Protein AF-A0AAI8VHV4-F1 (afdb_monomer_lite)

InterPro domains:
  IPR008928 Six-hairpin glycosidase superfamily [SSF48208] (290-788)
  IPR010383 Glycosyl hydrolase 94, supersandwich domain [PF06165] (80-299)
  IPR011013 Galactose mutarotase-like domain superfamily [SSF74650] (11-285)
  IPR012341 Six-hairpin glycosidase-like superfamily [G3DSA:1.50.10.10] (328-714)
  IPR033432 Glycosyl hydrolase 94, catalytic domain [PF17167] (322-719)
  IPR037018 Glycoside hydrolase family 65, N-terminal domain [G3DSA:2.70.98.40] (16-317)
  IPR037814 Cellobionic acid phosphorylase, N-terminal [cd11748] (13-306)
  IPR052047 Glycosyl Hydrolase 94 Enzymes [PTHR37469] (14-788)

Radius of gyration: 39.59 Å; chains: 1; bounding box: 92×121×134 Å

Secondary structure (DSSP, 8-state):
----------SEEE-TTSSEEEE--TTTSTT-EEEEE-SSEEEEEETTSBEEEEEESSSEE-SS--SS---S-S--TT----TTSSB-EEEEEETTT--EEEESSTTT----SEEEEEEESS-EEEEEEETTEEEEEEEE--SSSS-EEEEEEEEE-SSS-EEEEEEEEEE-----SSEEEEEEETTTTEEEEEEE----SHHHHHHHTTS--EEEEEESSPPSEEEEEHHHHHGGGTTTS-HHHHSSS-----EESS-EEEEEEEEEEE-TT-EEEEEEEEEEESSHHHHHHHHHHHSSHHHHHHHHHHHHHHHHHT--SEEEE-S-HHHHHIIIIIHHHHHHHHHHHGGG-SS-BHHHHHHHHHHHTTT-HHHHHHHHHHHHTT--TTSPPPSB---STT----GGGGS--S-GGGHHHHHHHHHHHHH--GGGGG-EEE-TTS-EEEHHHHHHHHHHHHHHSB-TTSPBB-TT-SSSTT-TTSSTTS--EEHHHHHHHHHHHHHHHHHHHHTT-HHHHHHHHHHHHHHHHHHHHHHB-SSSB-SEE-TT--EESSTT-SSS-EEHHHHHHHHHTT-S-HHHHHHHHHHHHHHTEETTEE-SEESPP-S--TTT-GGGGSPTTSTTTTSEEHHHHHHHHHHHHTTT-HHHHHHHHHTTS--SSHHHHHHH-S-TTS--SEE---TTT-TTTTT-B------THHHHHHHIIIIIIS-EEEETTEEEE-----TT-SEEEEEEEETTEEEEEEEEEE--SS-EEEETTEEPSSSEE----TT-EEEEEEEEE----HHHHHHHHHHTT-HHHHHHHHHHTT-TTSTHHHHHHHHHHHHHHHHHHH------S---THHHHHHHHHHHHHHHHHHTTSS------PPPS-----THHHHHHHHHHHHHHHHHHHS--TT-TTTHHHHHHHHHHHHHHTT-PPSTTHHHHHHHHHHHHHHHHHHHHHHHHHHH--STHHHHHHHHHHHHHHHHHHTS-TTSHHHHTSS-------------------------------------------------------------------------------------------------------------------------------------------

Foldseek 3Di:
DDDDPPPPPPQKDADPVLQKIKGWDCPLLVAAWDKDAAQFKIKIATLQFAIFMWGPPPAIDDQADALDDDDPDGAFFVGDDDQRHFGKKKKKAFPVPRDIAMPPQPDQNPDFPTWMWMDGLFKTWIWTHDPQKIWIWIWGDFRDDFKIKIKIKIWHRPQFKTKMKMKTKGFSHDLDQVFKKWAQDPVLQWIKIAGQHDDDDPVVCVVRLQPLRMKIKHWLDRFPAWEFAQCQQAPPNHRNNGPLSSDPHHPRDIGGSGGTITIGMHIDIAGHRGMDMIMIMIGTGSDPVVSNVCCVQASDPVNPVVRSVNSVVVLVLLQFFKAWFFPDPLVNSLLRNFLSSLLCVCQVNVVSRQWRFLLSNLLSLLLCLRRPLVSNLVSLLQQLQAADPQLAGQRTGGNDPPDDQDDLSVADFGQNLLSNLVSVLSNCFFAVPLVQQQDWHQHPVRDIDGSLVSNLSSLVSLQPCADPLSFHATQQHYPLSFQGQQQVVPAKGFLLSLLSSLLSLQSSLVSCVVVVNPVSSVVSNVSSVSSLVSQCVQADQPQFGFGIAGPVGRTHLDPPDPFQVHFLRSRLSCLSSVSDDPVSVVRNVVVQCVAFQDLLAGWRGPDFAPDDDNNRGDLNVPHTQPQSRGFPQLQSLLSNLVSCLVVLVLQSSVSRLCSQFADDDSVLCSLQSYHRNARARTFGGNCVNCVSNGSHGSPHSDHSSSSSSSCCVCCRQQNFIGHNQATAGDHSHHLPTQWMWMWGQGNQEIETETEGEDADPDKWKDWPNDTDPHSGDRPDDHPYYTYMYIYDHNPPPVVVVQVVCVVVVPPVVNVVVVVVVVPVPDCVVVLVVVVVVVPPVVVVVPPPDDDPDDDDPVVVVVVVVVVVVVVVVVVVPPDDDDDDDDDDPPDDDDPVVVLVVVVVSVVVVVVSLVPDDDPPPPPSVVVVVVVVVVVVVVVNDDPDDVPVVVVVVVVVVVVVVVVVVLVVVCVPDPDPVSVVVVVVVVVVVVVVPVVDDDDDPVPPPPDDDDDDDDDDDDDDDDDDDDDDDDDDDDDDDDDDDDYDDDDDDDDDDDDDDDDDDDDDDDDDDDDDDDDDDDDDDDDDDDDDDDDDDDDDDDDDDDDDDDDDDDDDDDDDDDDDDDDDDDDDDDDDDDDDDDDDDDDDDD

Sequence (1146 aa):
MAKTENTNTTLLRPAADGARYELTSPTALPKAGGFLWNQQMMIQVTCRGYATAQHMQPEPAKYAHAPNLEARTFMQPEQNYYAHHPGRFVYVKDEETNELFSAPYEPVRAAPDRFVFSVGQSDIKWTVERLGIRVEMTLGVPTHDVVELWSVRVTNLSGRPRRISVYPYFPFGYMSWMNLSAEWRPDLGAVVASSITPYQKAEDYFKNNLFKDKSYFLCETPPTSWEAMQQTFEDEGGLHAPSAVLEPELKGGDARYETPAAAVQYRVKLEADEKQEYRFLFGPALDDAEIKDMRARYLSKEGFARCAEDYSAYILKGRGCLQIETPDKDLDNFVNNWLPRQCYYHGDVNRLTTDPQTRNYLQDNMGMTYIKPEVARKAFLIAAGQQEENGAMPDGILLAEGAELKYINQVPHTDHCVWLPVTLEAYLAETADYALLDEVVKGMHGDTYTVFERFSRAMDWLLSARDERGLSYIAQGDWCDPMNMVGYKGKGVSGWLTLATAYAVNIWANVCEQQGKTELATRYRAGAREVNDAANAHLWDGDWFARGITDDNVIFGVKKDAEGRIWLNPQTWSILGGGASAGQIARMLPAVDEQLSTPYGVVMFAPAYSAMREDVGRVTQKFPGSAENGSVYNHAAVFYVHSLYSVGERDRAYKALRQMIPGPTEEDYVQRGQLPVYIPNYYRGAWHEYPRTAGRSSQLFNTGTVSWAYRCFIEGLCGLRGDPDGLVIQPQLPSDWDGIKVTRLFRGATFIVDVRKVDVDKVVVKYEGQELPEARFRKIEPGKTYELTHFNILVRNHEAALAKLIIDGRRSHLVATLAELDFSGLDILAAVNRFSEAFFPTMESDMKLDVSESGRASDRAAAMEGLRQFGVWYMGQQERHGDLWPATETDRRPISHYRTFAQEVAEELLSIMHDVPVSGHKYVRACSWDVACILRMWGVSWPDGGVTALVERAIQSKLDRDLNTAEDVLETEGGDSGKAALWVGLEYWCDRWQEAECGALEQLFGAVDVPMVEGSLRVSEDLQSGTEMAQAAEDASASSTSKDSCTVHELEDVLPDLPLLPSHGMLHYVLPFGSQHLVSLGRLLRGESTSALERALVFRSARVGLRSGRTENQGWLHQVVRRPAKISKHALADEVFLSRLLGSAM

Structure (mmCIF, N/CA/C/O backbone):
data_AF-A0AAI8VHV4-F1
#
_entry.id   AF-A0AAI8VHV4-F1
#
loop_
_atom_site.group_PDB
_atom_site.id
_atom_site.type_symbol
_atom_site.label_atom_id
_atom_site.label_alt_id
_atom_site.label_comp_id
_atom_site.label_asym_id
_atom_site.label_entity_id
_atom_site.label_seq_id
_atom_site.pdbx_PDB_ins_code
_atom_site.Cartn_x
_atom_site.Cartn_y
_atom_site.Cartn_z
_atom_site.occupancy
_atom_site.B_iso_or_equiv
_atom_site.auth_seq_id
_atom_site.auth_comp_id
_atom_site.auth_asym_id
_atom_site.auth_atom_id
_atom_site.pdbx_PDB_model_num
ATOM 1 N N . MET A 1 1 ? 26.553 -41.166 -17.083 1.00 31.95 1 MET A N 1
ATOM 2 C CA . MET A 1 1 ? 25.258 -41.703 -16.606 1.00 31.95 1 MET A CA 1
ATOM 3 C C . MET A 1 1 ? 24.639 -40.656 -15.706 1.00 31.95 1 MET A C 1
ATOM 5 O O . MET A 1 1 ? 25.312 -40.250 -14.770 1.00 31.95 1 MET A O 1
ATOM 9 N N . ALA A 1 2 ? 23.420 -40.201 -15.988 1.00 35.47 2 ALA A N 1
ATOM 10 C CA . ALA A 1 2 ? 22.712 -39.284 -15.101 1.00 35.47 2 ALA A CA 1
ATOM 11 C C . ALA A 1 2 ? 21.766 -40.075 -14.190 1.00 35.47 2 ALA A C 1
ATOM 13 O O . ALA A 1 2 ? 20.921 -40.823 -14.678 1.00 35.47 2 ALA A O 1
ATOM 14 N N . LYS A 1 3 ? 21.890 -39.879 -12.877 1.00 32.03 3 LYS A N 1
ATOM 15 C CA . LYS A 1 3 ? 20.725 -39.861 -11.994 1.00 32.03 3 LYS A CA 1
ATOM 16 C C . LYS A 1 3 ? 20.468 -38.392 -11.698 1.00 32.03 3 LYS A C 1
ATOM 18 O O . LYS A 1 3 ? 21.152 -37.814 -10.863 1.00 32.03 3 LYS A O 1
ATOM 23 N N . THR A 1 4 ? 19.547 -37.784 -12.435 1.00 36.12 4 THR A N 1
ATOM 24 C CA . THR A 1 4 ? 18.946 -36.521 -12.010 1.00 36.12 4 THR A CA 1
ATOM 25 C C . THR A 1 4 ? 18.191 -36.801 -10.721 1.00 36.12 4 THR A C 1
ATOM 27 O O . THR A 1 4 ? 17.200 -37.531 -10.732 1.00 36.12 4 THR A O 1
ATOM 30 N N . GLU A 1 5 ? 18.680 -36.265 -9.605 1.00 33.75 5 GLU A N 1
ATOM 31 C CA . GLU A 1 5 ? 17.850 -36.148 -8.413 1.00 33.75 5 GLU A CA 1
ATOM 32 C C . GLU A 1 5 ? 16.655 -35.277 -8.785 1.00 33.75 5 GLU A C 1
ATOM 34 O O . GLU A 1 5 ? 16.816 -34.173 -9.307 1.00 33.75 5 GLU A O 1
ATOM 39 N N . ASN A 1 6 ? 15.454 -35.815 -8.592 1.00 34.00 6 ASN A N 1
ATOM 40 C CA . ASN A 1 6 ? 14.224 -35.127 -8.941 1.00 34.00 6 ASN A CA 1
ATOM 41 C C . ASN A 1 6 ? 13.924 -34.121 -7.824 1.00 34.00 6 ASN A C 1
ATOM 43 O O . ASN A 1 6 ? 13.130 -34.391 -6.923 1.00 34.00 6 ASN A O 1
ATOM 47 N N . THR A 1 7 ? 14.650 -33.003 -7.825 1.00 37.44 7 THR A N 1
ATOM 48 C CA . THR A 1 7 ? 14.437 -31.910 -6.882 1.00 37.44 7 THR A CA 1
ATOM 49 C C . THR A 1 7 ? 13.039 -31.354 -7.105 1.00 37.44 7 THR A C 1
ATOM 51 O O . THR A 1 7 ? 12.780 -30.706 -8.114 1.00 37.44 7 THR A O 1
ATOM 54 N N . ASN A 1 8 ? 12.130 -31.616 -6.160 1.00 40.81 8 ASN A N 1
ATOM 55 C CA . ASN A 1 8 ? 10.828 -30.956 -6.105 1.00 40.81 8 ASN A CA 1
ATOM 56 C C . ASN A 1 8 ? 11.068 -29.443 -6.020 1.00 40.81 8 ASN A C 1
ATOM 58 O O . ASN A 1 8 ? 11.355 -28.902 -4.952 1.00 40.81 8 ASN A O 1
ATOM 62 N N . THR A 1 9 ? 11.011 -28.772 -7.164 1.00 61.00 9 THR A N 1
ATOM 63 C CA . THR A 1 9 ? 11.214 -27.334 -7.293 1.00 61.00 9 THR A CA 1
ATOM 64 C C . THR A 1 9 ? 9.937 -26.638 -6.864 1.00 61.00 9 THR A C 1
ATOM 66 O O . THR A 1 9 ? 9.053 -26.389 -7.680 1.00 61.00 9 THR A O 1
ATOM 69 N N . THR A 1 10 ? 9.833 -26.352 -5.564 1.00 84.69 10 THR A N 1
ATOM 70 C CA . THR A 1 10 ? 8.689 -25.642 -4.988 1.00 84.69 10 THR A CA 1
ATOM 71 C C . THR A 1 10 ? 8.397 -24.381 -5.799 1.00 84.69 10 THR A C 1
ATOM 73 O O . THR A 1 10 ? 9.308 -23.608 -6.117 1.00 84.69 10 THR A O 1
ATOM 76 N N . LEU A 1 11 ? 7.125 -24.187 -6.154 1.00 92.56 11 LEU A N 1
ATOM 77 C CA . LEU A 1 11 ? 6.680 -23.059 -6.972 1.00 92.56 11 LEU A CA 1
ATOM 78 C C . LEU A 1 11 ? 7.058 -21.710 -6.340 1.00 92.56 11 LEU A C 1
ATOM 80 O O . LEU A 1 11 ? 7.449 -20.769 -7.033 1.00 92.56 11 LEU A O 1
ATOM 84 N N . LEU A 1 12 ? 6.962 -21.658 -5.013 1.00 93.31 12 LEU A N 1
ATOM 85 C CA . LEU A 1 12 ? 7.252 -20.519 -4.161 1.00 93.31 12 LEU A CA 1
ATOM 86 C C . LEU A 1 12 ? 8.093 -20.953 -2.957 1.00 93.31 12 LEU A C 1
ATOM 88 O O . LEU A 1 12 ? 7.906 -22.056 -2.444 1.00 93.31 12 LEU A O 1
ATOM 92 N N . ARG A 1 13 ? 9.012 -20.093 -2.507 1.00 91.62 13 ARG A N 1
ATOM 93 C CA . ARG A 1 13 ? 9.769 -20.276 -1.256 1.00 91.62 13 ARG A CA 1
ATOM 94 C C . ARG A 1 13 ? 10.398 -18.966 -0.764 1.00 91.62 13 ARG A C 1
ATOM 96 O O . ARG A 1 13 ? 10.781 -18.148 -1.602 1.00 91.62 13 ARG A O 1
ATOM 103 N N . PRO A 1 14 ? 10.620 -18.782 0.547 1.00 92.06 14 PRO A N 1
ATOM 104 C CA . PRO A 1 14 ? 11.608 -17.819 1.020 1.00 92.06 14 PRO A CA 1
ATOM 105 C C . PRO A 1 14 ? 13.030 -18.263 0.628 1.00 92.06 14 PRO A C 1
ATOM 107 O O . PRO A 1 14 ? 13.299 -19.450 0.413 1.00 92.06 14 PRO A O 1
ATOM 110 N N . ALA A 1 15 ? 13.961 -17.313 0.559 1.00 86.94 15 ALA A N 1
ATOM 111 C CA . ALA A 1 15 ? 15.390 -17.613 0.593 1.00 86.94 15 ALA A CA 1
ATOM 112 C C . ALA A 1 15 ? 15.803 -18.117 1.991 1.00 86.94 15 ALA A C 1
ATOM 114 O O . ALA A 1 15 ? 15.059 -17.977 2.960 1.00 86.94 15 ALA A O 1
ATOM 115 N N . ALA A 1 16 ? 17.000 -18.701 2.109 1.00 80.31 16 ALA A N 1
ATOM 116 C CA . ALA A 1 16 ? 17.467 -19.334 3.351 1.00 80.31 16 ALA A CA 1
ATOM 117 C C . ALA A 1 16 ? 17.630 -18.365 4.545 1.00 80.31 16 ALA A C 1
ATOM 119 O O . ALA A 1 16 ? 17.749 -18.814 5.680 1.00 80.31 16 ALA A O 1
ATOM 120 N N . ASP A 1 17 ? 17.636 -17.057 4.282 1.00 80.38 17 ASP A N 1
ATOM 121 C CA . ASP A 1 17 ? 17.697 -15.957 5.248 1.00 80.38 17 ASP A CA 1
ATOM 122 C C . ASP A 1 17 ? 16.336 -15.259 5.474 1.00 80.38 17 ASP A C 1
ATOM 124 O O . ASP A 1 17 ? 16.244 -14.353 6.297 1.00 80.38 17 ASP A O 1
ATOM 128 N N . GLY A 1 18 ? 15.284 -15.629 4.732 1.00 86.00 18 GLY A N 1
ATOM 129 C CA . GLY A 1 18 ? 13.975 -14.957 4.729 1.00 86.00 18 GLY A CA 1
ATOM 130 C C . GLY A 1 18 ? 13.949 -13.554 4.093 1.00 86.00 18 GLY A C 1
ATOM 131 O O . GLY A 1 18 ? 12.874 -13.038 3.787 1.00 86.00 18 GLY A O 1
ATOM 132 N N . ALA A 1 19 ? 15.107 -12.948 3.810 1.00 88.56 19 ALA A N 1
ATOM 133 C CA . ALA A 1 19 ? 15.230 -11.582 3.286 1.00 88.56 19 ALA A CA 1
ATOM 134 C C . ALA A 1 19 ? 14.795 -11.442 1.812 1.00 88.56 19 ALA A C 1
ATOM 136 O O . ALA A 1 19 ? 14.738 -10.333 1.261 1.00 88.56 19 ALA A O 1
ATOM 137 N N . ARG A 1 20 ? 14.496 -12.573 1.157 1.00 96.50 20 ARG A N 1
ATOM 138 C CA . ARG A 1 20 ? 13.953 -12.660 -0.202 1.00 96.50 20 ARG A CA 1
ATOM 139 C C . ARG A 1 20 ? 12.867 -13.723 -0.306 1.00 96.50 20 ARG A C 1
ATOM 141 O O . ARG A 1 20 ? 12.872 -14.693 0.448 1.00 96.50 20 ARG A O 1
ATOM 148 N N . TYR A 1 21 ? 12.003 -13.586 -1.306 1.00 97.50 21 TYR A N 1
ATOM 149 C CA . TYR A 1 21 ? 11.020 -14.597 -1.688 1.00 97.50 21 TYR A CA 1
ATOM 150 C C . TYR A 1 21 ? 11.114 -14.893 -3.190 1.00 97.50 21 TYR A C 1
ATOM 152 O O . TYR A 1 21 ? 11.193 -13.977 -4.015 1.00 97.50 21 TYR A O 1
ATOM 160 N N . GLU A 1 22 ? 11.144 -16.177 -3.542 1.00 97.19 22 GLU A N 1
ATOM 161 C CA . GLU A 1 22 ? 11.421 -16.685 -4.884 1.00 97.19 22 GLU A CA 1
ATOM 162 C C . GLU A 1 22 ? 10.198 -17.359 -5.515 1.00 97.19 22 GLU A C 1
ATOM 164 O O . GLU A 1 22 ? 9.525 -18.165 -4.877 1.00 97.19 22 GLU A O 1
ATOM 169 N N . LEU A 1 23 ? 9.970 -17.072 -6.798 1.00 97.94 23 LEU A N 1
ATOM 170 C CA . LEU A 1 23 ? 9.011 -17.723 -7.690 1.00 97.94 23 LEU A CA 1
ATOM 171 C C . LEU A 1 23 ? 9.766 -18.402 -8.836 1.00 97.94 23 LEU A C 1
ATOM 173 O O . LEU A 1 23 ? 10.488 -17.744 -9.589 1.00 97.94 23 LEU A O 1
ATOM 177 N N . THR A 1 24 ? 9.576 -19.710 -8.995 1.00 97.62 24 THR A N 1
ATOM 178 C CA . THR A 1 24 ? 10.316 -20.548 -9.958 1.00 97.62 24 THR A CA 1
ATOM 179 C C . THR A 1 24 ? 9.628 -20.696 -11.325 1.00 97.62 24 THR A C 1
ATOM 181 O O . THR A 1 24 ? 10.172 -21.335 -12.223 1.00 97.62 24 THR A O 1
ATOM 184 N N . SER A 1 25 ? 8.460 -20.068 -11.534 1.00 97.69 25 SER A N 1
ATOM 185 C CA . SER A 1 25 ? 7.690 -20.142 -12.789 1.00 97.69 25 SER A CA 1
ATOM 186 C C . SER A 1 25 ? 7.189 -18.771 -13.283 1.00 97.69 25 SER A C 1
ATOM 188 O O . SER A 1 25 ? 6.515 -18.070 -12.528 1.00 97.69 25 SER A O 1
ATOM 190 N N . PRO A 1 26 ? 7.400 -18.403 -14.568 1.00 98.00 26 PRO A N 1
ATOM 191 C CA . PRO A 1 26 ? 6.856 -17.175 -15.168 1.00 98.00 26 PRO A CA 1
ATOM 192 C C . PRO A 1 26 ? 5.395 -17.318 -15.650 1.00 98.00 26 PRO A C 1
ATOM 194 O O . PRO A 1 26 ? 4.815 -16.384 -16.221 1.00 98.00 26 PRO A O 1
ATOM 197 N N . THR A 1 27 ? 4.800 -18.507 -15.491 1.00 98.12 27 THR A N 1
ATOM 198 C CA . THR A 1 27 ? 3.489 -18.864 -16.065 1.00 98.12 27 THR A CA 1
ATOM 199 C C . THR A 1 27 ? 2.443 -19.282 -15.038 1.00 98.12 27 THR A C 1
ATOM 201 O O . THR A 1 27 ? 1.267 -19.045 -15.295 1.00 98.12 27 THR A O 1
ATOM 204 N N . ALA A 1 28 ? 2.836 -19.840 -13.888 1.00 97.56 28 ALA A N 1
ATOM 205 C CA . ALA A 1 28 ? 1.894 -20.293 -12.858 1.00 97.56 28 ALA A CA 1
ATOM 206 C C . ALA A 1 28 ? 1.254 -19.128 -12.078 1.00 97.56 28 ALA A C 1
ATOM 208 O O . ALA A 1 28 ? 0.042 -19.112 -11.887 1.00 97.56 28 ALA A O 1
ATOM 209 N N . LEU A 1 29 ? 2.042 -18.113 -11.699 1.00 97.62 29 LEU A N 1
ATOM 210 C CA . LEU A 1 29 ? 1.547 -16.859 -11.114 1.00 97.62 29 LEU A CA 1
ATOM 211 C C . LEU A 1 29 ? 1.897 -15.673 -12.041 1.00 97.62 29 LEU A C 1
ATOM 213 O O . LEU A 1 29 ? 2.751 -14.852 -11.711 1.00 97.62 29 LEU A O 1
ATOM 217 N N . PRO A 1 30 ? 1.259 -15.536 -13.220 1.00 97.12 30 PRO A N 1
ATOM 218 C CA . PRO A 1 30 ? 1.706 -14.615 -14.271 1.00 97.12 30 PRO A CA 1
ATOM 219 C C . PRO A 1 30 ? 1.469 -13.127 -13.953 1.00 97.12 30 PRO A C 1
ATOM 221 O O . PRO A 1 30 ? 1.918 -12.271 -14.713 1.00 97.12 30 PRO A O 1
ATOM 224 N N . LYS A 1 31 ? 0.762 -12.814 -12.856 1.00 96.81 31 LYS A N 1
ATOM 225 C CA . LYS A 1 31 ? 0.592 -11.454 -12.313 1.00 96.81 31 LYS A CA 1
ATOM 226 C C . LYS A 1 31 ? 1.395 -11.193 -11.033 1.00 96.81 31 LYS A C 1
ATOM 228 O O . LYS A 1 31 ? 1.394 -10.057 -10.571 1.00 96.81 31 LYS A O 1
ATOM 233 N N . ALA A 1 32 ? 2.079 -12.195 -10.472 1.00 97.25 32 ALA A N 1
ATOM 234 C CA . ALA A 1 32 ? 2.873 -11.998 -9.265 1.00 97.25 32 ALA A CA 1
ATOM 235 C C . ALA A 1 32 ? 3.981 -10.967 -9.506 1.00 97.25 32 ALA A C 1
ATOM 237 O O . ALA A 1 32 ? 4.616 -10.946 -10.566 1.00 97.25 32 ALA A O 1
ATOM 238 N N . GLY A 1 33 ? 4.217 -10.128 -8.503 1.00 97.25 33 GLY A N 1
ATOM 239 C CA . GLY A 1 33 ? 5.160 -9.023 -8.565 1.00 97.25 33 GLY A CA 1
ATOM 240 C C . GLY A 1 33 ? 5.646 -8.591 -7.186 1.00 97.25 33 GLY A C 1
ATOM 241 O O . GLY A 1 33 ? 5.143 -9.057 -6.163 1.00 97.25 33 GLY A O 1
ATOM 242 N N . GLY A 1 34 ? 6.621 -7.690 -7.187 1.00 98.00 34 GLY A N 1
ATOM 243 C CA . GLY A 1 34 ? 7.129 -6.991 -6.008 1.00 98.00 34 GLY A CA 1
ATOM 244 C C . GLY A 1 34 ? 7.149 -5.483 -6.251 1.00 98.00 34 GLY A C 1
ATOM 245 O O . GLY A 1 34 ? 6.989 -5.034 -7.388 1.00 98.00 34 GLY A O 1
ATOM 246 N N . PHE A 1 35 ? 7.353 -4.703 -5.190 1.00 98.81 35 PHE A N 1
ATOM 247 C CA . PHE A 1 35 ? 7.433 -3.245 -5.271 1.00 98.81 35 PHE A CA 1
ATOM 248 C C . PHE A 1 35 ? 8.666 -2.703 -4.541 1.00 98.81 35 PHE A C 1
ATOM 250 O O . PHE A 1 35 ? 9.035 -3.201 -3.471 1.00 98.81 35 PHE A O 1
ATOM 257 N N . LEU A 1 36 ? 9.269 -1.660 -5.108 1.00 98.88 36 LEU A N 1
ATOM 258 C CA . LEU A 1 36 ? 10.258 -0.796 -4.460 1.00 98.88 36 LEU A CA 1
ATOM 259 C C . LEU A 1 36 ? 9.696 0.630 -4.389 1.00 98.88 36 LEU A C 1
ATOM 261 O O . LEU A 1 36 ? 8.870 1.023 -5.216 1.00 98.88 36 LEU A O 1
ATOM 265 N N . TRP A 1 37 ? 10.160 1.409 -3.418 1.00 98.81 37 TRP A N 1
ATOM 266 C CA . TRP A 1 37 ? 9.846 2.833 -3.298 1.00 98.81 37 TRP A CA 1
ATOM 267 C C . TRP A 1 37 ? 11.031 3.596 -2.713 1.00 98.81 37 TRP A C 1
ATOM 269 O O . TRP A 1 37 ? 11.881 3.006 -2.051 1.00 98.81 37 TRP A O 1
ATOM 279 N N . ASN A 1 38 ? 11.054 4.908 -2.882 1.00 98.38 38 ASN A N 1
ATOM 280 C CA . ASN A 1 38 ? 11.928 5.802 -2.138 1.00 98.38 38 ASN A CA 1
ATOM 281 C C . ASN A 1 38 ? 11.175 7.097 -1.787 1.00 98.38 38 ASN A C 1
ATOM 283 O O . ASN A 1 38 ? 9.954 7.147 -1.931 1.00 98.38 38 ASN A O 1
ATOM 287 N N . GLN A 1 39 ? 11.873 8.137 -1.322 1.00 97.75 39 GLN A N 1
ATOM 288 C CA . GLN A 1 39 ? 11.242 9.399 -0.905 1.00 97.75 39 GLN A CA 1
ATOM 289 C C . GLN A 1 39 ? 10.470 10.142 -2.020 1.00 97.75 39 GLN A C 1
ATOM 291 O O . GLN A 1 39 ? 9.691 11.036 -1.704 1.00 97.75 39 GLN A O 1
ATOM 296 N N . GLN A 1 40 ? 10.679 9.814 -3.302 1.00 97.69 40 GLN A N 1
ATOM 297 C CA . GLN A 1 40 ? 10.086 10.529 -4.443 1.00 97.69 40 GLN A CA 1
ATOM 298 C C . GLN A 1 40 ? 9.436 9.631 -5.508 1.00 97.69 40 GLN A C 1
ATOM 300 O O . GLN A 1 40 ? 8.722 10.150 -6.366 1.00 97.69 40 GLN A O 1
ATOM 305 N N . MET A 1 41 ? 9.642 8.309 -5.491 1.00 98.62 41 MET A N 1
ATOM 306 C CA . MET A 1 41 ? 9.066 7.390 -6.481 1.00 98.62 41 MET A CA 1
ATOM 307 C C . MET A 1 41 ? 8.669 6.024 -5.919 1.00 98.62 41 MET A C 1
ATOM 309 O O . MET A 1 41 ? 9.193 5.564 -4.906 1.00 98.62 41 MET A O 1
ATOM 313 N N . MET A 1 42 ? 7.775 5.337 -6.629 1.00 98.69 42 MET A N 1
ATOM 314 C CA . MET A 1 42 ? 7.475 3.917 -6.437 1.00 98.69 42 MET A CA 1
ATOM 315 C C . MET A 1 42 ? 7.428 3.185 -7.774 1.00 98.69 42 MET A C 1
ATOM 317 O O . MET A 1 42 ? 7.030 3.749 -8.794 1.00 98.69 42 MET A O 1
ATOM 321 N N . ILE A 1 43 ? 7.803 1.909 -7.754 1.00 98.81 43 ILE A N 1
ATOM 322 C CA . ILE A 1 43 ? 7.746 1.018 -8.909 1.00 98.81 43 ILE A CA 1
ATOM 323 C C . ILE A 1 43 ? 7.266 -0.371 -8.488 1.00 98.81 43 ILE A C 1
ATOM 325 O O . ILE A 1 43 ? 7.838 -0.999 -7.597 1.00 98.81 43 ILE A O 1
ATOM 329 N N . GLN A 1 44 ? 6.227 -0.869 -9.158 1.00 98.50 44 GLN A N 1
ATOM 330 C CA . GLN A 1 44 ? 5.770 -2.253 -9.056 1.00 98.50 44 GLN A CA 1
ATOM 331 C C . GLN A 1 44 ? 6.177 -3.013 -10.319 1.00 98.50 44 GLN A C 1
ATOM 333 O O . GLN A 1 44 ? 5.872 -2.587 -11.433 1.00 98.50 44 GLN A O 1
ATOM 338 N N . VAL A 1 45 ? 6.860 -4.145 -10.150 1.00 98.56 45 VAL A N 1
ATOM 339 C CA . VAL A 1 45 ? 7.350 -4.994 -11.247 1.00 98.56 45 VAL A CA 1
ATOM 340 C C . VAL A 1 45 ? 6.802 -6.409 -11.132 1.00 98.56 45 VAL A C 1
ATOM 342 O O . VAL A 1 45 ? 6.756 -6.998 -10.052 1.00 98.56 45 VAL A O 1
ATOM 345 N N . THR A 1 46 ? 6.394 -6.969 -12.264 1.00 98.62 46 THR A N 1
ATOM 346 C CA . THR A 1 46 ? 5.930 -8.356 -12.378 1.00 98.62 46 THR A CA 1
ATOM 347 C C . THR A 1 46 ? 7.097 -9.320 -12.574 1.00 98.62 46 THR A C 1
ATOM 349 O O . THR A 1 46 ? 8.127 -8.967 -13.150 1.00 98.62 46 THR A O 1
ATOM 352 N N . CYS A 1 47 ? 6.891 -10.586 -12.214 1.00 98.56 47 CYS A N 1
ATOM 353 C CA . CYS A 1 47 ? 7.804 -11.687 -12.527 1.00 98.56 47 CYS A CA 1
ATOM 354 C C . CYS A 1 47 ? 8.185 -11.755 -14.019 1.00 98.56 47 CYS A C 1
ATOM 356 O O . CYS A 1 47 ? 9.297 -12.150 -14.356 1.00 98.56 47 CYS A O 1
ATOM 358 N N . ARG A 1 48 ? 7.289 -11.318 -14.908 1.00 98.75 48 ARG A N 1
ATOM 359 C CA . ARG A 1 48 ? 7.422 -11.380 -16.369 1.00 98.75 48 ARG A CA 1
ATOM 360 C C . ARG A 1 48 ? 8.170 -10.201 -17.006 1.00 98.75 48 ARG A C 1
ATOM 362 O O . ARG A 1 48 ? 8.554 -10.323 -18.166 1.00 98.75 48 ARG A O 1
ATOM 369 N N . GLY A 1 49 ? 8.392 -9.106 -16.273 1.00 98.38 49 GLY A N 1
ATOM 370 C CA . GLY A 1 49 ? 9.129 -7.918 -16.736 1.00 98.38 49 GLY A CA 1
ATOM 371 C C . GLY A 1 49 ? 8.287 -6.674 -17.033 1.00 98.38 49 GLY A C 1
ATOM 372 O O . GLY A 1 49 ? 8.854 -5.611 -17.272 1.00 98.38 49 GLY A O 1
ATOM 373 N N . TYR A 1 50 ? 6.953 -6.753 -16.971 1.00 98.81 50 TYR A N 1
ATOM 374 C CA . TYR A 1 50 ? 6.109 -5.550 -16.969 1.00 98.81 50 TYR A CA 1
ATOM 375 C C . TYR A 1 50 ? 6.313 -4.756 -15.679 1.00 98.81 50 TYR A C 1
ATOM 377 O O . TYR A 1 50 ? 6.407 -5.353 -14.602 1.00 98.81 50 TYR A O 1
ATOM 385 N N . ALA A 1 51 ? 6.335 -3.432 -15.795 1.00 98.38 51 ALA A N 1
ATOM 386 C CA . ALA A 1 51 ? 6.606 -2.490 -14.720 1.00 98.38 51 ALA A CA 1
ATOM 387 C C . ALA A 1 51 ? 5.613 -1.322 -14.758 1.00 98.38 51 ALA A C 1
ATOM 389 O O . ALA A 1 51 ? 5.252 -0.846 -15.833 1.00 98.38 51 ALA A O 1
ATOM 390 N N . THR A 1 52 ? 5.223 -0.818 -13.591 1.00 97.94 52 THR A N 1
ATOM 391 C CA . THR A 1 52 ? 4.477 0.436 -13.458 1.00 97.94 52 THR A CA 1
ATOM 392 C C . THR A 1 52 ? 5.182 1.308 -12.431 1.00 97.94 52 THR A C 1
ATOM 394 O O . THR A 1 52 ? 5.329 0.902 -11.279 1.00 97.94 52 THR A O 1
ATOM 397 N N . ALA A 1 53 ? 5.635 2.487 -12.854 1.00 98.00 53 ALA A N 1
ATOM 398 C CA . ALA A 1 53 ? 6.358 3.441 -12.021 1.00 98.00 53 ALA A CA 1
ATOM 399 C C . ALA A 1 53 ? 5.615 4.781 -11.944 1.00 98.00 53 ALA A C 1
ATOM 401 O O . ALA A 1 53 ? 4.933 5.169 -12.895 1.00 98.00 53 ALA A O 1
ATOM 402 N N . GLN A 1 54 ? 5.763 5.473 -10.817 1.00 98.06 54 GLN A N 1
ATOM 403 C CA . GLN A 1 54 ? 5.292 6.838 -10.583 1.00 98.06 54 GLN A CA 1
ATOM 404 C C . GLN A 1 54 ? 6.349 7.596 -9.783 1.00 98.06 54 GLN A C 1
ATOM 406 O O . GLN A 1 54 ? 6.930 7.033 -8.853 1.00 98.06 54 GLN A O 1
ATOM 411 N N . HIS A 1 55 ? 6.533 8.879 -10.091 1.00 98.12 55 HIS A N 1
ATOM 412 C CA . HIS A 1 55 ? 7.338 9.803 -9.293 1.00 98.12 55 HIS A CA 1
ATOM 413 C C . HIS A 1 55 ? 6.589 11.095 -8.955 1.00 98.12 55 HIS A C 1
ATOM 415 O O . HIS A 1 55 ? 5.534 11.373 -9.524 1.00 98.12 55 HIS A O 1
ATOM 421 N N . MET A 1 56 ? 7.136 11.863 -8.015 1.00 97.19 56 MET A N 1
ATOM 422 C CA . MET A 1 56 ? 6.579 13.114 -7.493 1.00 97.19 56 MET A CA 1
ATOM 423 C C . MET A 1 56 ? 7.422 14.305 -7.962 1.00 97.19 56 MET A C 1
ATOM 425 O O . MET A 1 56 ? 8.645 14.274 -7.819 1.00 97.19 56 MET A O 1
ATOM 429 N N . GLN A 1 57 ? 6.800 15.351 -8.521 1.00 92.06 57 GLN A N 1
ATOM 430 C CA . GLN A 1 57 ? 7.529 16.526 -9.037 1.00 92.06 57 GLN A CA 1
ATOM 431 C C . GLN A 1 57 ? 6.827 17.914 -8.949 1.00 92.06 57 GLN A C 1
ATOM 433 O O . GLN A 1 57 ? 6.943 18.688 -9.898 1.00 92.06 57 GLN A O 1
ATOM 438 N N . PRO A 1 58 ? 6.108 18.301 -7.870 1.00 83.25 58 PRO A N 1
ATOM 439 C CA . PRO A 1 58 ? 5.814 17.561 -6.637 1.00 83.25 58 PRO A CA 1
ATOM 440 C C . PRO A 1 58 ? 4.564 16.675 -6.762 1.00 83.25 58 PRO A C 1
ATOM 442 O O . PRO A 1 58 ? 4.344 15.797 -5.940 1.00 83.25 58 PRO A O 1
ATOM 445 N N . GLU A 1 59 ? 3.753 16.877 -7.799 1.00 92.38 59 GLU A N 1
ATOM 446 C CA . GLU A 1 59 ? 2.582 16.057 -8.119 1.00 92.38 59 GLU A CA 1
ATOM 447 C C . GLU A 1 59 ? 2.974 14.741 -8.838 1.00 92.38 59 GLU A C 1
ATOM 449 O O . GLU A 1 59 ? 4.029 14.693 -9.479 1.00 92.38 59 GLU A O 1
ATOM 454 N N . PRO A 1 60 ? 2.124 13.691 -8.792 1.00 95.62 60 PRO A N 1
ATOM 455 C CA . PRO A 1 60 ? 2.331 12.428 -9.509 1.00 95.62 60 PRO A CA 1
ATOM 456 C C . PRO A 1 60 ? 2.515 12.549 -11.032 1.00 95.62 60 PRO A C 1
ATOM 458 O O . PRO A 1 60 ? 1.633 13.088 -11.716 1.00 95.62 60 PRO A O 1
ATOM 461 N N . ALA A 1 61 ? 3.598 11.950 -11.546 1.00 96.44 61 ALA A N 1
ATOM 462 C CA . ALA A 1 61 ? 3.983 11.846 -12.960 1.00 96.44 61 ALA A CA 1
ATOM 463 C C . ALA A 1 61 ? 4.609 10.466 -13.312 1.00 96.44 61 ALA A C 1
ATOM 465 O O . ALA A 1 61 ? 4.782 9.608 -12.442 1.00 96.44 61 ALA A O 1
ATOM 466 N N . LYS A 1 62 ? 4.916 10.238 -14.602 1.00 97.06 62 LYS A N 1
ATOM 467 C CA . LYS A 1 62 ? 5.555 9.021 -15.154 1.00 97.06 62 LYS A CA 1
ATOM 468 C C . LYS A 1 62 ? 6.649 9.387 -16.170 1.00 97.06 62 LYS A C 1
ATOM 470 O O . LYS A 1 62 ? 6.623 10.481 -16.718 1.00 97.06 62 LYS A O 1
ATOM 475 N N . TYR A 1 63 ? 7.548 8.437 -16.441 1.00 97.62 63 TYR A N 1
ATOM 476 C CA . TYR A 1 63 ? 8.634 8.502 -17.444 1.00 97.62 63 TYR A CA 1
ATOM 477 C C . TYR A 1 63 ? 8.706 7.250 -18.347 1.00 97.62 63 TYR A C 1
ATOM 479 O O . TYR A 1 63 ? 9.640 7.052 -19.124 1.00 97.62 63 TYR A O 1
ATOM 487 N N . ALA A 1 64 ? 7.715 6.365 -18.220 1.00 97.75 64 ALA A N 1
ATOM 488 C CA . ALA A 1 64 ? 7.448 5.259 -19.128 1.00 97.75 64 ALA A CA 1
ATOM 489 C C . ALA A 1 64 ? 5.926 5.134 -19.257 1.00 97.75 64 ALA A C 1
ATOM 491 O O . ALA A 1 64 ? 5.219 4.987 -18.256 1.00 97.75 64 ALA A O 1
ATOM 492 N N . HIS A 1 65 ? 5.435 5.245 -20.483 1.00 97.88 65 HIS A N 1
ATOM 493 C CA . HIS A 1 65 ? 4.043 5.509 -20.821 1.00 97.88 65 HIS A CA 1
ATOM 494 C C . HIS A 1 65 ? 3.454 4.333 -21.601 1.00 97.88 65 HIS A C 1
ATOM 496 O O . HIS A 1 65 ? 4.171 3.571 -22.251 1.00 97.88 65 HIS A O 1
ATOM 502 N N . ALA A 1 66 ? 2.131 4.191 -21.569 1.00 97.75 66 ALA A N 1
ATOM 503 C CA . ALA A 1 66 ? 1.426 3.290 -22.475 1.00 97.75 66 ALA A CA 1
ATOM 504 C C . ALA A 1 66 ? 1.741 3.628 -23.958 1.00 97.75 66 ALA A C 1
ATOM 506 O O . ALA A 1 66 ? 2.135 4.754 -24.264 1.00 97.75 66 ALA A O 1
ATOM 507 N N . PRO A 1 67 ? 1.534 2.710 -24.922 1.00 96.62 67 PRO A N 1
ATOM 508 C CA . PRO A 1 67 ? 1.689 2.991 -26.359 1.00 96.62 67 PRO A CA 1
ATOM 509 C C . PRO A 1 67 ? 0.559 3.882 -26.922 1.00 96.62 67 PRO A C 1
ATOM 511 O O . PRO A 1 67 ? 0.406 4.021 -28.132 1.00 96.62 67 PRO A O 1
ATOM 514 N N . ASN A 1 68 ? -0.279 4.442 -26.051 1.00 96.88 68 ASN A N 1
ATOM 515 C CA . ASN A 1 68 ? -1.389 5.333 -26.345 1.00 96.88 68 ASN A CA 1
ATOM 516 C C . ASN A 1 68 ? -1.513 6.390 -25.232 1.00 96.88 68 ASN A C 1
ATOM 518 O O . ASN A 1 68 ? -0.821 6.327 -24.216 1.00 96.88 68 ASN A O 1
ATOM 522 N N . LEU A 1 69 ? -2.412 7.359 -25.413 1.00 96.00 69 LEU A N 1
ATOM 523 C CA . LEU A 1 69 ? -2.678 8.385 -24.406 1.00 96.00 69 LEU A CA 1
ATOM 524 C C . LEU A 1 69 ? -3.408 7.780 -23.190 1.00 96.00 69 LEU A C 1
ATOM 526 O O . LEU A 1 69 ? -4.628 7.612 -23.199 1.00 96.00 69 LEU A O 1
ATOM 530 N N . GLU A 1 70 ? -2.645 7.427 -22.156 1.00 93.44 70 GLU A N 1
ATOM 531 C CA . GLU A 1 70 ? -3.157 6.911 -20.882 1.00 93.44 70 GLU A CA 1
ATOM 532 C C . GLU A 1 70 ? -3.894 8.006 -20.084 1.00 93.44 70 GLU A C 1
ATOM 534 O O . GLU A 1 70 ? -3.553 9.188 -20.148 1.00 93.44 70 GLU A O 1
ATOM 539 N N . ALA A 1 71 ? -4.888 7.619 -19.281 1.00 93.38 71 ALA A N 1
ATOM 540 C CA . ALA A 1 71 ? -5.467 8.508 -18.274 1.00 93.38 71 ALA A CA 1
ATOM 541 C C . ALA A 1 71 ? -4.491 8.725 -17.098 1.00 93.38 71 ALA A C 1
ATOM 543 O O . ALA A 1 71 ? -3.642 7.875 -16.826 1.00 93.38 71 ALA A O 1
ATOM 544 N N . ARG A 1 72 ? -4.642 9.823 -16.339 1.00 89.88 72 ARG A N 1
ATOM 545 C CA . ARG A 1 72 ? -3.837 10.086 -15.129 1.00 89.88 72 ARG A CA 1
ATOM 546 C C . ARG A 1 72 ? -4.162 9.056 -14.035 1.00 89.88 72 ARG A C 1
ATOM 548 O O . ARG A 1 72 ? -5.096 9.231 -13.258 1.00 89.88 72 ARG A O 1
ATOM 555 N N . THR A 1 73 ? -3.410 7.958 -13.994 1.00 91.38 73 THR A N 1
ATOM 556 C CA . THR A 1 73 ? -3.582 6.855 -13.037 1.00 91.38 73 THR A CA 1
ATOM 557 C C . THR A 1 73 ? -2.253 6.148 -12.763 1.00 91.38 73 THR A C 1
ATOM 559 O O . THR A 1 73 ? -1.393 6.093 -13.642 1.00 91.38 73 THR A O 1
ATOM 562 N N . PHE A 1 74 ? -2.081 5.587 -11.561 1.00 91.31 74 PHE A N 1
ATOM 563 C CA . PHE A 1 74 ? -0.947 4.710 -11.253 1.00 91.31 74 PHE A CA 1
ATOM 564 C C . PHE A 1 74 ? -1.218 3.290 -11.760 1.00 91.31 74 PHE A C 1
ATOM 566 O O . PHE A 1 74 ? -0.706 2.893 -12.803 1.00 91.31 74 PHE A O 1
ATOM 573 N N . MET A 1 75 ? -2.062 2.547 -11.039 1.00 93.94 75 MET A N 1
ATOM 574 C CA . MET A 1 75 ? -2.452 1.169 -11.330 1.00 93.94 75 MET A CA 1
ATOM 575 C C . MET A 1 75 ? -3.933 0.960 -11.026 1.00 93.94 75 MET A C 1
ATOM 577 O O . MET A 1 75 ? -4.480 1.564 -10.104 1.00 93.94 75 MET A O 1
ATOM 581 N N . GLN A 1 76 ? -4.567 0.057 -11.772 1.00 96.56 76 GLN A N 1
ATOM 582 C CA . GLN A 1 76 ? -5.907 -0.434 -11.468 1.00 96.56 76 GLN A CA 1
ATOM 583 C C . GLN A 1 76 ? -5.826 -1.694 -10.589 1.00 96.56 76 GLN A C 1
ATOM 585 O O . GLN A 1 76 ? -4.866 -2.463 -10.707 1.00 96.56 76 GLN A O 1
ATOM 590 N N . PRO A 1 77 ? -6.824 -1.957 -9.725 1.00 96.69 77 PRO A N 1
ATOM 591 C CA . PRO A 1 77 ? -6.895 -3.225 -9.013 1.00 96.69 77 PRO A CA 1
ATOM 592 C C . PRO A 1 77 ? -7.020 -4.390 -10.003 1.00 96.69 77 PRO A C 1
ATOM 594 O O . PRO A 1 77 ? -7.732 -4.302 -11.002 1.00 96.69 77 PRO A O 1
ATOM 597 N N . GLU A 1 78 ? -6.316 -5.485 -9.722 1.00 97.62 78 GLU A N 1
ATOM 598 C CA . GLU A 1 78 ? -6.129 -6.624 -10.629 1.00 97.62 78 GLU A CA 1
ATOM 599 C C . GLU A 1 78 ? -5.527 -6.232 -11.994 1.00 97.62 78 GLU A C 1
ATOM 601 O O . GLU A 1 78 ? -5.861 -6.864 -13.000 1.00 97.62 78 GLU A O 1
ATOM 606 N N . GLN A 1 79 ? -4.636 -5.226 -12.034 1.00 97.00 79 GLN A N 1
ATOM 607 C CA . GLN A 1 79 ? -3.977 -4.672 -13.233 1.00 97.00 79 GLN A CA 1
ATOM 608 C C . GLN A 1 79 ? -3.791 -5.697 -14.365 1.00 97.00 79 GLN A C 1
ATOM 610 O O . GLN A 1 79 ? -3.252 -6.795 -14.175 1.00 97.00 79 GLN A O 1
ATOM 615 N N . ASN A 1 80 ? -4.261 -5.349 -15.563 1.00 93.75 80 ASN A N 1
ATOM 616 C CA . ASN A 1 80 ? -4.119 -6.183 -16.753 1.00 93.75 80 ASN A CA 1
ATOM 617 C C . ASN A 1 80 ? -2.919 -5.721 -17.580 1.00 93.75 80 ASN A C 1
ATOM 619 O O . ASN A 1 80 ? -2.858 -4.576 -18.020 1.00 93.75 80 ASN A O 1
ATOM 623 N N . TYR A 1 81 ? -1.994 -6.647 -17.815 1.00 96.69 81 TYR A N 1
ATOM 624 C CA . TYR A 1 81 ? -0.829 -6.437 -18.664 1.00 96.69 81 TYR A CA 1
ATOM 625 C C . TYR A 1 81 ? -1.129 -6.903 -20.094 1.00 96.69 81 TYR A C 1
ATOM 627 O O . TYR A 1 81 ? -1.851 -7.878 -20.309 1.00 96.69 81 TYR A O 1
ATOM 635 N N . TYR A 1 82 ? -0.571 -6.191 -21.065 1.00 97.88 82 TYR A N 1
ATOM 636 C CA . TYR A 1 82 ? -0.699 -6.422 -22.505 1.00 97.88 82 TYR A CA 1
ATOM 637 C C . TYR A 1 82 ? 0.697 -6.339 -23.141 1.00 97.88 82 TYR A C 1
ATOM 639 O O . TYR A 1 82 ? 1.631 -5.893 -22.482 1.00 97.88 82 TYR A O 1
ATOM 647 N N . ALA A 1 83 ? 0.866 -6.789 -24.392 1.00 97.31 83 ALA A N 1
ATOM 648 C CA . ALA A 1 83 ? 2.191 -6.963 -25.009 1.00 97.31 83 ALA A CA 1
ATOM 649 C C . ALA A 1 83 ? 3.093 -5.719 -24.875 1.00 97.31 83 ALA A C 1
ATOM 651 O O . ALA A 1 83 ? 4.198 -5.824 -24.354 1.00 97.31 83 ALA A O 1
ATOM 652 N N . HIS A 1 84 ? 2.560 -4.553 -25.245 1.00 98.12 84 HIS A N 1
ATOM 653 C CA . HIS A 1 84 ? 3.215 -3.243 -25.181 1.00 98.12 84 HIS A CA 1
ATOM 654 C C . HIS A 1 84 ? 3.022 -2.485 -23.855 1.00 98.12 84 HIS A C 1
ATOM 656 O O . HIS A 1 84 ? 3.211 -1.273 -23.816 1.00 98.12 84 HIS A O 1
ATOM 662 N N . HIS A 1 85 ? 2.609 -3.145 -22.768 1.00 98.38 85 HIS A N 1
ATOM 663 C CA . HIS A 1 85 ? 2.574 -2.493 -21.455 1.00 98.38 85 HIS A CA 1
ATOM 664 C C . HIS A 1 85 ? 4.011 -2.118 -21.047 1.00 98.38 85 HIS A C 1
ATOM 666 O O . HIS A 1 85 ? 4.912 -2.938 -21.256 1.00 98.38 85 HIS A O 1
ATOM 672 N N . PRO A 1 86 ? 4.246 -0.942 -20.426 1.00 98.31 86 PRO A N 1
ATOM 673 C CA . PRO A 1 86 ? 5.552 -0.561 -19.896 1.00 98.31 86 PRO A CA 1
ATOM 674 C C . PRO A 1 86 ? 6.249 -1.695 -19.140 1.00 98.31 86 PRO A C 1
ATOM 676 O O . PRO A 1 86 ? 5.621 -2.458 -18.396 1.00 98.31 86 PRO A O 1
ATOM 679 N N . GLY A 1 87 ? 7.553 -1.828 -19.365 1.00 98.19 87 GLY A N 1
ATOM 680 C CA . GLY A 1 87 ? 8.331 -2.965 -18.896 1.00 98.19 87 GLY A CA 1
ATOM 681 C C . GLY A 1 87 ? 9.828 -2.794 -19.111 1.00 98.19 87 GLY A C 1
ATOM 682 O O . GLY A 1 87 ? 10.303 -1.719 -19.486 1.00 98.19 87 GLY A O 1
ATOM 683 N N . ARG A 1 88 ? 10.570 -3.838 -18.755 1.00 98.56 88 ARG A N 1
ATOM 684 C CA . ARG A 1 88 ? 12.022 -3.827 -18.564 1.00 98.56 88 ARG A CA 1
ATOM 685 C C . ARG A 1 88 ? 12.563 -5.136 -19.123 1.00 98.56 88 ARG A C 1
ATOM 687 O O . ARG A 1 88 ? 12.446 -6.175 -18.475 1.00 98.56 88 ARG A O 1
ATOM 694 N N . PHE A 1 89 ? 13.068 -5.099 -20.352 1.00 98.81 89 PHE A N 1
ATOM 695 C CA . PHE A 1 89 ? 13.332 -6.304 -21.135 1.00 98.81 89 PHE A CA 1
ATOM 696 C C . PHE A 1 89 ? 14.783 -6.354 -21.616 1.00 98.81 89 PHE A C 1
ATOM 698 O O . PHE A 1 89 ? 15.403 -5.324 -21.877 1.00 98.81 89 PHE A O 1
ATOM 705 N N . VAL A 1 90 ? 15.320 -7.564 -21.758 1.00 98.88 90 VAL A N 1
ATOM 706 C CA . VAL A 1 90 ? 16.627 -7.824 -22.372 1.00 98.88 90 VAL A CA 1
ATOM 707 C C . VAL A 1 90 ? 16.471 -8.989 -23.338 1.00 98.88 90 VAL A C 1
ATOM 709 O O . VAL A 1 90 ? 16.261 -10.120 -22.904 1.00 98.88 90 VAL A O 1
ATOM 712 N N . TYR A 1 91 ? 16.577 -8.735 -24.639 1.00 98.88 91 TYR A N 1
ATOM 713 C CA . TYR A 1 91 ? 16.671 -9.797 -25.639 1.00 98.88 91 TYR A CA 1
ATOM 714 C C . TYR A 1 91 ? 18.105 -10.339 -25.697 1.00 98.88 91 TYR A C 1
ATOM 716 O O . TYR A 1 91 ? 19.069 -9.586 -25.543 1.00 98.88 91 TYR A O 1
ATOM 724 N N . VAL A 1 92 ? 18.257 -11.634 -25.964 1.00 98.69 92 VAL A N 1
ATOM 725 C CA . VAL A 1 92 ? 19.549 -12.282 -26.218 1.00 98.69 92 VAL A CA 1
ATOM 726 C C . VAL A 1 92 ? 19.434 -13.135 -27.477 1.00 98.69 92 VAL A C 1
ATOM 728 O O . VAL A 1 92 ? 18.600 -14.040 -27.549 1.00 98.69 92 VAL A O 1
ATOM 731 N N . LYS A 1 93 ? 20.288 -12.829 -28.454 1.00 98.56 93 LYS A N 1
ATOM 732 C CA . LYS A 1 93 ? 20.417 -13.512 -29.745 1.00 98.56 93 LYS A CA 1
ATOM 733 C C . LYS A 1 93 ? 21.732 -14.278 -29.786 1.00 98.56 93 LYS A C 1
ATOM 735 O O . LYS A 1 93 ? 22.778 -13.697 -29.497 1.00 98.56 93 LYS A O 1
ATOM 740 N N . ASP A 1 94 ? 21.698 -15.540 -30.194 1.00 97.75 94 ASP A N 1
ATOM 741 C CA . ASP A 1 94 ? 22.907 -16.264 -30.598 1.00 97.75 94 ASP A CA 1
ATOM 742 C C . ASP A 1 94 ? 23.283 -15.864 -32.037 1.00 97.75 94 ASP A C 1
ATOM 744 O O . ASP A 1 94 ? 22.472 -16.003 -32.951 1.00 97.75 94 ASP A O 1
ATOM 748 N N . GLU A 1 95 ? 24.491 -15.338 -32.262 1.00 97.69 95 GLU A N 1
ATOM 749 C CA . GLU A 1 95 ? 24.917 -14.888 -33.601 1.00 97.69 95 GLU A CA 1
ATOM 750 C C . GLU A 1 95 ? 25.300 -16.048 -34.543 1.00 97.69 95 GLU A C 1
ATOM 752 O O . GLU A 1 95 ? 25.501 -15.830 -35.738 1.00 97.69 95 GLU A O 1
ATOM 757 N N . GLU A 1 96 ? 25.417 -17.275 -34.031 1.00 96.00 96 GLU A N 1
ATOM 758 C CA . GLU A 1 96 ? 25.735 -18.482 -34.801 1.00 96.00 96 GLU A CA 1
ATOM 759 C C . GLU A 1 96 ? 24.465 -19.217 -35.260 1.00 96.00 96 GLU A C 1
ATOM 761 O O . GLU A 1 96 ? 24.463 -19.790 -36.351 1.00 96.00 96 GLU A O 1
ATOM 766 N N . THR A 1 97 ? 23.382 -19.193 -34.467 1.00 96.00 97 THR A N 1
ATOM 767 C CA . THR A 1 97 ? 22.103 -19.862 -34.805 1.00 96.00 97 THR A CA 1
ATOM 768 C C . THR A 1 97 ? 20.955 -18.910 -35.155 1.00 96.00 97 THR A C 1
ATOM 770 O O . THR A 1 97 ? 19.982 -19.344 -35.770 1.00 96.00 97 THR A O 1
ATOM 773 N N . ASN A 1 98 ? 21.063 -17.618 -34.819 1.00 94.94 98 ASN A N 1
ATOM 774 C CA . ASN A 1 98 ? 19.977 -16.623 -34.826 1.00 94.94 98 ASN A CA 1
ATOM 775 C C . ASN A 1 98 ? 18.779 -16.971 -33.920 1.00 94.94 98 ASN A C 1
ATOM 777 O O . ASN A 1 98 ? 17.719 -16.356 -34.036 1.00 94.94 98 ASN A O 1
ATOM 781 N N . GLU A 1 99 ? 18.930 -17.919 -32.990 1.00 97.19 99 GLU A N 1
ATOM 782 C CA . GLU A 1 99 ? 17.915 -18.169 -31.968 1.00 97.19 99 GLU A CA 1
ATOM 783 C C . GLU A 1 99 ? 17.834 -17.002 -30.975 1.00 97.19 99 GLU A C 1
ATOM 785 O O . GLU A 1 99 ? 18.848 -16.419 -30.580 1.00 97.19 99 GLU A O 1
ATOM 790 N N . LEU A 1 100 ? 16.606 -16.692 -30.558 1.00 97.56 100 LEU A N 1
ATOM 791 C CA . LEU A 1 100 ? 16.255 -15.528 -29.752 1.00 97.56 100 LEU A CA 1
ATOM 792 C C . LEU A 1 100 ? 15.505 -15.953 -28.485 1.00 97.56 100 LEU A C 1
ATOM 794 O O . LEU A 1 100 ? 14.586 -16.774 -28.534 1.00 97.56 100 LEU A O 1
ATOM 798 N N . PHE A 1 101 ? 15.845 -15.345 -27.353 1.00 98.62 101 PHE A N 1
ATOM 799 C CA . PHE A 1 101 ? 15.003 -15.332 -26.156 1.00 98.62 101 PHE A CA 1
ATOM 800 C C . PHE A 1 101 ? 15.033 -13.951 -25.494 1.00 98.62 101 PHE A C 1
ATOM 802 O O . PHE A 1 101 ? 15.814 -13.086 -25.889 1.00 98.62 101 PHE A O 1
ATOM 809 N N . SER A 1 102 ? 14.190 -13.731 -24.484 1.00 98.75 102 SER A N 1
ATOM 810 C CA . SER A 1 102 ? 14.250 -12.525 -23.658 1.00 98.75 102 SER A CA 1
ATOM 811 C C . SER A 1 102 ? 14.150 -12.839 -22.170 1.00 98.75 102 SER A C 1
ATOM 813 O O . SER A 1 102 ? 13.496 -13.796 -21.753 1.00 98.75 102 SER A O 1
ATOM 815 N N . ALA A 1 103 ? 14.803 -12.002 -21.371 1.00 98.75 103 ALA A N 1
ATOM 816 C CA . ALA A 1 103 ? 14.623 -11.911 -19.933 1.00 98.75 103 ALA A CA 1
ATOM 817 C C . ALA A 1 103 ? 13.796 -10.649 -19.598 1.00 98.75 103 ALA A C 1
ATOM 819 O O . ALA A 1 103 ? 13.958 -9.629 -20.275 1.00 98.75 103 ALA A O 1
ATOM 820 N N . PRO A 1 104 ? 12.929 -10.680 -18.566 1.00 98.31 104 PRO A N 1
ATOM 821 C CA . PRO A 1 104 ? 12.664 -11.819 -17.679 1.00 98.31 104 PRO A CA 1
ATOM 822 C C . PRO A 1 104 ? 11.920 -13.012 -18.294 1.00 98.31 104 PRO A C 1
ATOM 824 O O . PRO A 1 104 ? 12.175 -14.145 -17.900 1.00 98.31 104 PRO A O 1
ATOM 827 N N . TYR A 1 105 ? 11.000 -12.772 -19.230 1.00 98.75 105 TYR A N 1
ATOM 828 C CA . TYR A 1 105 ? 10.275 -13.820 -19.970 1.00 98.75 105 TYR A CA 1
ATOM 829 C C . TYR A 1 105 ? 9.491 -13.217 -21.139 1.00 98.75 105 TYR A C 1
ATOM 831 O O . TYR A 1 105 ? 9.495 -13.733 -22.256 1.00 98.75 105 TYR A O 1
ATOM 839 N N . GLU A 1 106 ? 8.821 -12.094 -20.882 1.00 98.75 106 GLU A N 1
ATOM 840 C CA . GLU A 1 106 ? 8.279 -11.245 -21.938 1.00 98.75 106 GLU A CA 1
ATOM 841 C C . GLU A 1 106 ? 9.430 -10.526 -22.666 1.00 98.75 106 GLU A C 1
ATOM 843 O O . GLU A 1 106 ? 10.528 -10.396 -22.109 1.00 98.75 106 GLU A O 1
ATOM 848 N N . PRO A 1 107 ? 9.214 -10.050 -23.900 1.00 98.25 107 PRO A N 1
ATOM 849 C CA . PRO A 1 107 ? 8.047 -10.312 -24.747 1.00 98.25 107 PRO A CA 1
ATOM 850 C C . PRO A 1 107 ? 8.160 -11.574 -25.626 1.00 98.25 107 PRO A C 1
ATOM 852 O O . PRO A 1 107 ? 7.151 -12.022 -26.172 1.00 98.25 107 PRO A O 1
ATOM 855 N N . VAL A 1 108 ? 9.345 -12.192 -25.748 1.00 98.50 108 VAL A N 1
ATOM 856 C CA . VAL A 1 108 ? 9.564 -13.342 -26.652 1.00 98.50 108 VAL A CA 1
ATOM 857 C C . VAL A 1 108 ? 8.826 -14.599 -26.174 1.00 98.50 108 VAL A C 1
ATOM 859 O O . VAL A 1 108 ? 8.340 -15.372 -26.999 1.00 98.50 108 VAL A O 1
ATOM 862 N N . ARG A 1 109 ? 8.706 -14.806 -24.852 1.00 98.38 109 ARG A N 1
ATOM 863 C CA . ARG A 1 109 ? 8.056 -15.973 -24.211 1.00 98.38 109 ARG A CA 1
ATOM 864 C C . ARG A 1 109 ? 8.681 -17.331 -24.552 1.00 98.38 109 ARG A C 1
ATOM 866 O O . ARG A 1 109 ? 8.038 -18.367 -24.385 1.00 98.38 109 ARG A O 1
ATOM 873 N N . ALA A 1 110 ? 9.934 -17.343 -25.008 1.00 97.94 110 ALA A N 1
ATOM 874 C CA . ALA A 1 110 ? 10.695 -18.573 -25.187 1.00 97.94 110 ALA A CA 1
ATOM 875 C C . ALA A 1 110 ? 10.736 -19.356 -23.863 1.00 97.94 110 ALA A C 1
ATOM 877 O O . ALA A 1 110 ? 11.037 -18.785 -22.815 1.00 97.94 110 ALA A O 1
ATOM 878 N N . ALA A 1 111 ? 10.424 -20.654 -23.902 1.00 97.12 111 ALA A N 1
ATOM 879 C CA . ALA A 1 111 ? 10.391 -21.490 -22.705 1.00 97.12 111 ALA A CA 1
ATOM 880 C C . ALA A 1 111 ? 11.797 -21.563 -22.073 1.00 97.12 111 ALA A C 1
ATOM 882 O O . ALA A 1 111 ? 12.704 -22.088 -22.727 1.00 97.12 111 ALA A O 1
ATOM 883 N N . PRO A 1 112 ? 12.011 -21.039 -20.851 1.00 97.50 112 PRO A N 1
ATOM 884 C CA . PRO A 1 112 ? 13.330 -21.011 -20.236 1.00 97.50 112 PRO A CA 1
ATOM 885 C C . PRO A 1 112 ? 13.731 -22.404 -19.740 1.00 97.50 112 PRO A C 1
ATOM 887 O O . PRO A 1 112 ? 12.888 -23.187 -19.305 1.00 97.50 112 PRO A O 1
ATOM 890 N N . ASP A 1 113 ? 15.031 -22.683 -19.761 1.00 97.94 113 ASP A N 1
ATOM 891 C CA . ASP A 1 113 ? 15.620 -23.906 -19.208 1.00 97.94 113 ASP A CA 1
ATOM 892 C C . ASP A 1 113 ? 15.667 -23.817 -17.661 1.00 97.94 113 ASP A C 1
ATOM 894 O O . ASP A 1 113 ? 15.569 -24.825 -16.963 1.00 97.94 113 ASP A O 1
ATOM 898 N N . ARG A 1 114 ? 15.739 -22.588 -17.120 1.00 98.12 114 ARG A N 1
ATOM 899 C CA . ARG A 1 114 ? 15.500 -22.238 -15.707 1.00 98.12 114 ARG A CA 1
ATOM 900 C C . ARG A 1 114 ? 14.951 -20.813 -15.595 1.00 98.12 114 ARG A C 1
ATOM 902 O O . ARG A 1 114 ? 15.425 -19.920 -16.294 1.00 98.12 114 ARG A O 1
ATOM 909 N N . PHE A 1 115 ? 14.025 -20.581 -14.668 1.00 98.44 115 PHE A N 1
ATOM 910 C CA . PHE A 1 115 ? 13.545 -19.248 -14.294 1.00 98.44 115 PHE A CA 1
ATOM 911 C C . PHE A 1 115 ? 13.523 -19.085 -12.768 1.00 98.44 115 PHE A C 1
ATOM 913 O O . PHE A 1 115 ? 13.135 -20.004 -12.049 1.00 98.44 115 PHE A O 1
ATOM 920 N N . VAL A 1 116 ? 13.917 -17.909 -12.279 1.00 98.31 116 VAL A N 1
ATOM 921 C CA . VAL A 1 116 ? 13.694 -17.453 -10.901 1.00 98.31 116 VAL A CA 1
ATOM 922 C C . VAL A 1 116 ? 13.355 -15.964 -10.929 1.00 98.31 116 VAL A C 1
ATOM 924 O O . VAL A 1 116 ? 14.128 -15.169 -11.461 1.00 98.31 116 VAL A O 1
ATOM 927 N N . PHE A 1 117 ? 12.242 -15.577 -10.313 1.00 98.75 117 PHE A N 1
ATOM 928 C CA . PHE A 1 117 ? 11.952 -14.203 -9.900 1.00 98.75 117 PHE A CA 1
ATOM 929 C C . PHE A 1 117 ? 12.134 -14.114 -8.386 1.00 98.75 117 PHE A C 1
ATOM 931 O O . PHE A 1 117 ? 11.504 -14.872 -7.658 1.00 98.75 117 PHE A O 1
ATOM 938 N N . SER A 1 118 ? 13.007 -13.230 -7.912 1.00 98.31 118 SER A N 1
ATOM 939 C CA . SER A 1 118 ? 13.427 -13.149 -6.511 1.00 98.31 118 SER A CA 1
ATOM 940 C C . SER A 1 118 ? 13.249 -11.721 -6.002 1.00 98.31 118 SER A C 1
ATOM 942 O O . SER A 1 118 ? 14.075 -10.843 -6.274 1.00 98.31 118 SER A O 1
ATOM 944 N N . VAL A 1 119 ? 12.164 -11.474 -5.269 1.00 98.69 119 VAL A N 1
ATOM 945 C CA . VAL A 1 119 ? 11.880 -10.180 -4.628 1.00 98.69 119 VAL A CA 1
ATOM 946 C C . VAL A 1 119 ? 12.619 -10.133 -3.295 1.00 98.69 119 VAL A C 1
ATOM 948 O O . VAL A 1 119 ? 12.440 -11.026 -2.475 1.00 98.69 119 VAL A O 1
ATOM 951 N N . GLY A 1 120 ? 13.456 -9.120 -3.080 1.00 98.06 120 GLY A N 1
ATOM 952 C CA . GLY A 1 120 ? 14.087 -8.824 -1.794 1.00 98.06 120 GLY A CA 1
ATOM 953 C C . GLY A 1 120 ? 13.463 -7.598 -1.125 1.00 98.06 120 GLY A C 1
ATOM 954 O O . GLY A 1 120 ? 12.653 -6.889 -1.722 1.00 98.06 120 GLY A O 1
ATOM 955 N N . GLN A 1 121 ? 13.874 -7.315 0.111 1.00 97.00 121 GLN A N 1
ATOM 956 C CA . GLN A 1 121 ? 13.471 -6.084 0.801 1.00 97.00 121 GLN A CA 1
ATOM 957 C C . GLN A 1 121 ? 14.011 -4.817 0.101 1.00 97.00 121 GLN A C 1
ATOM 959 O O . GLN A 1 121 ? 13.263 -3.852 -0.070 1.00 97.00 121 GLN A O 1
ATOM 964 N N . SER A 1 122 ? 15.280 -4.843 -0.330 1.00 97.94 122 SER A N 1
ATOM 965 C CA . SER A 1 122 ? 16.006 -3.691 -0.901 1.00 97.94 122 SER A CA 1
ATOM 966 C C . SER A 1 122 ? 16.169 -3.709 -2.429 1.00 97.94 122 SER A C 1
ATOM 968 O O . SER A 1 122 ? 16.562 -2.707 -3.015 1.00 97.94 122 SER A O 1
ATOM 970 N N . ASP A 1 123 ? 15.932 -4.841 -3.095 1.00 98.56 123 ASP A N 1
ATOM 971 C CA . ASP A 1 123 ? 16.134 -4.987 -4.543 1.00 98.56 123 ASP A CA 1
ATOM 972 C C . ASP A 1 123 ? 15.225 -6.077 -5.127 1.00 98.56 123 ASP A C 1
ATOM 974 O O . ASP A 1 123 ? 14.681 -6.910 -4.395 1.00 98.56 123 ASP A O 1
ATOM 978 N N . ILE A 1 124 ? 15.072 -6.103 -6.452 1.00 98.88 124 ILE A N 1
ATOM 979 C CA . ILE A 1 124 ? 14.314 -7.146 -7.157 1.00 98.88 124 ILE A CA 1
ATOM 980 C C . ILE A 1 124 ? 15.190 -7.762 -8.248 1.00 98.88 124 ILE A C 1
ATOM 982 O O . ILE A 1 124 ? 15.875 -7.051 -8.984 1.00 98.88 124 ILE A O 1
ATOM 986 N N . LYS A 1 125 ? 15.198 -9.098 -8.329 1.00 98.69 125 LYS A N 1
ATOM 987 C CA . LYS A 1 125 ? 16.112 -9.861 -9.187 1.00 98.69 125 LYS A CA 1
ATOM 988 C C . LYS A 1 125 ? 15.402 -10.904 -10.034 1.00 98.69 125 LYS A C 1
ATOM 990 O O . LYS A 1 125 ? 14.391 -11.476 -9.627 1.00 98.69 125 LYS A O 1
ATOM 995 N N . TRP A 1 126 ? 16.005 -11.204 -11.177 1.00 98.81 126 TRP A N 1
ATOM 996 C CA . TRP A 1 126 ? 15.622 -12.307 -12.048 1.00 98.81 126 TRP A CA 1
ATOM 997 C C . TRP A 1 126 ? 16.845 -13.130 -12.447 1.00 98.81 126 TRP A C 1
ATOM 999 O O . TRP A 1 126 ? 17.933 -12.588 -12.651 1.00 98.81 126 TRP A O 1
ATOM 1009 N N . THR A 1 127 ? 16.649 -14.433 -12.614 1.00 98.75 127 THR A N 1
ATOM 1010 C CA . THR A 1 127 ? 17.613 -15.343 -13.240 1.00 98.75 127 THR A CA 1
ATOM 1011 C C . THR A 1 127 ? 16.893 -16.148 -14.307 1.00 98.75 127 THR A C 1
ATOM 1013 O O . THR A 1 127 ? 15.927 -16.850 -14.009 1.00 98.75 127 THR A O 1
ATOM 1016 N N . VAL A 1 128 ? 17.366 -16.055 -15.546 1.00 98.81 128 VAL A N 1
ATOM 1017 C CA . VAL A 1 128 ? 16.817 -16.769 -16.703 1.00 98.81 128 VAL A CA 1
ATOM 1018 C C . VAL A 1 128 ? 17.952 -17.543 -17.352 1.00 98.81 128 VAL A C 1
ATOM 1020 O O . VAL A 1 128 ? 18.984 -16.959 -17.670 1.00 98.81 128 VAL A O 1
ATOM 1023 N N . GLU A 1 129 ? 17.790 -18.845 -17.552 1.00 98.69 129 GLU A N 1
ATOM 1024 C CA . GLU A 1 129 ? 18.757 -19.667 -18.286 1.00 98.69 129 GLU A CA 1
ATOM 1025 C C . GLU A 1 129 ? 18.084 -20.186 -19.551 1.00 98.69 129 GLU A C 1
ATOM 1027 O O . GLU A 1 129 ? 17.004 -20.776 -19.472 1.00 98.69 129 GLU A O 1
ATOM 1032 N N . ARG A 1 130 ? 18.682 -19.927 -20.718 1.00 98.44 130 ARG A N 1
ATOM 1033 C CA . ARG A 1 130 ? 18.188 -20.418 -22.009 1.00 98.44 130 ARG A CA 1
ATOM 1034 C C . ARG A 1 130 ? 19.321 -20.515 -23.036 1.00 98.44 130 ARG A C 1
ATOM 1036 O O . ARG A 1 130 ? 20.231 -19.691 -23.031 1.00 98.44 130 ARG A O 1
ATOM 1043 N N . LEU A 1 131 ? 19.297 -21.534 -23.902 1.00 97.56 131 LEU A N 1
ATOM 1044 C CA . LEU A 1 131 ? 20.351 -21.811 -24.903 1.00 97.56 131 LEU A CA 1
ATOM 1045 C C . LEU A 1 131 ? 21.754 -21.968 -24.279 1.00 97.56 131 LEU A C 1
ATOM 1047 O O . LEU A 1 131 ? 22.763 -21.647 -24.910 1.00 97.56 131 LEU A O 1
ATOM 1051 N N . GLY A 1 132 ? 21.848 -22.401 -23.018 1.00 98.06 132 GLY A N 1
ATOM 1052 C CA . GLY A 1 132 ? 23.117 -22.436 -22.280 1.00 98.06 132 GLY A CA 1
ATOM 1053 C C . GLY A 1 132 ? 23.729 -21.055 -21.992 1.00 98.06 132 GLY A C 1
ATOM 1054 O O . GLY A 1 132 ? 24.936 -20.966 -21.781 1.00 98.06 132 GLY A O 1
ATOM 1055 N N . ILE A 1 133 ? 22.930 -19.985 -21.996 1.00 98.75 133 ILE A N 1
ATOM 1056 C CA . ILE A 1 133 ? 23.290 -18.648 -21.506 1.00 98.75 133 ILE A CA 1
ATOM 1057 C C . ILE A 1 133 ? 22.436 -18.348 -20.267 1.00 98.75 133 ILE A C 1
ATOM 1059 O O . ILE A 1 133 ? 21.222 -18.551 -20.291 1.00 98.75 133 ILE A O 1
ATOM 1063 N N . ARG A 1 134 ? 23.048 -17.842 -19.191 1.00 98.88 134 ARG A N 1
ATOM 1064 C CA . ARG A 1 134 ? 22.333 -17.258 -18.043 1.00 98.88 134 ARG A CA 1
ATOM 1065 C C . ARG A 1 134 ? 22.277 -15.745 -18.191 1.00 98.88 134 ARG A C 1
ATOM 1067 O O . ARG A 1 134 ? 23.313 -15.123 -18.411 1.00 98.88 134 ARG A O 1
ATOM 1074 N N . VAL A 1 135 ? 21.094 -15.173 -18.004 1.00 98.88 135 VAL A N 1
ATOM 1075 C CA . VAL A 1 135 ? 20.863 -13.740 -17.809 1.00 98.88 135 VAL A CA 1
ATOM 1076 C C . VAL A 1 135 ? 20.458 -13.516 -16.355 1.00 98.88 135 VAL A C 1
ATOM 1078 O O . VAL A 1 135 ? 19.499 -14.116 -15.869 1.00 98.88 135 VAL A O 1
ATOM 1081 N N . GLU A 1 136 ? 21.187 -12.654 -15.657 1.00 98.88 136 GLU A N 1
ATOM 1082 C CA . GLU A 1 136 ? 20.852 -12.167 -14.320 1.00 98.88 136 GLU A CA 1
ATOM 1083 C C . GLU A 1 136 ? 20.484 -10.685 -14.433 1.00 98.88 136 GLU A C 1
ATOM 1085 O O . GLU A 1 136 ? 21.263 -9.896 -14.966 1.00 98.88 136 GLU A O 1
ATOM 1090 N N . MET A 1 137 ? 19.306 -10.298 -13.944 1.00 98.81 137 MET A N 1
ATOM 1091 C CA . MET A 1 137 ? 18.855 -8.900 -13.911 1.00 98.81 137 MET A CA 1
ATOM 1092 C C . MET A 1 137 ? 18.658 -8.471 -12.460 1.00 98.81 137 MET A C 1
ATOM 1094 O O . MET A 1 137 ? 18.088 -9.226 -11.673 1.00 98.81 137 MET A O 1
ATOM 1098 N N . THR A 1 138 ? 19.103 -7.267 -12.103 1.00 98.81 138 THR A N 1
ATOM 1099 C CA . THR A 1 138 ? 18.861 -6.642 -10.791 1.00 98.81 138 THR A CA 1
ATOM 1100 C C . THR A 1 138 ? 18.338 -5.223 -10.978 1.00 98.81 138 THR A C 1
ATOM 1102 O O . THR A 1 138 ? 18.979 -4.436 -11.671 1.00 98.81 138 THR A O 1
ATOM 1105 N N . LEU A 1 139 ? 17.221 -4.913 -10.317 1.00 98.88 139 LEU A N 1
ATOM 1106 C CA . LEU A 1 139 ? 16.662 -3.574 -10.129 1.00 98.88 139 LEU A CA 1
ATOM 1107 C C . LEU A 1 139 ? 16.914 -3.108 -8.690 1.00 98.88 139 LEU A C 1
ATOM 1109 O O . LEU A 1 139 ? 16.517 -3.794 -7.744 1.00 98.88 139 LEU A O 1
ATOM 1113 N N . GLY A 1 140 ? 17.492 -1.918 -8.541 1.00 98.69 140 GLY A N 1
ATOM 1114 C CA . GLY A 1 140 ? 17.510 -1.139 -7.301 1.00 98.69 140 GLY A CA 1
ATOM 1115 C C . GLY A 1 140 ? 17.046 0.305 -7.528 1.00 98.69 140 GLY A C 1
ATOM 1116 O O . GLY A 1 140 ? 16.899 0.749 -8.667 1.00 98.69 140 GLY A O 1
ATOM 1117 N N . VAL A 1 141 ? 16.834 1.042 -6.439 1.00 98.75 141 VAL A N 1
ATOM 1118 C CA . VAL A 1 141 ? 16.537 2.487 -6.423 1.00 98.75 141 VAL A CA 1
ATOM 1119 C C . VAL A 1 141 ? 17.372 3.157 -5.320 1.00 98.75 141 VAL A C 1
ATOM 1121 O O . VAL A 1 141 ? 17.710 2.482 -4.344 1.00 98.75 141 VAL A O 1
ATOM 1124 N N . PRO A 1 142 ? 17.731 4.449 -5.430 1.00 98.31 142 PRO A N 1
ATOM 1125 C CA . PRO A 1 142 ? 18.389 5.178 -4.349 1.00 98.31 142 PRO A CA 1
ATOM 1126 C C . PRO A 1 142 ? 17.363 5.645 -3.315 1.00 98.31 142 PRO A C 1
ATOM 1128 O O . PRO A 1 142 ? 16.159 5.562 -3.537 1.00 98.31 142 PRO A O 1
ATOM 1131 N N . THR A 1 143 ? 17.820 6.195 -2.192 1.00 98.06 143 THR A N 1
ATOM 1132 C CA . THR A 1 143 ? 16.928 6.663 -1.116 1.00 98.06 143 THR A CA 1
ATOM 1133 C C . THR A 1 143 ? 16.155 7.946 -1.459 1.00 98.06 143 THR A C 1
ATOM 1135 O O . THR A 1 143 ? 15.047 8.125 -0.957 1.00 98.06 143 THR A O 1
ATOM 1138 N N . HIS A 1 144 ? 16.694 8.831 -2.307 1.00 97.12 144 HIS A N 1
ATOM 1139 C CA . HIS A 1 144 ? 16.148 10.185 -2.501 1.00 97.12 144 HIS A CA 1
ATOM 1140 C C . HIS A 1 144 ? 15.772 10.532 -3.948 1.00 97.12 144 HIS A C 1
ATOM 1142 O O . HIS A 1 144 ? 14.699 11.087 -4.161 1.00 97.12 144 HIS A O 1
ATOM 1148 N N . ASP A 1 145 ? 16.621 10.211 -4.923 1.00 98.19 145 ASP A N 1
ATOM 1149 C CA . ASP A 1 145 ? 16.440 10.621 -6.321 1.00 98.19 145 ASP A CA 1
ATOM 1150 C C . ASP A 1 145 ? 15.521 9.691 -7.131 1.00 98.19 145 ASP A C 1
ATOM 1152 O O . ASP A 1 145 ? 15.382 8.502 -6.841 1.00 98.19 145 ASP A O 1
ATOM 1156 N N . VAL A 1 146 ? 14.920 10.216 -8.199 1.00 98.50 146 VAL A N 1
ATOM 1157 C CA . VAL A 1 146 ? 14.043 9.445 -9.092 1.00 98.50 146 VAL A CA 1
ATOM 1158 C C . VAL A 1 146 ? 14.867 8.754 -10.181 1.00 98.50 146 VAL A C 1
ATOM 1160 O O . VAL A 1 146 ? 15.049 9.290 -11.270 1.00 98.50 146 VAL A O 1
ATOM 1163 N N . VAL A 1 147 ? 15.381 7.556 -9.898 1.00 98.75 147 VAL A N 1
ATOM 1164 C CA . VAL A 1 147 ? 16.123 6.755 -10.885 1.00 98.75 147 VAL A CA 1
ATOM 1165 C C . VAL A 1 147 ? 16.086 5.258 -10.571 1.00 98.75 147 VAL A C 1
ATOM 1167 O O . VAL A 1 147 ? 16.271 4.832 -9.432 1.00 98.75 147 VAL A O 1
ATOM 1170 N N . GLU A 1 148 ? 15.893 4.441 -11.605 1.00 98.88 148 GLU A N 1
ATOM 1171 C CA . GLU A 1 148 ? 16.065 2.990 -11.547 1.00 98.88 148 GLU A CA 1
ATOM 1172 C C . GLU A 1 148 ? 17.510 2.608 -11.888 1.00 98.88 148 GLU A C 1
ATOM 1174 O O . GLU A 1 148 ? 18.014 2.952 -12.961 1.00 98.88 148 GLU A O 1
ATOM 1179 N N . LEU A 1 149 ? 18.159 1.849 -11.003 1.00 98.88 149 LEU A N 1
ATOM 1180 C CA . LEU A 1 149 ? 19.490 1.284 -11.213 1.00 98.88 149 LEU A CA 1
ATOM 1181 C C . LEU A 1 149 ? 19.354 -0.159 -11.710 1.00 98.88 149 LEU A C 1
ATOM 1183 O O . LEU A 1 149 ? 18.912 -1.036 -10.963 1.00 98.88 149 LEU A O 1
ATOM 1187 N N . TRP A 1 150 ? 19.772 -0.414 -12.950 1.00 98.94 150 TRP A N 1
ATOM 1188 C CA . TRP A 1 150 ? 19.709 -1.735 -13.578 1.00 98.94 150 TRP A CA 1
ATOM 1189 C C . TRP A 1 150 ? 21.098 -2.325 -13.807 1.00 98.94 150 TRP A C 1
ATOM 1191 O O . TRP A 1 150 ? 21.920 -1.728 -14.500 1.00 98.94 150 TRP A O 1
ATOM 1201 N N . S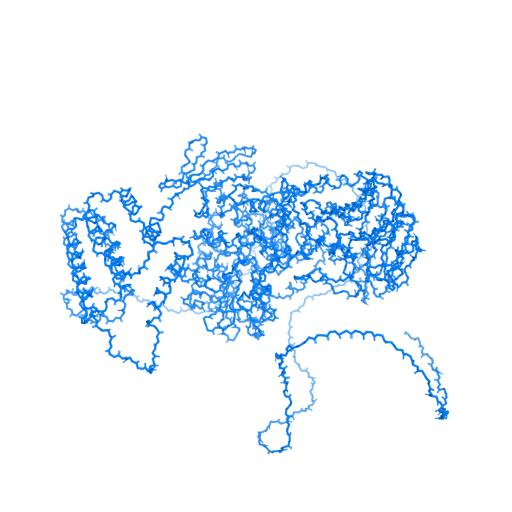ER A 1 151 ? 21.349 -3.520 -13.268 1.00 98.75 151 SER A N 1
ATOM 1202 C CA . SER A 1 151 ? 22.488 -4.365 -13.660 1.00 98.75 151 SER A CA 1
ATOM 1203 C C . SER A 1 151 ? 21.975 -5.577 -14.434 1.00 98.75 151 SER A C 1
ATOM 1205 O O . SER A 1 151 ? 21.025 -6.241 -14.007 1.00 98.75 151 SER A O 1
ATOM 1207 N N . VAL A 1 152 ? 22.601 -5.849 -15.578 1.00 98.81 152 VAL A N 1
ATOM 1208 C CA . VAL A 1 152 ? 22.328 -7.000 -16.444 1.00 98.81 152 VAL A CA 1
ATOM 1209 C C . VAL A 1 152 ? 23.633 -7.758 -16.642 1.00 98.81 152 VAL A C 1
ATOM 1211 O O . VAL A 1 152 ? 24.581 -7.225 -17.220 1.00 98.81 152 VAL A O 1
ATOM 1214 N N . ARG A 1 153 ? 23.687 -9.013 -16.193 1.00 98.81 153 ARG A N 1
ATOM 1215 C CA . ARG A 1 153 ? 24.838 -9.900 -16.393 1.00 98.81 153 ARG A CA 1
ATOM 1216 C C . ARG A 1 153 ? 24.467 -11.062 -17.301 1.00 98.81 153 ARG A C 1
ATOM 1218 O O . ARG A 1 153 ? 23.488 -11.756 -17.048 1.00 98.81 153 ARG A O 1
ATOM 1225 N N . VAL A 1 154 ? 25.283 -11.306 -18.320 1.00 98.69 154 VAL A N 1
ATOM 1226 C CA . VAL A 1 154 ? 25.212 -12.497 -19.174 1.00 98.69 154 VAL A CA 1
ATOM 1227 C C . VAL A 1 154 ? 26.378 -13.427 -18.853 1.00 98.69 154 VAL A C 1
ATOM 1229 O O . VAL A 1 154 ? 27.494 -12.960 -18.646 1.00 98.69 154 VAL A O 1
ATOM 1232 N N . THR A 1 155 ? 26.130 -14.734 -18.761 1.00 98.81 155 THR A N 1
ATOM 1233 C CA . THR A 1 155 ? 27.147 -15.762 -18.461 1.00 98.81 155 THR A CA 1
ATOM 1234 C C . THR A 1 155 ? 26.987 -16.958 -19.393 1.00 98.81 155 THR A C 1
ATOM 1236 O O . THR A 1 155 ? 25.873 -17.449 -19.584 1.00 98.81 155 THR A O 1
ATOM 1239 N N . ASN A 1 156 ? 28.089 -17.448 -19.957 1.00 98.69 156 ASN A N 1
ATOM 1240 C CA . ASN A 1 156 ? 28.095 -18.583 -20.876 1.00 98.69 156 ASN A CA 1
ATOM 1241 C C . ASN A 1 156 ? 28.246 -19.923 -20.134 1.00 98.69 156 ASN A C 1
ATOM 1243 O O . ASN A 1 156 ? 29.339 -20.284 -19.711 1.00 98.69 156 ASN A O 1
ATOM 1247 N N . LEU A 1 157 ? 27.160 -20.691 -20.042 1.00 98.44 157 LEU A N 1
ATOM 1248 C CA . LEU A 1 157 ? 27.116 -22.011 -19.397 1.00 98.44 157 LEU A CA 1
ATOM 1249 C C . LEU A 1 157 ? 27.297 -23.179 -20.385 1.00 98.44 157 LEU A C 1
ATOM 1251 O O . LEU A 1 157 ? 27.159 -24.340 -20.008 1.00 98.44 157 LEU A O 1
ATOM 1255 N N . SER A 1 158 ? 27.546 -22.904 -21.669 1.00 97.12 158 SER A N 1
ATOM 1256 C CA . SER A 1 158 ? 27.461 -23.924 -22.728 1.00 97.12 158 SER A CA 1
ATOM 1257 C C . SER A 1 158 ? 28.721 -24.775 -22.932 1.00 97.12 158 SER A C 1
ATOM 1259 O O . SER A 1 158 ? 28.758 -25.597 -23.846 1.00 97.12 158 SER A O 1
ATOM 1261 N N . GLY A 1 159 ? 29.766 -24.583 -22.116 1.00 96.81 159 GLY A N 1
ATOM 1262 C CA . GLY A 1 159 ? 31.025 -25.344 -22.190 1.00 96.81 159 GLY A CA 1
ATOM 1263 C C . GLY A 1 159 ? 31.854 -25.122 -23.466 1.00 96.81 159 GLY A C 1
ATOM 1264 O O . GLY A 1 159 ? 32.885 -25.764 -23.653 1.00 96.81 159 GLY A O 1
ATOM 1265 N N . ARG A 1 160 ? 31.420 -24.212 -24.347 1.00 97.12 160 ARG A N 1
ATOM 1266 C CA . ARG A 1 160 ? 32.086 -23.812 -25.593 1.00 97.12 160 ARG A CA 1
ATOM 1267 C C . ARG A 1 160 ? 32.074 -22.286 -25.727 1.00 97.12 160 ARG A C 1
ATOM 1269 O O . ARG A 1 160 ? 31.191 -21.661 -25.141 1.00 97.12 160 ARG A O 1
ATOM 1276 N N . PRO A 1 161 ? 32.959 -21.673 -26.530 1.00 98.06 161 PRO A N 1
ATOM 1277 C CA . PRO A 1 161 ? 32.851 -20.254 -26.854 1.00 98.06 161 PRO A CA 1
ATOM 1278 C C . PRO A 1 161 ? 31.534 -19.947 -27.581 1.00 98.06 161 PRO A C 1
ATOM 1280 O O . PRO A 1 161 ? 31.030 -20.788 -28.335 1.00 98.06 161 PRO A O 1
ATOM 1283 N N . ARG A 1 162 ? 30.990 -18.748 -27.364 1.00 98.19 162 ARG A N 1
ATOM 1284 C CA . ARG A 1 162 ? 29.736 -18.254 -27.956 1.00 98.19 162 ARG A CA 1
ATOM 1285 C C . ARG A 1 162 ? 29.891 -16.825 -28.455 1.00 98.19 162 ARG A C 1
ATOM 1287 O O . ARG A 1 162 ? 30.634 -16.041 -27.868 1.00 98.19 162 ARG A O 1
ATOM 1294 N N . ARG A 1 163 ? 29.146 -16.475 -29.502 1.00 98.31 163 ARG A N 1
ATOM 1295 C CA . ARG A 1 163 ? 28.924 -15.093 -29.948 1.00 98.31 163 ARG A CA 1
ATOM 1296 C C . ARG A 1 163 ? 27.464 -14.754 -29.699 1.00 98.31 163 ARG A C 1
ATOM 1298 O O . ARG A 1 163 ? 26.592 -15.446 -30.220 1.00 98.31 163 ARG A O 1
ATOM 1305 N N . ILE A 1 164 ? 27.201 -13.725 -28.904 1.00 98.44 164 ILE A N 1
ATOM 1306 C CA . ILE A 1 164 ? 25.838 -13.278 -28.618 1.00 98.44 164 ILE A CA 1
ATOM 1307 C C . ILE A 1 164 ? 25.709 -11.771 -28.817 1.00 98.44 164 ILE A C 1
ATOM 1309 O O . ILE A 1 164 ? 26.636 -11.009 -28.532 1.00 98.44 164 ILE A O 1
ATOM 1313 N N . SER A 1 165 ? 24.529 -11.354 -29.262 1.00 98.75 165 SER A N 1
ATOM 1314 C CA . SER A 1 165 ? 24.087 -9.967 -29.176 1.00 98.75 165 SER A CA 1
ATOM 1315 C C . SER A 1 165 ? 23.066 -9.834 -28.048 1.00 98.75 165 SER A C 1
ATOM 1317 O O . SER A 1 165 ? 22.111 -10.610 -27.963 1.00 98.75 165 SER A O 1
ATOM 1319 N N . VAL A 1 166 ? 23.282 -8.859 -27.167 1.00 98.81 166 VAL A N 1
ATOM 1320 C CA . VAL A 1 166 ? 22.436 -8.560 -26.004 1.00 98.81 166 VAL A CA 1
ATOM 1321 C C . VAL A 1 166 ? 21.765 -7.212 -26.230 1.00 98.81 166 VAL A C 1
ATOM 1323 O O . VAL A 1 166 ? 22.462 -6.222 -26.458 1.00 98.81 166 VAL A O 1
ATOM 1326 N N . TYR A 1 167 ? 20.434 -7.169 -26.148 1.00 98.88 167 TYR A N 1
ATOM 1327 C CA . TYR A 1 167 ? 19.646 -5.968 -26.423 1.00 98.88 167 TYR A CA 1
ATOM 1328 C C . TYR A 1 167 ? 18.731 -5.604 -25.243 1.00 98.88 167 TYR A C 1
ATOM 1330 O O . TYR A 1 167 ? 17.604 -6.105 -25.158 1.00 98.88 167 TYR A O 1
ATOM 1338 N N . PRO A 1 168 ? 19.175 -4.739 -24.314 1.00 98.75 168 PRO A N 1
ATOM 1339 C CA . PRO A 1 168 ? 18.271 -4.026 -23.419 1.00 98.75 168 PRO A CA 1
ATOM 1340 C C . PRO A 1 168 ? 17.238 -3.233 -24.232 1.00 98.75 168 PRO A C 1
ATOM 1342 O O . PRO A 1 168 ? 17.602 -2.470 -25.129 1.00 98.75 168 PRO A O 1
ATOM 1345 N N . TYR A 1 169 ? 15.959 -3.424 -23.913 1.00 98.81 169 TYR A N 1
ATOM 1346 C CA . TYR A 1 169 ? 14.822 -2.761 -24.546 1.00 98.81 169 TYR A CA 1
ATOM 1347 C C . TYR A 1 169 ? 13.877 -2.208 -23.474 1.00 98.81 169 TYR A C 1
ATOM 1349 O O . TYR A 1 169 ? 13.222 -2.948 -22.733 1.00 98.81 169 TYR A O 1
ATOM 1357 N N . PHE A 1 170 ? 13.861 -0.883 -23.370 1.00 98.69 170 PHE A N 1
ATOM 1358 C CA . PHE A 1 170 ? 13.137 -0.105 -22.372 1.00 98.69 170 PHE A CA 1
ATOM 1359 C C . PHE A 1 170 ? 12.229 0.886 -23.127 1.00 98.69 170 PHE A C 1
ATOM 1361 O O . PHE A 1 170 ? 12.698 1.944 -23.552 1.00 98.69 170 PHE A O 1
ATOM 1368 N N . PRO A 1 171 ? 10.947 0.558 -23.376 1.00 98.12 171 PRO A N 1
ATOM 1369 C CA . PRO A 1 171 ? 10.045 1.460 -24.087 1.00 98.12 171 PRO A CA 1
ATOM 1370 C C . PRO A 1 171 ? 9.712 2.696 -23.239 1.00 98.12 171 PRO A C 1
ATOM 1372 O O . PRO A 1 171 ? 9.277 2.567 -22.092 1.00 98.12 171 PRO A O 1
ATOM 1375 N N . PHE A 1 172 ? 9.870 3.889 -23.823 1.00 98.56 172 PHE A N 1
ATOM 1376 C CA . PHE A 1 172 ? 9.348 5.136 -23.252 1.00 98.56 172 PHE A CA 1
ATOM 1377 C C . PHE A 1 172 ? 7.845 5.267 -23.532 1.00 98.56 172 PHE A C 1
ATOM 1379 O O . PHE A 1 172 ? 7.110 5.740 -22.669 1.00 98.56 172 PHE A O 1
ATOM 1386 N N . GLY A 1 173 ? 7.376 4.796 -24.693 1.00 98.12 173 GLY A N 1
ATOM 1387 C CA . GLY A 1 173 ? 5.959 4.791 -25.061 1.00 98.12 173 GLY A CA 1
ATOM 1388 C C . GLY A 1 173 ? 5.445 6.161 -25.509 1.00 98.12 173 GLY A C 1
ATOM 1389 O O . GLY A 1 173 ? 6.216 7.068 -25.819 1.00 98.12 173 GLY A O 1
ATOM 1390 N N . TYR A 1 174 ? 4.124 6.318 -25.588 1.00 98.44 174 TYR A N 1
ATOM 1391 C CA . TYR A 1 174 ? 3.492 7.511 -26.151 1.00 98.44 174 TYR A CA 1
ATOM 1392 C C . TYR A 1 174 ? 3.446 8.656 -25.127 1.00 98.44 174 TYR A C 1
ATOM 1394 O O . TYR A 1 174 ? 2.466 8.841 -24.408 1.00 98.44 174 TYR A O 1
ATOM 1402 N N . MET A 1 175 ? 4.541 9.418 -25.049 1.00 98.19 175 MET A N 1
ATOM 1403 C CA . MET A 1 175 ? 4.740 10.458 -24.028 1.00 98.19 175 MET A CA 1
ATOM 1404 C C . MET A 1 175 ? 3.739 11.623 -24.130 1.00 98.19 175 MET A C 1
ATOM 1406 O O . MET A 1 175 ? 3.248 12.111 -23.116 1.00 98.19 175 MET A O 1
ATOM 1410 N N . SER A 1 176 ? 3.445 12.097 -25.346 1.00 98.12 176 SER A N 1
ATOM 1411 C CA . SER A 1 176 ? 2.626 13.294 -25.583 1.00 98.12 176 SER A CA 1
ATOM 1412 C C . SER A 1 176 ? 2.110 13.350 -27.021 1.00 98.12 176 SER A C 1
ATOM 1414 O O . SER A 1 176 ? 2.769 12.869 -27.937 1.00 98.12 176 SER A O 1
ATOM 1416 N N . TRP A 1 177 ? 0.955 13.993 -27.229 1.00 97.69 177 TRP A N 1
ATOM 1417 C CA . TRP A 1 177 ? 0.448 14.340 -28.563 1.00 97.69 177 TRP A CA 1
ATOM 1418 C C . TRP A 1 177 ? 0.895 15.732 -29.042 1.00 97.69 177 TRP A C 1
ATOM 1420 O O . TRP A 1 177 ? 0.787 16.023 -30.232 1.00 97.69 177 TRP A O 1
ATOM 1430 N N . MET A 1 178 ? 1.393 16.601 -28.153 1.00 97.62 178 MET A N 1
ATOM 1431 C CA . MET A 1 178 ? 1.861 17.945 -28.526 1.00 97.62 178 MET A CA 1
ATOM 1432 C C . MET A 1 178 ? 3.270 17.911 -29.116 1.00 97.62 178 MET A C 1
ATOM 1434 O O . MET A 1 178 ? 3.516 18.517 -30.155 1.00 97.62 178 MET A O 1
ATOM 1438 N N . ASN A 1 179 ? 4.192 17.208 -28.457 1.00 98.19 179 ASN A N 1
ATOM 1439 C CA . ASN A 1 179 ? 5.568 17.036 -28.913 1.00 98.19 179 ASN A CA 1
ATOM 1440 C C . ASN A 1 179 ? 6.187 15.807 -28.234 1.00 98.19 179 ASN A C 1
ATOM 1442 O O . ASN A 1 179 ? 6.108 15.685 -27.012 1.00 98.19 179 ASN A O 1
ATOM 1446 N N . LEU A 1 180 ? 6.813 14.926 -29.015 1.00 98.19 180 LEU A N 1
ATOM 1447 C CA . LEU A 1 180 ? 7.592 13.782 -28.545 1.00 98.19 180 LEU A CA 1
ATOM 1448 C C . LEU A 1 180 ? 8.737 13.485 -29.526 1.00 98.19 180 LEU A C 1
ATOM 1450 O O . LEU A 1 180 ? 8.586 13.627 -30.740 1.00 98.19 180 LEU A O 1
ATOM 1454 N N . SER A 1 181 ? 9.892 13.089 -29.004 1.00 98.69 181 SER A N 1
ATOM 1455 C CA . SER A 1 181 ? 11.075 12.726 -29.792 1.00 98.69 181 SER A CA 1
ATOM 1456 C C . SER A 1 181 ? 12.050 11.893 -28.963 1.00 98.69 181 SER A C 1
ATOM 1458 O O . SER A 1 181 ? 11.973 11.919 -27.734 1.00 98.69 181 SER A O 1
ATOM 1460 N N . ALA A 1 182 ? 12.979 11.191 -29.610 1.00 98.75 182 ALA A N 1
ATOM 1461 C CA . ALA A 1 182 ? 14.140 10.596 -28.948 1.00 98.75 182 ALA A CA 1
ATOM 1462 C C . ALA A 1 182 ? 15.344 10.466 -29.883 1.00 98.75 182 ALA A C 1
ATOM 1464 O O . ALA A 1 182 ? 15.189 10.297 -31.090 1.00 98.75 182 ALA A O 1
ATOM 1465 N N . GLU A 1 183 ? 16.548 10.510 -29.319 1.00 98.62 183 GLU A N 1
ATOM 1466 C CA . GLU A 1 183 ? 17.802 10.319 -30.053 1.00 98.62 183 GLU A CA 1
ATOM 1467 C C . GLU A 1 183 ? 18.898 9.732 -29.149 1.00 98.62 183 GLU A C 1
ATOM 1469 O O . GLU A 1 183 ? 18.839 9.834 -27.919 1.00 98.62 183 GLU A O 1
ATOM 1474 N N . TRP A 1 184 ? 19.926 9.131 -29.750 1.00 98.56 184 TRP A N 1
ATOM 1475 C CA . TRP A 1 184 ? 21.159 8.802 -29.034 1.00 98.56 184 TRP A CA 1
ATOM 1476 C C . TRP A 1 184 ? 22.028 10.049 -28.860 1.00 98.56 184 TRP A C 1
ATOM 1478 O O . TRP A 1 184 ? 22.275 10.801 -29.804 1.00 98.56 184 TRP A O 1
ATOM 1488 N N . ARG A 1 185 ? 22.530 10.243 -27.641 1.00 98.31 185 ARG A N 1
ATOM 1489 C CA . ARG A 1 185 ? 23.340 11.388 -27.221 1.00 98.31 185 ARG A CA 1
ATOM 1490 C C . ARG A 1 185 ? 24.718 10.915 -26.757 1.00 98.31 185 ARG A C 1
ATOM 1492 O O . ARG A 1 185 ? 24.872 10.559 -25.585 1.00 98.31 185 ARG A O 1
ATOM 1499 N N . PRO A 1 186 ? 25.743 10.915 -27.634 1.00 97.12 186 PRO A N 1
ATOM 1500 C CA . PRO A 1 186 ? 27.097 10.477 -27.284 1.00 97.12 186 PRO A CA 1
ATOM 1501 C C . PRO A 1 186 ? 27.733 11.275 -26.136 1.00 97.12 186 PRO A C 1
ATOM 1503 O O . PRO A 1 186 ? 28.524 10.723 -25.379 1.00 97.12 186 PRO A O 1
ATOM 1506 N N . ASP A 1 187 ? 27.368 12.551 -25.980 1.00 97.62 187 ASP A N 1
ATOM 1507 C CA . ASP A 1 187 ? 27.843 13.442 -24.912 1.00 97.62 187 ASP A CA 1
ATOM 1508 C C . ASP A 1 187 ? 27.222 13.147 -23.532 1.00 97.62 187 ASP A C 1
ATOM 1510 O O . ASP A 1 187 ? 27.738 13.595 -22.508 1.00 97.62 187 ASP A O 1
ATOM 1514 N N . LEU A 1 188 ? 26.129 12.378 -23.509 1.00 97.94 188 LEU A N 1
ATOM 1515 C CA . LEU A 1 188 ? 25.473 11.852 -22.309 1.00 97.94 188 LEU A CA 1
ATOM 1516 C C . LEU A 1 188 ? 25.748 10.349 -22.123 1.00 97.94 188 LEU A C 1
ATOM 1518 O O . LEU A 1 188 ? 25.674 9.834 -21.007 1.00 97.94 188 LEU A O 1
ATOM 1522 N N . GLY A 1 189 ? 26.058 9.631 -23.207 1.00 98.31 189 GLY A N 1
ATOM 1523 C CA . GLY A 1 189 ? 26.093 8.170 -23.250 1.00 98.31 189 GLY A CA 1
ATOM 1524 C C . GLY A 1 189 ? 24.717 7.562 -22.964 1.00 98.31 189 GLY A C 1
ATOM 1525 O O . GLY A 1 189 ? 24.618 6.647 -22.144 1.00 98.31 189 GLY A O 1
ATOM 1526 N N . ALA A 1 190 ? 23.666 8.122 -23.572 1.00 98.56 190 ALA A N 1
ATOM 1527 C CA . ALA A 1 190 ? 22.270 7.755 -23.344 1.00 98.56 190 ALA A CA 1
ATOM 1528 C C . ALA A 1 190 ? 21.436 7.779 -24.629 1.00 98.56 190 ALA A C 1
ATOM 1530 O O . ALA A 1 190 ? 21.696 8.593 -25.515 1.00 98.56 190 ALA A O 1
ATOM 1531 N N . VAL A 1 191 ? 20.363 6.985 -24.673 1.00 98.88 191 VAL A N 1
ATOM 1532 C CA . VAL A 1 191 ? 19.174 7.369 -25.453 1.00 98.88 191 VAL A CA 1
ATOM 1533 C C . VAL A 1 191 ? 18.386 8.357 -24.595 1.00 98.88 191 VAL A C 1
ATOM 1535 O O . VAL A 1 191 ? 18.120 8.072 -23.425 1.00 98.88 191 VAL A O 1
ATOM 1538 N N . VAL A 1 192 ? 18.034 9.515 -25.147 1.00 98.88 192 VAL A N 1
ATOM 1539 C CA . VAL A 1 192 ? 17.238 10.537 -24.455 1.00 98.88 192 VAL A CA 1
ATOM 1540 C C . VAL A 1 192 ? 15.974 10.798 -25.251 1.00 98.88 192 VAL A C 1
ATOM 1542 O O . VAL A 1 192 ? 16.040 11.255 -26.390 1.00 98.88 192 VAL A O 1
ATOM 1545 N N . ALA A 1 193 ? 14.833 10.524 -24.629 1.00 98.81 193 ALA A N 1
ATOM 1546 C CA . ALA A 1 193 ? 13.532 10.971 -25.086 1.00 98.81 193 ALA A CA 1
ATOM 1547 C C . ALA A 1 193 ? 13.198 12.342 -24.481 1.00 98.81 193 ALA A C 1
ATOM 1549 O O . ALA A 1 193 ? 13.588 12.653 -23.354 1.00 98.81 193 ALA A O 1
ATOM 1550 N N . SER A 1 194 ? 12.473 13.167 -25.230 1.00 98.56 194 SER A N 1
ATOM 1551 C CA . SER A 1 194 ? 12.026 14.496 -24.816 1.00 98.56 194 SER A CA 1
ATOM 1552 C C . SER A 1 194 ? 10.611 14.733 -25.318 1.00 98.56 194 SER A C 1
ATOM 1554 O O . SER A 1 194 ? 10.313 14.492 -26.491 1.00 98.56 194 SER A O 1
ATOM 1556 N N . SER A 1 195 ? 9.754 15.241 -24.440 1.00 98.19 195 SER A N 1
ATOM 1557 C CA . SER A 1 195 ? 8.358 15.553 -24.742 1.00 98.19 195 SER A CA 1
ATOM 1558 C C . SER A 1 195 ? 7.975 16.966 -24.292 1.00 98.19 195 SER A C 1
ATOM 1560 O O . SER A 1 195 ? 8.823 17.720 -23.815 1.00 98.19 195 SER A O 1
ATOM 1562 N N . ILE A 1 196 ? 6.708 17.334 -24.487 1.00 97.50 196 ILE A N 1
ATOM 1563 C CA . ILE A 1 196 ? 6.044 18.424 -23.759 1.00 97.50 196 ILE A CA 1
ATOM 1564 C C . ILE A 1 196 ? 4.730 17.856 -23.220 1.00 97.50 196 ILE A C 1
ATOM 1566 O O . ILE A 1 196 ? 3.873 17.460 -24.018 1.00 97.50 196 ILE A O 1
ATOM 1570 N N . THR A 1 197 ? 4.557 17.807 -21.901 1.00 97.12 197 THR A N 1
ATOM 1571 C CA . THR A 1 197 ? 3.329 17.353 -21.232 1.00 97.12 197 THR A CA 1
ATOM 1572 C C . THR A 1 197 ? 2.128 18.163 -21.747 1.00 97.12 197 THR A C 1
ATOM 1574 O O . THR A 1 197 ? 2.166 19.393 -21.679 1.00 97.12 197 THR A O 1
ATOM 1577 N N . PRO A 1 198 ? 1.056 17.532 -22.274 1.00 96.94 198 PRO A N 1
ATOM 1578 C CA . PRO A 1 198 ? -0.022 18.276 -22.920 1.00 96.94 198 PRO A CA 1
ATOM 1579 C C . PRO A 1 198 ? -0.792 19.241 -22.012 1.00 96.94 198 PRO A C 1
ATOM 1581 O O . PRO A 1 198 ? -1.261 18.862 -20.939 1.00 96.94 198 PRO A O 1
ATOM 1584 N N . TYR A 1 199 ? -1.023 20.462 -22.499 1.00 96.31 199 TYR A N 1
ATOM 1585 C CA . TYR A 1 199 ? -1.883 21.467 -21.869 1.00 96.31 199 TYR A CA 1
ATOM 1586 C C . TYR A 1 199 ? -2.593 22.339 -22.922 1.00 96.31 199 TYR A C 1
ATOM 1588 O O . TYR A 1 199 ? -2.305 22.268 -24.115 1.00 96.31 199 TYR A O 1
ATOM 1596 N N . GLN A 1 200 ? -3.554 23.156 -22.480 1.00 96.62 200 GLN A N 1
ATOM 1597 C CA . GLN A 1 200 ? -4.263 24.135 -23.329 1.00 96.62 200 GLN A CA 1
ATOM 1598 C C . GLN A 1 200 ? -4.404 25.518 -22.676 1.00 96.62 200 GLN A C 1
ATOM 1600 O O . GLN A 1 200 ? -4.496 26.523 -23.375 1.00 96.62 200 GLN A O 1
ATOM 1605 N N . LYS A 1 201 ? -4.426 25.574 -21.341 1.00 96.69 201 LYS A N 1
ATOM 1606 C CA . LYS A 1 201 ? -4.503 26.805 -20.551 1.00 96.69 201 LYS A CA 1
ATOM 1607 C C . LYS A 1 201 ? -3.124 27.452 -20.422 1.00 96.69 201 LYS A C 1
ATOM 1609 O O . LYS A 1 201 ? -2.141 26.748 -20.199 1.00 96.69 201 LYS A O 1
ATOM 1614 N N . ALA A 1 202 ? -3.045 28.778 -20.512 1.00 94.62 202 ALA A N 1
ATOM 1615 C CA . ALA A 1 202 ? -1.776 29.499 -20.376 1.00 94.62 202 ALA A CA 1
ATOM 1616 C C . ALA A 1 202 ? -1.206 29.399 -18.949 1.00 94.62 202 ALA A C 1
ATOM 1618 O O . ALA A 1 202 ? 0.005 29.419 -18.753 1.00 94.62 202 ALA A O 1
ATOM 1619 N N . GLU A 1 203 ? -2.078 29.231 -17.959 1.00 93.44 203 GLU A N 1
ATOM 1620 C CA . GLU A 1 203 ? -1.747 29.083 -16.543 1.00 93.44 203 GLU A CA 1
ATOM 1621 C C . GLU A 1 203 ? -1.011 27.764 -16.265 1.00 93.44 203 GLU A C 1
ATOM 1623 O O . GLU A 1 203 ? -0.138 27.711 -15.403 1.00 93.44 203 GLU A O 1
ATOM 1628 N N . ASP A 1 204 ? -1.326 26.702 -17.015 1.00 93.75 204 ASP A N 1
ATOM 1629 C CA . ASP A 1 204 ? -0.723 25.381 -16.819 1.00 93.75 204 ASP A CA 1
ATOM 1630 C C . ASP A 1 204 ? 0.710 25.310 -17.388 1.00 93.75 204 ASP A C 1
ATOM 1632 O O . ASP A 1 204 ? 1.522 24.542 -16.880 1.00 93.75 204 ASP A O 1
ATOM 1636 N N . TYR A 1 205 ? 1.090 26.179 -18.337 1.00 94.19 205 TYR A N 1
ATOM 1637 C CA . TYR A 1 205 ? 2.497 26.336 -18.749 1.00 94.19 205 TYR A CA 1
ATOM 1638 C C . TYR A 1 205 ? 3.399 26.712 -17.562 1.00 94.19 205 TYR A C 1
ATOM 1640 O O . TYR A 1 205 ? 4.464 26.126 -17.386 1.00 94.19 205 TYR A O 1
ATOM 1648 N N . PHE A 1 206 ? 2.961 27.645 -16.712 1.00 92.06 206 PHE A N 1
ATOM 1649 C CA . PHE A 1 206 ? 3.738 28.101 -15.552 1.00 92.06 206 PHE A CA 1
ATOM 1650 C C . PHE A 1 206 ? 3.779 27.089 -14.396 1.00 92.06 206 PHE A C 1
ATOM 1652 O O . PHE A 1 206 ? 4.599 27.243 -13.496 1.00 92.06 206 PHE A O 1
ATOM 1659 N N . LYS A 1 207 ? 2.920 26.061 -14.420 1.00 87.50 207 LYS A N 1
ATOM 1660 C CA . LYS A 1 207 ? 2.975 24.910 -13.502 1.00 87.50 207 LYS A CA 1
ATOM 1661 C C . LYS A 1 207 ? 3.878 23.800 -14.043 1.00 87.50 207 LYS A C 1
ATOM 1663 O O . LYS A 1 207 ? 4.583 23.148 -13.281 1.00 87.50 207 LYS A O 1
ATOM 1668 N N . ASN A 1 208 ? 3.837 23.588 -15.360 1.00 92.25 208 ASN A N 1
ATOM 1669 C CA . ASN A 1 208 ? 4.458 22.445 -16.024 1.00 92.25 208 ASN A CA 1
ATOM 1670 C C . ASN A 1 208 ? 5.891 22.728 -16.517 1.00 92.25 208 ASN A C 1
ATOM 1672 O O . ASN A 1 208 ? 6.611 21.796 -16.852 1.00 92.25 208 ASN A O 1
ATOM 1676 N N . ASN A 1 209 ? 6.343 23.986 -16.561 1.00 89.12 209 ASN A N 1
ATOM 1677 C CA . ASN A 1 209 ? 7.680 24.362 -17.052 1.00 89.12 209 ASN A CA 1
ATOM 1678 C C . ASN A 1 209 ? 8.866 23.813 -16.225 1.00 89.12 209 ASN A C 1
ATOM 1680 O O . ASN A 1 209 ? 10.002 23.886 -16.691 1.00 89.12 209 ASN A O 1
ATOM 1684 N N . LEU A 1 210 ? 8.615 23.272 -15.028 1.00 91.94 210 LEU A N 1
ATOM 1685 C CA . LEU A 1 210 ? 9.594 22.565 -14.189 1.00 91.94 210 LEU A CA 1
ATOM 1686 C C . LEU A 1 210 ? 9.401 21.035 -14.192 1.00 91.94 210 LEU A C 1
ATOM 1688 O O . LEU A 1 210 ? 10.044 20.331 -13.411 1.00 91.94 210 LEU A O 1
ATOM 1692 N N . PHE A 1 211 ? 8.525 20.497 -15.047 1.00 96.62 211 PHE A N 1
ATOM 1693 C CA . PHE A 1 211 ? 8.336 19.053 -15.173 1.00 96.62 211 PHE A CA 1
ATOM 1694 C C . PHE A 1 211 ? 9.536 18.385 -15.839 1.00 96.62 211 PHE A C 1
ATOM 1696 O O . PHE A 1 211 ? 10.137 18.898 -16.784 1.00 96.62 211 PHE A O 1
ATOM 1703 N N . LYS A 1 212 ? 9.841 17.173 -15.376 1.00 98.06 212 LYS A N 1
ATOM 1704 C CA . LYS A 1 212 ? 10.884 16.317 -15.934 1.00 98.06 212 LYS A CA 1
ATOM 1705 C C . LYS A 1 212 ? 10.383 15.592 -17.192 1.00 98.06 212 LYS A C 1
ATOM 1707 O O . LYS A 1 212 ? 10.288 14.369 -17.219 1.00 98.06 212 LYS A O 1
ATOM 1712 N N . ASP A 1 213 ? 10.027 16.371 -18.215 1.00 97.69 213 ASP A N 1
ATOM 1713 C CA . ASP A 1 213 ? 9.439 15.915 -19.488 1.00 97.69 213 ASP A CA 1
ATOM 1714 C C . ASP A 1 213 ? 10.450 15.216 -20.428 1.00 97.69 213 ASP A C 1
ATOM 1716 O O . ASP A 1 213 ? 10.077 14.756 -21.520 1.00 97.69 213 ASP A O 1
ATOM 1720 N N . LYS A 1 214 ? 11.725 15.107 -20.021 1.00 98.62 214 LYS A N 1
ATOM 1721 C CA . LYS A 1 214 ? 12.701 14.193 -20.629 1.00 98.62 214 LYS A CA 1
ATOM 1722 C C . LYS A 1 214 ? 12.722 12.860 -19.901 1.00 98.62 214 LYS A C 1
ATOM 1724 O O . LYS A 1 214 ? 12.501 12.776 -18.696 1.00 98.62 214 LYS A O 1
ATOM 1729 N N . SER A 1 215 ? 13.073 11.804 -20.617 1.00 98.62 215 SER A N 1
ATOM 1730 C CA . SER A 1 215 ? 13.317 10.485 -20.033 1.00 98.62 215 SER A CA 1
ATOM 1731 C C . SER A 1 215 ? 14.570 9.886 -20.657 1.00 98.62 215 SER A C 1
ATOM 1733 O O . SER A 1 215 ? 14.764 9.969 -21.868 1.00 98.62 215 SER A O 1
ATOM 1735 N N . TYR A 1 216 ? 15.453 9.317 -19.841 1.00 98.81 216 TYR A N 1
ATOM 1736 C CA . TYR A 1 216 ? 16.760 8.835 -20.288 1.00 98.81 216 TYR A CA 1
ATOM 1737 C C . TYR A 1 216 ? 16.927 7.332 -20.069 1.00 98.81 216 TYR A C 1
ATOM 1739 O O . TYR A 1 216 ? 16.425 6.763 -19.102 1.00 98.81 216 TYR A O 1
ATOM 1747 N N . PHE A 1 217 ? 17.714 6.711 -20.944 1.00 98.94 217 PHE A N 1
ATOM 1748 C CA . PHE A 1 217 ? 18.315 5.396 -20.747 1.00 98.94 217 PHE A CA 1
ATOM 1749 C C . PHE A 1 217 ? 19.834 5.540 -20.901 1.00 98.94 217 PHE A C 1
ATOM 1751 O O . PHE A 1 217 ? 20.373 5.556 -22.011 1.00 98.94 217 PHE A O 1
ATOM 1758 N N . LEU A 1 218 ? 20.519 5.728 -19.774 1.00 98.88 218 LEU A N 1
ATOM 1759 C CA . LEU A 1 218 ? 21.967 5.925 -19.692 1.00 98.88 218 LEU A CA 1
ATOM 1760 C C . LEU A 1 218 ? 22.695 4.579 -19.686 1.00 98.88 218 LEU A C 1
ATOM 1762 O O . LEU A 1 218 ? 22.311 3.679 -18.945 1.00 98.88 218 LEU A O 1
ATOM 1766 N N . CYS A 1 219 ? 23.794 4.473 -20.432 1.00 98.81 219 CYS A N 1
ATOM 1767 C CA . CYS A 1 219 ? 24.633 3.273 -20.517 1.00 98.81 219 CYS A CA 1
ATOM 1768 C C . CYS A 1 219 ? 26.009 3.504 -19.866 1.00 98.81 219 CYS A C 1
ATOM 1770 O O . CYS A 1 219 ? 26.686 4.482 -20.203 1.00 98.81 219 CYS A O 1
ATOM 1772 N N . GLU A 1 220 ? 26.453 2.621 -18.960 1.00 98.69 220 GLU A N 1
ATOM 1773 C CA . GLU A 1 220 ? 27.805 2.670 -18.363 1.00 98.69 220 GLU A CA 1
ATOM 1774 C C . GLU A 1 220 ? 28.866 2.421 -19.444 1.00 98.69 220 GLU A C 1
ATOM 1776 O O . GLU A 1 220 ? 29.712 3.274 -19.713 1.00 98.69 220 GLU A O 1
ATOM 1781 N N . THR A 1 221 ? 28.761 1.274 -20.118 1.00 98.31 221 THR A N 1
ATOM 1782 C CA . THR A 1 221 ? 29.538 0.923 -21.312 1.00 98.31 221 THR A CA 1
ATOM 1783 C C . THR A 1 221 ? 28.816 1.433 -22.564 1.00 98.31 221 THR A C 1
ATOM 1785 O O . THR A 1 221 ? 27.634 1.118 -22.723 1.00 98.31 221 THR A O 1
ATOM 1788 N N . PRO A 1 222 ? 29.473 2.167 -23.482 1.00 97.81 222 PRO A N 1
ATOM 1789 C CA . PRO A 1 222 ? 28.875 2.534 -24.765 1.00 97.81 222 PRO A CA 1
ATOM 1790 C C . PRO A 1 222 ? 28.429 1.290 -25.562 1.00 97.81 222 PRO A C 1
ATOM 1792 O O . PRO A 1 222 ? 29.189 0.320 -25.620 1.00 97.81 222 PRO A O 1
ATOM 1795 N N . PRO A 1 223 ? 27.222 1.283 -26.153 1.00 98.44 223 PRO A N 1
ATOM 1796 C CA . PRO A 1 223 ? 26.742 0.164 -26.957 1.00 98.44 223 PRO A CA 1
ATOM 1797 C C . PRO A 1 223 ? 27.421 0.108 -28.332 1.00 98.44 223 PRO A C 1
ATOM 1799 O O . PRO A 1 223 ? 28.015 1.082 -28.792 1.00 98.44 223 PRO A O 1
ATOM 1802 N N . THR A 1 224 ? 27.306 -1.040 -29.002 1.00 98.31 224 THR A N 1
ATOM 1803 C CA . THR A 1 224 ? 27.730 -1.224 -30.399 1.00 98.31 224 THR A CA 1
ATOM 1804 C C . THR A 1 224 ? 26.865 -0.391 -31.348 1.00 98.31 224 THR A C 1
ATOM 1806 O O . THR A 1 224 ? 27.390 0.259 -32.247 1.00 98.31 224 THR A O 1
ATOM 1809 N N . SER A 1 225 ? 25.550 -0.379 -31.120 1.00 98.62 225 SER A N 1
ATOM 1810 C CA . SER A 1 225 ? 24.569 0.438 -31.842 1.00 98.62 225 SER A CA 1
ATOM 1811 C C . SER A 1 225 ? 23.285 0.601 -31.014 1.00 98.62 225 SER A C 1
ATOM 1813 O O . SER A 1 225 ? 23.165 0.051 -29.914 1.00 98.62 225 SER A O 1
ATOM 1815 N N . TRP A 1 226 ? 22.335 1.396 -31.506 1.00 98.81 226 TRP A N 1
ATOM 1816 C CA . TRP A 1 226 ? 21.087 1.744 -30.820 1.00 98.81 226 TRP A CA 1
ATOM 1817 C C . TRP A 1 226 ? 19.913 1.827 -31.800 1.00 98.81 226 TRP A C 1
ATOM 1819 O O . TRP A 1 226 ? 20.104 1.849 -33.015 1.00 98.81 226 TRP A O 1
ATOM 1829 N N . GLU A 1 227 ? 18.701 1.906 -31.264 1.00 98.75 227 GLU A N 1
ATOM 1830 C CA . GLU A 1 227 ? 17.500 2.317 -31.985 1.00 98.75 227 GLU A CA 1
ATOM 1831 C C . GLU A 1 227 ? 16.584 3.081 -31.017 1.00 98.75 227 GLU A C 1
ATOM 1833 O O . GLU A 1 227 ? 16.310 2.598 -29.912 1.00 98.75 227 GLU A O 1
ATOM 1838 N N . ALA A 1 228 ? 16.153 4.285 -31.399 1.00 98.69 228 ALA A N 1
ATOM 1839 C CA . ALA A 1 228 ? 15.312 5.145 -30.563 1.00 98.69 228 ALA A CA 1
ATOM 1840 C C . ALA A 1 228 ? 13.843 5.195 -31.023 1.00 98.69 228 ALA A C 1
ATOM 1842 O O . ALA A 1 228 ? 12.975 5.625 -30.258 1.00 98.69 228 ALA A O 1
ATOM 1843 N N . MET A 1 229 ? 13.534 4.732 -32.239 1.00 98.31 229 MET A N 1
ATOM 1844 C CA . MET A 1 229 ? 12.175 4.698 -32.781 1.00 98.31 229 MET A CA 1
ATOM 1845 C C . MET A 1 229 ? 11.540 3.317 -32.581 1.00 98.31 229 MET A C 1
ATOM 1847 O O . MET A 1 229 ? 11.990 2.319 -33.150 1.00 98.31 229 MET A O 1
ATOM 1851 N N . GLN A 1 230 ? 10.455 3.244 -31.800 1.00 98.38 230 GLN A N 1
ATOM 1852 C CA . GLN A 1 230 ? 9.824 1.966 -31.440 1.00 98.38 230 GLN A CA 1
ATOM 1853 C C . GLN A 1 230 ? 9.396 1.155 -32.677 1.00 98.38 230 GLN A C 1
ATOM 1855 O O . GLN A 1 230 ? 9.605 -0.056 -32.722 1.00 98.38 230 GLN A O 1
ATOM 1860 N N . GLN A 1 231 ? 8.846 1.820 -33.699 1.00 97.94 231 GLN A N 1
ATOM 1861 C CA . GLN A 1 231 ? 8.386 1.151 -34.918 1.00 97.94 231 GLN A CA 1
ATOM 1862 C C . GLN A 1 231 ? 9.542 0.580 -35.757 1.00 97.94 231 GLN A C 1
ATOM 1864 O O . GLN A 1 231 ? 9.375 -0.495 -36.320 1.00 97.94 231 GLN A O 1
ATOM 1869 N N . THR A 1 232 ? 10.709 1.235 -35.817 1.00 97.81 232 THR A N 1
ATOM 1870 C CA . THR A 1 232 ? 11.884 0.702 -36.540 1.00 97.81 232 THR A CA 1
ATOM 1871 C C . THR A 1 232 ? 12.542 -0.457 -35.791 1.00 97.81 232 THR A C 1
ATOM 1873 O O . THR A 1 232 ? 13.105 -1.347 -36.431 1.00 97.81 232 THR A O 1
ATOM 1876 N N . PHE A 1 233 ? 12.446 -0.483 -34.457 1.00 98.50 233 PHE A N 1
ATOM 1877 C CA . PHE A 1 233 ? 12.877 -1.629 -33.656 1.00 98.50 233 PHE A CA 1
ATOM 1878 C C . PHE A 1 233 ? 11.993 -2.864 -33.902 1.00 98.50 233 PHE A C 1
ATOM 1880 O O . PHE A 1 233 ? 12.511 -3.935 -34.223 1.00 98.50 233 PHE A O 1
ATOM 1887 N N . GLU A 1 234 ? 10.672 -2.702 -33.760 1.00 98.31 234 GLU A N 1
ATOM 1888 C CA . GLU A 1 234 ? 9.678 -3.777 -33.885 1.00 98.31 234 GLU A CA 1
ATOM 1889 C C . GLU A 1 234 ? 9.442 -4.228 -35.332 1.00 98.31 234 GLU A C 1
ATOM 1891 O O . GLU A 1 234 ? 9.713 -5.387 -35.660 1.00 98.31 234 GLU A O 1
ATOM 1896 N N . ASP A 1 235 ? 8.940 -3.312 -36.172 1.00 97.56 235 ASP A N 1
ATOM 1897 C CA . ASP A 1 235 ? 8.503 -3.552 -37.554 1.00 97.56 235 ASP A CA 1
ATOM 1898 C C . ASP A 1 235 ? 7.560 -4.787 -37.665 1.00 97.56 235 ASP A C 1
ATOM 1900 O O . ASP A 1 235 ? 6.906 -5.156 -36.684 1.00 97.56 235 ASP A O 1
ATOM 1904 N N . GLU A 1 236 ? 7.428 -5.429 -38.831 1.00 97.75 236 GLU A N 1
ATOM 1905 C CA . GLU A 1 236 ? 6.592 -6.633 -39.041 1.00 97.75 236 GLU A CA 1
ATOM 1906 C C . GLU A 1 236 ? 6.911 -7.810 -38.081 1.00 97.75 236 GLU A C 1
ATOM 1908 O O . GLU A 1 236 ? 6.084 -8.705 -37.899 1.00 97.75 236 GLU A O 1
ATOM 1913 N N . GLY A 1 237 ? 8.089 -7.826 -37.442 1.00 97.19 237 GLY A N 1
ATOM 1914 C CA . GLY A 1 237 ? 8.460 -8.815 -36.421 1.00 97.19 237 GLY A CA 1
ATOM 1915 C C . GLY A 1 237 ? 7.811 -8.596 -35.043 1.00 97.19 237 GLY A C 1
ATOM 1916 O O . GLY A 1 237 ? 7.681 -9.544 -34.253 1.00 97.19 237 GLY A O 1
ATOM 1917 N N . GLY A 1 238 ? 7.379 -7.363 -34.752 1.00 98.00 238 GLY A N 1
ATOM 1918 C CA . GLY A 1 238 ? 6.790 -6.959 -33.473 1.00 98.00 238 GLY A CA 1
ATOM 1919 C C . GLY A 1 238 ? 7.696 -7.228 -32.264 1.00 98.00 238 GLY A C 1
ATOM 1920 O O . GLY A 1 238 ? 8.863 -7.590 -32.387 1.00 98.00 238 GLY A O 1
ATOM 1921 N N . LEU A 1 239 ? 7.141 -7.151 -31.052 1.00 97.88 239 LEU A N 1
ATOM 1922 C CA . LEU A 1 239 ? 7.866 -7.538 -29.831 1.00 97.88 239 LEU A CA 1
ATOM 1923 C C . LEU A 1 239 ? 8.225 -9.041 -29.733 1.00 97.88 239 LEU A C 1
ATOM 1925 O O . LEU A 1 239 ? 8.973 -9.424 -28.837 1.00 97.88 239 LEU A O 1
ATOM 1929 N N . HIS A 1 240 ? 7.697 -9.923 -30.590 1.00 97.75 240 HIS A N 1
ATOM 1930 C CA . HIS A 1 240 ? 8.005 -11.358 -30.498 1.00 97.75 240 HIS A CA 1
ATOM 1931 C C . HIS A 1 240 ? 9.360 -11.706 -31.130 1.00 97.75 240 HIS A C 1
ATOM 1933 O O . HIS A 1 240 ? 10.120 -12.484 -30.553 1.00 97.75 240 HIS A O 1
ATOM 1939 N N . ALA A 1 241 ? 9.669 -11.116 -32.287 1.00 97.06 241 ALA A N 1
ATOM 1940 C CA . ALA A 1 241 ? 10.950 -11.262 -32.973 1.00 97.06 241 ALA A CA 1
ATOM 1941 C C . ALA A 1 241 ? 11.283 -9.962 -33.740 1.00 97.06 241 ALA A C 1
ATOM 1943 O O . ALA A 1 241 ? 11.167 -9.949 -34.965 1.00 97.06 241 ALA A O 1
ATOM 1944 N N . PRO A 1 242 ? 11.660 -8.871 -33.038 1.00 98.31 242 PRO A N 1
ATOM 1945 C CA . PRO A 1 242 ? 11.775 -7.532 -33.627 1.00 98.31 242 PRO A CA 1
ATOM 1946 C C . PRO A 1 242 ? 12.704 -7.507 -34.844 1.00 98.31 242 PRO A C 1
ATOM 1948 O O . PRO A 1 242 ? 13.829 -8.011 -34.753 1.00 98.31 242 PRO A O 1
ATOM 1951 N N . SER A 1 243 ? 12.288 -6.911 -35.970 1.00 98.00 243 SER A N 1
ATOM 1952 C CA . SER A 1 243 ? 13.079 -6.966 -37.215 1.00 98.00 243 SER A CA 1
ATOM 1953 C C . SER A 1 243 ? 14.495 -6.409 -37.028 1.00 98.00 243 SER A C 1
ATOM 1955 O O . SER A 1 243 ? 15.453 -6.969 -37.561 1.00 98.00 243 SER A O 1
ATOM 1957 N N . ALA A 1 244 ? 14.666 -5.354 -36.221 1.00 97.81 244 ALA A N 1
ATOM 1958 C CA . ALA A 1 244 ? 15.986 -4.780 -35.943 1.00 97.81 244 ALA A CA 1
ATOM 1959 C C . ALA A 1 244 ? 16.912 -5.720 -35.144 1.00 97.81 244 ALA A C 1
ATOM 1961 O O . ALA A 1 244 ? 18.131 -5.606 -35.239 1.00 97.81 244 ALA A O 1
ATOM 1962 N N . VAL A 1 245 ? 16.354 -6.673 -34.388 1.00 96.94 245 VAL A N 1
ATOM 1963 C CA . VAL A 1 245 ? 17.115 -7.721 -33.685 1.00 96.94 245 VAL A CA 1
ATOM 1964 C C . VAL A 1 245 ? 17.494 -8.863 -34.635 1.00 96.94 245 VAL A C 1
ATOM 1966 O O . VAL A 1 245 ? 18.492 -9.542 -34.403 1.00 96.94 245 VAL A O 1
ATOM 1969 N N . LEU A 1 246 ? 16.757 -9.085 -35.728 1.00 90.81 246 LEU A N 1
ATOM 1970 C CA . LEU A 1 246 ? 17.099 -10.106 -36.730 1.00 90.81 246 LEU A CA 1
ATOM 1971 C C . LEU A 1 246 ? 18.306 -9.701 -37.593 1.00 90.81 246 LEU A C 1
ATOM 1973 O O . LEU A 1 246 ? 19.115 -10.564 -37.943 1.00 90.81 246 LEU A O 1
ATOM 1977 N N . GLU A 1 247 ? 18.493 -8.405 -37.836 1.00 94.75 247 GLU A N 1
ATOM 1978 C CA . GLU A 1 247 ? 19.678 -7.842 -38.500 1.00 94.75 247 GLU A CA 1
ATOM 1979 C C . GLU A 1 247 ? 20.987 -8.040 -37.693 1.00 94.75 247 GLU A C 1
ATOM 1981 O O . GLU A 1 247 ? 20.952 -8.379 -36.502 1.00 94.75 247 GLU A O 1
ATOM 1986 N N . PRO A 1 248 ? 22.177 -7.857 -38.304 1.00 94.94 248 PRO A N 1
ATOM 1987 C CA . PRO A 1 248 ? 23.448 -7.929 -37.582 1.00 94.94 248 PRO A CA 1
ATOM 1988 C C . PRO A 1 248 ? 23.605 -6.828 -36.527 1.00 94.94 248 PRO A C 1
ATOM 1990 O O . PRO A 1 248 ? 24.085 -7.106 -35.428 1.00 94.94 248 PRO A O 1
ATOM 1993 N N . GLU A 1 249 ? 23.212 -5.593 -36.857 1.00 97.69 249 GLU A N 1
ATOM 1994 C CA . GLU A 1 249 ? 23.370 -4.403 -36.013 1.00 97.69 249 GLU A CA 1
ATOM 1995 C C . GLU A 1 249 ? 22.139 -3.481 -36.103 1.00 97.69 249 GLU A C 1
ATOM 1997 O O . GLU A 1 249 ? 21.588 -3.292 -37.190 1.00 97.69 249 GLU A O 1
ATOM 2002 N N . LEU A 1 250 ? 21.714 -2.894 -34.972 1.00 98.56 250 LEU A N 1
ATOM 2003 C CA . LEU A 1 250 ? 20.665 -1.860 -34.943 1.00 98.56 250 LEU A CA 1
ATOM 2004 C C . LEU A 1 250 ? 21.050 -0.651 -35.819 1.00 98.56 250 LEU A C 1
ATOM 2006 O O . LEU A 1 250 ? 22.224 -0.289 -35.913 1.00 98.56 250 LEU A O 1
ATOM 2010 N N . LYS A 1 251 ? 20.050 -0.006 -36.433 1.00 97.00 251 LYS A N 1
ATOM 2011 C CA . LYS A 1 251 ? 20.231 0.993 -37.506 1.00 97.00 251 LYS A CA 1
ATOM 2012 C C . LYS A 1 251 ? 20.697 2.374 -37.031 1.00 97.00 251 LYS A C 1
ATOM 2014 O O . LYS A 1 251 ? 21.105 3.179 -37.865 1.00 97.00 251 LYS A O 1
ATOM 2019 N N . GLY A 1 252 ? 20.649 2.655 -35.730 1.00 97.19 252 GLY A N 1
ATOM 2020 C CA . GLY A 1 252 ? 21.024 3.949 -35.162 1.00 97.19 252 GLY A CA 1
ATOM 2021 C C . GLY A 1 252 ? 19.934 5.024 -35.247 1.00 97.19 252 GLY A C 1
ATOM 2022 O O . GLY A 1 252 ? 20.270 6.205 -35.137 1.00 97.19 252 GLY A O 1
ATOM 2023 N N . GLY A 1 253 ? 18.668 4.648 -35.463 1.00 97.50 253 GLY A N 1
ATOM 2024 C CA . GLY A 1 253 ? 17.574 5.586 -35.715 1.00 97.50 253 GLY A CA 1
ATOM 2025 C C . GLY A 1 253 ? 17.237 6.519 -34.548 1.00 97.50 253 GLY A C 1
ATOM 2026 O O . GLY A 1 253 ? 17.464 6.211 -33.372 1.00 97.50 253 GLY A O 1
ATOM 2027 N N . ASP A 1 254 ? 16.693 7.679 -34.909 1.00 98.50 254 ASP A N 1
ATOM 2028 C CA . ASP A 1 254 ? 16.047 8.666 -34.049 1.00 98.50 254 ASP A CA 1
ATOM 2029 C C . ASP A 1 254 ? 14.518 8.657 -34.252 1.00 98.50 254 ASP A C 1
ATOM 2031 O O . ASP A 1 254 ? 14.006 8.098 -35.218 1.00 98.50 254 ASP A O 1
ATOM 2035 N N . ALA A 1 255 ? 13.776 9.257 -33.320 1.00 98.62 255 ALA A N 1
ATOM 2036 C CA . ALA A 1 255 ? 12.318 9.387 -33.371 1.00 98.62 255 ALA A CA 1
ATOM 2037 C C . ALA A 1 255 ? 11.924 10.870 -33.365 1.00 98.62 255 ALA A C 1
ATOM 2039 O O . ALA A 1 255 ? 12.310 11.612 -32.452 1.00 98.62 255 ALA A O 1
ATOM 2040 N N . ARG A 1 256 ? 11.151 11.321 -34.358 1.00 98.38 256 ARG A N 1
ATOM 2041 C CA . ARG A 1 256 ? 10.811 12.737 -34.584 1.00 98.38 256 ARG A CA 1
ATOM 2042 C C . ARG A 1 256 ? 9.299 12.905 -34.762 1.00 98.38 256 ARG A C 1
ATOM 2044 O O . ARG A 1 256 ? 8.772 12.785 -35.861 1.00 98.38 256 ARG A O 1
ATOM 2051 N N . TYR A 1 257 ? 8.602 13.217 -33.666 1.00 98.38 257 TYR A N 1
ATOM 2052 C CA . TYR A 1 257 ? 7.136 13.131 -33.562 1.00 98.38 257 TYR A CA 1
ATOM 2053 C C . TYR A 1 257 ? 6.597 11.694 -33.749 1.00 98.38 257 TYR A C 1
ATOM 2055 O O . TYR A 1 257 ? 5.487 11.455 -34.219 1.00 98.38 257 TYR A O 1
ATOM 2063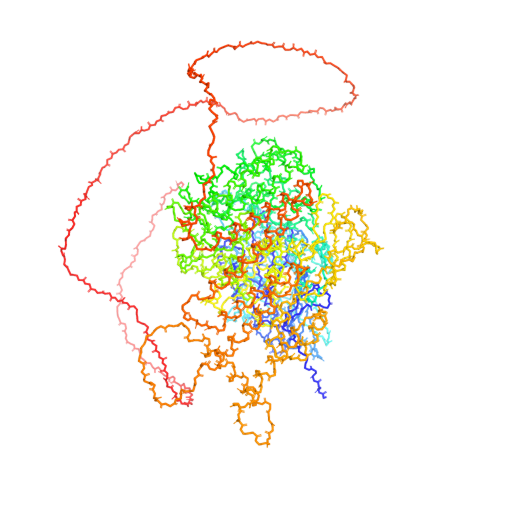 N N . GLU A 1 258 ? 7.406 10.717 -33.340 1.00 98.56 258 GLU A N 1
ATOM 2064 C CA . GLU A 1 258 ? 7.172 9.275 -33.462 1.00 98.56 258 GLU A CA 1
ATOM 2065 C C . GLU A 1 258 ? 7.377 8.620 -32.091 1.00 98.56 258 GLU A C 1
ATOM 2067 O O . GLU A 1 258 ? 8.073 9.176 -31.244 1.00 98.56 258 GLU A O 1
ATOM 2072 N N . THR A 1 259 ? 6.777 7.449 -31.846 1.00 98.50 259 THR A N 1
ATOM 2073 C CA . THR A 1 259 ? 6.784 6.840 -30.500 1.00 98.50 259 THR A CA 1
ATOM 2074 C C . THR A 1 259 ? 8.194 6.363 -30.109 1.00 98.50 259 THR A C 1
ATOM 2076 O O . THR A 1 259 ? 8.738 5.482 -30.788 1.00 98.50 259 THR A O 1
ATOM 2079 N N . PRO A 1 260 ? 8.797 6.908 -29.033 1.00 98.56 260 PRO A N 1
ATOM 2080 C CA . PRO A 1 260 ? 10.169 6.598 -28.659 1.00 98.56 260 PRO A CA 1
ATOM 2081 C C . PRO A 1 260 ? 10.317 5.320 -27.819 1.00 98.56 260 PRO A C 1
ATOM 2083 O O . PRO A 1 260 ? 9.466 4.951 -27.002 1.00 98.56 260 PRO A O 1
ATOM 2086 N N . ALA A 1 261 ? 11.476 4.685 -27.955 1.00 98.06 261 ALA A N 1
ATOM 2087 C CA . ALA A 1 261 ? 11.966 3.617 -27.090 1.00 98.06 261 ALA A CA 1
ATOM 2088 C C . ALA A 1 261 ? 13.470 3.794 -26.828 1.00 98.06 261 ALA A C 1
ATOM 2090 O O . ALA A 1 261 ? 14.139 4.561 -27.513 1.00 98.06 261 ALA A O 1
ATOM 2091 N N . ALA A 1 262 ? 14.017 3.072 -25.854 1.00 98.62 262 ALA A N 1
ATOM 2092 C CA . ALA A 1 262 ? 15.451 2.854 -25.744 1.00 98.62 262 ALA A CA 1
ATOM 2093 C C . ALA A 1 262 ? 15.761 1.389 -26.062 1.00 98.62 262 ALA A C 1
ATOM 2095 O O . ALA A 1 262 ? 15.554 0.510 -25.223 1.00 98.62 262 ALA A O 1
ATOM 2096 N N . ALA A 1 263 ? 16.257 1.128 -27.271 1.00 98.62 263 ALA A N 1
ATOM 2097 C CA . ALA A 1 263 ? 16.926 -0.120 -27.612 1.00 98.62 263 ALA A CA 1
ATOM 2098 C C . ALA A 1 263 ? 18.422 0.152 -27.806 1.00 98.62 263 ALA A C 1
ATOM 2100 O O . ALA A 1 263 ? 18.810 1.073 -28.525 1.00 98.62 263 ALA A O 1
ATOM 2101 N N . VAL A 1 264 ? 19.275 -0.662 -27.188 1.00 98.81 264 VAL A N 1
ATOM 2102 C CA . VAL A 1 264 ? 20.728 -0.641 -27.423 1.00 98.81 264 VAL A CA 1
ATOM 2103 C C . VAL A 1 264 ? 21.229 -2.057 -27.669 1.00 98.81 264 VAL A C 1
ATOM 2105 O O . VAL A 1 264 ? 20.596 -3.006 -27.222 1.00 98.81 264 VAL A O 1
ATOM 2108 N N . GLN A 1 265 ? 22.348 -2.218 -28.370 1.00 98.88 265 GLN A N 1
ATOM 2109 C CA . GLN A 1 265 ? 22.941 -3.523 -28.666 1.00 98.88 265 GLN A CA 1
ATOM 2110 C C . GLN A 1 265 ? 24.369 -3.616 -28.139 1.00 98.88 265 GLN A C 1
ATOM 2112 O O . GLN A 1 265 ? 25.183 -2.721 -28.362 1.00 98.88 265 GLN A O 1
ATOM 2117 N N . TYR A 1 266 ? 24.700 -4.750 -27.528 1.00 98.81 266 TYR A N 1
ATOM 2118 C CA . TYR A 1 266 ? 26.070 -5.143 -27.216 1.00 98.81 266 TYR A CA 1
ATOM 2119 C C . TYR A 1 266 ? 26.406 -6.456 -27.911 1.00 98.81 266 TYR A C 1
ATOM 2121 O O . TYR A 1 266 ? 25.783 -7.481 -27.633 1.00 98.81 266 TYR A O 1
ATOM 2129 N N . ARG A 1 267 ? 27.412 -6.433 -28.788 1.00 98.25 267 ARG A N 1
ATOM 2130 C CA . ARG A 1 267 ? 27.965 -7.636 -29.423 1.00 98.25 267 ARG A CA 1
ATOM 2131 C C . ARG A 1 267 ? 29.131 -8.161 -28.592 1.00 98.25 267 ARG A C 1
ATOM 2133 O O . ARG A 1 267 ? 30.110 -7.443 -28.395 1.00 98.25 267 ARG A O 1
ATOM 2140 N N . VAL A 1 268 ? 29.045 -9.395 -28.096 1.00 97.25 268 VAL A N 1
ATOM 2141 C CA . VAL A 1 268 ? 30.072 -9.980 -27.219 1.00 97.25 268 VAL A CA 1
ATOM 2142 C C . VAL A 1 268 ? 30.389 -11.427 -27.598 1.00 97.25 268 VAL A C 1
ATOM 2144 O O . VAL A 1 268 ? 29.505 -12.243 -27.864 1.00 97.25 268 VAL A O 1
ATOM 2147 N N . LYS A 1 269 ? 31.685 -11.753 -27.613 1.00 98.06 269 LYS A N 1
ATOM 2148 C CA . LYS A 1 269 ? 32.165 -13.135 -27.609 1.00 98.06 269 LYS A CA 1
ATOM 2149 C C . LYS A 1 269 ? 32.459 -13.512 -26.159 1.00 98.06 269 LYS A C 1
ATOM 2151 O O . LYS A 1 269 ? 33.218 -12.799 -25.516 1.00 98.06 269 LYS A O 1
ATOM 2156 N N . LEU A 1 270 ? 31.880 -14.610 -25.685 1.00 98.19 270 LEU A N 1
ATOM 2157 C CA . LEU A 1 270 ? 32.142 -15.178 -24.363 1.00 98.19 270 LEU A CA 1
ATOM 2158 C C . LEU A 1 270 ? 32.829 -16.537 -24.527 1.00 98.19 270 LEU A C 1
ATOM 2160 O O . LEU A 1 270 ? 32.313 -17.408 -25.235 1.00 98.19 270 LEU A O 1
ATOM 2164 N N . GLU A 1 271 ? 33.960 -16.750 -23.867 1.00 98.50 271 GLU A N 1
ATOM 2165 C CA . GLU A 1 271 ? 34.528 -18.084 -23.647 1.00 98.50 271 GLU A CA 1
ATOM 2166 C C . GLU A 1 271 ? 33.639 -18.908 -22.690 1.00 98.50 271 GLU A C 1
ATOM 2168 O O . GLU A 1 271 ? 32.620 -18.427 -22.188 1.00 98.50 271 GLU A O 1
ATOM 2173 N N . ALA A 1 272 ? 33.974 -20.180 -22.459 1.00 97.50 272 ALA A N 1
ATOM 2174 C CA . ALA A 1 272 ? 33.246 -21.009 -21.493 1.00 97.50 272 ALA A CA 1
ATOM 2175 C C . ALA A 1 272 ? 33.367 -20.433 -20.066 1.00 97.50 272 ALA A C 1
ATOM 2177 O O . ALA A 1 272 ? 34.446 -19.992 -19.672 1.00 97.50 272 ALA A O 1
ATOM 2178 N N . ASP A 1 273 ? 32.256 -20.416 -19.323 1.00 97.50 273 ASP A N 1
ATOM 2179 C CA . ASP A 1 273 ? 32.105 -19.838 -17.976 1.00 97.50 273 ASP A CA 1
ATOM 2180 C C . ASP A 1 273 ? 32.402 -18.323 -17.861 1.00 97.50 273 ASP A C 1
ATOM 2182 O O . ASP A 1 273 ? 32.310 -17.743 -16.774 1.00 97.50 273 ASP A O 1
ATOM 2186 N N . GLU A 1 274 ? 32.691 -17.643 -18.977 1.00 98.44 274 GLU A N 1
ATOM 2187 C CA . GLU A 1 274 ? 32.884 -16.195 -19.013 1.00 98.44 274 GLU A CA 1
ATOM 2188 C C . GLU A 1 274 ? 31.560 -15.448 -18.801 1.00 98.44 274 GLU A C 1
ATOM 2190 O O . GLU A 1 274 ? 30.480 -15.887 -19.221 1.00 98.44 274 GLU A O 1
ATOM 2195 N N . LYS A 1 275 ? 31.655 -14.288 -18.142 1.00 97.94 275 LYS A N 1
ATOM 2196 C CA . LYS A 1 275 ? 30.522 -13.424 -17.817 1.00 97.94 275 LYS A CA 1
ATOM 2197 C C . LYS A 1 275 ? 30.833 -11.957 -18.092 1.00 97.94 275 LYS A C 1
ATOM 2199 O O . LYS A 1 275 ? 31.877 -11.459 -17.677 1.00 97.94 275 LYS A O 1
ATOM 2204 N N . GLN A 1 276 ? 29.882 -11.263 -18.705 1.00 98.38 276 GLN A N 1
ATOM 2205 C CA . GLN A 1 276 ? 29.922 -9.820 -18.931 1.00 98.38 276 GLN A CA 1
ATOM 2206 C C . GLN A 1 276 ? 28.760 -9.161 -18.184 1.00 98.38 276 GLN A C 1
ATOM 2208 O O . GLN A 1 276 ? 27.650 -9.692 -18.160 1.00 98.38 276 GLN A O 1
ATOM 2213 N N . GLU A 1 277 ? 29.011 -8.008 -17.567 1.00 98.50 277 GLU A N 1
ATOM 2214 C CA . GLU A 1 277 ? 28.003 -7.208 -16.863 1.00 98.50 277 GLU A CA 1
ATOM 2215 C C . GLU A 1 277 ? 27.886 -5.825 -17.508 1.00 98.50 277 GLU A C 1
ATOM 2217 O O . GLU A 1 277 ? 28.892 -5.251 -17.926 1.00 98.50 277 GLU A O 1
ATOM 2222 N N . TYR A 1 278 ? 26.666 -5.302 -17.574 1.00 98.75 278 TYR A N 1
ATOM 2223 C CA . TYR A 1 278 ? 26.340 -3.970 -18.071 1.00 98.75 278 TYR A CA 1
ATOM 2224 C C . TYR A 1 278 ? 25.446 -3.255 -17.054 1.00 98.75 278 TYR A C 1
ATOM 2226 O O . TYR A 1 278 ? 24.543 -3.879 -16.486 1.00 98.75 278 TYR A O 1
ATOM 2234 N N . ARG A 1 279 ? 25.676 -1.956 -16.835 1.00 98.88 279 ARG A N 1
ATOM 2235 C CA . ARG A 1 279 ? 24.841 -1.116 -15.963 1.00 98.88 279 ARG A CA 1
ATOM 2236 C C . ARG A 1 279 ? 24.145 -0.013 -16.738 1.00 98.88 279 ARG A C 1
ATOM 2238 O O . ARG A 1 279 ? 24.723 0.578 -17.656 1.00 98.88 279 ARG A O 1
ATOM 2245 N N . PHE A 1 280 ? 22.928 0.286 -16.301 1.00 98.94 280 PHE A N 1
ATOM 2246 C CA . PHE A 1 280 ? 22.064 1.301 -16.884 1.00 98.94 280 PHE A CA 1
ATOM 2247 C C . PHE A 1 280 ? 21.366 2.115 -15.797 1.00 98.94 280 PHE A C 1
ATOM 2249 O O . PHE A 1 280 ? 21.026 1.574 -14.742 1.00 98.94 280 PHE A O 1
ATOM 2256 N N . LEU A 1 281 ? 21.106 3.392 -16.082 1.00 98.94 281 LEU A N 1
ATOM 2257 C CA . LEU A 1 281 ? 20.127 4.182 -15.332 1.00 98.94 281 LEU A CA 1
ATOM 2258 C C . LEU A 1 281 ? 18.926 4.476 -16.227 1.00 98.94 281 LEU A C 1
ATOM 2260 O O . LEU A 1 281 ? 19.107 4.846 -17.390 1.00 98.94 281 LEU A O 1
ATOM 2264 N N . PHE A 1 282 ? 17.722 4.380 -15.670 1.00 98.94 282 PHE A N 1
ATOM 2265 C CA . PHE A 1 282 ? 16.483 4.746 -16.355 1.00 98.94 282 PHE A CA 1
ATOM 2266 C C . PHE A 1 282 ? 15.632 5.655 -15.463 1.00 98.94 282 PHE A C 1
ATOM 2268 O O . PHE A 1 282 ? 15.413 5.332 -14.295 1.00 98.94 282 PHE A O 1
ATOM 2275 N N . GLY A 1 283 ? 15.184 6.798 -15.985 1.00 98.56 283 GLY A N 1
ATOM 2276 C CA . GLY A 1 283 ? 14.445 7.781 -15.190 1.00 98.56 283 GLY A CA 1
ATOM 2277 C C . GLY A 1 283 ? 14.068 9.068 -15.939 1.00 98.56 283 GLY A C 1
ATOM 2278 O O . GLY A 1 283 ? 14.410 9.222 -17.117 1.00 98.56 283 GLY A O 1
ATOM 2279 N N . PRO A 1 284 ? 13.344 9.979 -15.266 1.00 98.62 284 PRO A N 1
ATOM 2280 C CA . PRO A 1 284 ? 12.985 11.304 -15.759 1.00 98.62 284 PRO A CA 1
ATOM 2281 C C . PRO A 1 284 ? 14.109 12.328 -15.544 1.00 98.62 284 PRO A C 1
ATOM 2283 O O . PRO A 1 284 ? 14.866 12.231 -14.582 1.00 98.62 284 PRO A O 1
ATOM 2286 N N . ALA A 1 285 ? 14.166 13.366 -16.378 1.00 98.56 285 ALA A N 1
ATOM 2287 C CA . ALA A 1 285 ? 15.011 14.540 -16.141 1.00 98.56 285 ALA A CA 1
ATOM 2288 C C . ALA A 1 285 ? 14.349 15.838 -16.630 1.00 98.56 285 ALA A C 1
ATOM 2290 O O . ALA A 1 285 ? 13.590 15.834 -17.600 1.00 98.56 285 ALA A O 1
ATOM 2291 N N . LEU A 1 286 ? 14.661 16.955 -15.972 1.00 97.88 286 LEU A N 1
ATOM 2292 C CA . LEU A 1 286 ? 14.308 18.301 -16.432 1.00 97.88 286 LEU A CA 1
ATOM 2293 C C . LEU A 1 286 ? 15.135 18.681 -17.670 1.00 97.88 286 LEU A C 1
ATOM 2295 O O . LEU A 1 286 ? 14.601 19.138 -18.680 1.00 97.88 286 LEU A O 1
ATOM 2299 N N . ASP A 1 287 ? 16.449 18.462 -17.608 1.00 98.00 287 ASP A N 1
ATOM 2300 C CA . ASP A 1 287 ? 17.393 18.888 -18.637 1.00 98.00 287 ASP A CA 1
ATOM 2301 C C . ASP A 1 287 ? 18.616 17.958 -18.773 1.00 98.00 287 ASP A C 1
ATOM 2303 O O . ASP A 1 287 ? 18.755 16.933 -18.105 1.00 98.00 287 ASP A O 1
ATOM 2307 N N . ASP A 1 288 ? 19.528 18.329 -19.672 1.00 98.50 288 ASP A N 1
ATOM 2308 C CA . ASP A 1 288 ? 20.763 17.589 -19.947 1.00 98.50 288 ASP A CA 1
ATOM 2309 C C . ASP A 1 288 ? 21.806 17.701 -18.813 1.00 98.50 288 ASP A C 1
ATOM 2311 O O . ASP A 1 288 ? 22.812 16.987 -18.850 1.00 98.50 288 ASP A O 1
ATOM 2315 N N . ALA A 1 289 ? 21.620 18.594 -17.834 1.00 98.56 289 ALA A N 1
ATOM 2316 C CA . ALA A 1 289 ? 22.493 18.724 -16.670 1.00 98.56 289 ALA A CA 1
ATOM 2317 C C . ALA A 1 289 ? 22.086 17.729 -15.573 1.00 98.56 289 ALA A C 1
ATOM 2319 O O . ALA A 1 289 ? 22.958 17.041 -15.040 1.00 98.56 289 ALA A O 1
ATOM 2320 N N . GLU A 1 290 ? 20.786 17.554 -15.322 1.00 98.44 290 GLU A N 1
ATOM 2321 C CA . GLU A 1 290 ? 20.272 16.500 -14.436 1.00 98.44 290 GLU A CA 1
ATOM 2322 C C . GLU A 1 290 ? 20.670 15.098 -14.936 1.00 98.44 290 GLU A C 1
ATOM 2324 O O . GLU A 1 290 ? 21.143 14.278 -14.151 1.00 98.44 290 GLU A O 1
ATOM 2329 N N . ILE A 1 291 ? 20.615 14.836 -16.251 1.00 98.75 291 ILE A N 1
ATOM 2330 C CA . ILE A 1 291 ? 21.089 13.557 -16.826 1.00 98.75 291 ILE A CA 1
ATOM 2331 C C . ILE A 1 291 ? 22.589 13.332 -16.536 1.00 98.75 291 ILE A C 1
ATOM 2333 O O . ILE A 1 291 ? 23.008 12.209 -16.238 1.00 98.75 291 ILE A O 1
ATOM 2337 N N . LYS A 1 292 ? 23.416 14.387 -16.596 1.00 98.69 292 LYS A N 1
ATOM 2338 C CA . LYS A 1 292 ? 24.863 14.309 -16.304 1.00 98.69 292 LYS A CA 1
ATOM 2339 C C . LYS A 1 292 ? 25.137 14.070 -14.821 1.00 98.69 292 LYS A C 1
ATOM 2341 O O . LYS A 1 292 ? 26.020 13.274 -14.503 1.00 98.69 292 LYS A O 1
ATOM 2346 N N . ASP A 1 293 ? 24.377 14.705 -13.935 1.00 98.44 293 ASP A N 1
ATOM 2347 C CA . ASP A 1 293 ? 24.458 14.491 -12.489 1.00 98.44 293 ASP A CA 1
ATOM 2348 C C . ASP A 1 293 ? 24.029 13.065 -12.099 1.00 98.44 293 ASP A C 1
ATOM 2350 O O . ASP A 1 293 ? 24.797 12.353 -11.450 1.00 98.44 293 ASP A O 1
ATOM 2354 N N . MET A 1 294 ? 22.885 12.582 -12.601 1.00 98.56 294 MET A N 1
ATOM 2355 C CA . MET A 1 294 ? 22.441 11.189 -12.430 1.00 98.56 294 MET A CA 1
ATOM 2356 C C . MET A 1 294 ? 23.526 10.194 -12.861 1.00 98.56 294 MET A C 1
ATOM 2358 O O . MET A 1 294 ? 23.878 9.282 -12.103 1.00 98.56 294 MET A O 1
ATOM 2362 N N . ARG A 1 295 ? 24.115 10.403 -14.049 1.00 98.62 295 ARG A N 1
ATOM 2363 C CA . ARG A 1 295 ? 25.234 9.593 -14.552 1.00 98.62 295 ARG A CA 1
ATOM 2364 C C . ARG A 1 295 ? 26.423 9.615 -13.588 1.00 98.62 295 ARG A C 1
ATOM 2366 O O . ARG A 1 295 ? 26.937 8.551 -13.253 1.00 98.62 295 ARG A O 1
ATOM 2373 N N . ALA A 1 296 ? 26.857 10.797 -13.155 1.00 98.31 296 ALA A N 1
ATOM 2374 C CA . ALA A 1 296 ? 28.037 10.967 -12.310 1.00 98.31 296 ALA A CA 1
ATOM 2375 C C . ALA A 1 296 ? 27.853 10.402 -10.891 1.00 98.31 296 ALA A C 1
ATOM 2377 O O . ALA A 1 296 ? 28.795 9.838 -10.333 1.00 98.31 296 ALA A O 1
ATOM 2378 N N . ARG A 1 297 ? 26.652 10.521 -10.307 1.00 97.81 297 ARG A N 1
ATOM 2379 C CA . ARG A 1 297 ? 26.361 10.027 -8.954 1.00 97.81 297 ARG A CA 1
ATOM 2380 C C . ARG A 1 297 ? 26.186 8.511 -8.896 1.00 97.81 297 ARG A C 1
ATOM 2382 O O . ARG A 1 297 ? 26.690 7.896 -7.949 1.00 97.81 297 ARG A O 1
ATOM 2389 N N . TYR A 1 298 ? 25.505 7.912 -9.877 1.00 98.69 298 TYR A N 1
ATOM 2390 C CA . TYR A 1 298 ? 25.053 6.517 -9.785 1.00 98.69 298 TYR A CA 1
ATOM 2391 C C . TYR A 1 298 ? 25.659 5.548 -10.801 1.00 98.69 298 TYR A C 1
ATOM 2393 O O . TYR A 1 298 ? 25.771 4.369 -10.471 1.00 98.69 298 TYR A O 1
ATOM 2401 N N . LEU A 1 299 ? 26.064 5.971 -12.006 1.00 98.69 299 LEU A N 1
ATOM 2402 C CA . LEU A 1 299 ? 26.399 5.033 -13.089 1.00 98.69 299 LEU A CA 1
ATOM 2403 C C . LEU A 1 299 ? 27.851 4.535 -13.063 1.00 98.69 299 LEU A C 1
ATOM 2405 O O . LEU A 1 299 ? 28.620 4.723 -14.006 1.00 98.69 299 LEU A O 1
ATOM 2409 N N . SER A 1 300 ? 28.203 3.855 -11.977 1.00 98.44 300 SER A N 1
ATOM 2410 C CA . SER A 1 300 ? 29.396 3.015 -11.873 1.00 98.44 300 SER A CA 1
ATOM 2411 C C . SER A 1 300 ? 29.133 1.824 -10.955 1.00 98.44 300 SER A C 1
ATOM 2413 O O . SER A 1 300 ? 28.179 1.822 -10.173 1.00 98.44 300 SER A O 1
ATOM 2415 N N . LYS A 1 301 ? 30.012 0.820 -10.983 1.00 97.88 301 LYS A N 1
ATOM 2416 C CA . LYS A 1 301 ? 30.017 -0.278 -10.003 1.00 97.88 301 LYS A CA 1
ATOM 2417 C C . LYS A 1 301 ? 29.977 0.230 -8.551 1.00 97.88 301 LYS A C 1
ATOM 2419 O O . LYS A 1 301 ? 29.224 -0.298 -7.735 1.00 97.88 301 LYS A O 1
ATOM 2424 N N . GLU A 1 302 ? 30.758 1.258 -8.236 1.00 98.19 302 GLU A N 1
ATOM 2425 C CA . GLU A 1 302 ? 30.866 1.852 -6.900 1.00 98.19 302 GLU A CA 1
ATOM 2426 C C . GLU A 1 302 ? 29.632 2.703 -6.549 1.00 98.19 302 GLU A C 1
ATOM 2428 O O . GLU A 1 302 ? 29.208 2.724 -5.394 1.00 98.19 302 GLU A O 1
ATOM 2433 N N . GLY A 1 303 ? 29.014 3.358 -7.540 1.00 98.44 303 GLY A N 1
ATOM 2434 C CA . GLY A 1 303 ? 27.728 4.046 -7.393 1.00 98.44 303 GLY A CA 1
ATOM 2435 C C . GLY A 1 303 ? 26.584 3.078 -7.082 1.00 98.44 303 GLY A C 1
ATOM 2436 O O . GLY A 1 303 ? 25.809 3.327 -6.162 1.00 98.44 303 GLY A O 1
ATOM 2437 N N . PHE A 1 304 ? 26.534 1.938 -7.776 1.00 98.62 304 PHE A N 1
ATOM 2438 C CA . PHE A 1 304 ? 25.571 0.859 -7.525 1.00 98.62 304 PHE A CA 1
ATOM 2439 C C . PHE A 1 304 ? 25.763 0.218 -6.144 1.00 98.62 304 PHE A C 1
ATOM 2441 O O . PHE A 1 304 ? 24.779 0.002 -5.440 1.00 98.62 304 PHE A O 1
ATOM 2448 N N . ALA A 1 305 ? 27.008 -0.066 -5.743 1.00 98.44 305 ALA A N 1
ATOM 2449 C CA . ALA A 1 305 ? 27.309 -0.638 -4.429 1.00 98.44 305 ALA A CA 1
ATOM 2450 C C . ALA A 1 305 ? 26.856 0.293 -3.293 1.00 98.44 305 ALA A C 1
ATOM 2452 O O . ALA A 1 305 ? 26.040 -0.106 -2.464 1.00 98.44 305 ALA A O 1
ATOM 2453 N N . ARG A 1 306 ? 27.285 1.563 -3.331 1.00 98.38 306 ARG A N 1
ATOM 2454 C CA . ARG A 1 306 ? 26.884 2.580 -2.349 1.00 98.38 306 ARG A CA 1
ATOM 2455 C C . ARG A 1 306 ? 25.366 2.776 -2.317 1.00 98.38 306 ARG A C 1
ATOM 2457 O O . ARG A 1 306 ? 24.784 2.819 -1.245 1.00 98.38 306 ARG A O 1
ATOM 2464 N N . CYS A 1 307 ? 24.706 2.811 -3.477 1.00 98.25 307 CYS A N 1
ATOM 2465 C CA . CYS A 1 307 ? 23.248 2.906 -3.558 1.00 98.25 307 CYS A CA 1
ATOM 2466 C C . CYS A 1 307 ? 22.535 1.725 -2.874 1.00 98.25 307 CYS A C 1
ATOM 2468 O O . CYS A 1 307 ? 21.532 1.930 -2.194 1.00 98.25 307 CYS A O 1
ATOM 2470 N N . ALA A 1 308 ? 23.038 0.497 -3.037 1.00 98.44 308 ALA A N 1
ATOM 2471 C CA . ALA A 1 308 ? 22.466 -0.687 -2.396 1.00 98.44 308 ALA A CA 1
ATOM 2472 C C . ALA A 1 308 ? 22.696 -0.698 -0.872 1.00 98.44 308 ALA A C 1
ATOM 2474 O O . ALA A 1 308 ? 21.816 -1.134 -0.126 1.00 98.44 308 ALA A O 1
ATOM 2475 N N . GLU A 1 309 ? 23.842 -0.191 -0.411 1.00 98.38 309 GLU A N 1
ATOM 2476 C CA . GLU A 1 309 ? 24.162 0.008 1.008 1.00 98.38 309 GLU A CA 1
ATOM 2477 C C . GLU A 1 309 ? 23.267 1.094 1.635 1.00 98.38 309 GLU A C 1
ATOM 2479 O O . GLU A 1 309 ? 22.553 0.809 2.599 1.00 98.38 309 GLU A O 1
ATOM 2484 N N . ASP A 1 310 ? 23.215 2.292 1.041 1.00 98.56 310 ASP A N 1
ATOM 2485 C CA . ASP A 1 310 ? 22.394 3.432 1.482 1.00 98.56 310 ASP A CA 1
ATOM 2486 C C . ASP A 1 310 ? 20.899 3.079 1.539 1.00 98.56 310 ASP A C 1
ATOM 2488 O O . ASP A 1 310 ? 20.208 3.401 2.512 1.00 98.56 310 ASP A O 1
ATOM 2492 N N . TYR A 1 311 ? 20.387 2.393 0.511 1.00 98.69 311 TYR A N 1
ATOM 2493 C CA . TYR A 1 311 ? 18.981 1.999 0.443 1.00 98.69 311 TYR A CA 1
ATOM 2494 C C . TYR A 1 311 ? 18.653 0.858 1.417 1.00 98.69 311 TYR A C 1
ATOM 2496 O O . TYR A 1 311 ? 17.604 0.878 2.059 1.00 98.69 311 TYR A O 1
ATOM 2504 N N . SER A 1 312 ? 19.567 -0.094 1.632 1.00 98.12 312 SER A N 1
ATOM 2505 C CA . SER A 1 312 ? 19.380 -1.119 2.672 1.00 98.12 312 SER A CA 1
ATOM 2506 C C . SER A 1 312 ? 19.436 -0.519 4.080 1.00 98.12 312 SER A C 1
ATOM 2508 O O . SER A 1 312 ? 18.647 -0.907 4.940 1.00 98.12 312 SER A O 1
ATOM 2510 N N . ALA A 1 313 ? 20.287 0.483 4.313 1.00 98.44 313 ALA A N 1
ATOM 2511 C CA . ALA A 1 313 ? 20.309 1.252 5.556 1.00 98.44 313 ALA A CA 1
ATOM 2512 C C . ALA A 1 313 ? 19.050 2.125 5.741 1.00 98.44 313 ALA A C 1
ATOM 2514 O O . ALA A 1 313 ? 18.651 2.387 6.877 1.00 98.44 313 ALA A O 1
ATOM 2515 N N . TYR A 1 314 ? 18.395 2.559 4.658 1.00 98.50 314 TYR A N 1
ATOM 2516 C CA . TYR A 1 314 ? 17.064 3.176 4.697 1.00 98.50 314 TYR A CA 1
ATOM 2517 C C . TYR A 1 314 ? 15.981 2.157 5.081 1.00 98.50 314 TYR A C 1
ATOM 2519 O O . TYR A 1 314 ? 15.280 2.372 6.068 1.00 98.50 314 TYR A O 1
ATOM 2527 N N . ILE A 1 315 ? 15.896 1.018 4.387 1.00 98.25 315 ILE A N 1
ATOM 2528 C CA . ILE A 1 315 ? 14.909 -0.037 4.671 1.00 98.25 315 ILE A CA 1
ATOM 2529 C C . ILE A 1 315 ? 15.071 -0.612 6.090 1.00 98.25 315 ILE A C 1
ATOM 2531 O O . ILE A 1 315 ? 14.071 -0.885 6.752 1.00 98.25 315 ILE A O 1
ATOM 2535 N N . LEU A 1 316 ? 16.298 -0.706 6.619 1.00 96.69 316 LEU A N 1
ATOM 2536 C CA . LEU A 1 316 ? 16.562 -1.165 7.990 1.00 96.69 316 LEU A CA 1
ATOM 2537 C C . LEU A 1 316 ? 15.955 -0.248 9.073 1.00 96.69 316 LEU A C 1
ATOM 2539 O O . LEU A 1 316 ? 15.619 -0.733 10.155 1.00 96.69 316 LEU A O 1
ATOM 2543 N N . LYS A 1 317 ? 15.742 1.048 8.793 1.00 96.62 317 LYS A N 1
ATOM 2544 C CA . LYS A 1 317 ? 14.988 1.961 9.684 1.00 96.62 317 LYS A CA 1
ATOM 2545 C C . LYS A 1 317 ? 13.510 1.562 9.773 1.00 96.62 317 LYS A C 1
ATOM 2547 O O . LYS A 1 317 ? 12.873 1.798 10.791 1.00 96.62 317 LYS A O 1
ATOM 2552 N N . GLY A 1 318 ? 12.996 0.912 8.730 1.00 96.50 318 GLY A N 1
ATOM 2553 C CA . GLY A 1 318 ? 11.647 0.363 8.631 1.00 96.50 318 GLY A CA 1
ATOM 2554 C C . GLY A 1 318 ? 11.447 -1.024 9.239 1.00 96.50 318 GLY A C 1
ATOM 2555 O O . GLY A 1 318 ? 10.363 -1.578 9.089 1.00 96.50 318 GLY A O 1
ATOM 2556 N N . ARG A 1 319 ? 12.450 -1.612 9.911 1.00 94.88 319 ARG A N 1
ATOM 2557 C CA . ARG A 1 319 ? 12.366 -2.982 10.468 1.00 94.88 319 ARG A CA 1
ATOM 2558 C C . ARG A 1 319 ? 11.289 -3.171 11.549 1.00 94.88 319 ARG A C 1
ATOM 2560 O O . ARG A 1 319 ? 10.925 -4.300 11.851 1.00 94.88 319 ARG A O 1
ATOM 2567 N N . GLY A 1 320 ? 10.799 -2.077 12.135 1.00 96.88 320 GLY A N 1
ATOM 2568 C CA . GLY A 1 320 ? 9.797 -2.089 13.198 1.00 96.88 320 GLY A CA 1
ATOM 2569 C C . GLY A 1 320 ? 10.291 -2.664 14.531 1.00 96.88 320 GLY A C 1
ATOM 2570 O O . GLY A 1 320 ? 11.490 -2.842 14.758 1.00 96.88 320 GLY A O 1
ATOM 2571 N N . CYS A 1 321 ? 9.343 -2.902 15.439 1.00 98.31 321 CYS A N 1
ATOM 2572 C CA . CYS A 1 321 ? 9.609 -3.313 16.816 1.00 98.31 321 CYS A CA 1
ATOM 2573 C C . CYS A 1 321 ? 9.406 -4.804 17.163 1.00 98.31 321 CYS A C 1
ATOM 2575 O O . CYS A 1 321 ? 9.689 -5.168 18.304 1.00 98.31 321 CYS A O 1
ATOM 2577 N N . LEU A 1 322 ? 8.920 -5.657 16.251 1.00 98.56 322 LEU A N 1
ATOM 2578 C CA . LEU A 1 322 ? 8.525 -7.045 16.537 1.00 98.56 322 LEU A CA 1
ATOM 2579 C C . LEU A 1 322 ? 9.311 -8.056 15.686 1.00 98.56 322 LEU A C 1
ATOM 2581 O O . LEU A 1 322 ? 9.505 -7.847 14.490 1.00 98.56 322 LEU A O 1
ATOM 2585 N N . GLN A 1 323 ? 9.699 -9.180 16.289 1.00 98.38 323 GLN A N 1
ATOM 2586 C CA . GLN A 1 323 ? 10.070 -10.426 15.609 1.00 98.38 323 GLN A CA 1
ATOM 2587 C C . GLN A 1 323 ? 9.413 -11.607 16.341 1.00 98.38 323 GLN A C 1
ATOM 2589 O O . GLN A 1 323 ? 9.368 -11.609 17.574 1.00 98.38 323 GLN A O 1
ATOM 2594 N N . ILE A 1 324 ? 8.929 -12.609 15.608 1.00 98.19 324 ILE A N 1
ATOM 2595 C CA . ILE A 1 324 ? 8.243 -13.795 16.145 1.00 98.19 324 ILE A CA 1
ATOM 2596 C C . ILE A 1 324 ? 8.914 -15.103 15.705 1.00 98.19 324 ILE A C 1
ATOM 2598 O O . ILE A 1 324 ? 9.482 -15.197 14.616 1.00 98.19 324 ILE A O 1
ATOM 2602 N N . GLU A 1 325 ? 8.812 -16.120 16.558 1.00 98.12 325 GLU A N 1
ATOM 2603 C CA . GLU A 1 325 ? 9.113 -17.520 16.258 1.00 98.12 325 GLU A CA 1
ATOM 2604 C C . GLU A 1 325 ? 7.904 -18.370 16.680 1.00 98.12 325 GLU A C 1
ATOM 2606 O O . GLU A 1 325 ? 7.651 -18.556 17.875 1.00 98.12 325 GLU A O 1
ATOM 2611 N N . THR A 1 326 ? 7.146 -18.877 15.709 1.00 97.44 326 THR A N 1
ATOM 2612 C CA . THR A 1 326 ? 5.878 -19.598 15.924 1.00 97.44 326 THR A CA 1
ATOM 2613 C C . THR A 1 326 ? 5.887 -20.979 15.248 1.00 97.44 326 THR A C 1
ATOM 2615 O O . THR A 1 326 ? 6.851 -21.322 14.554 1.00 97.44 326 THR A O 1
ATOM 2618 N N . PRO A 1 327 ? 4.845 -21.814 15.419 1.00 96.31 327 PRO A N 1
ATOM 2619 C CA . PRO A 1 327 ? 4.691 -23.043 14.638 1.00 96.31 327 PRO A CA 1
ATOM 2620 C C . PRO A 1 327 ? 4.507 -22.827 13.121 1.00 96.31 327 PRO A C 1
ATOM 2622 O O . PRO A 1 327 ? 4.778 -23.747 12.352 1.00 96.31 327 PRO A O 1
ATOM 2625 N N . ASP A 1 328 ? 4.078 -21.640 12.669 1.00 96.25 328 ASP A N 1
ATOM 2626 C CA . ASP A 1 328 ? 3.871 -21.322 11.247 1.00 96.25 328 ASP A CA 1
ATOM 2627 C C . ASP A 1 328 ? 5.052 -20.510 10.688 1.00 96.25 328 ASP A C 1
ATOM 2629 O O . ASP A 1 328 ? 5.234 -19.331 10.996 1.00 96.25 328 ASP A O 1
ATOM 2633 N N . LYS A 1 329 ? 5.865 -21.141 9.834 1.00 94.94 329 LYS A N 1
ATOM 2634 C CA . LYS A 1 329 ? 7.078 -20.514 9.288 1.00 94.94 329 LYS A CA 1
ATOM 2635 C C . LYS A 1 329 ? 6.845 -19.588 8.092 1.00 94.94 329 LYS A C 1
ATOM 2637 O O . LYS A 1 329 ? 7.702 -18.742 7.832 1.00 94.94 329 LYS A O 1
ATOM 2642 N N . ASP A 1 330 ? 5.699 -19.668 7.419 1.00 94.62 330 ASP A N 1
ATOM 2643 C CA . ASP A 1 330 ? 5.312 -18.659 6.425 1.00 94.62 330 ASP A CA 1
ATOM 2644 C C . ASP A 1 330 ? 4.797 -17.390 7.119 1.00 94.62 330 ASP A C 1
ATOM 2646 O O . ASP A 1 330 ? 5.106 -16.280 6.675 1.00 94.62 330 ASP A O 1
ATOM 2650 N N . LEU A 1 331 ? 4.102 -17.542 8.253 1.00 97.38 331 LEU A N 1
ATOM 2651 C CA . LEU A 1 331 ? 3.731 -16.432 9.131 1.00 97.38 331 LEU A CA 1
ATOM 2652 C C . LEU A 1 331 ? 4.962 -15.752 9.746 1.00 97.38 331 LEU A C 1
ATOM 2654 O O . LEU A 1 331 ? 5.062 -14.528 9.646 1.00 97.38 331 LEU A O 1
ATOM 2658 N N . ASP A 1 332 ? 5.902 -16.517 10.320 1.00 97.69 332 ASP A N 1
ATOM 2659 C CA . ASP A 1 332 ? 7.170 -15.979 10.845 1.00 97.69 332 ASP A CA 1
ATOM 2660 C C . ASP A 1 332 ? 7.878 -15.140 9.771 1.00 97.69 332 ASP A C 1
ATOM 2662 O O . ASP A 1 332 ? 8.204 -13.976 9.998 1.00 97.69 332 ASP A O 1
ATOM 2666 N N . ASN A 1 333 ? 8.059 -15.695 8.566 1.00 97.56 333 ASN A N 1
ATOM 2667 C CA . ASN A 1 333 ? 8.665 -14.971 7.451 1.00 97.56 333 ASN A CA 1
ATOM 2668 C C . ASN A 1 333 ? 7.882 -13.696 7.087 1.00 97.56 333 ASN A C 1
ATOM 2670 O O . ASN A 1 333 ? 8.497 -12.647 6.887 1.00 97.56 333 ASN A O 1
ATOM 2674 N N . PHE A 1 334 ? 6.549 -13.753 6.996 1.00 98.50 334 PHE A N 1
ATOM 2675 C CA . PHE A 1 334 ? 5.745 -12.587 6.627 1.00 98.50 334 PHE A CA 1
ATOM 2676 C C . PHE A 1 334 ? 5.849 -11.453 7.657 1.00 98.50 334 PHE A C 1
ATOM 2678 O O . PHE A 1 334 ? 6.131 -10.308 7.288 1.00 98.50 334 PHE A O 1
ATOM 2685 N N . VAL A 1 335 ? 5.657 -11.767 8.940 1.00 98.44 335 VAL A N 1
ATOM 2686 C CA . VAL A 1 335 ? 5.678 -10.776 10.027 1.00 98.44 335 VAL A CA 1
ATOM 2687 C C . VAL A 1 335 ? 7.083 -10.214 10.230 1.00 98.44 335 VAL A C 1
ATOM 2689 O O . VAL A 1 335 ? 7.221 -9.004 10.392 1.00 98.44 335 VAL A O 1
ATOM 2692 N N . ASN A 1 336 ? 8.123 -11.050 10.157 1.00 98.00 336 ASN A N 1
ATOM 2693 C CA . ASN A 1 336 ? 9.492 -10.618 10.440 1.00 98.00 336 ASN A CA 1
ATOM 2694 C C . ASN A 1 336 ? 10.113 -9.796 9.300 1.00 98.00 336 ASN A C 1
ATOM 2696 O O . ASN A 1 336 ? 10.851 -8.850 9.578 1.00 98.00 336 ASN A O 1
ATOM 2700 N N . ASN A 1 337 ? 9.821 -10.135 8.034 1.00 96.94 337 ASN A N 1
ATOM 2701 C CA . ASN A 1 337 ? 10.542 -9.590 6.874 1.00 96.94 337 ASN A CA 1
ATOM 2702 C C . ASN A 1 337 ? 9.716 -8.650 5.977 1.00 96.94 337 ASN A C 1
ATOM 2704 O O . ASN A 1 337 ? 10.305 -7.815 5.284 1.00 96.94 337 ASN A O 1
ATOM 2708 N N . TRP A 1 338 ? 8.384 -8.769 5.948 1.00 98.56 338 TRP A N 1
ATOM 2709 C CA . TRP A 1 338 ? 7.559 -8.151 4.895 1.00 98.56 338 TRP A CA 1
ATOM 2710 C C . TRP A 1 338 ? 6.520 -7.160 5.428 1.00 98.56 338 TRP A C 1
ATOM 2712 O O . TRP A 1 338 ? 6.368 -6.073 4.864 1.00 98.56 338 TRP A O 1
ATOM 2722 N N . LEU A 1 339 ? 5.865 -7.475 6.547 1.00 98.75 339 LEU A N 1
ATOM 2723 C CA . LEU A 1 339 ? 4.865 -6.607 7.171 1.00 98.75 339 LEU A CA 1
ATOM 2724 C C . LEU A 1 339 ? 5.415 -5.236 7.629 1.00 98.75 339 LEU A C 1
ATOM 2726 O O . LEU A 1 339 ? 4.886 -4.226 7.159 1.00 98.75 339 LEU A O 1
ATOM 2730 N N . PRO A 1 340 ? 6.475 -5.132 8.463 1.00 98.56 340 PRO A N 1
ATOM 2731 C CA . PRO A 1 340 ? 6.985 -3.833 8.915 1.00 98.56 340 PRO A CA 1
ATOM 2732 C C . PRO A 1 340 ? 7.529 -2.989 7.754 1.00 98.56 340 PRO A C 1
ATOM 2734 O O . PRO A 1 340 ? 7.309 -1.780 7.720 1.00 98.56 340 PRO A O 1
ATOM 2737 N N . ARG A 1 341 ? 8.117 -3.627 6.729 1.00 98.56 341 ARG A N 1
ATOM 2738 C CA . ARG A 1 341 ? 8.509 -2.976 5.467 1.00 98.56 341 ARG A CA 1
ATOM 2739 C C . ARG A 1 341 ? 7.308 -2.329 4.768 1.00 98.56 341 ARG A C 1
ATOM 2741 O O . ARG A 1 341 ? 7.407 -1.186 4.326 1.00 98.56 341 ARG A O 1
ATOM 2748 N N . GLN A 1 342 ? 6.178 -3.033 4.661 1.00 98.81 342 GLN A N 1
ATOM 2749 C CA . GLN A 1 342 ? 4.970 -2.473 4.050 1.00 98.81 342 GLN A CA 1
ATOM 2750 C C . GLN A 1 342 ? 4.354 -1.365 4.919 1.00 98.81 342 GLN A C 1
ATOM 2752 O O . GLN A 1 342 ? 3.905 -0.364 4.368 1.00 98.81 342 GLN A O 1
ATOM 2757 N N . CYS A 1 343 ? 4.376 -1.479 6.250 1.00 98.50 343 CYS A N 1
ATOM 2758 C CA . CYS A 1 343 ? 3.985 -0.388 7.154 1.00 98.50 343 CYS A CA 1
ATOM 2759 C C . CYS A 1 343 ? 4.863 0.860 6.965 1.00 98.50 343 CYS A C 1
ATOM 2761 O O . CYS A 1 343 ? 4.337 1.968 6.878 1.00 98.50 343 CYS A O 1
ATOM 2763 N N . TYR A 1 344 ? 6.184 0.681 6.850 1.00 98.81 344 TYR A N 1
ATOM 2764 C CA . TYR A 1 344 ? 7.139 1.780 6.720 1.00 98.81 344 TYR A CA 1
ATOM 2765 C C . TYR A 1 344 ? 6.894 2.620 5.460 1.00 98.81 344 TYR A C 1
ATOM 2767 O O . TYR A 1 344 ? 6.848 3.844 5.550 1.00 98.81 344 TYR A O 1
ATOM 2775 N N . TYR A 1 345 ? 6.637 1.978 4.313 1.00 98.81 345 TYR A N 1
ATOM 2776 C CA . TYR A 1 345 ? 6.228 2.664 3.079 1.00 98.81 345 TYR A CA 1
ATOM 2777 C C . TYR A 1 345 ? 5.055 3.634 3.298 1.00 98.81 345 TYR A C 1
ATOM 2779 O O . TYR A 1 345 ? 5.090 4.771 2.827 1.00 98.81 345 TYR A O 1
ATOM 2787 N N . HIS A 1 346 ? 4.020 3.195 4.017 1.00 98.81 346 HIS A N 1
ATOM 2788 C CA . HIS A 1 346 ? 2.779 3.950 4.137 1.00 98.81 346 HIS A CA 1
ATOM 2789 C C . HIS A 1 346 ? 2.974 5.285 4.859 1.00 98.81 346 HIS A C 1
ATOM 2791 O O . HIS A 1 346 ? 2.616 6.315 4.298 1.00 98.81 346 HIS A O 1
ATOM 2797 N N . GLY A 1 347 ? 3.577 5.300 6.051 1.00 98.12 347 GLY A N 1
ATOM 2798 C CA . GLY A 1 347 ? 3.749 6.544 6.813 1.00 98.12 347 GLY A CA 1
ATOM 2799 C C . GLY A 1 347 ? 4.996 7.364 6.455 1.00 98.12 347 GLY A C 1
ATOM 2800 O O . GLY A 1 347 ? 4.983 8.583 6.608 1.00 98.12 347 GLY A O 1
ATOM 2801 N N . ASP A 1 348 ? 6.068 6.744 5.946 1.00 98.25 348 ASP A N 1
ATOM 2802 C CA . ASP A 1 348 ? 7.309 7.463 5.606 1.00 98.25 348 ASP A CA 1
ATOM 2803 C C . ASP A 1 348 ? 7.186 8.260 4.292 1.00 98.25 348 ASP A C 1
ATOM 2805 O O . ASP A 1 348 ? 7.811 9.310 4.172 1.00 98.25 348 ASP A O 1
ATOM 2809 N N . VAL A 1 349 ? 6.347 7.816 3.338 1.00 98.44 349 VAL A N 1
ATOM 2810 C CA . VAL A 1 349 ? 6.095 8.540 2.068 1.00 98.44 349 VAL A CA 1
ATOM 2811 C C . VAL A 1 349 ? 4.613 8.785 1.741 1.00 98.44 349 VAL A C 1
ATOM 2813 O O . VAL A 1 349 ? 4.296 9.228 0.639 1.00 98.44 349 VAL A O 1
ATOM 2816 N N . ASN A 1 350 ? 3.697 8.525 2.683 1.00 98.44 350 ASN A N 1
ATOM 2817 C CA . ASN A 1 350 ? 2.270 8.897 2.633 1.00 98.44 350 ASN A CA 1
ATOM 2818 C C . ASN A 1 350 ? 1.587 8.547 1.296 1.00 98.44 350 ASN A C 1
ATOM 2820 O O . ASN A 1 350 ? 0.900 9.360 0.677 1.00 98.44 350 ASN A O 1
ATOM 2824 N N . ARG A 1 351 ? 1.824 7.307 0.839 1.00 98.19 351 ARG A N 1
ATOM 2825 C CA . ARG A 1 351 ? 1.326 6.722 -0.426 1.00 98.19 351 ARG A CA 1
ATOM 2826 C C . ARG A 1 351 ? 1.726 7.472 -1.709 1.00 98.19 351 ARG A C 1
ATOM 2828 O O . ARG A 1 351 ? 1.176 7.193 -2.772 1.00 98.19 351 ARG A O 1
ATOM 2835 N N . LEU A 1 352 ? 2.701 8.383 -1.628 1.00 97.75 352 LEU A N 1
ATOM 2836 C CA . LEU A 1 352 ? 3.121 9.284 -2.707 1.00 97.75 352 LEU A CA 1
ATOM 2837 C C . LEU A 1 352 ? 1.935 10.071 -3.295 1.00 97.75 352 LEU A C 1
ATOM 2839 O O . LEU A 1 352 ? 1.667 10.046 -4.498 1.00 97.75 352 LEU A O 1
ATOM 2843 N N . THR A 1 353 ? 1.239 10.797 -2.418 1.00 97.31 353 THR A N 1
ATOM 2844 C CA . THR A 1 353 ? 0.310 11.875 -2.781 1.00 97.31 353 THR A CA 1
ATOM 2845 C C . THR A 1 353 ? 0.579 13.134 -1.945 1.00 97.31 353 THR A C 1
ATOM 2847 O O . THR A 1 353 ? 1.109 13.057 -0.838 1.00 97.31 353 THR A O 1
ATOM 2850 N N . THR A 1 354 ? 0.238 14.299 -2.494 1.00 97.38 354 THR A N 1
ATOM 2851 C CA . THR A 1 354 ? 0.336 15.617 -1.840 1.00 97.38 354 THR A CA 1
ATOM 2852 C C . THR A 1 354 ? -0.852 15.907 -0.914 1.00 97.38 354 THR A C 1
ATOM 2854 O O . THR A 1 354 ? -0.750 16.785 -0.060 1.00 97.38 354 THR A O 1
ATOM 2857 N N . ASP A 1 355 ? -1.952 15.161 -1.068 1.00 97.69 355 ASP A N 1
ATOM 2858 C CA . ASP A 1 355 ? -3.196 15.254 -0.297 1.00 97.69 355 ASP A CA 1
ATOM 2859 C C . ASP A 1 355 ? -3.722 13.857 0.122 1.00 97.69 355 ASP A C 1
ATOM 2861 O O . ASP A 1 355 ? -4.730 13.365 -0.396 1.00 97.69 355 ASP A O 1
ATOM 2865 N N . PRO A 1 356 ? -3.047 13.122 1.024 1.00 98.19 356 PRO A N 1
ATOM 2866 C CA . PRO A 1 356 ? -3.610 11.888 1.570 1.00 98.19 356 PRO A CA 1
ATOM 2867 C C . PRO A 1 356 ? -4.963 12.144 2.258 1.00 98.19 356 PRO A C 1
ATOM 2869 O O . PRO A 1 356 ? -5.077 13.056 3.075 1.00 98.19 356 PRO A O 1
ATOM 2872 N N . GLN A 1 357 ? -5.970 11.299 1.971 1.00 98.69 357 GLN A N 1
ATOM 2873 C CA . GLN A 1 357 ? -7.240 11.274 2.723 1.00 98.69 357 GLN A CA 1
ATOM 2874 C C . GLN A 1 357 ? -6.946 11.279 4.227 1.00 98.69 357 GLN A C 1
ATOM 2876 O O . GLN A 1 357 ? -6.107 10.489 4.674 1.00 98.69 357 GLN A O 1
ATOM 2881 N N . THR A 1 358 ? -7.664 12.070 5.019 1.00 98.81 358 THR A N 1
ATOM 2882 C CA . THR A 1 358 ? -7.354 12.258 6.446 1.00 98.81 358 THR A CA 1
ATOM 2883 C C . THR A 1 358 ? -7.387 10.947 7.231 1.00 98.81 358 THR A C 1
ATOM 2885 O O . THR A 1 358 ? -6.459 10.662 7.992 1.00 98.81 358 THR A O 1
ATOM 2888 N N . ARG A 1 359 ? -8.367 10.073 6.948 1.00 98.69 359 ARG A N 1
ATOM 2889 C CA . ARG A 1 359 ? -8.404 8.692 7.466 1.00 98.69 359 ARG A CA 1
ATOM 2890 C C . ARG A 1 359 ? -7.129 7.901 7.156 1.00 98.69 359 ARG A C 1
ATOM 2892 O O . ARG A 1 359 ? -6.531 7.326 8.059 1.00 98.69 359 ARG A O 1
ATOM 2899 N N . ASN A 1 360 ? -6.657 7.924 5.908 1.00 98.75 360 ASN A N 1
ATOM 2900 C CA . ASN A 1 360 ? -5.437 7.217 5.513 1.00 98.75 360 ASN A CA 1
ATOM 2901 C C . ASN A 1 360 ? -4.194 7.824 6.166 1.00 98.75 360 ASN A C 1
ATOM 2903 O O . ASN A 1 360 ? -3.371 7.074 6.672 1.00 98.75 360 ASN A O 1
ATOM 2907 N N . TYR A 1 361 ? -4.067 9.154 6.196 1.00 98.88 361 TYR A N 1
ATOM 2908 C CA . TYR A 1 361 ? -2.919 9.825 6.806 1.00 98.88 361 TYR A CA 1
ATOM 2909 C C . TYR A 1 361 ? -2.772 9.450 8.286 1.00 98.88 361 TYR A C 1
ATOM 2911 O O . TYR A 1 361 ? -1.693 9.044 8.719 1.00 98.88 361 TYR A O 1
ATOM 2919 N N . LEU A 1 362 ? -3.868 9.499 9.048 1.00 98.88 362 LEU A N 1
ATOM 2920 C CA . LEU A 1 362 ? -3.875 9.133 10.464 1.00 98.88 362 LEU A CA 1
ATOM 2921 C C . LEU A 1 362 ? -3.626 7.630 10.674 1.00 98.88 362 LEU A C 1
ATOM 2923 O O . LEU A 1 362 ? -2.817 7.262 11.524 1.00 98.88 362 LEU A O 1
ATOM 2927 N N . GLN A 1 363 ? -4.276 6.750 9.904 1.00 98.88 363 GLN A N 1
ATOM 2928 C CA . GLN A 1 363 ? -4.136 5.294 10.061 1.00 98.88 363 GLN A CA 1
ATOM 2929 C C . GLN A 1 363 ? -2.787 4.743 9.570 1.00 98.88 363 GLN A C 1
ATOM 2931 O O . GLN A 1 363 ? -2.294 3.762 10.127 1.00 98.88 363 GLN A O 1
ATOM 2936 N N . ASP A 1 364 ? -2.167 5.356 8.564 1.00 98.88 364 ASP A N 1
ATOM 2937 C CA . ASP A 1 364 ? -0.834 4.975 8.087 1.00 98.88 364 ASP A CA 1
ATOM 2938 C C . ASP A 1 364 ? 0.234 5.410 9.102 1.00 98.88 364 ASP A C 1
ATOM 2940 O O . ASP A 1 364 ? 1.112 4.624 9.469 1.00 98.88 364 ASP A O 1
ATOM 2944 N N . ASN A 1 365 ? 0.107 6.624 9.651 1.00 98.81 365 ASN A N 1
ATOM 2945 C CA . ASN A 1 365 ? 0.999 7.121 10.698 1.00 98.81 365 ASN A CA 1
ATOM 2946 C C . ASN A 1 365 ? 0.779 6.433 12.060 1.00 98.81 365 ASN A C 1
ATOM 2948 O O . ASN A 1 365 ? 1.741 6.280 12.809 1.00 98.81 365 ASN A O 1
ATOM 2952 N N . MET A 1 366 ? -0.406 5.873 12.336 1.00 98.75 366 MET A N 1
ATOM 2953 C CA . MET A 1 366 ? -0.600 4.913 13.438 1.00 98.75 366 MET A CA 1
ATOM 2954 C C . MET A 1 366 ? 0.342 3.702 13.318 1.00 98.75 366 MET A C 1
ATOM 2956 O O . MET A 1 366 ? 0.805 3.175 14.324 1.00 98.75 366 MET A O 1
ATOM 2960 N N . GLY A 1 367 ? 0.663 3.264 12.094 1.00 98.56 367 GLY A N 1
ATOM 2961 C CA . GLY A 1 367 ? 1.648 2.205 11.859 1.00 98.56 367 GLY A CA 1
ATOM 2962 C C . GLY A 1 367 ? 3.075 2.637 12.196 1.00 98.56 367 GLY A C 1
ATOM 2963 O O . GLY A 1 367 ? 3.863 1.828 12.688 1.00 98.56 367 GLY A O 1
ATOM 2964 N N . MET A 1 368 ? 3.394 3.920 11.994 1.00 98.75 368 MET A N 1
ATOM 2965 C CA . MET A 1 368 ? 4.710 4.488 12.301 1.00 98.75 368 MET A CA 1
ATOM 2966 C C . MET A 1 368 ? 4.993 4.553 13.800 1.00 98.75 368 MET A C 1
ATOM 2968 O O . MET A 1 368 ? 6.158 4.489 14.175 1.00 98.75 368 MET A O 1
ATOM 2972 N N . THR A 1 369 ? 3.974 4.572 14.663 1.00 98.56 369 THR A N 1
ATOM 2973 C CA . THR A 1 369 ? 4.120 4.391 16.118 1.00 98.56 369 THR A CA 1
ATOM 2974 C C . THR A 1 369 ? 5.051 3.222 16.473 1.00 98.56 369 THR A C 1
ATOM 2976 O O . THR A 1 369 ? 5.952 3.376 17.293 1.00 98.56 369 THR A O 1
ATOM 2979 N N . TYR A 1 370 ? 4.908 2.082 15.788 1.00 98.62 370 TYR A N 1
ATOM 2980 C CA . TYR A 1 370 ? 5.660 0.844 16.041 1.00 98.62 370 TYR A CA 1
ATOM 2981 C C . TYR A 1 370 ? 6.986 0.734 15.252 1.00 98.62 370 TYR A C 1
ATOM 2983 O O . TYR A 1 370 ? 7.561 -0.355 15.136 1.00 98.62 370 TYR A O 1
ATOM 2991 N N . ILE A 1 371 ? 7.451 1.839 14.650 1.00 98.44 371 ILE A N 1
ATOM 2992 C CA . ILE A 1 371 ? 8.634 1.893 13.767 1.00 98.44 371 ILE A CA 1
ATOM 2993 C C . ILE A 1 371 ? 9.498 3.129 14.066 1.00 98.44 371 ILE A C 1
ATOM 2995 O O . ILE A 1 371 ? 10.684 3.001 14.362 1.00 98.44 371 ILE A O 1
ATOM 2999 N N . LYS A 1 372 ? 8.885 4.311 13.974 1.00 97.88 372 LYS A N 1
ATOM 3000 C CA . LYS A 1 372 ? 9.442 5.665 14.078 1.00 97.88 372 LYS A CA 1
ATOM 3001 C C . LYS A 1 372 ? 8.358 6.604 14.655 1.00 97.88 372 LYS A C 1
ATOM 3003 O O . LYS A 1 372 ? 7.708 7.338 13.897 1.00 97.88 372 LYS A O 1
ATOM 3008 N N . PRO A 1 373 ? 8.079 6.550 15.972 1.00 98.06 373 PRO A N 1
ATOM 3009 C CA . PRO A 1 373 ? 6.974 7.293 16.583 1.00 98.06 373 PRO A CA 1
ATOM 3010 C C . PRO A 1 373 ? 7.110 8.819 16.452 1.00 98.06 373 PRO A C 1
ATOM 3012 O O . PRO A 1 373 ? 6.107 9.526 16.503 1.00 98.06 373 PRO A O 1
ATOM 3015 N N . GLU A 1 374 ? 8.308 9.354 16.215 1.00 97.94 374 GLU A N 1
ATOM 3016 C CA . GLU A 1 374 ? 8.517 10.778 15.936 1.00 97.94 374 GLU A CA 1
ATOM 3017 C C . GLU A 1 374 ? 7.815 11.246 14.646 1.00 97.94 374 GLU A C 1
ATOM 3019 O O . GLU A 1 374 ? 7.386 12.399 14.554 1.00 97.94 374 GLU A O 1
ATOM 3024 N N . VAL A 1 375 ? 7.624 10.343 13.675 1.00 98.25 375 VAL A N 1
ATOM 3025 C CA . VAL A 1 375 ? 6.845 10.612 12.455 1.00 98.25 375 VAL A CA 1
ATOM 3026 C C . VAL A 1 375 ? 5.352 10.674 12.783 1.00 98.25 375 VAL A C 1
ATOM 3028 O O . VAL A 1 375 ? 4.686 11.624 12.378 1.00 98.25 375 VAL A O 1
ATOM 3031 N N . ALA A 1 376 ? 4.848 9.736 13.593 1.00 98.44 376 ALA A N 1
ATOM 3032 C CA . ALA A 1 376 ? 3.459 9.741 14.058 1.00 98.44 376 ALA A CA 1
ATOM 3033 C C . ALA A 1 376 ? 3.127 11.019 14.852 1.00 98.44 376 ALA A C 1
ATOM 3035 O O . ALA A 1 376 ? 2.131 11.683 14.566 1.00 98.44 376 ALA A O 1
ATOM 3036 N N . ARG A 1 377 ? 4.017 11.433 15.768 1.00 98.75 377 ARG A N 1
ATOM 3037 C CA . ARG A 1 377 ? 3.905 12.695 16.519 1.00 98.75 377 ARG A CA 1
ATOM 3038 C C . ARG A 1 377 ? 3.755 13.902 15.591 1.00 98.75 377 ARG A C 1
ATOM 3040 O O . ARG A 1 377 ? 2.851 14.717 15.760 1.00 98.75 377 ARG A O 1
ATOM 3047 N N . LYS A 1 378 ? 4.624 13.999 14.578 1.00 98.62 378 LYS A N 1
ATOM 3048 C CA . LYS A 1 378 ? 4.577 15.075 13.578 1.00 98.62 378 LYS A CA 1
ATOM 3049 C C . LYS A 1 378 ? 3.289 15.024 12.747 1.00 98.62 378 LYS A C 1
ATOM 3051 O O . LYS A 1 378 ? 2.742 16.078 12.431 1.00 98.62 378 LYS A O 1
ATOM 3056 N N . ALA A 1 379 ? 2.787 13.833 12.424 1.00 98.69 379 ALA A N 1
ATOM 3057 C CA . ALA A 1 379 ? 1.543 13.671 11.680 1.00 98.69 379 ALA A CA 1
ATOM 3058 C C . ALA A 1 379 ? 0.326 14.212 12.449 1.00 98.69 379 ALA A C 1
ATOM 3060 O O . ALA A 1 379 ? -0.473 14.937 11.856 1.00 98.69 379 ALA A O 1
ATOM 3061 N N . PHE A 1 380 ? 0.226 13.964 13.762 1.00 98.81 380 PHE A N 1
ATOM 3062 C CA . PHE A 1 380 ? -0.830 14.551 14.601 1.00 98.81 380 PHE A CA 1
ATOM 3063 C C . PHE A 1 380 ? -0.788 16.083 14.616 1.00 98.81 380 PHE A C 1
ATOM 3065 O O . PHE A 1 380 ? -1.828 16.715 14.449 1.00 98.81 380 PHE A O 1
ATOM 3072 N N . LEU A 1 381 ? 0.401 16.682 14.752 1.00 98.69 381 LEU A N 1
ATOM 3073 C CA . LEU A 1 381 ? 0.566 18.142 14.749 1.00 98.69 381 LEU A CA 1
ATOM 3074 C C . LEU A 1 381 ? 0.181 18.769 13.397 1.00 98.69 381 LEU A C 1
ATOM 3076 O O . LEU A 1 381 ? -0.485 19.801 13.369 1.00 98.69 381 LEU A O 1
ATOM 3080 N N . ILE A 1 382 ? 0.545 18.129 12.278 1.00 98.44 382 ILE A N 1
ATOM 3081 C CA . ILE A 1 382 ? 0.144 18.570 10.930 1.00 98.44 382 ILE A CA 1
ATOM 3082 C C . ILE A 1 382 ? -1.375 18.468 10.752 1.00 98.44 382 ILE A C 1
ATOM 3084 O O . ILE A 1 382 ? -1.991 19.420 10.279 1.00 98.44 382 ILE A O 1
ATOM 3088 N N . ALA A 1 383 ? -1.984 17.345 11.145 1.00 98.50 383 ALA A N 1
ATOM 3089 C CA . ALA A 1 383 ? -3.422 17.135 11.006 1.00 98.50 383 ALA A CA 1
ATOM 3090 C C . ALA A 1 383 ? -4.225 18.126 11.869 1.00 98.50 383 ALA A C 1
ATOM 3092 O O . ALA A 1 383 ? -5.112 18.804 11.360 1.00 98.50 383 ALA A O 1
ATOM 3093 N N . ALA A 1 384 ? -3.868 18.286 13.147 1.00 98.06 384 ALA A N 1
ATOM 3094 C CA . ALA A 1 384 ? -4.522 19.233 14.052 1.00 98.06 384 ALA A CA 1
ATOM 3095 C C . ALA A 1 384 ? -4.360 20.704 13.613 1.00 98.06 384 ALA A C 1
ATOM 3097 O O . ALA A 1 384 ? -5.215 21.532 13.924 1.00 98.06 384 ALA A O 1
ATOM 3098 N N . GLY A 1 385 ? -3.298 21.034 12.866 1.00 97.69 385 GLY A N 1
ATOM 3099 C CA . GLY A 1 385 ? -3.094 22.359 12.266 1.00 97.69 385 GLY A CA 1
ATOM 3100 C C . GLY A 1 385 ? -3.991 22.652 11.061 1.00 97.69 385 GLY A C 1
ATOM 3101 O O . GLY A 1 385 ? -4.105 23.809 10.662 1.00 97.69 385 GLY A O 1
ATOM 3102 N N . GLN A 1 386 ? -4.648 21.631 10.505 1.00 98.06 386 GLN A N 1
ATOM 3103 C CA . GLN A 1 386 ? -5.593 21.735 9.388 1.00 98.06 386 GLN A CA 1
ATOM 3104 C C . GLN A 1 386 ? -7.043 21.457 9.825 1.00 98.06 386 GLN A C 1
ATOM 3106 O O . GLN A 1 386 ? -7.906 21.241 8.984 1.00 98.06 386 GLN A O 1
ATOM 3111 N N . GLN A 1 387 ? -7.325 21.460 11.134 1.00 98.12 387 GLN A N 1
ATOM 3112 C CA . GLN A 1 387 ? -8.690 21.368 11.657 1.00 98.12 387 GLN A CA 1
ATOM 3113 C C . GLN A 1 387 ? -9.460 22.679 11.418 1.00 98.12 387 GLN A C 1
ATOM 3115 O O . GLN A 1 387 ? -8.946 23.766 11.694 1.00 98.12 387 GLN A O 1
ATOM 3120 N N . GLU A 1 388 ? -10.710 22.555 10.980 1.00 96.81 388 GLU A N 1
ATOM 3121 C CA . GLU A 1 388 ? -11.661 23.653 10.783 1.00 96.81 388 GLU A CA 1
ATOM 3122 C C . GLU A 1 388 ? -12.061 24.316 12.119 1.00 96.81 388 GLU A C 1
ATOM 3124 O O . GLU A 1 388 ? -12.047 23.687 13.184 1.00 96.81 388 GLU A O 1
ATOM 3129 N N . GLU A 1 389 ? -12.497 25.581 12.084 1.00 94.31 389 GLU A N 1
ATOM 3130 C CA . GLU A 1 389 ? -12.866 26.342 13.298 1.00 94.31 389 GLU A CA 1
ATOM 3131 C C . GLU A 1 389 ? -14.014 25.708 14.110 1.00 94.31 389 GLU A C 1
ATOM 3133 O O . GLU A 1 389 ? -14.119 25.917 15.321 1.00 94.31 389 GLU A O 1
ATOM 3138 N N . ASN A 1 390 ? -14.873 24.920 13.458 1.00 95.06 390 ASN A N 1
ATOM 3139 C CA . ASN A 1 390 ? -15.995 24.202 14.073 1.00 95.06 390 ASN A CA 1
ATOM 3140 C C . ASN A 1 390 ? -15.601 22.843 14.693 1.00 95.06 390 ASN A C 1
ATOM 3142 O O . ASN A 1 390 ? -16.461 22.164 15.252 1.00 95.06 390 ASN A O 1
ATOM 3146 N N . GLY A 1 391 ? -14.329 22.440 14.600 1.00 97.25 391 GLY A N 1
ATOM 3147 C CA . GLY A 1 391 ? -13.829 21.150 15.078 1.00 97.25 391 GLY A CA 1
ATOM 3148 C C . GLY A 1 391 ? -13.848 20.019 14.044 1.00 97.25 391 GLY A C 1
ATOM 3149 O O . GLY A 1 391 ? -13.320 18.942 14.331 1.00 97.25 391 GLY A O 1
ATOM 3150 N N . ALA A 1 392 ? -14.398 20.241 12.848 1.00 98.25 392 ALA A N 1
ATOM 3151 C CA . ALA A 1 392 ? -14.332 19.278 11.756 1.00 98.25 392 ALA A CA 1
ATOM 3152 C C . ALA A 1 392 ? -12.889 19.089 11.256 1.00 98.25 392 ALA A C 1
ATOM 3154 O O . ALA A 1 392 ? -12.064 20.000 11.288 1.00 98.25 392 ALA A O 1
ATOM 3155 N N . MET A 1 393 ? -12.598 17.891 10.760 1.00 98.69 393 MET A N 1
ATOM 3156 C CA . MET A 1 393 ? -11.365 17.580 10.040 1.00 98.69 393 MET A CA 1
ATOM 3157 C C . MET A 1 393 ? -11.669 17.523 8.534 1.00 98.69 393 MET A C 1
ATOM 3159 O O . MET A 1 393 ? -12.672 16.901 8.173 1.00 98.69 393 MET A O 1
ATOM 3163 N N . PRO A 1 394 ? -10.835 18.119 7.660 1.00 98.19 394 PRO A N 1
ATOM 3164 C CA . PRO A 1 394 ? -11.039 18.094 6.210 1.00 98.19 394 PRO A CA 1
ATOM 3165 C C . PRO A 1 394 ? -10.876 16.680 5.635 1.00 98.19 394 PRO A C 1
ATOM 3167 O O . PRO A 1 394 ? -10.231 15.824 6.246 1.00 98.19 394 PRO A O 1
ATOM 3170 N N . ASP A 1 395 ? -11.406 16.433 4.432 1.00 98.44 395 ASP A N 1
ATOM 3171 C CA . ASP A 1 395 ? -11.351 15.112 3.784 1.00 98.44 395 ASP A CA 1
ATOM 3172 C C . ASP A 1 395 ? -9.928 14.625 3.450 1.00 98.44 395 ASP A C 1
ATOM 3174 O O . ASP A 1 395 ? -9.679 13.416 3.421 1.00 98.44 395 ASP A O 1
ATOM 3178 N N . GLY A 1 396 ? -8.974 15.541 3.259 1.00 98.25 396 GLY A N 1
ATOM 3179 C CA . GLY A 1 396 ? -7.555 15.234 3.070 1.00 98.25 396 GLY A CA 1
ATOM 3180 C C . GLY A 1 396 ? -6.636 16.239 3.761 1.00 98.25 396 GLY A C 1
ATOM 3181 O O . GLY A 1 396 ? -7.011 17.391 3.970 1.00 98.25 396 GLY A O 1
ATOM 3182 N N . ILE A 1 397 ? -5.420 15.798 4.090 1.00 98.50 397 ILE A N 1
ATOM 3183 C CA . ILE A 1 397 ? -4.372 16.620 4.711 1.00 98.50 397 ILE A CA 1
ATOM 3184 C C . ILE A 1 397 ? -3.382 17.069 3.639 1.00 98.50 397 ILE A C 1
ATOM 3186 O O . ILE A 1 397 ? -2.780 16.234 2.970 1.00 98.50 397 ILE A O 1
ATOM 3190 N N . LEU A 1 398 ? -3.171 18.374 3.488 1.00 97.69 398 LEU A N 1
ATOM 3191 C CA . LEU A 1 398 ? -2.223 18.934 2.524 1.00 97.69 398 LEU A CA 1
ATOM 3192 C C . LEU A 1 398 ? -0.785 18.828 3.057 1.00 97.69 398 LEU A C 1
ATOM 3194 O O . LEU A 1 398 ? -0.475 19.339 4.134 1.00 97.69 398 LEU A O 1
ATOM 3198 N N . LEU A 1 399 ? 0.103 18.177 2.300 1.00 96.12 399 LEU A N 1
ATOM 3199 C CA . LEU A 1 399 ? 1.509 17.943 2.674 1.00 96.12 399 LEU A CA 1
ATOM 3200 C C . LEU A 1 399 ? 2.523 18.821 1.922 1.00 96.12 399 LEU A C 1
ATOM 3202 O O . LEU A 1 399 ? 3.718 18.754 2.211 1.00 96.12 399 LEU A O 1
ATOM 3206 N N . ALA A 1 400 ? 2.070 19.642 0.974 1.00 91.25 400 ALA A N 1
ATOM 3207 C CA . ALA A 1 400 ? 2.904 20.580 0.226 1.00 91.25 400 ALA A CA 1
ATOM 3208 C C . ALA A 1 400 ? 2.201 21.935 0.059 1.00 91.25 400 ALA A C 1
ATOM 3210 O O . ALA A 1 400 ? 0.977 22.004 -0.051 1.00 91.25 400 ALA A O 1
ATOM 3211 N N . GLU A 1 401 ? 2.982 23.015 0.020 1.00 85.38 401 GLU A N 1
ATOM 3212 C CA . GLU A 1 401 ? 2.471 24.356 -0.271 1.00 85.38 401 GLU A CA 1
ATOM 3213 C C . GLU A 1 401 ? 1.886 24.406 -1.693 1.00 85.38 401 GLU A C 1
ATOM 3215 O O . GLU A 1 401 ? 2.473 23.872 -2.636 1.00 85.38 401 GLU A O 1
ATOM 3220 N N . GLY A 1 402 ? 0.700 25.003 -1.844 1.00 85.00 402 GLY A N 1
ATOM 3221 C CA . GLY A 1 402 ? -0.024 25.037 -3.119 1.00 85.00 402 GLY A CA 1
ATOM 3222 C C . GLY A 1 402 ? -0.646 23.702 -3.558 1.00 85.00 402 GLY A C 1
ATOM 3223 O O . GLY A 1 402 ? -1.145 23.620 -4.679 1.00 85.00 402 GLY A O 1
ATOM 3224 N N . ALA A 1 403 ? -0.641 22.662 -2.716 1.00 91.81 403 ALA A N 1
ATOM 3225 C CA . ALA A 1 403 ? -1.400 21.442 -2.984 1.00 91.81 403 ALA A CA 1
ATOM 3226 C C . ALA A 1 403 ? -2.916 21.684 -2.865 1.00 91.81 403 ALA A C 1
ATOM 3228 O O . ALA A 1 403 ? -3.380 22.407 -1.986 1.00 91.81 403 ALA A O 1
ATOM 3229 N N . GLU A 1 404 ? -3.691 21.024 -3.725 1.00 93.88 404 GLU A N 1
ATOM 3230 C CA . GLU A 1 404 ? -5.158 21.033 -3.711 1.00 93.88 404 GLU A CA 1
ATOM 3231 C C . GLU A 1 404 ? -5.702 19.644 -3.341 1.00 93.88 404 GLU A C 1
ATOM 3233 O O . GLU A 1 404 ? -5.078 18.625 -3.670 1.00 93.88 404 GLU A O 1
ATOM 3238 N N . LEU A 1 405 ? -6.889 19.598 -2.724 1.00 94.94 405 LEU A N 1
ATOM 3239 C CA . LEU A 1 405 ? -7.656 18.363 -2.527 1.00 94.94 405 LEU A CA 1
ATOM 3240 C C . LEU A 1 405 ? -8.143 17.824 -3.880 1.00 94.94 405 LEU A C 1
ATOM 3242 O O . LEU A 1 405 ? -8.747 18.559 -4.665 1.00 94.94 405 LEU A O 1
ATOM 3246 N N . LYS A 1 406 ? -7.900 16.542 -4.161 1.00 95.00 406 LYS A N 1
ATOM 3247 C CA . LYS A 1 406 ? -8.133 15.893 -5.460 1.00 95.00 406 LYS A CA 1
ATOM 3248 C C . LYS A 1 406 ? -9.040 14.665 -5.350 1.00 95.00 406 LYS A C 1
ATOM 3250 O O . LYS A 1 406 ? -9.095 13.965 -4.340 1.00 95.00 406 LYS A O 1
ATOM 3255 N N . TYR A 1 407 ? -9.717 14.358 -6.457 1.00 96.38 407 TYR A N 1
ATOM 3256 C CA . TYR A 1 407 ? -10.571 13.178 -6.621 1.00 96.38 407 TYR A CA 1
ATOM 3257 C C . TYR A 1 407 ? -11.623 13.038 -5.503 1.00 96.38 407 TYR A C 1
ATOM 3259 O O . TYR A 1 407 ? -12.547 13.838 -5.424 1.00 96.38 407 TYR A O 1
ATOM 3267 N N . ILE A 1 408 ? -11.509 12.014 -4.654 1.00 94.25 408 ILE A N 1
ATOM 3268 C CA . ILE A 1 408 ? -12.488 11.702 -3.608 1.00 94.25 408 ILE A CA 1
ATOM 3269 C C . ILE A 1 408 ? -12.432 12.682 -2.424 1.00 94.25 408 ILE A C 1
ATOM 3271 O O . ILE A 1 408 ? -13.455 12.880 -1.784 1.00 94.25 408 ILE A O 1
ATOM 3275 N N . ASN A 1 409 ? -11.310 13.386 -2.220 1.00 96.69 409 ASN A N 1
ATOM 3276 C CA . ASN A 1 409 ? -11.188 14.463 -1.226 1.00 96.69 409 ASN A CA 1
ATOM 3277 C C . ASN A 1 409 ? -12.019 15.716 -1.590 1.00 96.69 409 ASN A C 1
ATOM 3279 O O . ASN A 1 409 ? -12.058 16.672 -0.826 1.00 96.69 409 ASN A O 1
ATOM 3283 N N . GLN A 1 410 ? -12.648 15.743 -2.773 1.00 96.81 410 GLN A N 1
ATOM 3284 C CA . GLN A 1 410 ? -13.577 16.795 -3.211 1.00 96.81 410 GLN A CA 1
ATOM 3285 C C . GLN A 1 410 ? -15.054 16.413 -2.976 1.00 96.81 410 GLN A C 1
ATOM 3287 O O . GLN A 1 410 ? -15.957 17.161 -3.351 1.00 96.81 410 GLN A O 1
ATOM 3292 N N . VAL A 1 411 ? -15.314 15.233 -2.403 1.00 97.31 411 VAL A N 1
ATOM 3293 C CA . VAL A 1 411 ? -16.650 14.710 -2.089 1.00 97.31 411 VAL A CA 1
ATOM 3294 C C . VAL A 1 411 ? -16.769 14.643 -0.563 1.00 97.31 411 VAL A C 1
ATOM 3296 O O . VAL A 1 411 ? -15.897 14.039 0.051 1.00 97.31 411 VAL A O 1
ATOM 3299 N N . PRO A 1 412 ? -17.805 15.230 0.063 1.00 97.50 412 PRO A N 1
ATOM 3300 C CA . PRO A 1 412 ? -17.849 15.374 1.518 1.00 97.50 412 PRO A CA 1
ATOM 3301 C C . PRO A 1 412 ? -18.180 14.055 2.230 1.00 97.50 412 PRO A C 1
ATOM 3303 O O . PRO A 1 412 ? -19.300 13.541 2.103 1.00 97.50 412 PRO A O 1
ATOM 3306 N N . HIS A 1 413 ? -17.225 13.555 3.017 1.00 98.56 413 HIS A N 1
ATOM 3307 C CA . HIS A 1 413 ? -17.398 12.447 3.962 1.00 98.56 413 HIS A CA 1
ATOM 3308 C C . HIS A 1 413 ? -17.392 12.967 5.407 1.00 98.56 413 HIS A C 1
ATOM 3310 O O . HIS A 1 413 ? -16.862 14.041 5.689 1.00 98.56 413 HIS A O 1
ATOM 3316 N N . THR A 1 414 ? -17.985 12.225 6.344 1.00 98.44 414 THR A N 1
ATOM 3317 C CA . THR A 1 414 ? -18.255 12.734 7.708 1.00 98.44 414 THR A CA 1
ATOM 3318 C C . THR A 1 414 ? -17.382 12.145 8.821 1.00 98.44 414 THR A C 1
ATOM 3320 O O . THR A 1 414 ? -17.486 12.572 9.971 1.00 98.44 414 THR A O 1
ATOM 3323 N N . ASP A 1 415 ? -16.509 11.181 8.524 1.00 98.69 415 ASP A N 1
ATOM 3324 C CA . ASP A 1 415 ? -15.850 10.345 9.537 1.00 98.69 415 ASP A CA 1
ATOM 3325 C C . ASP A 1 415 ? -14.481 10.826 10.033 1.00 98.69 415 ASP A C 1
ATOM 3327 O O . ASP A 1 415 ? -13.966 10.280 11.006 1.00 98.69 415 ASP A O 1
ATOM 3331 N N . HIS A 1 416 ? -13.878 11.837 9.406 1.00 98.75 416 HIS A N 1
ATOM 3332 C CA . HIS A 1 416 ? -12.456 12.186 9.583 1.00 98.75 416 HIS A CA 1
ATOM 3333 C C . HIS A 1 416 ? -12.024 12.395 11.043 1.00 98.75 416 HIS A C 1
ATOM 3335 O O . HIS A 1 416 ? -10.942 11.955 11.435 1.00 98.75 416 HIS A O 1
ATOM 3341 N N . CYS A 1 417 ? -12.891 12.987 11.870 1.00 98.88 417 CYS A N 1
ATOM 3342 C CA . CYS A 1 417 ? -12.646 13.214 13.297 1.00 98.88 417 CYS A CA 1
ATOM 3343 C C . CYS A 1 417 ? -12.547 11.924 14.134 1.00 98.88 417 CYS A C 1
ATOM 3345 O O . CYS A 1 417 ? -11.888 11.933 15.173 1.00 98.88 417 CYS A O 1
ATOM 3347 N N . VAL A 1 418 ? -13.168 10.815 13.707 1.00 98.81 418 VAL A N 1
ATOM 3348 C CA . VAL A 1 418 ? -13.202 9.551 14.471 1.00 98.81 418 VAL A CA 1
ATOM 3349 C C . VAL A 1 418 ? -11.813 8.923 14.591 1.00 98.81 418 VAL A C 1
ATOM 3351 O O . VAL A 1 418 ? -11.492 8.277 15.586 1.00 98.81 418 VAL A O 1
ATOM 3354 N N . TRP A 1 419 ? -10.957 9.164 13.596 1.00 98.94 419 TRP A N 1
ATOM 3355 C CA . TRP A 1 419 ? -9.626 8.575 13.508 1.00 98.94 419 TRP A CA 1
ATOM 3356 C C . TRP A 1 419 ? -8.614 9.214 14.457 1.00 98.94 419 TRP A C 1
ATOM 3358 O O . TRP A 1 419 ? -7.653 8.544 14.816 1.00 98.94 419 TRP A O 1
ATOM 3368 N N . LEU A 1 420 ? -8.835 10.458 14.901 1.00 98.88 420 LEU A N 1
ATOM 3369 C CA . LEU A 1 420 ? -7.912 11.183 15.780 1.00 98.88 420 LEU A CA 1
ATOM 3370 C C . LEU A 1 420 ? -7.644 10.438 17.107 1.00 98.88 420 LEU A C 1
ATOM 3372 O O . LEU A 1 420 ? -6.504 10.015 17.313 1.00 98.88 420 LEU A O 1
ATOM 3376 N N . PRO A 1 421 ? -8.630 10.206 18.001 1.00 98.69 421 PRO A N 1
ATOM 3377 C CA . PRO A 1 421 ? -8.381 9.479 19.247 1.00 98.69 421 PRO A CA 1
ATOM 3378 C C . PRO A 1 421 ? -8.044 8.002 19.000 1.00 98.69 421 PRO A C 1
ATOM 3380 O O . PRO A 1 421 ? -7.223 7.442 19.719 1.00 98.69 421 PRO A O 1
ATOM 3383 N N . VAL A 1 422 ? -8.623 7.378 17.967 1.00 98.69 422 VAL A N 1
ATOM 3384 C CA . VAL A 1 422 ? -8.415 5.955 17.646 1.00 98.69 422 VAL A CA 1
ATOM 3385 C C . VAL A 1 422 ? -6.955 5.649 17.289 1.00 98.69 422 VAL A C 1
ATOM 3387 O O . VAL A 1 422 ? -6.439 4.602 17.680 1.00 98.69 422 VAL A O 1
ATOM 3390 N N . THR A 1 423 ? -6.260 6.548 16.586 1.00 98.81 423 THR A N 1
ATOM 3391 C CA . THR A 1 423 ? -4.832 6.367 16.273 1.00 98.81 423 THR A CA 1
ATOM 3392 C C . THR A 1 423 ? -3.917 6.927 17.365 1.00 98.81 423 THR A C 1
ATOM 3394 O O . THR A 1 423 ? -2.833 6.381 17.589 1.00 98.81 423 THR A O 1
ATOM 3397 N N . LEU A 1 424 ? -4.360 7.956 18.099 1.00 98.75 424 LEU A N 1
ATOM 3398 C CA . LEU A 1 424 ? -3.664 8.473 19.282 1.00 98.75 424 LEU A CA 1
ATOM 3399 C C . LEU A 1 424 ? -3.609 7.443 20.425 1.00 98.75 424 LEU A C 1
ATOM 3401 O O . LEU A 1 424 ? -2.606 7.394 21.131 1.00 98.75 424 LEU A O 1
ATOM 3405 N N . GLU A 1 425 ? -4.627 6.590 20.589 1.00 98.00 425 GLU A N 1
ATOM 3406 C CA . GLU A 1 425 ? -4.635 5.506 21.587 1.00 98.00 425 GLU A CA 1
ATOM 3407 C C . GLU A 1 425 ? -3.388 4.620 21.453 1.00 98.00 425 GLU A C 1
ATOM 3409 O O . GLU A 1 425 ? -2.677 4.394 22.431 1.00 98.00 425 GLU A O 1
ATOM 3414 N N . ALA A 1 426 ? -3.085 4.179 20.227 1.00 98.12 426 ALA A N 1
ATOM 3415 C CA . ALA A 1 426 ? -1.894 3.395 19.916 1.00 98.12 426 ALA A CA 1
ATOM 3416 C C . ALA A 1 426 ? -0.603 4.191 20.176 1.00 98.12 426 ALA A C 1
ATOM 3418 O O . ALA A 1 426 ? 0.356 3.656 20.732 1.00 98.12 426 ALA A O 1
ATOM 3419 N N . TYR A 1 427 ? -0.579 5.480 19.817 1.00 98.81 427 TYR A N 1
ATOM 3420 C CA . TYR A 1 427 ? 0.577 6.350 20.043 1.00 98.81 427 TYR A CA 1
ATOM 3421 C C . TYR A 1 427 ? 0.912 6.520 21.532 1.00 98.81 427 TYR A C 1
ATOM 3423 O O . TYR A 1 427 ? 2.062 6.315 21.927 1.00 98.81 427 TYR A O 1
ATOM 3431 N N . LEU A 1 428 ? -0.079 6.854 22.362 1.00 98.38 428 LEU A N 1
ATOM 3432 C CA . LEU A 1 428 ? 0.085 7.033 23.807 1.00 98.38 428 LEU A CA 1
ATOM 3433 C C . LEU A 1 428 ? 0.363 5.702 24.521 1.00 98.38 428 LEU A C 1
ATOM 3435 O O . LEU A 1 428 ? 1.170 5.667 25.451 1.00 98.38 428 LEU A O 1
ATOM 3439 N N . ALA A 1 429 ? -0.243 4.603 24.058 1.00 97.44 429 ALA A N 1
ATOM 3440 C CA . ALA A 1 429 ? 0.065 3.249 24.512 1.00 97.44 429 ALA A CA 1
ATOM 3441 C C . ALA A 1 429 ? 1.541 2.895 24.268 1.00 97.44 429 ALA A C 1
ATOM 3443 O O . ALA A 1 429 ? 2.238 2.470 25.189 1.00 97.44 429 ALA A O 1
ATOM 3444 N N . GLU A 1 430 ? 2.064 3.115 23.062 1.00 98.50 430 GLU A N 1
ATOM 3445 C CA . GLU A 1 430 ? 3.457 2.788 22.747 1.00 98.50 430 GLU A CA 1
ATOM 3446 C C . GLU A 1 430 ? 4.449 3.714 23.469 1.00 98.50 430 GLU A C 1
ATOM 3448 O O . GLU A 1 430 ? 5.393 3.243 24.108 1.00 98.50 430 GLU A O 1
ATOM 3453 N N . THR A 1 431 ? 4.242 5.031 23.402 1.00 98.12 431 THR A N 1
ATOM 3454 C CA . THR A 1 431 ? 5.267 6.024 23.774 1.00 98.12 431 THR A CA 1
ATOM 3455 C C . THR A 1 431 ? 5.168 6.546 25.205 1.00 98.12 431 THR A C 1
ATOM 3457 O O . THR A 1 431 ? 6.200 6.866 25.790 1.00 98.12 431 THR A O 1
ATOM 3460 N N . ALA A 1 432 ? 3.954 6.636 25.761 1.00 96.62 432 ALA A N 1
ATOM 3461 C CA . ALA A 1 432 ? 3.621 7.489 26.907 1.00 96.62 432 ALA A CA 1
ATOM 3462 C C . ALA A 1 432 ? 4.000 8.983 26.740 1.00 96.62 432 ALA A C 1
ATOM 3464 O O . ALA A 1 432 ? 4.166 9.694 27.731 1.00 96.62 432 ALA A O 1
ATOM 3465 N N . ASP A 1 433 ? 4.083 9.495 25.505 1.00 97.62 433 ASP A N 1
ATOM 3466 C CA . ASP A 1 433 ? 4.230 10.932 25.226 1.00 97.62 433 ASP A CA 1
ATOM 3467 C C . ASP A 1 433 ? 2.888 11.675 25.366 1.00 97.62 433 ASP A C 1
ATOM 3469 O O . ASP A 1 433 ? 2.281 12.133 24.398 1.00 97.62 433 ASP A O 1
ATOM 3473 N N . TYR A 1 434 ? 2.420 11.799 26.609 1.00 96.88 434 TYR A N 1
ATOM 3474 C CA . TYR A 1 434 ? 1.259 12.628 26.950 1.00 96.88 434 TYR A CA 1
ATOM 3475 C C . TYR A 1 434 ? 1.551 14.131 26.792 1.00 96.88 434 TYR A C 1
ATOM 3477 O O . TYR A 1 434 ? 0.614 14.910 26.655 1.00 96.88 434 TYR A O 1
ATOM 3485 N N . ALA A 1 435 ? 2.825 14.543 26.721 1.00 97.62 435 ALA A N 1
ATOM 3486 C CA . ALA A 1 435 ? 3.207 15.935 26.476 1.00 97.62 435 ALA A CA 1
ATOM 3487 C C . ALA A 1 435 ? 2.835 16.415 25.059 1.00 97.62 435 ALA A C 1
ATOM 3489 O O . ALA A 1 435 ? 2.692 17.616 24.844 1.00 97.62 435 ALA A O 1
ATOM 3490 N N . LEU A 1 436 ? 2.592 15.501 24.106 1.00 98.50 436 LEU A N 1
ATOM 3491 C CA . LEU A 1 436 ? 1.938 15.823 22.831 1.00 98.50 436 LEU A CA 1
ATOM 3492 C C . LEU A 1 436 ? 0.585 16.532 23.026 1.00 98.50 436 LEU A C 1
ATOM 3494 O O . LEU A 1 436 ? 0.214 17.348 22.190 1.00 98.50 436 LEU A O 1
ATOM 3498 N N . LEU A 1 437 ? -0.156 16.244 24.101 1.00 98.56 437 LEU A N 1
ATOM 3499 C CA . LEU A 1 437 ? -1.483 16.823 24.341 1.00 98.56 437 LEU A CA 1
ATOM 3500 C C . LEU A 1 437 ? -1.425 18.327 24.649 1.00 98.56 437 LEU A C 1
ATOM 3502 O O . LEU A 1 437 ? -2.359 19.050 24.299 1.00 98.56 437 LEU A O 1
ATOM 3506 N N . ASP A 1 438 ? -0.326 18.787 25.248 1.00 98.44 438 ASP A N 1
ATOM 3507 C CA . ASP A 1 438 ? -0.093 20.184 25.630 1.00 98.44 438 ASP A CA 1
ATOM 3508 C C . ASP A 1 438 ? 0.592 21.005 24.512 1.00 98.44 438 ASP A C 1
ATOM 3510 O O . ASP A 1 438 ? 0.750 22.220 24.642 1.00 98.44 438 ASP A O 1
ATOM 3514 N N . GLU A 1 439 ? 0.985 20.373 23.396 1.00 98.50 439 GLU A N 1
ATOM 3515 C CA . GLU A 1 439 ? 1.586 21.056 22.241 1.00 98.50 439 GLU A CA 1
ATOM 3516 C C . GLU A 1 439 ? 0.619 22.070 21.623 1.00 98.50 439 GLU A C 1
ATOM 3518 O O . GLU A 1 439 ? -0.536 21.756 21.324 1.00 98.50 439 GLU A O 1
ATOM 3523 N N . VAL A 1 440 ? 1.105 23.289 21.387 1.00 98.12 440 VAL A N 1
ATOM 3524 C CA . VAL A 1 440 ? 0.295 24.404 20.882 1.00 98.12 440 VAL A CA 1
ATOM 3525 C C . VAL A 1 440 ? 0.307 24.423 19.355 1.00 98.12 440 VAL A C 1
ATOM 3527 O O . VAL A 1 440 ? 1.341 24.640 18.723 1.00 98.12 440 VAL A O 1
ATOM 3530 N N . VAL A 1 441 ? -0.869 24.246 18.753 1.00 97.00 441 VAL A N 1
ATOM 3531 C CA . VAL A 1 441 ? -1.059 24.122 17.307 1.00 97.00 441 VAL A CA 1
ATOM 3532 C C . VAL A 1 441 ? -1.843 25.314 16.753 1.00 97.00 441 VAL A C 1
ATOM 3534 O O . VAL A 1 441 ? -3.049 25.484 16.983 1.00 97.00 441 VAL A O 1
ATOM 3537 N N . LYS A 1 442 ? -1.143 26.131 15.960 1.00 95.62 442 LYS A N 1
ATOM 3538 C CA . LYS A 1 442 ? -1.742 27.192 15.148 1.00 95.62 442 LYS A CA 1
ATOM 3539 C C . LYS A 1 442 ? -2.494 26.578 13.961 1.00 95.62 442 LYS A C 1
ATOM 3541 O O . LYS A 1 442 ? -1.905 25.802 13.213 1.00 95.62 442 LYS A O 1
ATOM 3546 N N . GLY A 1 443 ? -3.766 26.929 13.798 1.00 91.00 443 GLY A N 1
ATOM 3547 C CA . GLY A 1 443 ? -4.606 26.464 12.694 1.00 91.00 443 GLY A CA 1
ATOM 3548 C C . GLY A 1 443 ? -4.506 27.345 11.448 1.00 91.00 443 GLY A C 1
ATOM 3549 O O . GLY A 1 443 ? -3.936 28.441 11.480 1.00 91.00 443 GLY A O 1
ATOM 3550 N N . MET A 1 444 ? -5.104 26.883 10.347 1.00 88.81 444 MET A N 1
ATOM 3551 C CA . MET A 1 444 ? -5.091 27.573 9.045 1.00 88.81 444 MET A CA 1
ATOM 3552 C C . MET A 1 444 ? -5.688 28.991 9.088 1.00 88.81 444 MET A C 1
ATOM 3554 O O . MET A 1 444 ? -5.218 29.871 8.370 1.00 88.81 444 MET A O 1
ATOM 3558 N N . HIS A 1 445 ? -6.652 29.245 9.977 1.00 85.50 445 HIS A N 1
ATOM 3559 C CA . HIS A 1 445 ? -7.286 30.560 10.164 1.00 85.50 445 HIS A CA 1
ATOM 3560 C C . HIS A 1 445 ? -6.529 31.475 11.145 1.00 85.50 445 HIS A C 1
ATOM 3562 O O . HIS A 1 445 ? -6.917 32.618 11.375 1.00 85.50 445 HIS A O 1
ATOM 3568 N N . GLY A 1 446 ? -5.419 30.996 11.717 1.00 87.88 446 GLY A N 1
ATOM 3569 C CA . GLY A 1 446 ? -4.622 31.722 12.705 1.00 87.88 446 GLY A CA 1
ATOM 3570 C C . GLY A 1 446 ? -5.076 31.543 14.155 1.00 87.88 446 GLY A C 1
ATOM 3571 O O . GLY A 1 446 ? -4.396 32.050 15.049 1.00 87.88 446 GLY A O 1
ATOM 3572 N N . ASP A 1 447 ? -6.154 30.790 14.399 1.00 92.69 447 ASP A N 1
ATOM 3573 C CA . ASP A 1 447 ? -6.535 30.333 15.736 1.00 92.69 447 ASP A CA 1
ATOM 3574 C C . ASP A 1 447 ? -5.425 29.464 16.362 1.00 92.69 447 ASP A C 1
ATOM 3576 O O . ASP A 1 447 ? -4.547 28.934 15.677 1.00 92.69 447 ASP A O 1
ATOM 3580 N N . THR A 1 448 ? -5.386 29.373 17.690 1.00 96.06 448 THR A N 1
ATOM 3581 C CA . THR A 1 448 ? -4.277 28.737 18.418 1.00 96.06 448 THR A CA 1
ATOM 3582 C C . THR A 1 448 ? -4.829 27.980 19.616 1.00 96.06 448 THR A C 1
ATOM 3584 O O . THR A 1 448 ? -5.435 28.583 20.495 1.00 96.06 448 THR A O 1
ATOM 3587 N N . TYR A 1 449 ? -4.617 26.664 19.624 1.00 97.69 449 TYR A N 1
ATOM 3588 C CA . TYR A 1 449 ? -5.162 25.724 20.605 1.00 97.69 449 TYR A CA 1
ATOM 3589 C C . TYR A 1 449 ? -4.162 24.598 20.865 1.00 97.69 449 TYR A C 1
ATOM 3591 O O . TYR A 1 449 ? -3.381 24.250 19.978 1.00 97.69 449 TYR A O 1
ATOM 3599 N N . THR A 1 450 ? -4.202 23.997 22.049 1.00 98.56 450 THR A N 1
ATOM 3600 C CA . THR A 1 450 ? -3.471 22.753 22.337 1.00 98.56 450 THR A CA 1
ATOM 3601 C C . THR A 1 450 ? -4.006 21.579 21.510 1.00 98.56 450 THR A C 1
ATOM 3603 O O . THR A 1 450 ? -5.165 21.581 21.080 1.00 98.56 450 THR A O 1
ATOM 3606 N N . VAL A 1 451 ? -3.203 20.527 21.322 1.00 98.62 451 VAL A N 1
ATOM 3607 C CA . VAL A 1 451 ? -3.678 19.256 20.739 1.00 98.62 451 VAL A CA 1
ATOM 3608 C C . VAL A 1 451 ? -4.874 18.704 21.527 1.00 98.62 451 VAL A C 1
ATOM 3610 O O . VAL A 1 451 ? -5.836 18.240 20.915 1.00 98.62 451 VAL A O 1
ATOM 3613 N N . PHE A 1 452 ? -4.879 18.821 22.859 1.00 98.75 452 PHE A N 1
ATOM 3614 C CA . PHE A 1 452 ? -6.007 18.420 23.708 1.00 98.75 452 PHE A CA 1
ATOM 3615 C C . PHE A 1 452 ? -7.313 19.164 23.371 1.00 98.75 452 PHE A C 1
ATOM 3617 O O . PHE A 1 452 ? -8.389 18.562 23.305 1.00 98.75 452 PHE A O 1
ATOM 3624 N N . GLU A 1 453 ? -7.239 20.472 23.129 1.00 98.56 453 GLU A N 1
ATOM 3625 C CA . GLU A 1 453 ? -8.396 21.285 22.737 1.00 98.56 453 GLU A CA 1
ATOM 3626 C C . GLU A 1 453 ? -8.847 20.979 21.302 1.00 98.56 453 GLU A C 1
ATOM 3628 O O . GLU A 1 453 ? -10.047 20.838 21.067 1.00 98.56 453 GLU A O 1
ATOM 3633 N N . ARG A 1 454 ? -7.914 20.784 20.357 1.00 98.31 454 ARG A N 1
ATOM 3634 C CA . ARG A 1 454 ? -8.215 20.346 18.977 1.00 98.31 454 ARG A CA 1
ATOM 3635 C C . ARG A 1 454 ? -8.953 19.000 18.964 1.00 98.31 454 ARG A C 1
ATOM 3637 O O . ARG A 1 454 ? -10.001 18.864 18.333 1.00 98.31 454 ARG A O 1
ATOM 3644 N N . PHE A 1 455 ? -8.464 18.016 19.718 1.00 98.69 455 PHE A N 1
ATOM 3645 C CA . PHE A 1 455 ? -9.091 16.693 19.830 1.00 98.69 455 PHE A CA 1
ATOM 3646 C C . PHE A 1 455 ? -10.449 16.752 20.542 1.00 98.69 455 PHE A C 1
ATOM 3648 O O . PHE A 1 455 ? -11.393 16.091 20.113 1.00 98.69 455 PHE A O 1
ATOM 3655 N N . SER A 1 456 ? -10.591 17.599 21.565 1.00 98.75 456 SER A N 1
ATOM 3656 C CA . SER A 1 456 ? -11.887 17.857 22.206 1.00 98.75 456 SER A CA 1
ATOM 3657 C C . SER A 1 456 ? -12.903 18.450 21.223 1.00 98.75 456 SER A C 1
ATOM 3659 O O . SER A 1 456 ? -13.997 17.907 21.084 1.00 98.75 456 SER A O 1
ATOM 3661 N N . ARG A 1 457 ? -12.514 19.471 20.445 1.00 98.50 457 ARG A N 1
ATOM 3662 C CA . ARG A 1 457 ? -13.346 20.046 19.370 1.00 98.50 457 ARG A CA 1
ATOM 3663 C C . ARG A 1 457 ? -13.742 19.003 18.317 1.00 98.50 457 ARG A C 1
ATOM 3665 O O . ARG A 1 457 ? -14.867 19.038 17.831 1.00 98.50 457 ARG A O 1
ATOM 3672 N N . ALA A 1 458 ? -12.871 18.039 18.009 1.00 98.81 458 ALA A N 1
ATOM 3673 C CA . ALA A 1 458 ? -13.193 16.940 17.095 1.00 98.81 458 ALA A CA 1
ATOM 3674 C C . ALA A 1 458 ? -14.262 15.984 17.660 1.00 98.81 458 ALA A C 1
ATOM 3676 O O . ALA A 1 458 ? -15.105 15.495 16.906 1.00 98.81 458 ALA A O 1
ATOM 3677 N N . MET A 1 459 ? -14.260 15.726 18.972 1.00 98.88 459 MET A N 1
ATOM 3678 C CA . MET A 1 459 ? -15.304 14.924 19.626 1.00 98.88 459 MET A CA 1
ATOM 3679 C C . MET A 1 459 ? -16.618 15.699 19.765 1.00 98.88 459 MET A C 1
ATOM 3681 O O . MET A 1 459 ? -17.687 15.128 19.555 1.00 98.88 459 MET A O 1
ATOM 3685 N N . ASP A 1 460 ? -16.550 17.002 20.038 1.00 98.81 460 ASP A N 1
ATOM 3686 C CA . ASP A 1 460 ? -17.718 17.888 20.047 1.00 98.81 460 ASP A CA 1
ATOM 3687 C C . ASP A 1 460 ? -18.363 18.001 18.658 1.00 98.81 460 ASP A C 1
ATOM 3689 O O . ASP A 1 460 ? -19.591 17.974 18.547 1.00 98.81 460 ASP A O 1
ATOM 3693 N N . TRP A 1 461 ? -17.560 18.015 17.589 1.00 98.88 461 TRP A N 1
ATOM 3694 C CA . TRP A 1 461 ? -18.050 17.894 16.216 1.00 98.88 461 TRP A CA 1
ATOM 3695 C C . TRP A 1 461 ? -18.778 16.561 15.985 1.00 98.88 461 TRP A C 1
ATOM 3697 O O . TRP A 1 461 ? -19.923 16.567 15.544 1.00 98.88 461 TRP A O 1
ATOM 3707 N N . LEU A 1 462 ? -18.189 15.414 16.349 1.00 98.88 462 LEU A N 1
ATOM 3708 C CA . LEU A 1 462 ? -18.855 14.108 16.188 1.00 98.88 462 LEU A CA 1
ATOM 3709 C C . LEU A 1 462 ? -20.165 13.987 16.986 1.00 98.88 462 LEU A C 1
ATOM 3711 O O . LEU A 1 462 ? -21.106 13.348 16.520 1.00 98.88 462 LEU A O 1
ATOM 3715 N N . LEU A 1 463 ? -20.240 14.586 18.179 1.00 98.81 463 LEU A N 1
ATOM 3716 C CA . LEU A 1 463 ? -21.441 14.558 19.022 1.00 98.81 463 LEU A CA 1
ATOM 3717 C C . LEU A 1 463 ? -22.519 15.570 18.595 1.00 98.81 463 LEU A C 1
ATOM 3719 O O . LEU A 1 463 ? -23.671 15.410 19.007 1.00 98.81 463 LEU A O 1
ATOM 3723 N N . SER A 1 464 ? -22.183 16.564 17.767 1.00 98.50 464 SER A N 1
ATOM 3724 C CA . SER A 1 464 ? -23.126 17.553 17.215 1.00 98.50 464 SER A CA 1
ATOM 3725 C C . SER A 1 464 ? -23.511 17.300 15.751 1.00 98.50 464 SER A C 1
ATOM 3727 O O . SER A 1 464 ? -24.614 17.664 15.348 1.00 98.50 464 SER A O 1
ATOM 3729 N N . ALA A 1 465 ? -22.682 16.602 14.968 1.00 98.44 465 ALA A N 1
ATOM 3730 C CA . ALA A 1 465 ? -22.959 16.167 13.594 1.00 98.44 465 ALA A CA 1
ATOM 3731 C C . ALA A 1 465 ? -23.907 14.944 13.529 1.00 98.44 465 ALA A C 1
ATOM 3733 O O . ALA A 1 465 ? -23.674 13.978 12.792 1.00 98.44 465 ALA A O 1
ATOM 3734 N N . ARG A 1 466 ? -24.985 14.989 14.319 1.00 98.69 466 ARG A N 1
ATOM 3735 C CA . ARG A 1 466 ? -25.986 13.927 14.486 1.00 98.69 466 ARG A CA 1
ATOM 3736 C C . ARG A 1 466 ? -27.390 14.429 14.148 1.00 98.69 466 ARG A C 1
ATOM 3738 O O . ARG A 1 466 ? -27.656 15.631 14.188 1.00 98.69 466 ARG A O 1
ATOM 3745 N N . ASP A 1 467 ? -28.280 13.509 13.804 1.00 98.75 467 ASP A N 1
ATOM 3746 C CA . ASP A 1 467 ? -29.685 13.804 13.529 1.00 98.75 467 ASP A CA 1
ATOM 3747 C C . ASP A 1 467 ? -30.554 13.874 14.801 1.00 98.75 467 ASP A C 1
ATOM 3749 O O . ASP A 1 467 ? -30.090 13.683 15.925 1.00 98.75 467 ASP A O 1
ATOM 3753 N N . GLU A 1 468 ? -31.851 14.123 14.612 1.00 98.25 468 GLU A N 1
ATOM 3754 C CA . GLU A 1 468 ? -32.877 14.166 15.668 1.00 98.25 468 GLU A CA 1
ATOM 3755 C C . GLU A 1 468 ? -33.062 12.847 16.449 1.00 98.25 468 GLU A C 1
ATOM 3757 O O . GLU A 1 468 ? -33.733 12.838 17.480 1.00 98.25 468 GLU A O 1
ATOM 3762 N N . ARG A 1 469 ? -32.453 11.745 15.989 1.00 98.62 469 ARG A N 1
ATOM 3763 C CA . ARG A 1 469 ? -32.411 10.441 16.669 1.00 98.62 469 ARG A CA 1
ATOM 3764 C C . ARG A 1 469 ? -31.090 10.197 17.402 1.00 98.62 469 ARG A C 1
ATOM 3766 O O . ARG A 1 469 ? -30.947 9.171 18.057 1.00 98.62 469 ARG A O 1
ATOM 3773 N N . GLY A 1 470 ? -30.115 11.099 17.277 1.00 98.56 470 GLY A N 1
ATOM 3774 C CA . GLY A 1 470 ? -28.774 10.937 17.835 1.00 98.56 470 GLY A CA 1
ATOM 3775 C C . GLY A 1 470 ? -27.842 10.050 17.001 1.00 98.56 470 GLY A C 1
ATOM 3776 O O . GLY A 1 470 ? -26.842 9.579 17.547 1.00 98.56 470 GLY A O 1
ATOM 3777 N N . LEU A 1 471 ? -28.135 9.833 15.712 1.00 98.94 471 LEU A N 1
ATOM 3778 C CA . LEU A 1 471 ? -27.323 9.045 14.773 1.00 98.94 471 LEU A CA 1
ATOM 3779 C C . LEU A 1 471 ? -26.435 9.955 13.905 1.00 98.94 471 LEU A C 1
ATOM 3781 O O . LEU A 1 471 ? -26.876 11.011 13.457 1.00 98.94 471 LEU A O 1
ATOM 3785 N N . SER A 1 472 ? -25.193 9.551 13.627 1.00 98.88 472 SER A N 1
ATOM 3786 C CA . SER A 1 472 ? -24.223 10.379 12.885 1.00 98.88 472 SER A CA 1
ATOM 3787 C C . SER A 1 472 ? -24.568 10.493 11.393 1.00 98.88 472 SER A C 1
ATOM 3789 O O . SER A 1 472 ? -24.744 9.471 10.719 1.00 98.88 472 SER A O 1
ATOM 3791 N N . TYR A 1 473 ? -24.603 11.713 10.841 1.00 98.94 473 TYR A N 1
ATOM 3792 C CA . TYR A 1 473 ? -24.839 11.938 9.404 1.00 98.94 473 TYR A CA 1
ATOM 3793 C C . TYR A 1 473 ? -23.768 11.271 8.524 1.00 98.94 473 TYR A C 1
ATOM 3795 O O . TYR A 1 473 ? -22.605 11.181 8.914 1.00 98.94 473 TYR A O 1
ATOM 3803 N N . ILE A 1 474 ? -24.145 10.832 7.315 1.00 98.75 474 ILE A N 1
ATOM 3804 C CA . ILE A 1 474 ? -23.219 10.217 6.334 1.00 98.75 474 ILE A CA 1
ATOM 3805 C C . ILE A 1 474 ? -22.897 11.116 5.127 1.00 98.75 474 ILE A C 1
ATOM 3807 O O . ILE A 1 474 ? -21.918 10.873 4.437 1.00 98.75 474 ILE A O 1
ATOM 3811 N N . ALA A 1 475 ? -23.704 12.144 4.839 1.00 98.50 475 ALA A N 1
ATOM 3812 C CA . ALA A 1 475 ? -23.556 12.981 3.640 1.00 98.50 475 ALA A CA 1
ATOM 3813 C C . ALA A 1 475 ? -23.318 12.146 2.352 1.00 98.50 475 ALA A C 1
ATOM 3815 O O . ALA A 1 475 ? -24.185 11.358 1.963 1.00 98.50 475 ALA A O 1
ATOM 3816 N N . GLN A 1 476 ? -22.158 12.297 1.697 1.00 98.69 476 GLN A N 1
ATOM 3817 C CA . GLN A 1 476 ? -21.765 11.530 0.506 1.00 98.69 476 GLN A CA 1
ATOM 3818 C C . GLN A 1 476 ? -20.714 10.439 0.787 1.00 98.69 476 GLN A C 1
ATOM 3820 O O . GLN A 1 476 ? -20.150 9.880 -0.156 1.00 98.69 476 GLN A O 1
ATOM 3825 N N . GLY A 1 477 ? -20.510 10.071 2.052 1.00 98.38 477 GLY A N 1
ATOM 3826 C CA . GLY A 1 477 ? -19.817 8.849 2.432 1.00 98.38 477 GLY A CA 1
ATOM 3827 C C . GLY A 1 477 ? -19.245 8.875 3.848 1.00 98.38 477 GLY A C 1
ATOM 3828 O O . GLY A 1 477 ? -19.188 9.895 4.528 1.00 98.38 477 GLY A O 1
ATOM 3829 N N . ASP A 1 478 ? -18.772 7.714 4.274 1.00 98.56 478 ASP A N 1
ATOM 3830 C CA . ASP A 1 478 ? -17.990 7.539 5.496 1.00 98.56 478 ASP A CA 1
ATOM 3831 C C . ASP A 1 478 ? -16.653 6.858 5.133 1.00 98.56 478 ASP A C 1
ATOM 3833 O O . ASP A 1 478 ? -16.134 7.076 4.037 1.00 98.56 478 ASP A O 1
ATOM 3837 N N . TRP A 1 479 ? -16.100 5.981 5.977 1.00 98.69 479 TRP A N 1
ATOM 3838 C CA . TRP A 1 479 ? -14.943 5.155 5.602 1.00 98.69 479 TRP A CA 1
ATOM 3839 C C . TRP A 1 479 ? -15.150 4.356 4.293 1.00 98.69 479 TRP A C 1
ATOM 3841 O O . TRP A 1 479 ? -14.188 3.986 3.618 1.00 98.69 479 TRP A O 1
ATOM 3851 N N . CYS A 1 480 ? -16.399 4.086 3.902 1.00 98.62 480 CYS A N 1
ATOM 3852 C CA . CYS A 1 480 ? -16.745 3.529 2.602 1.00 98.62 480 CYS A CA 1
ATOM 3853 C C . CYS A 1 480 ? -16.902 4.641 1.540 1.00 98.62 480 CYS A C 1
ATOM 3855 O O . CYS A 1 480 ? -18.023 4.997 1.178 1.00 98.62 480 CYS A O 1
ATOM 3857 N N . ASP A 1 481 ? -15.776 5.106 0.979 1.00 98.25 481 ASP A N 1
ATOM 3858 C CA . ASP A 1 481 ? -15.652 6.083 -0.132 1.00 98.25 481 ASP A CA 1
ATOM 3859 C C . ASP A 1 481 ? -16.737 6.038 -1.255 1.00 98.25 481 ASP A C 1
ATOM 3861 O O . ASP A 1 481 ? -16.998 7.059 -1.902 1.00 98.25 481 ASP A O 1
ATOM 3865 N N . PRO A 1 482 ? -17.330 4.885 -1.639 1.00 98.19 482 PRO A N 1
ATOM 3866 C CA . PRO A 1 482 ? -18.380 4.839 -2.662 1.00 98.19 482 PRO A CA 1
ATOM 3867 C C . PRO A 1 482 ? -19.826 4.773 -2.128 1.00 98.19 482 PRO A C 1
ATOM 3869 O O . PRO A 1 482 ? -20.741 4.621 -2.939 1.00 98.19 482 PRO A O 1
ATOM 3872 N N . MET A 1 483 ? -20.077 4.889 -0.821 1.00 98.56 483 MET A N 1
ATOM 3873 C CA . MET A 1 483 ? -21.427 4.895 -0.223 1.00 98.56 483 MET A CA 1
ATOM 3874 C C . MET A 1 483 ? -22.091 6.285 -0.300 1.00 98.56 483 MET A C 1
ATOM 3876 O O . MET A 1 483 ? -22.449 6.897 0.702 1.00 98.56 483 MET A O 1
ATOM 3880 N N . ASN A 1 484 ? -22.217 6.817 -1.515 1.00 98.50 484 ASN A N 1
ATOM 3881 C CA . ASN A 1 484 ? -22.404 8.253 -1.722 1.00 98.50 484 ASN A CA 1
ATOM 3882 C C . ASN A 1 484 ? -23.850 8.741 -1.908 1.00 98.50 484 ASN A C 1
ATOM 3884 O O . ASN A 1 484 ? -24.038 9.913 -2.227 1.00 98.50 484 ASN A O 1
ATOM 3888 N N . MET A 1 485 ? -24.861 7.875 -1.766 1.00 98.75 485 MET A N 1
ATOM 3889 C CA . MET A 1 485 ? -26.274 8.261 -1.954 1.00 98.75 485 MET A CA 1
ATOM 3890 C C . MET A 1 485 ? -27.183 7.924 -0.764 1.00 98.75 485 MET A C 1
ATOM 3892 O O . MET A 1 485 ? -28.396 8.072 -0.866 1.00 98.75 485 MET A O 1
ATOM 3896 N N . VAL A 1 486 ? -26.608 7.538 0.380 1.00 98.88 486 VAL A N 1
ATOM 3897 C CA . VAL A 1 486 ? -27.375 7.318 1.618 1.00 98.88 486 VAL A CA 1
ATOM 3898 C C . VAL A 1 486 ? -27.851 8.645 2.221 1.00 98.88 486 VAL A C 1
ATOM 3900 O O . VAL A 1 486 ? -28.997 8.719 2.651 1.00 98.88 486 VAL A O 1
ATOM 3903 N N . GLY A 1 487 ? -26.993 9.676 2.263 1.00 98.69 487 GLY A N 1
ATOM 3904 C CA . GLY A 1 487 ? -27.255 10.953 2.950 1.00 98.69 487 GLY A CA 1
ATOM 3905 C C . GLY A 1 487 ? -27.055 12.212 2.104 1.00 98.69 487 GLY A C 1
ATOM 3906 O O . GLY A 1 487 ? -26.861 13.298 2.652 1.00 98.69 487 GLY A O 1
ATOM 3907 N N . TYR A 1 488 ? -27.052 12.087 0.776 1.00 98.56 488 TYR A N 1
ATOM 3908 C CA . TYR A 1 488 ? -26.719 13.182 -0.141 1.00 98.56 488 TYR A CA 1
ATOM 3909 C C . TYR A 1 488 ? -27.765 14.313 -0.165 1.00 98.56 488 TYR A C 1
ATOM 3911 O O . TYR A 1 488 ? -27.460 15.413 -0.628 1.00 98.56 488 TYR A O 1
ATOM 3919 N N . LYS A 1 489 ? -28.980 14.071 0.350 1.00 98.62 489 LYS A N 1
ATOM 3920 C CA . LYS A 1 489 ? -30.025 15.091 0.568 1.00 98.62 489 LYS A CA 1
ATOM 3921 C C . LYS A 1 489 ? -29.947 15.733 1.964 1.00 98.62 489 LYS A C 1
ATOM 3923 O O . LYS A 1 489 ? -30.798 16.562 2.286 1.00 98.62 489 LYS A O 1
ATOM 3928 N N . GLY A 1 490 ? -28.950 15.376 2.779 1.00 98.38 490 GLY A N 1
ATOM 3929 C CA . GLY A 1 490 ? -28.673 15.983 4.084 1.00 98.38 490 GLY A CA 1
ATOM 3930 C C . GLY A 1 490 ? -29.468 15.409 5.261 1.00 98.38 490 GLY A C 1
ATOM 3931 O O . GLY A 1 490 ? -29.654 16.113 6.249 1.00 98.38 490 GLY A O 1
ATOM 3932 N N . LYS A 1 491 ? -29.969 14.171 5.163 1.00 98.75 491 LYS A N 1
ATOM 3933 C CA . LYS A 1 491 ? -30.736 13.492 6.227 1.00 98.75 491 LYS A CA 1
ATOM 3934 C C . LYS A 1 491 ? -30.240 12.088 6.566 1.00 98.75 491 LYS A C 1
ATOM 3936 O O . LYS A 1 491 ? -30.466 11.624 7.679 1.00 98.75 491 LYS A O 1
ATOM 3941 N N . GLY A 1 492 ? -29.623 11.391 5.615 1.00 98.81 492 GLY A N 1
ATOM 3942 C CA . GLY A 1 492 ? -29.147 10.027 5.824 1.00 98.81 492 GLY A CA 1
ATOM 3943 C C . GLY A 1 492 ? -28.020 9.932 6.853 1.00 98.81 492 GLY A C 1
ATOM 3944 O O . GLY A 1 492 ? -27.163 10.815 6.963 1.00 98.81 492 GLY A O 1
ATOM 3945 N N . VAL A 1 493 ? -28.010 8.819 7.582 1.00 98.94 493 VAL A N 1
ATOM 3946 C CA . VAL A 1 493 ? -27.135 8.562 8.732 1.00 98.94 493 VAL A CA 1
ATOM 3947 C C . VAL A 1 493 ? -26.421 7.220 8.604 1.00 98.94 493 VAL A C 1
ATOM 3949 O O . VAL A 1 493 ? -26.964 6.240 8.085 1.00 98.94 493 VAL A O 1
ATOM 3952 N N . SER A 1 494 ? -25.183 7.168 9.087 1.00 98.94 494 SER A N 1
ATOM 3953 C CA . SER A 1 494 ? -24.335 5.980 9.034 1.00 98.94 494 SER A CA 1
ATOM 3954 C C . SER A 1 494 ? -24.387 5.211 10.352 1.00 98.94 494 SER A C 1
ATOM 3956 O O . SER A 1 494 ? -23.959 5.716 11.393 1.00 98.94 494 SER A O 1
ATOM 3958 N N . GLY A 1 495 ? -24.750 3.929 10.286 1.00 98.81 495 GLY A N 1
ATOM 3959 C CA . GLY A 1 495 ? -24.661 3.034 11.437 1.00 98.81 495 GLY A CA 1
ATOM 3960 C C . GLY A 1 495 ? -23.224 2.740 11.863 1.00 98.81 495 GLY A C 1
ATOM 3961 O O . GLY A 1 495 ? -22.935 2.719 13.055 1.00 98.81 495 GLY A O 1
ATOM 3962 N N . TRP A 1 496 ? -22.294 2.620 10.906 1.00 98.88 496 TRP A N 1
ATOM 3963 C CA . TRP A 1 496 ? -20.872 2.450 11.222 1.00 98.88 496 TRP A CA 1
ATOM 3964 C C . TRP A 1 496 ? -20.302 3.667 11.966 1.00 98.88 496 TRP A C 1
ATOM 3966 O O . TRP A 1 496 ? -19.809 3.506 13.075 1.00 98.88 496 TRP A O 1
ATOM 3976 N N . LEU A 1 497 ? -20.405 4.873 11.394 1.00 98.94 497 LEU A N 1
ATOM 3977 C CA . LEU A 1 497 ? -19.918 6.101 12.033 1.00 98.94 497 LEU A CA 1
ATOM 3978 C C . LEU A 1 497 ? -20.569 6.369 13.396 1.00 98.94 497 LEU A C 1
ATOM 3980 O O . LEU A 1 497 ? -19.864 6.787 14.300 1.00 98.94 497 LEU A O 1
ATOM 3984 N N . THR A 1 498 ? -21.861 6.075 13.580 1.00 98.94 498 THR A N 1
ATOM 3985 C CA . THR A 1 498 ? -22.516 6.157 14.901 1.00 98.94 498 THR A CA 1
ATOM 3986 C C . THR A 1 498 ? -21.756 5.298 15.925 1.00 98.94 498 THR A C 1
ATOM 3988 O O . THR A 1 498 ? -21.206 5.811 16.896 1.00 98.94 498 THR A O 1
ATOM 3991 N N . LEU A 1 499 ? -21.603 4.000 15.661 1.00 98.88 499 LEU A N 1
ATOM 3992 C CA . LEU A 1 499 ? -20.904 3.075 16.565 1.00 98.88 499 LEU A CA 1
ATOM 3993 C C . LEU A 1 499 ? -19.404 3.416 16.723 1.00 98.88 499 LEU A C 1
ATOM 3995 O O . LEU A 1 499 ? -18.831 3.271 17.803 1.00 98.88 499 LEU A O 1
ATOM 3999 N N . ALA A 1 500 ? -18.768 3.935 15.669 1.00 98.88 500 ALA A N 1
ATOM 4000 C CA . ALA A 1 500 ? -17.380 4.385 15.704 1.00 98.88 500 ALA A CA 1
ATOM 4001 C C . ALA A 1 500 ? -17.180 5.676 16.514 1.00 98.88 500 ALA A C 1
ATOM 4003 O O . ALA A 1 500 ? -16.172 5.802 17.211 1.00 98.88 500 ALA A O 1
ATOM 4004 N N . THR A 1 501 ? -18.147 6.599 16.495 1.00 98.94 501 THR A N 1
ATOM 4005 C CA . THR A 1 501 ? -18.170 7.785 17.359 1.00 98.94 501 THR A CA 1
ATOM 4006 C C . THR A 1 501 ? -18.172 7.372 18.828 1.00 98.94 501 THR A C 1
ATOM 4008 O O . THR A 1 501 ? -17.373 7.909 19.591 1.00 98.94 501 THR A O 1
ATOM 4011 N N . ALA A 1 502 ? -18.976 6.382 19.233 1.00 98.88 502 ALA A N 1
ATOM 4012 C CA . ALA A 1 502 ? -18.968 5.895 20.615 1.00 98.88 502 ALA A CA 1
ATOM 4013 C C . ALA A 1 502 ? -17.590 5.348 21.043 1.00 98.88 502 ALA A C 1
ATOM 4015 O O . ALA A 1 502 ? -17.120 5.662 22.136 1.00 98.88 502 ALA A O 1
ATOM 4016 N N . TYR A 1 503 ? -16.893 4.606 20.172 1.00 98.88 503 TYR A N 1
ATOM 4017 C CA . TYR A 1 503 ? -15.522 4.136 20.432 1.00 98.88 503 TYR A CA 1
ATOM 4018 C C . TYR A 1 503 ? -14.520 5.295 20.569 1.00 98.88 503 TYR A C 1
ATOM 4020 O O . TYR A 1 503 ? -13.822 5.393 21.579 1.00 98.88 503 TYR A O 1
ATOM 4028 N N . ALA A 1 504 ? -14.492 6.214 19.599 1.00 98.88 504 ALA A N 1
ATOM 4029 C CA . ALA A 1 504 ? -13.605 7.379 19.598 1.00 98.88 504 ALA A CA 1
ATOM 4030 C C . ALA A 1 504 ? -13.806 8.283 20.828 1.00 98.88 504 ALA A C 1
ATOM 4032 O O . ALA A 1 504 ? -12.837 8.683 21.479 1.00 98.88 504 ALA A O 1
ATOM 4033 N N . VAL A 1 505 ? -15.063 8.555 21.182 1.00 98.75 505 VAL A N 1
ATOM 4034 C CA . VAL A 1 505 ? -15.440 9.395 22.325 1.00 98.75 505 VAL A CA 1
ATOM 4035 C C . VAL A 1 505 ? -15.135 8.692 23.657 1.00 98.75 505 VAL A C 1
ATOM 4037 O O . VAL A 1 505 ? -14.670 9.351 24.585 1.00 98.75 505 VAL A O 1
ATOM 4040 N N . ASN A 1 506 ? -15.295 7.366 23.760 1.00 98.75 506 ASN A N 1
ATOM 4041 C CA . ASN A 1 506 ? -14.874 6.604 24.946 1.00 98.75 506 ASN A CA 1
ATOM 4042 C C . ASN A 1 506 ? -13.344 6.589 25.128 1.00 98.75 506 ASN A C 1
ATOM 4044 O O . ASN A 1 506 ? -12.869 6.770 26.251 1.00 98.75 506 ASN A O 1
ATOM 4048 N N . ILE A 1 507 ? -12.561 6.448 24.049 1.00 98.69 507 ILE A N 1
ATOM 4049 C CA . ILE A 1 507 ? -11.096 6.613 24.106 1.00 98.69 507 ILE A CA 1
ATOM 4050 C C . ILE A 1 507 ? -10.750 8.019 24.603 1.00 98.69 507 ILE A C 1
ATOM 4052 O O . ILE A 1 507 ? -9.967 8.165 25.543 1.00 98.69 507 ILE A O 1
ATOM 4056 N N . TRP A 1 508 ? -11.351 9.056 24.011 1.00 98.81 508 TRP A N 1
ATOM 4057 C CA . TRP A 1 508 ? -11.057 10.434 24.400 1.00 98.81 508 TRP A CA 1
ATOM 4058 C C . TRP A 1 508 ? -11.469 10.739 25.845 1.00 98.81 508 TRP A C 1
ATOM 4060 O O . TRP A 1 508 ? -10.750 11.444 26.550 1.00 98.81 508 TRP A O 1
ATOM 4070 N N . ALA A 1 509 ? -12.559 10.149 26.339 1.00 98.75 509 ALA A N 1
ATOM 4071 C CA . ALA A 1 509 ? -12.949 10.253 27.741 1.00 98.75 509 ALA A CA 1
ATOM 4072 C C . ALA A 1 509 ? -11.909 9.648 28.699 1.00 98.75 509 ALA A C 1
ATOM 4074 O O . ALA A 1 509 ? -11.657 10.218 29.759 1.00 98.75 509 ALA A O 1
ATOM 4075 N N . ASN A 1 510 ? -11.274 8.534 28.325 1.00 97.75 510 ASN A N 1
ATOM 4076 C CA . ASN A 1 510 ? -10.211 7.922 29.126 1.00 97.75 510 ASN A CA 1
ATOM 4077 C C . ASN A 1 510 ? -8.947 8.803 29.148 1.00 97.75 510 ASN A C 1
ATOM 4079 O O . ASN A 1 510 ? -8.351 8.978 30.209 1.00 97.75 510 ASN A O 1
ATOM 4083 N N . VAL A 1 511 ? -8.587 9.433 28.022 1.00 97.94 511 VAL A N 1
ATOM 4084 C CA . VAL A 1 511 ? -7.506 10.441 27.977 1.00 97.94 511 VAL A CA 1
ATOM 4085 C C . VAL A 1 511 ? -7.867 11.677 28.813 1.00 97.94 511 VAL A C 1
ATOM 4087 O O . VAL A 1 511 ? -7.031 12.184 29.558 1.00 97.94 511 VAL A O 1
ATOM 4090 N N . CYS A 1 512 ? -9.121 12.141 28.765 1.00 98.44 512 CYS A N 1
ATOM 4091 C CA . CYS A 1 512 ? -9.600 13.231 29.620 1.00 98.44 512 CYS A CA 1
ATOM 4092 C C . CYS A 1 512 ? -9.451 12.894 31.111 1.00 98.44 512 CYS A C 1
ATOM 4094 O O . CYS A 1 512 ? -8.993 13.736 31.876 1.00 98.44 512 CYS A O 1
ATOM 4096 N N . GLU A 1 513 ? -9.807 11.678 31.527 1.00 97.06 513 GLU A N 1
ATOM 4097 C CA . GLU A 1 513 ? -9.674 11.220 32.916 1.00 97.06 513 GLU A CA 1
ATOM 4098 C C . GLU A 1 513 ? -8.205 11.138 33.360 1.00 97.06 513 GLU A C 1
ATOM 4100 O O . GLU A 1 513 ? -7.865 11.636 34.432 1.00 97.06 513 GLU A O 1
ATOM 4105 N N . GLN A 1 514 ? -7.321 10.613 32.505 1.00 94.38 514 GLN A N 1
ATOM 4106 C CA . GLN A 1 514 ? -5.870 10.576 32.741 1.00 94.38 514 GLN A CA 1
ATOM 4107 C C . GLN A 1 514 ? -5.265 11.983 32.892 1.00 94.38 514 GLN A C 1
ATOM 4109 O O . GLN A 1 514 ? -4.449 12.204 33.784 1.00 94.38 514 GLN A O 1
ATOM 4114 N N . GLN A 1 515 ? -5.727 12.959 32.101 1.00 95.69 515 GLN A N 1
ATOM 4115 C CA . GLN A 1 515 ? -5.347 14.377 32.212 1.00 95.69 515 GLN A CA 1
ATOM 4116 C C . GLN A 1 515 ? -6.108 15.139 33.328 1.00 95.69 515 GLN A C 1
ATOM 4118 O O . GLN A 1 515 ? -6.095 16.374 33.362 1.00 95.69 515 GLN A O 1
ATOM 4123 N N . GLY A 1 516 ? -6.812 14.439 34.229 1.00 96.88 516 GLY A N 1
ATOM 4124 C CA . GLY A 1 516 ? -7.532 15.027 35.369 1.00 96.88 516 GLY A CA 1
ATOM 4125 C C . GLY A 1 516 ? -8.777 15.851 35.004 1.00 96.88 516 GLY A C 1
ATOM 4126 O O . GLY A 1 516 ? -9.273 16.624 35.823 1.00 96.88 516 GLY A O 1
ATOM 4127 N N . LYS A 1 517 ? -9.294 15.724 33.778 1.00 98.00 517 LYS A N 1
ATOM 4128 C CA . LYS A 1 517 ? -10.458 16.455 33.247 1.00 98.00 517 LYS A CA 1
ATOM 4129 C C . LYS A 1 517 ? -11.754 15.655 33.444 1.00 98.00 517 LYS A C 1
ATOM 4131 O O . LYS A 1 517 ? -12.482 15.381 32.489 1.00 98.00 517 LYS A O 1
ATOM 4136 N N . THR A 1 518 ? -12.045 15.266 34.684 1.00 97.50 518 THR A N 1
ATOM 4137 C CA . THR A 1 518 ? -13.129 14.328 35.044 1.00 97.50 518 THR A CA 1
ATOM 4138 C C . THR A 1 518 ? -14.518 14.755 34.550 1.00 97.50 518 THR A C 1
ATOM 4140 O O . THR A 1 518 ? -15.318 13.911 34.148 1.00 97.50 518 THR A O 1
ATOM 4143 N N . GLU A 1 519 ? -14.810 16.058 34.508 1.00 97.94 519 GLU A N 1
ATOM 4144 C CA . GLU A 1 519 ? -16.071 16.585 33.961 1.00 97.94 519 GLU A CA 1
ATOM 4145 C C . GLU A 1 519 ? -16.196 16.332 32.449 1.00 97.94 519 GLU A C 1
ATOM 4147 O O . GLU A 1 519 ? -17.230 15.849 31.986 1.00 97.94 519 GLU A O 1
ATOM 4152 N N . LEU A 1 520 ? -15.122 16.564 31.680 1.00 98.00 520 LEU A N 1
ATOM 4153 C CA . LEU A 1 520 ? -15.078 16.241 30.250 1.00 98.00 520 LEU A CA 1
ATOM 4154 C C . LEU A 1 520 ? -15.168 14.730 30.022 1.00 98.00 520 LEU A C 1
ATOM 4156 O O . LEU A 1 520 ? -15.952 14.295 29.182 1.00 98.00 520 LEU A O 1
ATOM 4160 N N . ALA A 1 521 ? -14.447 13.923 30.805 1.00 98.75 521 ALA A N 1
ATOM 4161 C CA . ALA A 1 521 ? -14.546 12.464 30.743 1.00 98.75 521 ALA A CA 1
ATOM 4162 C C . ALA A 1 521 ? -15.986 11.973 30.991 1.00 98.75 521 ALA A C 1
ATOM 4164 O O . ALA A 1 521 ? -16.480 11.095 30.284 1.00 98.75 521 ALA A O 1
ATOM 4165 N N . THR A 1 522 ? -16.689 12.583 31.949 1.00 98.62 522 THR A N 1
ATOM 4166 C CA . THR A 1 522 ? -18.092 12.276 32.263 1.00 98.62 522 THR A CA 1
ATOM 4167 C C . THR A 1 522 ? -19.028 12.685 31.122 1.00 98.62 522 THR A C 1
ATOM 4169 O O . THR A 1 522 ? -19.874 11.885 30.718 1.00 98.62 522 THR A O 1
ATOM 4172 N N . ARG A 1 523 ? -18.845 13.886 30.553 1.00 98.56 523 ARG A N 1
ATOM 4173 C CA . ARG A 1 523 ? -19.617 14.394 29.403 1.00 98.56 523 ARG A CA 1
ATOM 4174 C C . ARG A 1 523 ? -19.437 13.524 28.158 1.00 98.56 523 ARG A C 1
ATOM 4176 O O . ARG A 1 523 ? -20.421 13.144 27.533 1.00 98.56 523 ARG A O 1
ATOM 4183 N N . TYR A 1 524 ? -18.201 13.158 27.826 1.00 98.75 524 TYR A N 1
ATOM 4184 C CA . TYR A 1 524 ? -17.909 12.291 26.686 1.00 98.75 524 TYR A CA 1
ATOM 4185 C C . TYR A 1 524 ? -18.453 10.869 26.899 1.00 98.75 524 TYR A C 1
ATOM 4187 O O . TYR A 1 524 ? -19.125 10.345 26.014 1.00 98.75 524 TYR A O 1
ATOM 4195 N N . ARG A 1 525 ? -18.305 10.275 28.094 1.00 98.69 525 ARG A N 1
ATOM 4196 C CA . ARG A 1 525 ? -18.948 8.984 28.425 1.00 98.69 525 ARG A CA 1
ATOM 4197 C C . ARG A 1 525 ? -20.479 9.036 28.362 1.00 98.69 525 ARG A C 1
ATOM 4199 O O . ARG A 1 525 ? -21.092 8.010 28.089 1.00 98.69 525 ARG A O 1
ATOM 4206 N N . ALA A 1 526 ? -21.107 10.188 28.610 1.00 98.69 526 ALA A N 1
ATOM 4207 C CA . ALA A 1 526 ? -22.544 10.366 28.392 1.00 98.69 526 ALA A CA 1
ATOM 4208 C C . ALA A 1 526 ? -22.892 10.381 26.895 1.00 98.69 526 ALA A C 1
ATOM 4210 O O . ALA A 1 526 ? -23.702 9.563 26.469 1.00 98.69 526 ALA A O 1
ATOM 4211 N N . GLY A 1 527 ? -22.207 11.198 26.088 1.00 98.62 527 GLY A N 1
ATOM 4212 C CA . GLY A 1 527 ? -22.411 11.235 24.634 1.00 98.62 527 GLY A CA 1
ATOM 4213 C C . GLY A 1 527 ? -22.157 9.887 23.944 1.00 98.62 527 GLY A C 1
ATOM 4214 O O . GLY A 1 527 ? -22.906 9.499 23.054 1.00 98.62 527 GLY A O 1
ATOM 4215 N N . ALA A 1 528 ? -21.157 9.119 24.390 1.00 98.75 528 ALA A N 1
ATOM 4216 C CA . ALA A 1 528 ? -20.912 7.769 23.880 1.00 98.75 528 ALA A CA 1
ATOM 4217 C C . ALA A 1 528 ? -22.044 6.778 24.223 1.00 98.75 528 ALA A C 1
ATOM 4219 O O . ALA A 1 528 ? -22.343 5.904 23.410 1.00 98.75 528 ALA A O 1
ATOM 4220 N N . ARG A 1 529 ? -22.706 6.929 25.384 1.00 98.75 529 ARG A N 1
ATOM 4221 C CA . ARG A 1 529 ? -23.921 6.163 25.714 1.00 98.75 529 ARG A CA 1
ATOM 4222 C C . ARG A 1 529 ? -25.091 6.574 24.829 1.00 98.75 529 ARG A C 1
ATOM 4224 O O . ARG A 1 529 ? -25.606 5.708 24.142 1.00 98.75 529 ARG A O 1
ATOM 4231 N N . GLU A 1 530 ? -25.412 7.868 24.727 1.00 98.62 530 GLU A N 1
ATOM 4232 C CA . GLU A 1 530 ? -26.490 8.369 23.848 1.00 98.62 530 GLU A CA 1
ATOM 4233 C C . GLU A 1 530 ? -26.392 7.815 22.417 1.00 98.62 530 GLU A C 1
ATOM 4235 O O . GLU A 1 530 ? -27.389 7.423 21.816 1.00 98.62 530 GLU A O 1
ATOM 4240 N N . VAL A 1 531 ? -25.174 7.785 21.870 1.00 98.12 531 VAL A N 1
ATOM 4241 C CA . VAL A 1 531 ? -24.871 7.290 20.522 1.00 98.12 531 VAL A CA 1
ATOM 4242 C C . VAL A 1 531 ? -25.058 5.766 20.413 1.00 98.12 531 VAL A C 1
ATOM 4244 O O . VAL A 1 531 ? -25.604 5.287 19.417 1.00 98.12 531 VAL A O 1
ATOM 4247 N N . ASN A 1 532 ? -24.667 4.997 21.434 1.00 98.81 532 ASN A N 1
ATOM 4248 C CA . ASN A 1 532 ? -24.917 3.551 21.496 1.00 98.81 532 ASN A CA 1
ATOM 4249 C C . ASN A 1 532 ? -26.401 3.217 21.728 1.00 98.81 532 ASN A C 1
ATOM 4251 O O . ASN A 1 532 ? -26.911 2.266 21.134 1.00 98.81 532 ASN A O 1
ATOM 4255 N N . ASP A 1 533 ? -27.105 3.995 22.548 1.00 98.81 533 ASP A N 1
ATOM 4256 C CA . ASP A 1 533 ? -28.530 3.831 22.841 1.00 98.81 533 ASP A CA 1
ATOM 4257 C C . ASP A 1 533 ? -29.362 4.106 21.578 1.00 98.81 533 ASP A C 1
ATOM 4259 O O . ASP A 1 533 ? -30.199 3.287 21.191 1.00 98.81 533 ASP A O 1
ATOM 4263 N N . ALA A 1 534 ? -29.050 5.188 20.853 1.00 98.81 534 ALA A N 1
ATOM 4264 C CA . ALA A 1 534 ? -29.619 5.490 19.539 1.00 98.81 534 ALA A CA 1
ATOM 4265 C C . ALA A 1 534 ? -29.348 4.374 18.513 1.00 98.81 534 ALA A C 1
ATOM 4267 O O . ALA A 1 534 ? -30.249 3.973 17.770 1.00 98.81 534 ALA A O 1
ATOM 4268 N N . ALA A 1 535 ? -28.127 3.825 18.484 1.00 98.81 535 ALA A N 1
ATOM 4269 C CA . ALA A 1 535 ? -27.794 2.716 17.595 1.00 98.81 535 ALA A CA 1
ATOM 4270 C C . ALA A 1 535 ? -28.589 1.440 17.927 1.00 98.81 535 ALA A C 1
ATOM 4272 O O . ALA A 1 535 ? -29.078 0.767 17.020 1.00 98.81 535 ALA A O 1
ATOM 4273 N N . ASN A 1 536 ? -28.787 1.124 19.207 1.00 98.81 536 ASN A N 1
ATOM 4274 C CA . ASN A 1 536 ? -29.622 -0.006 19.616 1.00 98.81 536 ASN A CA 1
ATOM 4275 C C . ASN A 1 536 ? -31.106 0.219 19.285 1.00 98.81 536 ASN A C 1
ATOM 4277 O O . ASN A 1 536 ? -31.752 -0.686 18.760 1.00 98.81 536 ASN A O 1
ATOM 4281 N N . ALA A 1 537 ? -31.631 1.426 19.506 1.00 98.69 537 ALA A N 1
ATOM 4282 C CA . ALA A 1 537 ? -33.030 1.768 19.242 1.00 98.69 537 ALA A CA 1
ATOM 4283 C C . ALA A 1 537 ? -33.403 1.815 17.745 1.00 98.69 537 ALA A C 1
ATOM 4285 O O . ALA A 1 537 ? -34.577 1.654 17.400 1.00 98.69 537 ALA A O 1
ATOM 4286 N N . HIS A 1 538 ? -32.439 2.071 16.852 1.00 98.75 538 HIS A N 1
ATOM 4287 C CA . HIS A 1 538 ? -32.721 2.375 15.440 1.00 98.75 538 HIS A CA 1
ATOM 4288 C C . HIS A 1 538 ? -31.953 1.544 14.407 1.00 98.75 538 HIS A C 1
ATOM 4290 O O . HIS A 1 538 ? -32.307 1.589 13.228 1.00 98.75 538 HIS A O 1
ATOM 4296 N N . LEU A 1 539 ? -30.918 0.799 14.807 1.00 98.75 539 LEU A N 1
ATOM 4297 C CA . LEU A 1 539 ? -30.077 0.024 13.888 1.00 98.75 539 LEU A CA 1
ATOM 4298 C C . LEU A 1 539 ? -29.978 -1.465 14.246 1.00 98.75 539 LEU A C 1
ATOM 4300 O O . LEU A 1 539 ? -29.510 -2.228 13.408 1.00 98.75 539 LEU A O 1
ATOM 4304 N N . TRP A 1 540 ? -30.394 -1.918 15.431 1.00 98.69 540 TRP A N 1
ATOM 4305 C CA . TRP A 1 540 ? -30.361 -3.348 15.757 1.00 98.69 540 TRP A CA 1
ATOM 4306 C C . TRP A 1 540 ? -31.479 -4.126 15.039 1.00 98.69 540 TRP A C 1
ATOM 4308 O O . TRP A 1 540 ? -32.661 -3.913 15.294 1.00 98.69 540 TRP A O 1
ATOM 4318 N N . ASP A 1 541 ? -31.109 -5.078 14.178 1.00 98.38 541 ASP A N 1
ATOM 4319 C CA . ASP A 1 541 ? -32.028 -5.884 13.353 1.00 98.38 541 ASP A CA 1
ATOM 4320 C C . ASP A 1 541 ? -32.277 -7.291 13.949 1.00 98.38 541 ASP A C 1
ATOM 4322 O O . ASP A 1 541 ? -32.549 -8.281 13.264 1.00 98.38 541 ASP A O 1
ATOM 4326 N N . GLY A 1 542 ? -32.138 -7.422 15.269 1.00 96.50 542 GLY A N 1
ATOM 4327 C CA . GLY A 1 542 ? -32.365 -8.658 16.029 1.00 96.50 542 GLY A CA 1
ATOM 4328 C C . GLY A 1 542 ? -31.141 -9.574 16.159 1.00 96.50 542 GLY A C 1
ATOM 4329 O O . GLY A 1 542 ? -30.942 -10.132 17.239 1.00 96.50 542 GLY A O 1
ATOM 4330 N N . ASP A 1 543 ? -30.306 -9.666 15.114 1.00 97.81 543 ASP A N 1
ATOM 4331 C CA . ASP A 1 543 ? -29.100 -10.526 15.093 1.00 97.81 543 ASP A CA 1
ATOM 4332 C C . ASP A 1 543 ? -27.803 -9.749 14.785 1.00 97.81 543 ASP A C 1
ATOM 4334 O O . ASP A 1 543 ? -26.720 -10.211 15.138 1.00 97.81 543 ASP A O 1
ATOM 4338 N N . TRP A 1 544 ? -27.894 -8.585 14.131 1.00 98.75 544 TRP A N 1
ATOM 4339 C CA . TRP A 1 544 ? -26.766 -7.703 13.801 1.00 98.75 544 TRP A CA 1
ATOM 4340 C C . TRP A 1 544 ? -27.223 -6.239 13.664 1.00 98.75 544 TRP A C 1
ATOM 4342 O O . TRP A 1 544 ? -28.420 -5.953 13.608 1.00 98.75 544 TRP A O 1
ATOM 4352 N N . PHE A 1 545 ? -26.273 -5.303 13.592 1.00 98.88 545 PHE A N 1
ATOM 4353 C CA . PHE A 1 545 ? -26.523 -3.881 13.345 1.00 98.88 545 PHE A CA 1
ATOM 4354 C C . PHE A 1 545 ? -26.597 -3.550 11.848 1.00 98.88 545 PHE A C 1
ATOM 4356 O O . PHE A 1 545 ? -25.724 -3.928 11.058 1.00 98.88 545 PHE A O 1
ATOM 4363 N N . ALA A 1 546 ? -27.615 -2.778 11.480 1.00 98.88 546 ALA A N 1
ATOM 4364 C CA . ALA A 1 546 ? -27.824 -2.188 10.169 1.00 98.88 546 ALA A CA 1
ATOM 4365 C C . ALA A 1 546 ? -26.665 -1.268 9.748 1.00 98.88 546 ALA A C 1
ATOM 4367 O O . ALA A 1 546 ? -25.927 -0.710 10.565 1.00 98.88 546 ALA A O 1
ATOM 4368 N N . ARG A 1 547 ? -26.514 -1.066 8.437 1.00 98.88 547 ARG A N 1
ATOM 4369 C CA . ARG A 1 547 ? -25.421 -0.265 7.869 1.00 98.88 547 ARG A CA 1
ATOM 4370 C C . ARG A 1 547 ? -25.662 1.242 7.957 1.00 98.88 547 ARG A C 1
ATOM 4372 O O . ARG A 1 547 ? -24.695 2.009 8.043 1.00 98.88 547 ARG A O 1
ATOM 4379 N N . GLY A 1 548 ? -26.923 1.655 7.949 1.00 98.81 548 GLY A N 1
ATOM 4380 C CA . GLY A 1 548 ? -27.355 3.043 8.047 1.00 98.81 548 GLY A CA 1
ATOM 4381 C C . GLY A 1 548 ? -28.830 3.205 7.691 1.00 98.81 548 GLY A C 1
ATOM 4382 O O . GLY A 1 548 ? -29.547 2.222 7.478 1.00 98.81 548 GLY A O 1
ATOM 4383 N N . ILE A 1 549 ? -29.264 4.460 7.618 1.00 98.94 549 ILE A N 1
ATOM 4384 C CA . ILE A 1 549 ? -30.630 4.847 7.260 1.00 98.94 549 ILE A CA 1
ATOM 4385 C C . ILE A 1 549 ? -30.548 5.950 6.206 1.00 98.94 549 ILE A C 1
ATOM 4387 O O . ILE A 1 549 ? -29.801 6.912 6.377 1.00 98.94 549 ILE A O 1
ATOM 4391 N N . THR A 1 550 ? -31.280 5.799 5.106 1.00 98.94 550 THR A N 1
ATOM 4392 C CA . THR A 1 550 ? -31.194 6.705 3.951 1.00 98.94 550 THR A CA 1
ATOM 4393 C C . THR A 1 550 ? -31.962 8.014 4.159 1.00 98.94 550 THR A C 1
ATOM 4395 O O . THR A 1 550 ? -32.775 8.130 5.078 1.00 98.94 550 THR A O 1
ATOM 4398 N N . ASP A 1 551 ? -31.747 9.000 3.282 1.00 98.81 551 ASP A N 1
ATOM 4399 C CA . ASP A 1 551 ? -32.439 10.299 3.300 1.00 98.81 551 ASP A CA 1
ATOM 4400 C C . ASP A 1 551 ? -33.979 10.195 3.299 1.00 98.81 551 ASP A C 1
ATOM 4402 O O . ASP A 1 551 ? -34.662 11.072 3.831 1.00 98.81 551 ASP A O 1
ATOM 4406 N N . ASP A 1 552 ? -34.521 9.123 2.708 1.00 98.62 552 ASP A N 1
ATOM 4407 C CA . ASP A 1 552 ? -35.960 8.820 2.652 1.00 98.62 552 ASP A CA 1
ATOM 4408 C C . ASP A 1 552 ? -36.399 7.852 3.777 1.00 98.62 552 ASP A C 1
ATOM 4410 O O . ASP A 1 552 ? -37.451 7.217 3.704 1.00 98.62 552 ASP A O 1
ATOM 4414 N N . ASN A 1 553 ? -35.588 7.753 4.835 1.00 98.38 553 ASN A N 1
ATOM 4415 C CA . ASN A 1 553 ? -35.787 6.959 6.048 1.00 98.38 553 ASN A CA 1
ATOM 4416 C C . ASN A 1 553 ? -35.841 5.427 5.848 1.00 98.38 553 ASN A C 1
ATOM 4418 O O . ASN A 1 553 ? -36.530 4.718 6.587 1.00 98.38 553 ASN A O 1
ATOM 4422 N N . VAL A 1 554 ? -35.108 4.885 4.867 1.00 98.69 554 VAL A N 1
ATOM 4423 C CA . VAL A 1 554 ? -35.013 3.430 4.649 1.00 98.69 554 VAL A CA 1
ATOM 4424 C C . VAL A 1 554 ? -33.805 2.863 5.396 1.00 98.69 554 VAL A C 1
ATOM 4426 O O . VAL A 1 554 ? -32.666 3.190 5.080 1.00 98.69 554 VAL A O 1
ATOM 4429 N N . ILE A 1 555 ? -34.040 1.983 6.372 1.00 98.81 555 ILE A N 1
ATOM 4430 C CA . ILE A 1 555 ? -32.974 1.207 7.032 1.00 98.81 555 ILE A CA 1
ATOM 4431 C C . ILE A 1 555 ? -32.479 0.114 6.070 1.00 98.81 555 ILE A C 1
ATOM 4433 O O . ILE A 1 555 ? -33.311 -0.618 5.515 1.00 98.81 555 ILE A O 1
ATOM 4437 N N . PHE A 1 556 ? -31.157 -0.001 5.899 1.00 98.88 556 PHE A N 1
ATOM 4438 C CA . PHE A 1 556 ? -30.497 -0.979 5.021 1.00 98.88 556 PHE A CA 1
ATOM 4439 C C . PHE A 1 556 ? -29.296 -1.670 5.695 1.00 98.88 556 PHE A C 1
ATOM 4441 O O . PHE A 1 556 ? -28.736 -1.169 6.673 1.00 98.88 556 PHE A O 1
ATOM 4448 N N . GLY A 1 557 ? -28.878 -2.819 5.164 1.00 98.69 557 GLY A N 1
ATOM 4449 C CA . GLY A 1 557 ? -27.937 -3.729 5.826 1.00 98.69 557 GLY A CA 1
ATOM 4450 C C . GLY A 1 557 ? -28.638 -4.666 6.810 1.00 98.69 557 GLY A C 1
ATOM 4451 O O . GLY A 1 557 ? -28.100 -4.937 7.882 1.00 98.69 557 GLY A O 1
ATOM 4452 N N . VAL A 1 558 ? -29.856 -5.092 6.467 1.00 98.75 558 VAL A N 1
ATOM 4453 C CA . VAL A 1 558 ? -30.802 -5.790 7.351 1.00 98.75 558 VAL A CA 1
ATOM 4454 C C . VAL A 1 558 ? -31.355 -7.068 6.712 1.00 98.75 558 VAL A C 1
ATOM 4456 O O . VAL A 1 558 ? -31.332 -7.226 5.493 1.00 98.75 558 VAL A O 1
ATOM 4459 N N . LYS A 1 559 ? -31.917 -7.976 7.516 1.00 98.25 559 LYS A N 1
ATOM 4460 C CA . LYS A 1 559 ? -32.427 -9.319 7.160 1.00 98.25 559 LYS A CA 1
ATOM 4461 C C . LYS A 1 559 ? -33.306 -9.382 5.911 1.00 98.25 559 LYS A C 1
ATOM 4463 O O . LYS A 1 559 ? -33.321 -10.431 5.262 1.00 98.25 559 LYS A O 1
ATOM 4468 N N . LYS A 1 560 ? -34.042 -8.303 5.620 1.00 97.94 560 LYS A N 1
ATOM 4469 C CA . LYS A 1 560 ? -34.960 -8.134 4.476 1.00 97.94 560 LYS A CA 1
ATOM 4470 C C . LYS A 1 560 ? -34.280 -7.703 3.165 1.00 97.94 560 LYS A C 1
ATOM 4472 O O . LYS A 1 560 ? -34.911 -7.809 2.116 1.00 97.94 560 LYS A O 1
ATOM 4477 N N . ASP A 1 561 ? -33.048 -7.195 3.205 1.00 98.69 561 ASP A N 1
ATOM 4478 C CA . ASP A 1 561 ? -32.293 -6.852 1.999 1.00 98.69 561 ASP A CA 1
ATOM 4479 C C . ASP A 1 561 ? -31.786 -8.140 1.326 1.00 98.69 561 ASP A C 1
ATOM 4481 O O . ASP A 1 561 ? -31.216 -9.015 1.978 1.00 98.69 561 ASP A O 1
ATOM 4485 N N . ALA A 1 562 ? -31.987 -8.265 0.012 1.00 97.62 562 ALA A N 1
ATOM 4486 C CA . ALA A 1 562 ? -31.535 -9.431 -0.756 1.00 97.62 562 ALA A CA 1
ATOM 4487 C C . ALA A 1 562 ? -30.043 -9.365 -1.144 1.00 97.62 562 ALA A C 1
ATOM 4489 O O . ALA A 1 562 ? -29.410 -10.396 -1.347 1.00 97.62 562 ALA A O 1
ATOM 4490 N N . GLU A 1 563 ? -29.484 -8.157 -1.229 1.00 98.56 563 GLU A N 1
ATOM 4491 C CA . GLU A 1 563 ? -28.076 -7.868 -1.521 1.00 98.56 563 GLU A CA 1
ATOM 4492 C C . GLU A 1 563 ? -27.575 -6.828 -0.508 1.00 98.56 563 GLU A C 1
ATOM 4494 O O . GLU A 1 563 ? -28.339 -5.961 -0.083 1.00 98.56 563 GLU A O 1
ATOM 4499 N N . GLY A 1 564 ? -26.312 -6.923 -0.084 1.00 98.38 564 GLY A N 1
ATOM 4500 C CA . GLY A 1 564 ? -25.765 -6.094 0.995 1.00 98.38 564 GLY A CA 1
ATOM 4501 C C . GLY A 1 564 ? -26.463 -6.301 2.343 1.00 98.38 564 GLY A C 1
ATOM 4502 O O . GLY A 1 564 ? -26.628 -5.335 3.085 1.00 98.38 564 GLY A O 1
ATOM 4503 N N . ARG A 1 565 ? -26.888 -7.539 2.632 1.00 98.62 565 ARG A N 1
ATOM 4504 C CA . ARG A 1 565 ? -27.770 -7.943 3.742 1.00 98.62 565 ARG A CA 1
ATOM 4505 C C . ARG A 1 565 ? -27.149 -7.809 5.132 1.00 98.62 565 ARG A C 1
ATOM 4507 O O . ARG A 1 565 ? -27.834 -7.426 6.072 1.00 98.62 565 ARG A O 1
ATOM 4514 N N . ILE A 1 566 ? -25.861 -8.110 5.265 1.00 98.75 566 ILE A N 1
ATOM 4515 C CA . ILE A 1 566 ? -25.083 -7.901 6.492 1.00 98.75 566 ILE A CA 1
ATOM 4516 C C . ILE A 1 566 ? -23.731 -7.294 6.119 1.00 98.75 566 ILE A C 1
ATOM 4518 O O . ILE A 1 566 ? -23.100 -7.711 5.149 1.00 98.75 566 ILE A O 1
ATOM 4522 N N . TRP A 1 567 ? -23.299 -6.288 6.882 1.00 98.88 567 TRP A N 1
ATOM 4523 C CA . TRP A 1 567 ? -22.040 -5.564 6.681 1.00 98.88 567 TRP A CA 1
ATOM 4524 C C . TRP A 1 567 ? -21.108 -5.791 7.865 1.00 98.88 567 TRP A C 1
ATOM 4526 O O . TRP A 1 567 ? -21.546 -5.708 9.007 1.00 98.88 567 TRP A O 1
ATOM 4536 N N . LEU A 1 568 ? -19.819 -6.006 7.615 1.00 98.88 568 LEU A N 1
ATOM 4537 C CA . LEU A 1 568 ? -18.840 -6.296 8.665 1.00 98.88 568 LEU A CA 1
ATOM 4538 C C . LEU A 1 568 ? -18.573 -5.083 9.573 1.00 98.88 568 LEU A C 1
ATOM 4540 O O . LEU A 1 568 ? -18.440 -5.226 10.784 1.00 98.88 568 LEU A O 1
ATOM 4544 N N . ASN A 1 569 ? -18.518 -3.878 8.997 1.00 98.81 569 ASN A N 1
ATOM 4545 C CA . ASN A 1 569 ? -18.087 -2.676 9.713 1.00 98.81 569 ASN A CA 1
ATOM 4546 C C . ASN A 1 569 ? -18.980 -2.287 10.913 1.00 98.81 569 ASN A C 1
ATOM 4548 O O . ASN A 1 569 ? -18.414 -2.075 11.983 1.00 98.81 569 ASN A O 1
ATOM 4552 N N . PRO A 1 570 ? -20.325 -2.211 10.819 1.00 98.88 570 PRO A N 1
ATOM 4553 C CA . PRO A 1 570 ? -21.159 -1.966 11.999 1.00 98.88 570 PRO A CA 1
ATOM 4554 C C . PRO A 1 570 ? -20.948 -3.021 13.094 1.00 98.88 570 PRO A C 1
ATOM 4556 O O . PRO A 1 570 ? -20.833 -2.666 14.261 1.00 98.88 570 PRO A O 1
ATOM 4559 N N . GLN A 1 571 ? -20.783 -4.297 12.726 1.00 98.81 571 GLN A N 1
ATOM 4560 C CA . GLN A 1 571 ? -20.614 -5.389 13.694 1.00 98.81 571 GLN A CA 1
ATOM 4561 C C . GLN A 1 571 ? -19.333 -5.192 14.510 1.00 98.81 571 GLN A C 1
ATOM 4563 O O . GLN A 1 571 ? -19.371 -5.036 15.729 1.00 98.81 571 GLN A O 1
ATOM 4568 N N . THR A 1 572 ? -18.207 -5.076 13.811 1.00 98.81 572 THR A N 1
ATOM 4569 C CA . THR A 1 572 ? -16.885 -4.781 14.370 1.00 98.81 572 THR A CA 1
ATOM 4570 C C . THR A 1 572 ? -16.875 -3.562 15.293 1.00 98.81 572 THR A C 1
ATOM 4572 O O . THR A 1 572 ? -16.321 -3.611 16.390 1.00 98.81 572 THR A O 1
ATOM 4575 N N . TRP A 1 573 ? -17.474 -2.451 14.861 1.00 98.88 573 TRP A N 1
ATOM 4576 C CA . TRP A 1 573 ? -17.396 -1.195 15.607 1.00 98.88 573 TRP A CA 1
ATOM 4577 C C . TRP A 1 573 ? -18.453 -1.098 16.718 1.00 98.88 573 TRP A C 1
ATOM 4579 O O . TRP A 1 573 ? -18.227 -0.374 17.681 1.00 98.88 573 TRP A O 1
ATOM 4589 N N . SER A 1 574 ? -19.528 -1.899 16.678 1.00 98.81 574 SER A N 1
ATOM 4590 C CA . SER A 1 574 ? -20.422 -2.092 17.833 1.00 98.81 574 SER A CA 1
ATOM 4591 C C . SER A 1 574 ? -19.740 -2.815 18.996 1.00 98.81 574 SER A C 1
ATOM 4593 O O . SER A 1 574 ? -19.987 -2.469 20.149 1.00 98.81 574 SER A O 1
ATOM 4595 N N . ILE A 1 575 ? -18.836 -3.759 18.703 1.00 98.81 575 ILE A N 1
ATOM 4596 C CA . ILE A 1 575 ? -18.001 -4.422 19.713 1.00 98.81 575 ILE A CA 1
ATOM 4597 C C . ILE A 1 575 ? -17.030 -3.402 20.324 1.00 98.81 575 ILE A C 1
ATOM 4599 O O . ILE A 1 575 ? -17.029 -3.206 21.536 1.00 98.81 575 ILE A O 1
ATOM 4603 N N . LEU A 1 576 ? -16.249 -2.706 19.487 1.00 98.62 576 LEU A N 1
ATOM 4604 C CA . LEU A 1 576 ? -15.244 -1.733 19.945 1.00 98.62 576 LEU A CA 1
ATOM 4605 C C . LEU A 1 576 ? -15.866 -0.557 20.720 1.00 98.62 576 LEU A C 1
ATOM 4607 O O . LEU A 1 576 ? -15.339 -0.149 21.751 1.00 98.62 576 LEU A O 1
ATOM 4611 N N . GLY A 1 577 ? -16.998 -0.025 20.252 1.00 97.50 577 GLY A N 1
ATOM 4612 C CA . GLY A 1 577 ? -17.699 1.095 20.888 1.00 97.50 577 GLY A CA 1
ATOM 4613 C C . GLY A 1 577 ? -18.490 0.739 22.147 1.00 97.50 577 GLY A C 1
ATOM 4614 O O . GLY A 1 577 ? -19.014 1.647 22.792 1.00 97.50 577 GLY A O 1
ATOM 4615 N N . GLY A 1 578 ? -18.602 -0.547 22.500 1.00 96.88 578 GLY A N 1
ATOM 4616 C CA . GLY A 1 578 ? -19.460 -1.018 23.593 1.00 96.88 578 GLY A CA 1
ATOM 4617 C C . GLY A 1 578 ? -20.962 -0.906 23.300 1.00 96.88 578 GLY A C 1
ATOM 4618 O O . GLY A 1 578 ? -21.766 -0.914 24.227 1.00 96.88 578 GLY A O 1
ATOM 4619 N N . GLY A 1 579 ? -21.344 -0.774 22.025 1.00 96.31 579 GLY A N 1
ATOM 4620 C CA . GLY A 1 579 ? -22.740 -0.710 21.585 1.00 96.31 579 GLY A CA 1
ATOM 4621 C C . GLY A 1 579 ? -23.413 -2.081 21.487 1.00 96.31 579 GLY A C 1
ATOM 4622 O O . GLY A 1 579 ? -24.636 -2.157 21.554 1.00 96.31 579 GLY A O 1
ATOM 4623 N N . ALA A 1 580 ? -22.637 -3.162 21.361 1.00 98.19 580 ALA A N 1
ATOM 4624 C CA . ALA A 1 580 ? -23.132 -4.535 21.409 1.00 98.19 580 ALA A CA 1
ATOM 4625 C C . ALA A 1 580 ? -22.972 -5.141 22.812 1.00 98.19 580 ALA A C 1
ATOM 4627 O O . ALA A 1 580 ? -21.856 -5.335 23.294 1.00 98.19 580 ALA A O 1
ATOM 4628 N N . SER A 1 581 ? -24.085 -5.522 23.439 1.00 98.06 581 SER A N 1
ATOM 4629 C CA . SER A 1 581 ? -24.077 -6.368 24.641 1.00 98.06 581 SER A CA 1
ATOM 4630 C C . SER A 1 581 ? -23.576 -7.788 24.336 1.00 98.06 581 SER A C 1
ATOM 4632 O O . SER A 1 581 ? -23.650 -8.260 23.200 1.00 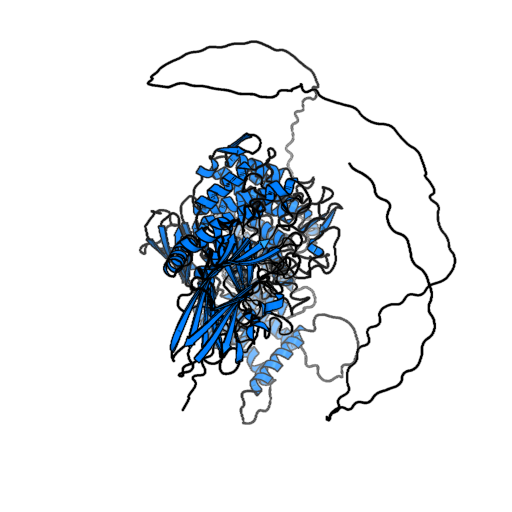98.06 581 SER A O 1
ATOM 4634 N N . ALA A 1 582 ? -23.134 -8.527 25.360 1.00 97.12 582 ALA A N 1
ATOM 4635 C CA . ALA A 1 582 ? -22.646 -9.903 25.201 1.00 97.12 582 ALA A CA 1
ATOM 4636 C C . ALA A 1 582 ? -23.653 -10.832 24.483 1.00 97.12 582 ALA A C 1
ATOM 4638 O O . ALA A 1 582 ? -23.263 -11.615 23.618 1.00 97.12 582 ALA A O 1
ATOM 4639 N N . GLY A 1 583 ? -24.956 -10.695 24.765 1.00 98.06 583 GLY A N 1
ATOM 4640 C CA . GLY A 1 583 ? -26.013 -11.457 24.087 1.00 98.06 583 GLY A CA 1
ATOM 4641 C C . GLY A 1 583 ? -26.236 -11.060 22.620 1.00 98.06 583 GLY A C 1
ATOM 4642 O O . GLY A 1 583 ? -26.665 -11.887 21.817 1.00 98.06 583 GLY A O 1
ATOM 4643 N N . GLN A 1 584 ? -25.917 -9.819 22.238 1.00 98.62 584 GLN A N 1
ATOM 4644 C CA . GLN A 1 584 ? -25.899 -9.390 20.835 1.00 98.62 584 GLN A CA 1
ATOM 4645 C C . GLN A 1 584 ? -24.654 -9.921 20.119 1.00 98.62 584 GLN A C 1
ATOM 4647 O O . GLN A 1 584 ? -24.781 -10.457 19.023 1.00 98.62 584 GLN A O 1
ATOM 4652 N N . ILE A 1 585 ? -23.479 -9.868 20.756 1.00 98.69 585 ILE A N 1
ATOM 4653 C CA . ILE A 1 585 ? -22.232 -10.452 20.233 1.00 98.69 585 ILE A CA 1
ATOM 4654 C C . ILE A 1 585 ? -22.411 -11.956 19.966 1.00 98.69 585 ILE A C 1
ATOM 4656 O O . ILE A 1 585 ? -22.084 -12.426 18.876 1.00 98.69 585 ILE A O 1
ATOM 4660 N N . ALA A 1 586 ? -23.027 -12.690 20.896 1.00 97.69 586 ALA A N 1
ATOM 4661 C CA . ALA A 1 586 ? -23.310 -14.120 20.755 1.00 97.69 586 ALA A CA 1
ATOM 4662 C C . ALA A 1 586 ? -24.244 -14.476 19.576 1.00 97.69 586 ALA A C 1
ATOM 4664 O O . ALA A 1 586 ? -24.135 -15.574 19.036 1.00 97.69 586 ALA A O 1
ATOM 4665 N N . ARG A 1 587 ? -25.132 -13.566 19.140 1.00 97.88 587 ARG A N 1
ATOM 4666 C CA . ARG A 1 587 ? -25.959 -13.728 17.921 1.00 97.88 587 ARG A CA 1
ATOM 4667 C C . ARG A 1 587 ? -25.235 -13.269 16.650 1.00 97.88 587 ARG A C 1
ATOM 4669 O O . ARG A 1 587 ? -25.326 -13.909 15.604 1.00 97.88 587 ARG A O 1
ATOM 4676 N N . MET A 1 588 ? -24.476 -12.186 16.761 1.00 98.31 588 MET A N 1
ATOM 4677 C CA . MET A 1 588 ? -23.799 -11.509 15.658 1.00 98.31 588 MET A CA 1
ATOM 4678 C C . MET A 1 588 ? -22.597 -12.293 15.117 1.00 98.31 588 MET A C 1
ATOM 4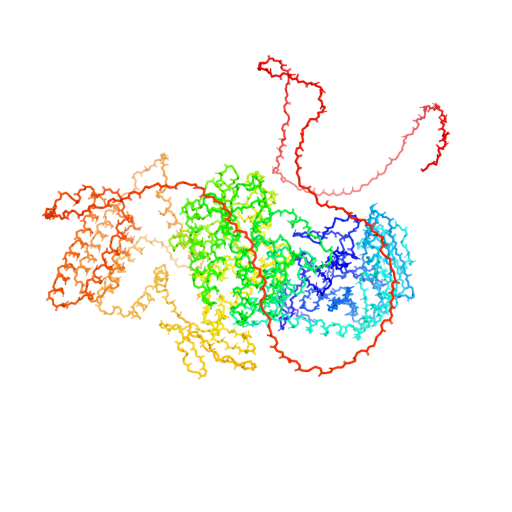680 O O . MET A 1 588 ? -22.386 -12.334 13.905 1.00 98.31 588 MET A O 1
ATOM 4684 N N . LEU A 1 589 ? -21.812 -12.943 15.982 1.00 98.50 589 LEU A N 1
ATOM 4685 C CA . LEU A 1 589 ? -20.631 -13.708 15.564 1.00 98.50 589 LEU A CA 1
ATOM 4686 C C . LEU A 1 589 ? -20.973 -14.939 14.690 1.00 98.50 589 LEU A C 1
ATOM 4688 O O . LEU A 1 589 ? -20.341 -15.090 13.639 1.00 98.50 589 LEU A O 1
ATOM 4692 N N . PRO A 1 590 ? -21.993 -15.765 15.011 1.00 98.25 590 PRO A N 1
ATOM 4693 C CA . PRO A 1 590 ? -22.515 -16.775 14.087 1.00 98.25 590 PRO A CA 1
ATOM 4694 C C . PRO A 1 590 ? -23.003 -16.193 12.753 1.00 98.25 590 PRO A C 1
ATOM 4696 O O . PRO A 1 590 ? -22.662 -16.728 11.701 1.00 98.25 590 PRO A O 1
ATOM 4699 N N . ALA A 1 591 ? -23.732 -15.070 12.771 1.00 98.38 591 ALA A N 1
ATOM 4700 C CA . ALA A 1 591 ? -24.252 -14.446 11.550 1.00 98.38 591 ALA A CA 1
ATOM 4701 C C . ALA A 1 591 ? -23.139 -13.940 10.608 1.00 98.38 591 ALA A C 1
ATOM 4703 O O . ALA A 1 591 ? -23.305 -13.977 9.386 1.00 98.38 591 ALA A O 1
ATOM 4704 N N . VAL A 1 592 ? -22.001 -13.498 11.162 1.00 98.62 592 VAL A N 1
ATOM 4705 C CA . VAL A 1 592 ? -20.786 -13.152 10.401 1.00 98.62 592 VAL A CA 1
ATOM 4706 C C . VAL A 1 592 ? -20.101 -14.406 9.838 1.00 98.62 592 VAL A C 1
ATOM 4708 O O . VAL A 1 592 ? -19.669 -14.384 8.687 1.00 98.62 592 VAL A O 1
ATOM 4711 N N . ASP A 1 593 ? -20.033 -15.512 10.585 1.00 97.88 593 ASP A N 1
ATOM 4712 C CA . ASP A 1 593 ? -19.470 -16.769 10.061 1.00 97.88 593 ASP A CA 1
ATOM 4713 C C . ASP A 1 593 ? -20.304 -17.377 8.932 1.00 97.88 593 ASP A C 1
ATOM 4715 O O . ASP A 1 593 ? -19.736 -17.835 7.942 1.00 97.88 593 ASP A O 1
ATOM 4719 N N . GLU A 1 594 ? -21.630 -17.380 9.062 1.00 97.62 594 GLU A N 1
ATOM 4720 C CA . GLU A 1 594 ? -22.535 -17.953 8.062 1.00 97.62 594 GLU A CA 1
ATOM 4721 C C . GLU A 1 594 ? -22.494 -17.178 6.735 1.00 97.62 594 GLU A C 1
ATOM 4723 O O . GLU A 1 594 ? -22.510 -17.780 5.662 1.00 97.62 594 GLU A O 1
ATOM 4728 N N . GLN A 1 595 ? -22.450 -15.842 6.804 1.00 98.38 595 GLN A N 1
ATOM 4729 C CA . GLN A 1 595 ? -22.688 -14.976 5.643 1.00 98.38 595 GLN A CA 1
ATOM 4730 C C . GLN A 1 595 ? -21.431 -14.285 5.096 1.00 98.38 595 GLN A C 1
ATOM 4732 O O . GLN A 1 595 ? -21.433 -13.887 3.932 1.00 98.38 595 GLN A O 1
ATOM 4737 N N . LEU A 1 596 ? -20.375 -14.095 5.902 1.00 98.75 596 LEU A N 1
ATOM 4738 C CA . LEU A 1 596 ? -19.208 -13.278 5.528 1.00 98.75 596 LEU A CA 1
ATOM 4739 C C . LEU A 1 596 ? -17.869 -14.037 5.533 1.00 98.75 596 LEU A C 1
ATOM 4741 O O . LEU A 1 596 ? -16.943 -13.616 4.834 1.00 98.75 596 LEU A O 1
ATOM 4745 N N . SER A 1 597 ? -17.721 -15.133 6.282 1.00 97.88 597 SER A N 1
ATOM 4746 C CA . SER A 1 597 ? -16.469 -15.907 6.326 1.00 97.88 597 SER A CA 1
ATOM 4747 C C . SER A 1 597 ? -16.244 -16.725 5.042 1.00 97.88 597 SER A C 1
ATOM 4749 O O . SER A 1 597 ? -17.035 -17.594 4.690 1.00 97.88 597 SER A O 1
ATOM 4751 N N . THR A 1 598 ? -15.110 -16.515 4.361 1.00 98.38 598 THR A N 1
ATOM 4752 C CA . THR A 1 598 ? -14.685 -17.303 3.181 1.00 98.38 598 THR A CA 1
ATOM 4753 C C . THR A 1 598 ? -13.326 -17.977 3.430 1.00 98.38 598 THR A C 1
ATOM 4755 O O . THR A 1 598 ? -12.637 -17.603 4.384 1.00 98.38 598 THR A O 1
ATOM 4758 N N . PRO A 1 599 ? -12.863 -18.921 2.581 1.00 97.00 599 PRO A N 1
ATOM 4759 C CA . PRO A 1 599 ? -11.516 -19.497 2.693 1.00 97.00 599 PRO A CA 1
ATOM 4760 C C . PRO A 1 599 ? -10.379 -18.462 2.642 1.00 97.00 599 PRO A C 1
ATOM 4762 O O . PRO A 1 599 ? -9.320 -18.687 3.226 1.00 97.00 599 PRO A O 1
ATOM 4765 N N . TYR A 1 600 ? -10.611 -17.311 2.005 1.00 98.31 600 TYR A N 1
ATOM 4766 C CA . TYR A 1 600 ? -9.602 -16.273 1.769 1.00 98.31 600 TYR A CA 1
ATOM 4767 C C . TYR A 1 600 ? -9.643 -15.120 2.785 1.00 98.31 600 TYR A C 1
ATOM 4769 O O . TYR A 1 600 ? -8.838 -14.196 2.680 1.00 98.31 600 TYR A O 1
ATOM 4777 N N . GLY A 1 601 ? -10.569 -15.171 3.749 1.00 98.38 601 GLY A N 1
ATOM 4778 C CA . GLY A 1 601 ? -10.838 -14.130 4.745 1.00 98.38 601 GLY A CA 1
ATOM 4779 C C . GLY A 1 601 ? -12.316 -13.723 4.780 1.00 98.38 601 GLY A C 1
ATOM 4780 O O . GLY A 1 601 ? -13.147 -14.282 4.060 1.00 98.38 601 GLY A O 1
ATOM 4781 N N . VAL A 1 602 ? -12.654 -12.750 5.627 1.00 98.69 602 VAL A N 1
ATOM 4782 C CA . VAL A 1 602 ? -14.035 -12.272 5.825 1.00 98.69 602 VAL A CA 1
ATOM 4783 C C . VAL A 1 602 ? -14.364 -11.159 4.820 1.00 98.69 602 VAL A C 1
ATOM 4785 O O . VAL A 1 602 ? -13.597 -10.202 4.694 1.00 98.69 602 VAL A O 1
ATOM 4788 N N . VAL A 1 603 ? -15.482 -11.263 4.091 1.00 98.75 603 VAL A N 1
ATOM 4789 C CA . VAL A 1 603 ? -15.928 -10.200 3.169 1.00 98.75 603 VAL A CA 1
ATOM 4790 C C . VAL A 1 603 ? -16.584 -9.038 3.918 1.00 98.75 603 VAL A C 1
ATOM 4792 O O . VAL A 1 603 ? -17.214 -9.223 4.957 1.00 98.75 603 VAL A O 1
ATOM 4795 N N . MET A 1 604 ? -16.450 -7.815 3.398 1.00 97.94 604 MET A N 1
ATOM 4796 C CA . MET A 1 604 ? -16.948 -6.621 4.102 1.00 97.94 604 MET A CA 1
ATOM 4797 C C . MET A 1 604 ? -18.478 -6.457 4.081 1.00 97.94 604 MET A C 1
ATOM 4799 O O . MET A 1 604 ? -19.012 -5.722 4.912 1.00 97.94 604 MET A O 1
ATOM 4803 N N . PHE A 1 605 ? -19.174 -7.136 3.165 1.00 98.75 605 PHE A N 1
ATOM 4804 C CA . PHE A 1 605 ? -20.612 -7.419 3.224 1.00 98.75 605 PHE A CA 1
ATOM 4805 C C . PHE A 1 605 ? -20.989 -8.555 2.261 1.00 98.75 605 PHE A C 1
ATOM 4807 O O . PHE A 1 605 ? -20.235 -8.844 1.329 1.00 98.75 605 PHE A O 1
ATOM 4814 N N . ALA A 1 606 ? -22.164 -9.156 2.459 1.00 98.56 606 ALA A N 1
ATOM 4815 C CA . ALA A 1 606 ? -22.745 -10.155 1.561 1.00 98.56 606 ALA A CA 1
ATOM 4816 C C . ALA A 1 606 ? -24.292 -10.141 1.595 1.00 98.56 606 ALA A C 1
ATOM 4818 O O . ALA A 1 606 ? -24.871 -9.676 2.583 1.00 98.56 606 ALA A O 1
ATOM 4819 N N . PRO A 1 607 ? -24.977 -10.661 0.555 1.00 98.50 607 PRO A N 1
ATOM 4820 C CA . PRO A 1 607 ? -24.448 -10.944 -0.789 1.00 98.50 607 PRO A CA 1
ATOM 4821 C C . PRO A 1 607 ? -23.902 -9.679 -1.468 1.00 98.50 607 PRO A C 1
ATOM 4823 O O . PRO A 1 607 ? -24.235 -8.566 -1.049 1.00 98.50 607 PRO A O 1
ATOM 4826 N N . ALA A 1 608 ? -23.051 -9.811 -2.483 1.00 98.62 608 ALA A N 1
ATOM 4827 C CA . ALA A 1 608 ? -22.560 -8.639 -3.216 1.00 98.62 608 ALA A CA 1
ATOM 4828 C C . ALA A 1 608 ? -23.657 -8.057 -4.134 1.00 98.62 608 ALA A C 1
ATOM 4830 O O . ALA A 1 608 ? -24.426 -8.808 -4.730 1.00 98.62 608 ALA A O 1
ATOM 4831 N N . TYR A 1 609 ? -23.717 -6.729 -4.285 1.00 98.75 609 TYR A N 1
ATOM 4832 C CA . TYR A 1 609 ? -24.728 -6.086 -5.135 1.00 98.75 609 TYR A CA 1
ATOM 4833 C C . TYR A 1 609 ? -24.498 -6.403 -6.613 1.00 98.75 609 TYR A C 1
ATOM 4835 O O . TYR A 1 609 ? -23.375 -6.253 -7.104 1.00 98.75 609 TYR A O 1
ATOM 4843 N N . SER A 1 610 ? -25.548 -6.796 -7.335 1.00 97.94 610 SER A N 1
ATOM 4844 C CA . SER A 1 610 ? -25.491 -7.088 -8.775 1.00 97.94 610 SER A CA 1
ATOM 4845 C C . SER A 1 610 ? -25.979 -5.938 -9.663 1.00 97.94 610 SER A C 1
ATOM 4847 O O . SER A 1 610 ? -25.715 -5.943 -10.870 1.00 97.94 610 SER A O 1
ATOM 4849 N N . ALA A 1 611 ? -26.646 -4.937 -9.081 1.00 98.25 611 ALA A N 1
ATOM 4850 C CA . ALA A 1 611 ? -27.160 -3.753 -9.764 1.00 98.25 611 ALA A CA 1
ATOM 4851 C C . ALA A 1 611 ? -27.075 -2.495 -8.879 1.00 98.25 611 ALA A C 1
ATOM 4853 O O . ALA A 1 611 ? -26.861 -2.575 -7.672 1.00 98.25 611 ALA A O 1
ATOM 4854 N N . MET A 1 612 ? -27.281 -1.321 -9.489 1.00 98.69 612 MET A N 1
ATOM 4855 C CA . MET A 1 612 ? -27.350 -0.050 -8.763 1.00 98.69 612 MET A CA 1
ATOM 4856 C C . MET A 1 612 ? -28.525 -0.039 -7.779 1.00 98.69 612 MET A C 1
ATOM 4858 O O . MET A 1 612 ? -29.676 -0.199 -8.187 1.00 98.69 612 MET A O 1
ATOM 4862 N N . ARG A 1 613 ? -28.234 0.257 -6.512 1.00 98.50 613 ARG A N 1
ATOM 4863 C CA . ARG A 1 613 ? -29.218 0.647 -5.499 1.00 98.50 613 ARG A CA 1
ATOM 4864 C C . ARG A 1 613 ? -29.096 2.153 -5.251 1.00 98.50 613 ARG A C 1
ATOM 4866 O O . ARG A 1 613 ? -28.123 2.615 -4.654 1.00 98.50 613 ARG A O 1
ATOM 4873 N N . GLU A 1 614 ? -30.061 2.920 -5.755 1.00 97.69 614 GLU A N 1
ATOM 4874 C CA . GLU A 1 614 ? -29.974 4.388 -5.829 1.00 97.69 614 GLU A CA 1
ATOM 4875 C C . GLU A 1 614 ? -30.025 5.097 -4.467 1.00 97.69 614 GLU A C 1
ATOM 4877 O O . GLU A 1 614 ? -29.462 6.178 -4.343 1.00 97.69 614 GLU A O 1
ATOM 4882 N N . ASP A 1 615 ? -30.587 4.473 -3.429 1.00 98.19 615 ASP A N 1
ATOM 4883 C CA . ASP A 1 615 ? -30.581 4.971 -2.044 1.00 98.19 615 ASP A CA 1
ATOM 4884 C C . ASP A 1 615 ? -29.310 4.584 -1.251 1.00 98.19 615 ASP A C 1
ATOM 4886 O O . ASP A 1 615 ? -29.201 4.892 -0.069 1.00 98.19 615 ASP A O 1
ATOM 4890 N N . VAL A 1 616 ? -28.327 3.925 -1.884 1.00 98.75 616 VAL A N 1
ATOM 4891 C CA . VAL A 1 616 ? -27.027 3.567 -1.269 1.00 98.75 616 VAL A CA 1
ATOM 4892 C C . VAL A 1 616 ? -25.843 4.110 -2.080 1.00 98.75 616 VAL A C 1
ATOM 4894 O O . VAL A 1 616 ? -24.891 4.653 -1.513 1.00 98.75 616 VAL A O 1
ATOM 4897 N N . GLY A 1 617 ? -25.913 4.035 -3.411 1.00 98.44 617 GLY A N 1
ATOM 4898 C CA . GLY A 1 617 ? -24.994 4.725 -4.318 1.00 98.44 617 GLY A CA 1
ATOM 4899 C C . GLY A 1 617 ? -23.921 3.851 -4.970 1.00 98.44 617 GLY A C 1
ATOM 4900 O O . GLY A 1 617 ? -24.044 2.626 -5.085 1.00 98.44 617 GLY A O 1
ATOM 4901 N N . ARG A 1 618 ? -22.851 4.517 -5.421 1.00 98.56 618 ARG A N 1
ATOM 4902 C CA . ARG A 1 618 ? -21.790 4.027 -6.325 1.00 98.56 618 ARG A CA 1
ATOM 4903 C C . ARG A 1 618 ? -21.130 2.712 -5.898 1.00 98.56 618 ARG A C 1
ATOM 4905 O O . ARG A 1 618 ? -20.629 1.984 -6.754 1.00 98.56 618 ARG A O 1
ATOM 4912 N N . VAL A 1 619 ? -21.140 2.374 -4.608 1.00 98.62 619 VAL A N 1
ATOM 4913 C CA . VAL A 1 619 ? -20.627 1.096 -4.079 1.00 98.62 619 VAL A CA 1
ATOM 4914 C C . VAL A 1 619 ? -21.285 -0.093 -4.775 1.00 98.62 619 VAL A C 1
ATOM 4916 O O . VAL A 1 619 ? -20.597 -1.030 -5.171 1.00 98.62 619 VAL A O 1
ATOM 4919 N N . THR A 1 620 ? -22.588 0.003 -5.036 1.00 98.75 620 THR A N 1
ATOM 4920 C CA . THR A 1 620 ? -23.403 -1.054 -5.652 1.00 98.75 620 THR A CA 1
ATOM 4921 C C . THR A 1 620 ? -23.152 -1.238 -7.155 1.00 98.75 620 THR A C 1
ATOM 4923 O O . THR A 1 620 ? -23.555 -2.238 -7.737 1.00 98.75 620 THR A O 1
ATOM 4926 N N . GLN A 1 621 ? -22.423 -0.309 -7.789 1.00 98.56 621 GLN A N 1
ATOM 4927 C CA . GLN A 1 621 ? -22.063 -0.357 -9.213 1.00 98.56 621 GLN A CA 1
ATOM 4928 C C . GLN A 1 621 ? -20.706 -1.026 -9.481 1.00 98.56 621 GLN A C 1
ATOM 4930 O O . GLN A 1 621 ? -20.379 -1.323 -10.633 1.00 98.56 621 GLN A O 1
ATOM 4935 N N . LYS A 1 622 ? -19.879 -1.246 -8.447 1.00 98.56 622 LYS A N 1
ATOM 4936 C CA . LYS A 1 622 ? -18.622 -1.999 -8.587 1.00 98.56 622 LYS A CA 1
ATOM 4937 C C . LYS A 1 622 ? -18.953 -3.465 -8.876 1.00 98.56 622 LYS A C 1
ATOM 4939 O O . LYS A 1 622 ? -19.961 -3.973 -8.403 1.00 98.56 622 LYS A O 1
ATOM 4944 N N . PHE A 1 623 ? -18.112 -4.164 -9.640 1.00 98.62 623 PHE A N 1
ATOM 4945 C CA . PHE A 1 623 ? -18.368 -5.572 -9.965 1.00 98.62 623 PHE A CA 1
ATOM 4946 C C . PHE A 1 623 ? -18.459 -6.432 -8.678 1.00 98.62 623 PHE A C 1
ATOM 4948 O O . PHE A 1 623 ? -17.620 -6.242 -7.794 1.00 98.62 623 PHE A O 1
ATOM 4955 N N . PRO A 1 624 ? -19.397 -7.394 -8.571 1.00 98.69 624 PRO A N 1
ATOM 4956 C CA . PRO A 1 624 ? -19.549 -8.251 -7.394 1.00 98.69 624 PRO A CA 1
ATOM 4957 C C . PRO A 1 624 ? -18.242 -8.875 -6.879 1.00 98.69 624 PRO A C 1
ATOM 4959 O O . PRO A 1 624 ? -17.456 -9.471 -7.625 1.00 98.69 624 PRO A O 1
ATOM 4962 N N . GLY A 1 625 ? -17.994 -8.728 -5.582 1.00 98.50 625 GLY A N 1
ATOM 4963 C CA . GLY A 1 625 ? -16.787 -9.206 -4.914 1.00 98.50 625 GLY A CA 1
ATOM 4964 C C . GLY A 1 625 ? -15.540 -8.352 -5.153 1.00 98.50 625 GLY A C 1
ATOM 4965 O O . GLY A 1 625 ? -14.473 -8.728 -4.670 1.00 98.50 625 GLY A O 1
ATOM 4966 N N . SER A 1 626 ? -15.619 -7.255 -5.914 1.00 98.75 626 SER A N 1
ATOM 4967 C CA . SER A 1 626 ? -14.478 -6.423 -6.318 1.00 98.75 626 SER A CA 1
ATOM 4968 C C . SER A 1 626 ? -14.394 -5.147 -5.481 1.00 98.75 626 SER A C 1
ATOM 4970 O O . SER A 1 626 ? -15.281 -4.293 -5.548 1.00 98.75 626 SER A O 1
ATOM 4972 N N . ALA A 1 627 ? -13.282 -4.980 -4.758 1.00 98.62 627 ALA A N 1
ATOM 4973 C CA . ALA A 1 627 ? -13.072 -3.867 -3.833 1.00 98.62 627 ALA A CA 1
ATOM 4974 C C . ALA A 1 627 ? -14.287 -3.683 -2.891 1.00 98.62 627 ALA A C 1
ATOM 4976 O O . ALA A 1 627 ? -14.760 -4.659 -2.312 1.00 98.62 627 ALA A O 1
ATOM 4977 N N . GLU A 1 628 ? -14.817 -2.479 -2.707 1.00 98.69 628 GLU A N 1
ATOM 4978 C CA . GLU A 1 628 ? -15.827 -2.241 -1.671 1.00 98.69 628 GLU A CA 1
ATOM 4979 C C . GLU A 1 628 ? -17.166 -2.970 -1.890 1.00 98.69 628 GLU A C 1
ATOM 4981 O O . GLU A 1 628 ? -17.919 -3.087 -0.933 1.00 98.69 628 GLU A O 1
ATOM 4986 N N . ASN A 1 629 ? -17.471 -3.513 -3.081 1.00 98.75 629 ASN A N 1
ATOM 4987 C CA . ASN A 1 629 ? -18.669 -4.342 -3.270 1.00 98.75 629 ASN A CA 1
ATOM 4988 C C . ASN A 1 629 ? -18.411 -5.801 -2.870 1.00 98.75 629 ASN A C 1
ATOM 4990 O O . ASN A 1 629 ? -18.154 -6.652 -3.722 1.00 98.75 629 ASN A O 1
ATOM 4994 N N . GLY A 1 630 ? -18.448 -6.081 -1.567 1.00 98.50 630 GLY A N 1
ATOM 4995 C CA . GLY A 1 630 ? -18.417 -7.443 -1.022 1.00 98.50 630 GLY A CA 1
ATOM 4996 C C . GLY A 1 630 ? -17.121 -8.226 -1.274 1.00 98.50 630 GLY A C 1
ATOM 4997 O O . GLY A 1 630 ? -17.158 -9.454 -1.370 1.00 98.50 630 GLY A O 1
ATOM 4998 N N . SER A 1 631 ? -15.971 -7.552 -1.422 1.00 98.88 631 SER A N 1
ATOM 4999 C CA . SER A 1 631 ? -14.668 -8.237 -1.412 1.00 98.88 631 SER A CA 1
ATOM 5000 C C . SER A 1 631 ? -14.233 -8.639 -0.001 1.00 98.88 631 SER A C 1
ATOM 5002 O O . SER A 1 631 ? -14.753 -8.115 0.990 1.00 98.88 631 SER A O 1
ATOM 5004 N N . VAL A 1 632 ? -13.220 -9.508 0.094 1.00 98.81 632 VAL A N 1
ATOM 5005 C CA . VAL A 1 632 ? -12.387 -9.628 1.299 1.00 98.81 632 VAL A CA 1
ATOM 5006 C C . VAL A 1 632 ? -11.491 -8.390 1.335 1.00 98.81 632 VAL A C 1
ATOM 5008 O O . VAL A 1 632 ? -10.326 -8.408 0.933 1.00 98.81 632 VAL A O 1
ATOM 5011 N N . TYR A 1 633 ? -12.087 -7.266 1.726 1.00 98.88 633 TYR A N 1
ATOM 5012 C CA . TYR A 1 633 ? -11.408 -5.985 1.833 1.00 98.88 633 TYR A CA 1
ATOM 5013 C C . TYR A 1 633 ? -10.607 -6.000 3.131 1.00 98.88 633 TYR A C 1
ATOM 5015 O O . TYR A 1 633 ? -11.167 -5.821 4.215 1.00 98.88 633 TYR A O 1
ATOM 5023 N N . ASN A 1 634 ? -9.304 -6.275 3.035 1.00 98.94 634 ASN A N 1
ATOM 5024 C CA . ASN A 1 634 ? -8.507 -6.697 4.191 1.00 98.94 634 ASN A CA 1
ATOM 5025 C C . ASN A 1 634 ? -8.500 -5.650 5.323 1.00 98.94 634 ASN A C 1
ATOM 5027 O O . ASN A 1 634 ? -8.425 -6.012 6.494 1.00 98.94 634 ASN A O 1
ATOM 5031 N N . HIS A 1 635 ? -8.695 -4.369 4.994 1.00 98.88 635 HIS A N 1
ATOM 5032 C CA . HIS A 1 635 ? -8.785 -3.282 5.970 1.00 98.88 635 HIS A CA 1
ATOM 5033 C C . HIS A 1 635 ? -10.067 -3.358 6.835 1.00 98.88 635 HIS A C 1
ATOM 5035 O O . HIS A 1 635 ? -10.011 -3.086 8.028 1.00 98.88 635 HIS A O 1
ATOM 5041 N N . ALA A 1 636 ? -11.201 -3.814 6.286 1.00 98.88 636 ALA A N 1
ATOM 5042 C CA . ALA A 1 636 ? -12.404 -4.102 7.081 1.00 98.88 636 ALA A CA 1
ATOM 5043 C C . ALA A 1 636 ? -12.219 -5.370 7.934 1.00 98.88 636 ALA A C 1
ATOM 5045 O O . ALA A 1 636 ? -12.582 -5.402 9.111 1.00 98.88 636 ALA A O 1
ATOM 5046 N N . ALA A 1 637 ? -11.607 -6.406 7.349 1.00 98.94 637 ALA A N 1
ATOM 5047 C CA . ALA A 1 637 ? -11.339 -7.666 8.037 1.00 98.94 637 ALA A CA 1
ATOM 5048 C C . ALA A 1 637 ? -10.353 -7.504 9.211 1.00 98.94 637 ALA A C 1
ATOM 5050 O O . ALA A 1 637 ? -10.503 -8.181 10.224 1.00 98.94 637 ALA A O 1
ATOM 5051 N N . VAL A 1 638 ? -9.378 -6.591 9.133 1.00 98.94 638 VAL A N 1
ATOM 5052 C CA . VAL A 1 638 ? -8.429 -6.357 10.235 1.00 98.94 638 VAL A CA 1
ATOM 5053 C C . VAL A 1 638 ? -9.006 -5.506 11.367 1.00 98.94 638 VAL A C 1
ATOM 5055 O O . VAL A 1 638 ? -8.656 -5.736 12.522 1.00 98.94 638 VAL A O 1
ATOM 5058 N N . PHE A 1 639 ? -9.965 -4.612 11.090 1.00 98.94 639 PHE A N 1
ATOM 5059 C CA . PHE A 1 639 ? -10.778 -4.033 12.164 1.00 98.94 639 PHE A CA 1
ATOM 5060 C C . PHE A 1 639 ? -11.540 -5.139 12.909 1.00 98.94 639 PHE A C 1
ATOM 5062 O O . PHE A 1 639 ? -11.573 -5.141 14.138 1.00 98.94 639 PHE A O 1
ATOM 5069 N N . TYR A 1 640 ? -12.117 -6.106 12.179 1.00 98.94 640 TYR A N 1
ATOM 5070 C CA . TYR A 1 640 ? -12.824 -7.236 12.789 1.00 98.94 640 TYR A CA 1
ATOM 5071 C C . TYR A 1 640 ? -11.884 -8.066 13.672 1.00 98.94 640 TYR A C 1
ATOM 5073 O O . TYR A 1 640 ? -12.189 -8.259 14.845 1.00 98.94 640 TYR A O 1
ATOM 5081 N N . VAL A 1 641 ? -10.692 -8.434 13.182 1.00 98.94 641 VAL A N 1
ATOM 5082 C CA . VAL A 1 641 ? -9.629 -9.070 13.992 1.00 98.94 641 VAL A CA 1
ATOM 5083 C C . VAL A 1 641 ? -9.349 -8.293 15.286 1.00 98.94 641 VAL A C 1
ATOM 5085 O O . VAL A 1 641 ? -9.288 -8.903 16.353 1.00 98.94 641 VAL A O 1
ATOM 5088 N N . HIS A 1 642 ? -9.220 -6.964 15.218 1.00 98.81 642 HIS A N 1
ATOM 5089 C CA . HIS A 1 642 ? -8.997 -6.130 16.402 1.00 98.81 642 HIS A CA 1
ATOM 5090 C C . HIS A 1 642 ? -10.165 -6.220 17.401 1.00 98.81 642 HIS A C 1
ATOM 5092 O O . HIS A 1 642 ? -9.934 -6.442 18.589 1.00 98.81 642 HIS A O 1
ATOM 5098 N N . SER A 1 643 ? -11.411 -6.145 16.919 1.00 98.81 643 SER A N 1
ATOM 5099 C CA . SER A 1 643 ? -12.610 -6.282 17.762 1.00 98.81 643 SER A CA 1
ATOM 5100 C C . SER A 1 643 ? -12.757 -7.666 18.406 1.00 98.81 643 SER A C 1
ATOM 5102 O O . SER A 1 643 ? -13.215 -7.781 19.540 1.00 98.81 643 SER A O 1
ATOM 5104 N N . LEU A 1 644 ? -12.317 -8.726 17.725 1.00 98.81 644 LEU A N 1
ATOM 5105 C CA . LEU A 1 644 ? -12.337 -10.082 18.270 1.00 98.81 644 LEU A CA 1
ATOM 5106 C C . LEU A 1 644 ? -11.315 -10.248 19.401 1.00 98.81 644 LEU A C 1
ATOM 5108 O O . LEU A 1 644 ? -11.651 -10.795 20.452 1.00 98.81 644 LEU A O 1
ATOM 5112 N N . TYR A 1 645 ? -10.102 -9.706 19.242 1.00 98.44 645 TYR A N 1
ATOM 5113 C CA . TYR A 1 645 ? -9.121 -9.666 20.332 1.00 98.44 645 TYR A CA 1
ATOM 5114 C C . TYR A 1 645 ? -9.578 -8.787 21.513 1.00 98.44 645 TYR A C 1
ATOM 5116 O O . TYR A 1 645 ? -9.194 -9.078 22.644 1.00 98.44 645 TYR A O 1
ATOM 5124 N N . SER A 1 646 ? -10.422 -7.763 21.317 1.00 96.94 646 SER A N 1
ATOM 5125 C CA . SER A 1 646 ? -10.970 -6.987 22.446 1.00 96.94 646 SER A CA 1
ATOM 5126 C C . SER A 1 646 ? -12.043 -7.725 23.263 1.00 96.94 646 SER A C 1
ATOM 5128 O O . SER A 1 646 ? -12.371 -7.267 24.353 1.00 96.94 646 SER A O 1
ATOM 5130 N N . VAL A 1 647 ? -12.564 -8.863 22.781 1.00 96.62 647 VAL A N 1
ATOM 5131 C CA . VAL A 1 647 ? -13.539 -9.711 23.508 1.00 96.62 647 VAL A CA 1
ATOM 5132 C C . VAL A 1 647 ? -13.064 -11.152 23.746 1.00 96.62 647 VAL A C 1
ATOM 5134 O O . VAL A 1 647 ? -13.840 -11.988 24.199 1.00 96.62 647 VAL A O 1
ATOM 5137 N N . GLY A 1 648 ? -11.790 -11.458 23.478 1.00 94.69 648 GLY A N 1
ATOM 5138 C CA . GLY A 1 648 ? -11.190 -12.769 23.761 1.00 94.69 648 GLY A CA 1
ATOM 5139 C C . GLY A 1 648 ? -11.460 -13.869 22.724 1.00 94.69 648 GLY A C 1
ATOM 5140 O O . GLY A 1 648 ? -11.092 -15.021 22.955 1.00 94.69 648 GLY A O 1
ATOM 5141 N N . GLU A 1 649 ? -12.036 -13.540 21.564 1.00 97.25 649 GLU A N 1
ATOM 5142 C CA . GLU A 1 649 ? -12.338 -14.455 20.443 1.00 97.25 649 GLU A CA 1
ATOM 5143 C C . GLU A 1 649 ? -11.065 -14.854 19.655 1.00 97.25 649 GLU A C 1
ATOM 5145 O O . GLU A 1 649 ? -10.989 -14.767 18.427 1.00 97.25 649 GLU A O 1
ATOM 5150 N N . ARG A 1 650 ? -10.020 -15.279 20.376 1.00 95.62 650 ARG A N 1
ATOM 5151 C CA . ARG A 1 650 ? -8.638 -15.463 19.894 1.00 95.62 650 ARG A CA 1
ATOM 5152 C C . ARG A 1 650 ? -8.504 -16.377 18.673 1.00 95.62 650 ARG A C 1
ATOM 5154 O O . ARG A 1 650 ? -7.762 -16.062 17.751 1.00 95.62 650 ARG A O 1
ATOM 5161 N N . ASP A 1 651 ? -9.243 -17.485 18.639 1.00 97.25 651 ASP A N 1
ATOM 5162 C CA . ASP A 1 651 ? -9.166 -18.487 17.570 1.00 97.25 651 ASP A CA 1
ATOM 5163 C C . ASP A 1 651 ? -9.758 -17.943 16.261 1.00 97.25 651 ASP A C 1
ATOM 5165 O O . ASP A 1 651 ? -9.177 -18.081 15.181 1.00 97.25 651 ASP A O 1
ATOM 5169 N N . ARG A 1 652 ? -10.885 -17.234 16.376 1.00 97.94 652 ARG A N 1
ATOM 5170 C CA . ARG A 1 652 ? -11.562 -16.527 15.285 1.00 97.94 652 ARG A CA 1
ATOM 5171 C C . ARG A 1 652 ? -10.724 -15.337 14.793 1.00 97.94 652 ARG A C 1
ATOM 5173 O O . ARG A 1 652 ? -10.579 -15.155 13.583 1.00 97.94 652 ARG A O 1
ATOM 5180 N N . ALA A 1 653 ? -10.119 -14.583 15.714 1.00 98.62 653 ALA A N 1
ATOM 5181 C CA . ALA A 1 653 ? -9.222 -13.464 15.422 1.00 98.62 653 ALA A CA 1
ATOM 5182 C C . ALA A 1 653 ? -7.960 -13.922 14.674 1.00 98.62 653 ALA A C 1
ATOM 5184 O O . ALA A 1 653 ? -7.644 -13.388 13.608 1.00 98.62 653 ALA A O 1
ATOM 5185 N N . TYR A 1 654 ? -7.271 -14.949 15.182 1.00 98.50 654 TYR A N 1
ATOM 5186 C CA . TYR A 1 654 ? -6.084 -15.513 14.543 1.00 98.50 654 TYR A CA 1
ATOM 5187 C C . TYR A 1 654 ? -6.406 -16.100 13.164 1.00 98.50 654 TYR A C 1
ATOM 5189 O O . TYR A 1 654 ? -5.689 -15.809 12.206 1.00 98.50 654 TYR A O 1
ATOM 5197 N N . LYS A 1 655 ? -7.509 -16.852 13.023 1.00 98.31 655 LYS A N 1
ATOM 5198 C CA . LYS A 1 655 ? -7.978 -17.383 11.731 1.00 98.31 655 LYS A CA 1
ATOM 5199 C C . LYS A 1 655 ? -8.143 -16.265 10.697 1.00 98.31 655 LYS A C 1
ATOM 5201 O O . LYS A 1 655 ? -7.524 -16.327 9.635 1.00 98.31 655 LYS A O 1
ATOM 5206 N N . ALA A 1 656 ? -8.920 -15.226 11.013 1.00 98.56 656 ALA A N 1
ATOM 5207 C CA . ALA A 1 656 ? -9.168 -14.117 10.092 1.00 98.56 656 ALA A CA 1
ATOM 5208 C C . ALA A 1 656 ? -7.888 -13.321 9.762 1.00 98.56 656 ALA A C 1
ATOM 5210 O O . ALA A 1 656 ? -7.695 -12.928 8.611 1.00 98.56 656 ALA A O 1
ATOM 5211 N N . LEU A 1 657 ? -6.982 -13.140 10.731 1.00 98.69 657 LEU A N 1
ATOM 5212 C CA . LEU A 1 657 ? -5.682 -12.488 10.532 1.00 98.69 657 LEU A CA 1
ATOM 5213 C C . LEU A 1 657 ? -4.760 -13.313 9.622 1.00 98.69 657 LEU A C 1
ATOM 5215 O O . LEU A 1 657 ? -4.186 -12.786 8.669 1.00 98.69 657 LEU A O 1
ATOM 5219 N N . ARG A 1 658 ? -4.647 -14.623 9.868 1.00 98.38 658 ARG A N 1
ATOM 5220 C CA . ARG A 1 658 ? -3.793 -15.529 9.090 1.00 98.38 658 ARG A CA 1
ATOM 5221 C C . ARG A 1 658 ? -4.293 -15.723 7.658 1.00 98.38 658 ARG A C 1
ATOM 5223 O O . ARG A 1 658 ? -3.478 -15.896 6.749 1.00 98.38 658 ARG A O 1
ATOM 5230 N N . GLN A 1 659 ? -5.604 -15.636 7.436 1.00 98.56 659 GLN A N 1
ATOM 5231 C CA . GLN A 1 659 ? -6.206 -15.679 6.101 1.00 98.56 659 GLN A CA 1
ATOM 5232 C C . GLN A 1 659 ? -5.831 -14.487 5.206 1.00 98.56 659 GLN A C 1
ATOM 5234 O O . GLN A 1 659 ? -5.978 -14.607 3.991 1.00 98.56 659 GLN A O 1
ATOM 5239 N N . MET A 1 660 ? -5.305 -13.381 5.750 1.00 98.69 660 MET A N 1
ATOM 5240 C CA . MET A 1 660 ? -4.796 -12.253 4.951 1.00 98.69 660 MET A CA 1
ATOM 5241 C C . MET A 1 660 ? -3.462 -12.560 4.252 1.00 98.69 660 MET A C 1
ATOM 5243 O O . MET A 1 660 ? -3.058 -11.808 3.371 1.00 98.69 660 MET A O 1
ATOM 5247 N N . ILE A 1 661 ? -2.766 -13.632 4.641 1.00 98.25 661 ILE A N 1
ATOM 5248 C CA . ILE A 1 661 ? -1.449 -14.006 4.114 1.00 98.25 661 ILE A CA 1
ATOM 5249 C C . ILE A 1 661 ? -1.625 -15.211 3.170 1.00 98.25 661 ILE A C 1
ATOM 5251 O O . ILE A 1 661 ? -2.204 -16.213 3.594 1.00 98.25 661 ILE A O 1
ATOM 5255 N N . PRO A 1 662 ? -1.149 -15.155 1.908 1.00 96.75 662 PRO A N 1
ATOM 5256 C CA . PRO A 1 662 ? -1.241 -16.277 0.972 1.00 96.75 662 PRO A CA 1
ATOM 5257 C C . PRO A 1 662 ? -0.481 -17.523 1.443 1.00 96.75 662 PRO A C 1
ATOM 5259 O O . PRO A 1 662 ? 0.607 -17.413 2.013 1.00 96.75 662 PRO A O 1
ATOM 5262 N N . GLY A 1 663 ? -1.002 -18.700 1.105 1.00 93.31 663 GLY A N 1
ATOM 5263 C CA . GLY A 1 663 ? -0.370 -19.991 1.372 1.00 93.31 663 GLY A CA 1
ATOM 5264 C C . GLY A 1 663 ? -0.674 -20.590 2.752 1.00 93.31 663 GLY A C 1
ATOM 5265 O O . GLY A 1 663 ? -1.351 -19.967 3.578 1.00 93.31 663 GLY A O 1
ATOM 5266 N N . PRO A 1 664 ? -0.171 -21.809 3.032 1.00 90.88 664 PRO A N 1
ATOM 5267 C CA . PRO A 1 664 ? 0.996 -22.425 2.380 1.00 90.88 664 PRO A CA 1
ATOM 5268 C C . PRO A 1 664 ? 0.690 -23.340 1.177 1.00 90.88 664 PRO A C 1
ATOM 5270 O O . PRO A 1 664 ? 1.611 -23.905 0.590 1.00 90.88 664 PRO A O 1
ATOM 5273 N N . THR A 1 665 ? -0.578 -23.550 0.802 1.00 93.50 665 THR A N 1
ATOM 5274 C CA . THR A 1 665 ? -0.920 -24.473 -0.296 1.00 93.50 665 THR A CA 1
ATOM 5275 C C . THR A 1 665 ? -0.691 -23.852 -1.676 1.00 93.50 665 THR A C 1
ATOM 5277 O O . THR A 1 665 ? -0.973 -22.676 -1.907 1.00 93.50 665 THR A O 1
ATOM 5280 N N . GLU A 1 666 ? -0.229 -24.666 -2.633 1.00 94.38 666 GLU A N 1
ATOM 5281 C CA . GLU A 1 666 ? -0.034 -24.232 -4.027 1.00 94.38 666 GLU A CA 1
ATOM 5282 C C . GLU A 1 666 ? -1.345 -23.749 -4.671 1.00 94.38 666 GLU A C 1
ATOM 5284 O O . GLU A 1 666 ? -1.346 -22.775 -5.419 1.00 94.38 666 GLU A O 1
ATOM 5289 N N . GLU A 1 667 ? -2.474 -24.369 -4.313 1.00 96.06 667 GLU A N 1
ATOM 5290 C CA . GLU A 1 667 ? -3.813 -23.966 -4.754 1.00 96.06 667 GLU A CA 1
ATOM 5291 C C . GLU A 1 667 ? -4.178 -22.540 -4.307 1.00 96.06 667 GLU A C 1
ATOM 5293 O O . GLU A 1 667 ? -4.646 -21.747 -5.126 1.00 96.06 667 GLU A O 1
ATOM 5298 N N . ASP A 1 668 ? -3.911 -22.172 -3.047 1.00 97.50 668 ASP A N 1
ATOM 5299 C CA . ASP A 1 668 ? -4.154 -20.810 -2.557 1.00 97.50 668 ASP A CA 1
ATOM 5300 C C . ASP A 1 668 ? -3.204 -19.808 -3.231 1.00 97.50 668 ASP A C 1
ATOM 5302 O O . ASP A 1 668 ? -3.657 -18.787 -3.752 1.00 97.50 668 ASP A O 1
ATOM 5306 N N . TYR A 1 669 ? -1.910 -20.125 -3.344 1.00 97.50 669 TYR A N 1
ATOM 5307 C CA . TYR A 1 669 ? -0.953 -19.270 -4.056 1.00 97.50 669 TYR A CA 1
ATOM 5308 C C . TYR A 1 669 ? -1.349 -19.017 -5.521 1.00 97.50 669 TYR A C 1
ATOM 5310 O O . TYR A 1 669 ? -1.261 -17.878 -5.991 1.00 97.50 669 TYR A O 1
ATOM 5318 N N . VAL A 1 670 ? -1.811 -20.042 -6.244 1.00 98.00 670 VAL A N 1
ATOM 5319 C CA . VAL A 1 670 ? -2.257 -19.923 -7.643 1.00 98.00 670 VAL A CA 1
ATOM 5320 C C . VAL A 1 670 ? -3.578 -19.155 -7.746 1.00 98.00 670 VAL A C 1
ATOM 5322 O O . VAL A 1 670 ? -3.690 -18.268 -8.597 1.00 98.00 670 VAL A O 1
ATOM 5325 N N . GLN A 1 671 ? -4.556 -19.418 -6.872 1.00 98.25 671 GLN A N 1
ATOM 5326 C CA . GLN A 1 671 ? -5.856 -18.737 -6.909 1.00 98.25 671 GLN A CA 1
ATOM 5327 C C . GLN A 1 671 ? -5.755 -17.260 -6.495 1.00 98.25 671 GLN A C 1
ATOM 5329 O O . GLN A 1 671 ? -6.364 -16.396 -7.135 1.00 98.25 671 GLN A O 1
ATOM 5334 N N . ARG A 1 672 ? -4.948 -16.937 -5.473 1.00 98.62 672 ARG A N 1
ATOM 5335 C CA . ARG A 1 672 ? -4.650 -15.545 -5.093 1.00 98.62 672 ARG A CA 1
ATOM 5336 C C . ARG A 1 672 ? -3.759 -14.857 -6.127 1.00 98.62 672 ARG A C 1
ATOM 5338 O O . ARG A 1 672 ? -3.955 -13.673 -6.406 1.00 98.62 672 ARG A O 1
ATOM 5345 N N . GLY A 1 673 ? -2.809 -15.585 -6.714 1.00 98.19 673 GLY A N 1
ATOM 5346 C CA . GLY A 1 673 ? -1.966 -15.133 -7.824 1.00 98.19 673 GLY A CA 1
ATOM 5347 C C . GLY A 1 673 ? -0.920 -14.072 -7.460 1.00 98.19 673 GLY A C 1
ATOM 5348 O O . GLY A 1 673 ? -0.496 -13.323 -8.340 1.00 98.19 673 GLY A O 1
ATOM 5349 N N . GLN A 1 674 ? -0.524 -13.964 -6.188 1.00 98.19 674 GLN A N 1
ATOM 5350 C CA . GLN A 1 674 ? 0.493 -13.021 -5.694 1.00 98.19 674 GLN A CA 1
ATOM 5351 C C . GLN A 1 674 ? 1.608 -13.739 -4.917 1.00 98.19 674 GLN A C 1
ATOM 5353 O O . GLN A 1 674 ? 1.437 -14.877 -4.491 1.00 98.19 674 GLN A O 1
ATOM 5358 N N . LEU A 1 675 ? 2.719 -13.041 -4.660 1.00 98.00 675 LEU A N 1
ATOM 5359 C CA . LEU A 1 675 ? 3.715 -13.482 -3.677 1.00 98.00 675 LEU A CA 1
ATOM 5360 C C . LEU A 1 675 ? 3.255 -13.123 -2.247 1.00 98.00 675 LEU A C 1
ATOM 5362 O O . LEU A 1 675 ? 2.651 -12.059 -2.073 1.00 98.00 675 LEU A O 1
ATOM 5366 N N . PRO A 1 676 ? 3.584 -13.912 -1.209 1.00 97.56 676 PRO A N 1
ATOM 5367 C CA . PRO A 1 676 ? 3.335 -13.571 0.196 1.00 97.56 676 PRO A CA 1
ATOM 5368 C C . PRO A 1 676 ? 4.382 -12.570 0.736 1.00 97.56 676 PRO A C 1
ATOM 5370 O O . PRO A 1 676 ? 5.056 -12.822 1.728 1.00 97.56 676 PRO A O 1
ATOM 5373 N N . VAL A 1 677 ? 4.544 -11.429 0.053 1.00 98.38 677 VAL A N 1
ATOM 5374 C CA . VAL A 1 677 ? 5.509 -10.356 0.402 1.00 98.38 677 VAL A CA 1
ATOM 5375 C C . VAL A 1 677 ? 4.842 -8.996 0.655 1.00 98.38 677 VAL A C 1
ATOM 5377 O O . VAL A 1 677 ? 5.523 -7.998 0.879 1.00 98.38 677 VAL A O 1
ATOM 5380 N N . TYR A 1 678 ? 3.507 -8.953 0.594 1.00 98.75 678 TYR A N 1
ATOM 5381 C CA . TYR A 1 678 ? 2.651 -7.834 0.998 1.00 98.75 678 TYR A CA 1
ATOM 5382 C C . TYR A 1 678 ? 1.197 -8.313 1.164 1.00 98.75 678 TYR A C 1
ATOM 5384 O O . TYR A 1 678 ? 0.783 -9.276 0.509 1.00 98.75 678 TYR A O 1
ATOM 5392 N N . ILE A 1 679 ? 0.403 -7.621 1.983 1.00 98.88 679 ILE A N 1
ATOM 5393 C CA . ILE A 1 679 ? -1.063 -7.768 2.015 1.00 98.88 679 ILE A CA 1
ATOM 5394 C C . ILE A 1 679 ? -1.667 -6.773 1.006 1.00 98.88 679 ILE A C 1
ATOM 5396 O O . ILE A 1 679 ? -1.315 -5.590 1.048 1.00 98.88 679 ILE A O 1
ATOM 5400 N N . PRO A 1 680 ? -2.545 -7.198 0.080 1.00 98.88 680 PRO A N 1
ATOM 5401 C CA . PRO A 1 680 ? -3.200 -6.304 -0.870 1.00 98.88 680 PRO A CA 1
ATOM 5402 C C . PRO A 1 680 ? -4.365 -5.557 -0.208 1.00 98.88 680 PRO A C 1
ATOM 5404 O O . PRO A 1 680 ? -4.875 -5.988 0.828 1.00 98.88 680 PRO A O 1
ATOM 5407 N N . ASN A 1 681 ? -4.882 -4.493 -0.830 1.00 98.75 681 ASN A N 1
ATOM 5408 C CA . ASN A 1 681 ? -6.087 -3.837 -0.302 1.00 98.75 681 ASN A CA 1
ATOM 5409 C C . ASN A 1 681 ? -7.334 -4.750 -0.286 1.00 98.75 681 ASN A C 1
ATOM 5411 O O . ASN A 1 681 ? -8.166 -4.604 0.608 1.00 98.75 681 ASN A O 1
ATOM 5415 N N . TYR A 1 682 ? -7.448 -5.709 -1.216 1.00 98.88 682 TYR A N 1
ATOM 5416 C CA . TYR A 1 682 ? -8.468 -6.759 -1.161 1.00 98.88 682 TYR A CA 1
ATOM 5417 C C . TYR A 1 682 ? -8.036 -8.085 -1.807 1.00 98.88 682 TYR A C 1
ATOM 5419 O O . TYR A 1 682 ? -7.247 -8.108 -2.758 1.00 98.88 682 TYR A O 1
ATOM 5427 N N . TYR A 1 683 ? -8.637 -9.179 -1.331 1.00 98.94 683 TYR A N 1
ATOM 5428 C CA . TYR A 1 683 ? -8.821 -10.421 -2.088 1.00 98.94 683 TYR A CA 1
ATOM 5429 C C . TYR A 1 683 ? -10.267 -10.495 -2.590 1.00 98.94 683 TYR A C 1
ATOM 5431 O O . TYR A 1 683 ? -11.197 -10.048 -1.917 1.00 98.94 683 TYR A O 1
ATOM 5439 N N . ARG A 1 684 ? -10.481 -10.994 -3.809 1.00 98.81 684 ARG A N 1
ATOM 5440 C CA . ARG A 1 684 ? -11.805 -11.007 -4.441 1.00 98.81 684 ARG A CA 1
ATOM 5441 C C . ARG A 1 684 ? -12.807 -11.785 -3.576 1.00 98.81 684 ARG A C 1
ATOM 5443 O O . ARG A 1 684 ? -12.544 -12.924 -3.207 1.00 98.81 684 ARG A O 1
ATOM 5450 N N . GLY A 1 685 ? -13.942 -11.173 -3.260 1.00 98.62 685 GLY A N 1
ATOM 5451 C CA . GLY A 1 685 ? -15.049 -11.812 -2.543 1.00 98.62 685 GLY A CA 1
ATOM 5452 C C . GLY A 1 685 ? -16.119 -12.332 -3.500 1.00 98.62 685 GLY A C 1
ATOM 5453 O O . GLY A 1 685 ? -15.782 -12.823 -4.578 1.00 98.62 685 GLY A O 1
ATOM 5454 N N . ALA A 1 686 ? -17.392 -12.211 -3.108 1.00 97.44 686 ALA A N 1
ATOM 5455 C CA . ALA A 1 686 ? -18.528 -12.870 -3.768 1.00 97.44 686 ALA A CA 1
ATOM 5456 C C . ALA A 1 686 ? -18.256 -14.374 -4.010 1.00 97.44 686 ALA A C 1
ATOM 5458 O O . ALA A 1 686 ? -18.283 -14.880 -5.135 1.00 97.44 686 ALA A O 1
ATOM 5459 N N . TRP A 1 687 ? -17.877 -15.068 -2.928 1.00 95.94 687 TRP A N 1
ATOM 5460 C CA . TRP A 1 687 ? -17.419 -16.463 -2.933 1.00 95.94 687 TRP A CA 1
ATOM 5461 C C . TRP A 1 687 ? -18.500 -17.446 -3.393 1.00 95.94 687 TRP A C 1
ATOM 5463 O O . TRP A 1 687 ? -18.182 -18.408 -4.089 1.00 95.94 687 TRP A O 1
ATOM 5473 N N . HIS A 1 688 ? -19.768 -17.194 -3.068 1.00 92.94 688 HIS A N 1
ATOM 5474 C CA . HIS A 1 688 ? -20.876 -18.083 -3.427 1.00 92.94 688 HIS A CA 1
ATOM 5475 C C . HIS A 1 688 ? -21.373 -17.814 -4.854 1.00 92.94 688 HIS A C 1
ATOM 5477 O O . HIS A 1 688 ? -21.747 -18.735 -5.578 1.00 92.94 688 HIS A O 1
ATOM 5483 N N . GLU A 1 689 ? -21.334 -16.552 -5.275 1.00 95.00 689 GLU A N 1
ATOM 5484 C CA . GLU A 1 689 ? -21.845 -16.065 -6.553 1.00 95.00 689 GLU A CA 1
ATOM 5485 C C . GLU A 1 689 ? -20.823 -16.258 -7.691 1.00 95.00 689 GLU A C 1
ATOM 5487 O O . GLU A 1 689 ? -21.187 -16.618 -8.814 1.00 95.00 689 GLU A O 1
ATOM 5492 N N . TYR A 1 690 ? -19.529 -16.057 -7.406 1.00 97.62 690 TYR A N 1
ATOM 5493 C CA . TYR A 1 690 ? -18.429 -16.116 -8.378 1.00 97.62 690 TYR A CA 1
ATOM 5494 C C . TYR A 1 690 ? -17.181 -16.874 -7.852 1.00 97.62 690 TYR A C 1
ATOM 5496 O O . TYR A 1 690 ? -16.057 -16.365 -7.983 1.00 97.62 690 TYR A O 1
ATOM 5504 N N . PRO A 1 691 ? -17.316 -18.123 -7.344 1.00 97.00 691 PRO A N 1
ATOM 5505 C CA . PRO A 1 691 ? -16.231 -18.877 -6.690 1.00 97.00 691 PRO A CA 1
ATOM 5506 C C . PRO A 1 691 ? -14.956 -18.993 -7.537 1.00 97.00 691 PRO A C 1
ATOM 5508 O O . PRO A 1 691 ? -13.850 -18.856 -7.027 1.00 97.00 691 PRO A O 1
ATOM 5511 N N . ARG A 1 692 ? -15.098 -19.131 -8.865 1.00 98.06 692 ARG A N 1
ATOM 5512 C CA . ARG A 1 692 ? -13.986 -19.176 -9.839 1.00 98.06 692 ARG A CA 1
ATOM 5513 C C . ARG A 1 692 ? -13.017 -17.986 -9.732 1.00 98.06 692 ARG A C 1
ATOM 5515 O O . ARG A 1 692 ? -11.872 -18.091 -10.165 1.00 98.06 692 ARG A O 1
ATOM 5522 N N . THR A 1 693 ? -13.476 -16.829 -9.260 1.00 98.38 693 THR A N 1
ATOM 5523 C CA . THR A 1 693 ? -12.667 -15.600 -9.191 1.00 98.38 693 THR A CA 1
ATOM 5524 C C . THR A 1 693 ? -12.362 -15.123 -7.781 1.00 98.38 693 THR A C 1
ATOM 5526 O O . THR A 1 693 ? -11.457 -14.305 -7.634 1.00 98.38 693 THR A O 1
ATOM 5529 N N . ALA A 1 694 ? -13.086 -15.616 -6.779 1.00 98.62 694 ALA A N 1
ATOM 5530 C CA . ALA A 1 694 ? -12.859 -15.294 -5.378 1.00 98.62 694 ALA A CA 1
ATOM 5531 C C . ALA A 1 694 ? -11.454 -15.727 -4.911 1.00 98.62 694 ALA A C 1
ATOM 5533 O O . ALA A 1 694 ? -10.833 -16.609 -5.502 1.00 98.62 694 ALA A O 1
ATOM 5534 N N . GLY A 1 695 ? -10.916 -15.048 -3.903 1.00 98.62 695 GLY A N 1
ATOM 5535 C CA . GLY A 1 695 ? -9.539 -15.196 -3.431 1.00 98.62 695 GLY A CA 1
ATOM 5536 C C . GLY A 1 695 ? -8.493 -14.431 -4.244 1.00 98.62 695 GLY A C 1
ATOM 5537 O O . GLY A 1 695 ? -7.466 -14.056 -3.688 1.00 98.62 695 GLY A O 1
ATOM 5538 N N . ARG A 1 696 ? -8.731 -14.110 -5.524 1.00 98.81 696 ARG A N 1
ATOM 5539 C CA . ARG A 1 696 ? -7.741 -13.391 -6.347 1.00 98.81 696 ARG A CA 1
ATOM 5540 C C . ARG A 1 696 ? -7.322 -12.056 -5.716 1.00 98.81 696 ARG A C 1
ATOM 5542 O O . ARG A 1 696 ? -8.171 -11.227 -5.402 1.00 98.81 696 ARG A O 1
ATOM 5549 N N . SER A 1 697 ? -6.017 -11.827 -5.593 1.00 98.88 697 SER A N 1
ATOM 5550 C CA . SER A 1 697 ? -5.439 -10.575 -5.095 1.00 98.88 697 SER A CA 1
ATOM 5551 C C . SER A 1 697 ? -5.651 -9.407 -6.060 1.00 98.88 697 SER A C 1
ATOM 5553 O O . SER A 1 697 ? -5.443 -9.552 -7.270 1.00 98.88 697 SER A O 1
ATOM 5555 N N . SER A 1 698 ? -5.953 -8.223 -5.518 1.00 98.81 698 SER A N 1
ATOM 5556 C CA . SER A 1 698 ? -5.948 -6.960 -6.267 1.00 98.81 698 SER A CA 1
ATOM 5557 C C . SER A 1 698 ? -4.560 -6.539 -6.770 1.00 98.81 698 SER A C 1
ATOM 5559 O O . SER A 1 698 ? -4.464 -5.664 -7.628 1.00 98.81 698 SER A O 1
ATOM 5561 N N . GLN A 1 699 ? -3.491 -7.147 -6.246 1.00 98.56 699 GLN A N 1
ATOM 5562 C CA . GLN A 1 699 ? -2.083 -6.770 -6.427 1.00 98.56 699 GLN A CA 1
ATOM 5563 C C . GLN A 1 699 ? -1.716 -5.343 -5.956 1.00 98.56 699 GLN A C 1
ATOM 5565 O O . GLN A 1 699 ? -0.596 -4.896 -6.202 1.00 98.56 699 GLN A O 1
ATOM 5570 N N . LEU A 1 700 ? -2.616 -4.613 -5.282 1.00 98.69 700 LEU A N 1
ATOM 5571 C CA . LEU A 1 700 ? -2.354 -3.254 -4.794 1.00 98.69 700 LEU A CA 1
ATOM 5572 C C . LEU A 1 700 ? -1.788 -3.291 -3.370 1.00 98.69 700 LEU A C 1
ATOM 5574 O O . LEU A 1 700 ? -2.532 -3.484 -2.410 1.00 98.69 700 LEU A O 1
ATOM 5578 N N . PHE A 1 701 ? -0.482 -3.050 -3.234 1.00 98.44 701 PHE A N 1
ATOM 5579 C CA . PHE A 1 701 ? 0.225 -2.957 -1.946 1.00 98.44 701 PHE A CA 1
ATOM 5580 C C . PHE A 1 701 ? -0.126 -1.698 -1.126 1.00 98.44 701 PHE A C 1
ATOM 5582 O O . PHE A 1 701 ? 0.236 -1.611 0.045 1.00 98.44 701 PHE A O 1
ATOM 5589 N N . ASN A 1 702 ? -0.833 -0.735 -1.723 1.00 98.62 702 ASN A N 1
ATOM 5590 C CA . ASN A 1 702 ? -1.330 0.469 -1.060 1.00 98.62 702 ASN A CA 1
ATOM 5591 C C . ASN A 1 702 ? -2.597 0.157 -0.243 1.00 98.62 702 ASN A C 1
ATOM 5593 O O . ASN A 1 702 ? -3.685 0.012 -0.804 1.00 98.62 702 ASN A O 1
ATOM 5597 N N . THR A 1 703 ? -2.466 0.032 1.080 1.00 98.69 703 THR A N 1
ATOM 5598 C CA . THR A 1 703 ? -3.575 -0.230 2.002 1.00 98.69 703 THR A CA 1
ATOM 5599 C C . THR A 1 703 ? -3.235 0.081 3.464 1.00 98.69 703 THR A C 1
ATOM 5601 O O . THR A 1 703 ? -2.252 -0.419 4.004 1.00 98.69 703 THR A O 1
ATOM 5604 N N . GLY A 1 704 ? -4.135 0.792 4.154 1.00 98.19 704 GLY A N 1
ATOM 5605 C CA . GLY A 1 704 ? -4.073 0.997 5.610 1.00 98.19 704 GLY A CA 1
ATOM 5606 C C . GLY A 1 704 ? -4.259 -0.283 6.443 1.00 98.19 704 GLY A C 1
ATOM 5607 O O . GLY A 1 704 ? -4.110 -0.247 7.658 1.00 98.19 704 GLY A O 1
ATOM 5608 N N . THR A 1 705 ? -4.528 -1.437 5.812 1.00 98.88 705 THR A N 1
ATOM 5609 C CA . THR A 1 705 ? -4.610 -2.739 6.500 1.00 98.88 705 THR A CA 1
ATOM 5610 C C . THR A 1 705 ? -3.377 -3.021 7.358 1.00 98.88 705 THR A C 1
ATOM 5612 O O . THR A 1 705 ? -3.499 -3.594 8.437 1.00 98.88 705 THR A O 1
ATOM 5615 N N . VAL A 1 706 ? -2.179 -2.667 6.881 1.00 98.81 706 VAL A N 1
ATOM 5616 C CA . VAL A 1 706 ? -0.939 -3.175 7.484 1.00 98.81 706 VAL A CA 1
ATOM 5617 C C . VAL A 1 706 ? -0.605 -2.563 8.838 1.00 98.81 706 VAL A C 1
ATOM 5619 O O . VAL A 1 706 ? -0.116 -3.292 9.698 1.00 98.81 706 VAL A O 1
ATOM 5622 N N . SER A 1 707 ? -0.930 -1.291 9.084 1.00 98.75 707 SER A N 1
ATOM 5623 C CA . SER A 1 707 ? -0.736 -0.679 10.407 1.00 98.75 707 SER A CA 1
ATOM 5624 C C . SER A 1 707 ? -1.606 -1.364 11.463 1.00 98.75 707 SER A C 1
ATOM 5626 O O . SER A 1 707 ? -1.118 -1.719 12.536 1.00 98.75 707 SER A O 1
ATOM 5628 N N . TRP A 1 708 ? -2.862 -1.653 11.120 1.00 98.94 708 TRP A N 1
ATOM 5629 C CA . TRP A 1 708 ? -3.782 -2.430 11.949 1.00 98.94 708 TRP A CA 1
ATOM 5630 C C . TRP A 1 708 ? -3.378 -3.898 12.086 1.00 98.94 708 TRP A C 1
ATOM 5632 O O . TRP A 1 708 ? -3.489 -4.448 13.178 1.00 98.94 708 TRP A O 1
ATOM 5642 N N . ALA A 1 709 ? -2.866 -4.537 11.032 1.00 98.88 709 ALA A N 1
ATOM 5643 C CA . ALA A 1 709 ? -2.393 -5.920 11.101 1.00 98.88 709 ALA A CA 1
ATOM 5644 C C . ALA A 1 709 ? -1.177 -6.031 12.027 1.00 98.88 709 ALA A C 1
ATOM 5646 O O . ALA A 1 709 ? -1.133 -6.910 12.883 1.00 98.88 709 ALA A O 1
ATOM 5647 N N . TYR A 1 710 ? -0.228 -5.099 11.916 1.00 98.88 710 TYR A N 1
ATOM 5648 C CA . TYR A 1 710 ? 0.949 -5.044 12.779 1.00 98.88 710 TYR A CA 1
ATOM 5649 C C . TYR A 1 710 ? 0.560 -4.750 14.236 1.00 98.88 710 TYR A C 1
ATOM 5651 O O . TYR A 1 710 ? 1.002 -5.472 15.129 1.00 98.88 710 TYR A O 1
ATOM 5659 N N . ARG A 1 711 ? -0.380 -3.819 14.474 1.00 98.81 711 ARG A N 1
ATOM 5660 C CA . ARG A 1 711 ? -1.020 -3.624 15.788 1.00 98.81 711 ARG A CA 1
ATOM 5661 C C . ARG A 1 711 ? -1.660 -4.916 16.318 1.00 98.81 711 ARG A C 1
ATOM 5663 O O . ARG A 1 711 ? -1.445 -5.260 17.474 1.00 98.81 711 ARG A O 1
ATOM 5670 N N . CYS A 1 712 ? -2.386 -5.671 15.492 1.00 98.88 712 CYS A N 1
ATOM 5671 C CA . CYS A 1 712 ? -3.015 -6.936 15.896 1.00 98.88 712 CYS A CA 1
ATOM 5672 C C . CYS A 1 712 ? -2.005 -8.056 16.195 1.00 98.88 712 CYS A C 1
ATOM 5674 O O . CYS A 1 712 ? -2.269 -8.877 17.073 1.00 98.88 712 CYS A O 1
ATOM 5676 N N . PHE A 1 713 ? -0.849 -8.093 15.526 1.00 98.75 713 PHE A N 1
ATOM 5677 C CA . PHE A 1 713 ? 0.235 -9.011 15.892 1.00 98.75 713 PHE A CA 1
ATOM 5678 C C . PHE A 1 713 ? 0.892 -8.611 17.219 1.00 98.75 713 PHE A C 1
ATOM 5680 O O . PHE A 1 713 ? 1.049 -9.464 18.089 1.00 98.75 713 PHE A O 1
ATOM 5687 N N . ILE A 1 714 ? 1.216 -7.327 17.403 1.00 98.81 714 ILE A N 1
ATOM 5688 C CA . ILE A 1 714 ? 1.883 -6.806 18.608 1.00 98.81 714 ILE A CA 1
ATOM 5689 C C . ILE A 1 714 ? 0.971 -6.894 19.841 1.00 98.81 714 ILE A C 1
ATOM 5691 O O . ILE A 1 714 ? 1.345 -7.505 20.840 1.00 98.81 714 ILE A O 1
ATOM 5695 N N . GLU A 1 715 ? -0.211 -6.277 19.781 1.00 98.31 715 GLU A N 1
ATOM 5696 C CA . GLU A 1 715 ? -1.104 -6.048 20.927 1.00 98.31 715 GLU A CA 1
ATOM 5697 C C . GLU A 1 715 ? -2.170 -7.138 21.103 1.00 98.31 715 GLU A C 1
ATOM 5699 O O . GLU A 1 715 ? -2.676 -7.301 22.208 1.00 98.31 715 GLU A O 1
ATOM 5704 N N . GLY A 1 716 ? -2.512 -7.878 20.041 1.00 97.50 716 GLY A N 1
ATOM 5705 C CA . GLY A 1 716 ? -3.493 -8.969 20.071 1.00 97.50 716 GLY A CA 1
ATOM 5706 C C . GLY A 1 716 ? -2.831 -10.333 20.262 1.00 97.50 716 GLY A C 1
ATOM 5707 O O . GLY A 1 716 ? -2.810 -10.874 21.366 1.00 97.50 716 GLY A O 1
ATOM 5708 N N . LEU A 1 717 ? -2.248 -10.878 19.189 1.00 97.75 717 LEU A N 1
ATOM 5709 C CA . LEU A 1 717 ? -1.669 -12.228 19.180 1.00 97.75 717 LEU A CA 1
ATOM 5710 C C . LEU A 1 717 ? -0.535 -12.379 20.206 1.00 97.75 717 LEU A C 1
ATOM 5712 O O . LEU A 1 717 ? -0.591 -13.253 21.070 1.00 97.75 717 LEU A O 1
ATOM 5716 N N . CYS A 1 718 ? 0.483 -11.517 20.137 1.00 97.31 718 CYS A N 1
ATOM 5717 C CA . CYS A 1 718 ? 1.590 -11.520 21.095 1.00 97.31 718 CYS A CA 1
ATOM 5718 C C . CYS A 1 718 ? 1.217 -10.863 22.435 1.00 97.31 718 CYS A C 1
ATOM 5720 O O . CYS A 1 718 ? 1.871 -11.134 23.439 1.00 97.31 718 CYS A O 1
ATOM 5722 N N . GLY A 1 719 ? 0.184 -10.015 22.468 1.00 96.31 719 GLY A N 1
ATOM 5723 C CA . GLY A 1 719 ? -0.308 -9.382 23.693 1.00 96.31 719 GLY A CA 1
ATOM 5724 C C . GLY A 1 719 ? 0.674 -8.423 24.374 1.00 96.31 719 GLY A C 1
ATOM 5725 O O . GLY A 1 719 ? 0.578 -8.237 25.584 1.00 96.31 719 GLY A O 1
ATOM 5726 N N . LEU A 1 720 ? 1.637 -7.858 23.636 1.00 97.50 720 LEU A N 1
ATOM 5727 C CA . LEU A 1 720 ? 2.721 -7.000 24.137 1.00 97.50 720 LEU A CA 1
ATOM 5728 C C . LEU A 1 720 ? 2.397 -5.512 23.916 1.00 97.50 720 LEU A C 1
ATOM 5730 O O . LEU A 1 720 ? 3.069 -4.805 23.147 1.00 97.50 720 LEU A O 1
ATOM 5734 N N . ARG A 1 721 ? 1.327 -5.062 24.581 1.00 97.25 721 ARG A N 1
ATOM 5735 C CA . ARG A 1 721 ? 0.768 -3.704 24.504 1.00 97.25 721 ARG A CA 1
ATOM 5736 C C . ARG A 1 721 ? 1.349 -2.796 25.594 1.00 97.25 721 ARG A C 1
ATOM 5738 O O . ARG A 1 721 ? 1.473 -3.207 26.743 1.00 97.25 721 ARG A O 1
ATOM 5745 N N . GLY A 1 722 ? 1.671 -1.551 25.249 1.00 96.81 722 GLY A N 1
ATOM 5746 C CA . GLY A 1 722 ? 2.084 -0.538 26.222 1.00 96.81 722 GLY A CA 1
ATOM 5747 C C . GLY A 1 722 ? 0.918 0.248 26.839 1.00 96.81 722 GLY A C 1
ATOM 5748 O O . GLY A 1 722 ? -0.175 0.309 26.275 1.00 96.81 722 GLY A O 1
ATOM 5749 N N . ASP A 1 723 ? 1.158 0.875 27.989 1.00 92.81 723 ASP A N 1
ATOM 5750 C CA . ASP A 1 723 ? 0.285 1.883 28.616 1.00 92.81 723 ASP A CA 1
ATOM 5751 C C . ASP A 1 723 ? 1.139 2.861 29.478 1.00 92.81 723 ASP A C 1
ATOM 5753 O O . ASP A 1 723 ? 2.372 2.773 29.416 1.00 92.81 723 ASP A O 1
ATOM 5757 N N . PRO A 1 724 ? 0.585 3.817 30.256 1.00 89.88 724 PRO A N 1
ATOM 5758 C CA . PRO A 1 724 ? 1.400 4.736 31.066 1.00 89.88 724 PRO A CA 1
ATOM 5759 C C . PRO A 1 724 ? 2.433 4.047 31.972 1.00 89.88 724 PRO A C 1
ATOM 5761 O O . PRO A 1 724 ? 3.557 4.528 32.099 1.00 89.88 724 PRO A O 1
ATOM 5764 N N . ASP A 1 725 ? 2.080 2.894 32.544 1.00 91.81 725 ASP A N 1
ATOM 5765 C CA . ASP A 1 725 ? 2.838 2.200 33.588 1.00 91.81 725 ASP A CA 1
ATOM 5766 C C . ASP A 1 725 ? 3.942 1.272 33.053 1.00 91.81 725 ASP A C 1
ATOM 5768 O O . ASP A 1 725 ? 4.816 0.852 33.818 1.00 91.81 725 ASP A O 1
ATOM 5772 N N . GLY A 1 726 ? 3.903 0.896 31.771 1.00 95.69 726 GLY A N 1
ATOM 5773 C CA . GLY A 1 726 ? 4.928 0.053 31.149 1.00 95.69 726 GLY A CA 1
ATOM 5774 C C . GLY A 1 726 ? 4.390 -0.861 30.050 1.00 95.69 726 GLY A C 1
ATOM 5775 O O . GLY A 1 726 ? 3.624 -0.424 29.195 1.00 95.69 726 GLY A O 1
ATOM 5776 N N . LEU A 1 727 ? 4.834 -2.123 30.057 1.00 97.69 727 LEU A N 1
ATOM 5777 C CA . LEU A 1 727 ? 4.450 -3.156 29.088 1.00 97.69 727 LEU A CA 1
ATOM 5778 C C . LEU A 1 727 ? 3.495 -4.171 29.732 1.00 97.69 727 LEU A C 1
ATOM 5780 O O . LEU A 1 727 ? 3.874 -4.843 30.692 1.00 97.69 727 LEU A O 1
ATOM 5784 N N . VAL A 1 728 ? 2.285 -4.307 29.195 1.00 96.00 728 VAL A N 1
ATOM 5785 C CA . VAL A 1 728 ? 1.304 -5.353 29.532 1.00 96.00 728 VAL A CA 1
ATOM 5786 C C . VAL A 1 728 ? 1.577 -6.600 28.682 1.00 96.00 728 VAL A C 1
ATOM 5788 O O . VAL A 1 728 ? 2.047 -6.490 27.550 1.00 96.00 728 VAL A O 1
ATOM 5791 N N . ILE A 1 729 ? 1.341 -7.791 29.247 1.00 94.62 729 ILE A N 1
ATOM 5792 C CA . ILE A 1 729 ? 1.738 -9.084 28.664 1.00 94.62 729 ILE A CA 1
ATOM 5793 C C . ILE A 1 729 ? 0.548 -10.061 28.712 1.00 94.62 729 ILE A C 1
ATOM 5795 O O . ILE A 1 729 ? 0.406 -10.847 29.652 1.00 94.62 729 ILE A O 1
ATOM 5799 N N . GLN A 1 730 ? -0.320 -10.001 27.699 1.00 92.56 730 GLN A N 1
ATOM 5800 C CA . GLN A 1 730 ? -1.596 -10.737 27.620 1.00 92.56 730 GLN A CA 1
ATOM 5801 C C . GLN A 1 730 ? -1.776 -11.459 26.257 1.00 92.56 730 GLN A C 1
ATOM 5803 O O . GLN A 1 730 ? -2.657 -11.097 25.480 1.00 92.56 730 GLN A O 1
ATOM 5808 N N . PRO A 1 731 ? -0.923 -12.448 25.914 1.00 93.44 731 PRO A N 1
ATOM 5809 C CA . PRO A 1 731 ? -0.911 -13.110 24.606 1.00 93.44 731 PRO A CA 1
ATOM 5810 C C . PRO A 1 731 ? -2.182 -13.924 24.332 1.00 93.44 731 PRO A C 1
ATOM 5812 O O . PRO A 1 731 ? -2.514 -14.862 25.064 1.00 93.44 731 PRO A O 1
ATOM 5815 N N . GLN A 1 732 ? -2.847 -13.622 23.218 1.00 94.25 732 GLN A N 1
ATOM 5816 C CA . GLN A 1 732 ? -4.054 -14.311 22.758 1.00 94.25 732 GLN A CA 1
ATOM 5817 C C . GLN A 1 732 ? -3.721 -15.333 21.661 1.00 94.25 732 GLN A C 1
ATOM 5819 O O . GLN A 1 732 ? -4.141 -15.202 20.513 1.00 94.25 732 GLN A O 1
ATOM 5824 N N . LEU A 1 733 ? -2.931 -16.351 22.019 1.00 94.00 733 LEU A N 1
ATOM 5825 C CA . LEU A 1 733 ? -2.542 -17.421 21.092 1.00 94.00 733 LEU A CA 1
ATOM 5826 C C . LEU A 1 733 ? -3.756 -18.265 20.658 1.00 94.00 733 LEU A C 1
ATOM 5828 O O . LEU A 1 733 ? -4.630 -18.521 21.494 1.00 94.00 733 LEU A O 1
ATOM 5832 N N . PRO A 1 734 ? -3.800 -18.763 19.407 1.00 93.62 734 PRO A N 1
ATOM 5833 C CA . PRO A 1 734 ? -4.772 -19.776 19.014 1.00 93.62 734 PRO A CA 1
ATOM 5834 C C . PRO A 1 734 ? -4.600 -21.053 19.852 1.00 93.62 734 PRO A C 1
ATOM 5836 O O . PRO A 1 734 ? -3.501 -21.420 20.271 1.00 93.62 734 PRO A O 1
ATOM 5839 N N . SER A 1 735 ? -5.711 -21.739 20.081 1.00 90.88 735 SER A N 1
ATOM 5840 C CA . SER A 1 735 ? -5.863 -22.925 20.926 1.00 90.88 735 SER A CA 1
ATOM 5841 C C . SER A 1 735 ? -4.902 -24.066 20.588 1.00 90.88 735 SER A C 1
ATOM 5843 O O . SER A 1 735 ? -4.446 -24.744 21.510 1.00 90.88 735 SER A O 1
ATOM 5845 N N . ASP A 1 736 ? -4.543 -24.235 19.316 1.00 90.69 736 ASP A N 1
ATOM 5846 C CA . ASP A 1 736 ? -3.652 -25.292 18.821 1.00 90.69 736 ASP A CA 1
ATOM 5847 C C . ASP A 1 736 ? -2.146 -24.976 18.972 1.00 90.69 736 ASP A C 1
ATOM 5849 O O . ASP A 1 736 ? -1.304 -25.769 18.549 1.00 90.69 736 ASP A O 1
ATOM 5853 N N . TRP A 1 737 ? -1.767 -23.829 19.551 1.00 93.12 737 TRP A N 1
ATOM 5854 C CA . TRP A 1 737 ? -0.362 -23.477 19.799 1.00 93.12 737 TRP A CA 1
ATOM 5855 C C . TRP A 1 737 ? 0.063 -23.755 21.247 1.00 93.12 737 TRP A C 1
ATOM 5857 O O . TRP A 1 737 ? -0.462 -23.166 22.193 1.00 93.12 737 TRP A O 1
ATOM 5867 N N . ASP A 1 738 ? 1.093 -24.589 21.414 1.00 89.94 738 ASP A N 1
ATOM 5868 C CA . ASP A 1 738 ? 1.746 -24.835 22.710 1.00 89.94 738 ASP A CA 1
ATOM 5869 C C . ASP A 1 738 ? 2.612 -23.651 23.180 1.00 89.94 738 ASP A C 1
ATOM 5871 O O . ASP A 1 738 ? 2.925 -23.529 24.367 1.00 89.94 738 ASP A O 1
ATOM 5875 N N . GLY A 1 739 ? 3.005 -22.758 22.267 1.00 92.69 739 GLY A N 1
ATOM 5876 C CA . GLY A 1 739 ? 3.785 -21.569 22.591 1.00 92.69 739 GLY A CA 1
ATOM 5877 C C . GLY A 1 739 ? 4.346 -20.826 21.379 1.00 92.69 739 GLY A C 1
ATOM 5878 O O . GLY A 1 739 ? 4.259 -21.299 20.245 1.00 92.69 739 GLY A O 1
ATOM 5879 N N . ILE A 1 740 ? 4.938 -19.661 21.646 1.00 96.19 740 ILE A N 1
ATOM 5880 C CA . ILE A 1 740 ? 5.698 -18.831 20.696 1.00 96.19 740 ILE A CA 1
ATOM 5881 C C . ILE A 1 740 ? 6.884 -18.178 21.412 1.00 96.19 740 ILE A C 1
ATOM 5883 O O . ILE A 1 740 ? 6.840 -17.984 22.628 1.00 96.19 740 ILE A O 1
ATOM 5887 N N . LYS A 1 741 ? 7.907 -17.749 20.667 1.00 97.88 741 LYS A N 1
ATOM 5888 C CA . LYS A 1 741 ? 8.869 -16.753 21.170 1.00 97.88 741 LYS A CA 1
ATOM 5889 C C . LYS A 1 741 ? 8.682 -15.424 20.454 1.00 97.88 741 LYS A C 1
ATOM 5891 O O . LYS A 1 741 ? 8.347 -15.392 19.271 1.00 97.88 741 LYS A O 1
ATOM 5896 N N . VAL A 1 742 ? 8.907 -14.327 21.169 1.00 98.25 742 VAL A N 1
ATOM 5897 C CA . VAL A 1 742 ? 8.754 -12.963 20.649 1.00 98.25 742 VAL A CA 1
ATOM 5898 C C . VAL A 1 742 ? 9.935 -12.110 21.090 1.00 98.25 742 VAL A C 1
ATOM 5900 O O . VAL A 1 742 ? 10.249 -12.053 22.276 1.00 98.25 742 VAL A O 1
ATOM 5903 N N . THR A 1 743 ? 10.577 -11.409 20.158 1.00 98.62 743 THR A N 1
ATOM 5904 C CA . THR A 1 743 ? 11.484 -10.297 20.475 1.00 98.62 743 THR A CA 1
ATOM 5905 C C . THR A 1 743 ? 10.772 -8.983 20.183 1.00 98.62 743 THR A C 1
ATOM 5907 O O . THR A 1 743 ? 10.315 -8.749 19.064 1.00 98.62 743 THR A O 1
ATOM 5910 N N . ARG A 1 744 ? 10.663 -8.126 21.198 1.00 98.50 744 ARG A N 1
ATOM 5911 C CA . ARG A 1 744 ? 9.920 -6.862 21.166 1.00 98.50 744 ARG A CA 1
ATOM 5912 C C . ARG A 1 744 ? 10.821 -5.718 21.615 1.00 98.50 744 ARG A C 1
ATOM 5914 O O . ARG A 1 744 ? 11.222 -5.669 22.774 1.00 98.50 744 ARG A O 1
ATOM 5921 N N . LEU A 1 745 ? 11.112 -4.774 20.726 1.00 98.44 745 LEU A N 1
ATOM 5922 C CA . LEU A 1 745 ? 11.654 -3.471 21.118 1.00 98.44 745 LEU A CA 1
ATOM 5923 C C . LEU A 1 745 ? 10.505 -2.618 21.665 1.00 98.44 745 LEU A C 1
ATOM 5925 O O . LEU A 1 745 ? 9.469 -2.503 21.016 1.00 98.44 745 LEU A O 1
ATOM 5929 N N . PHE A 1 746 ? 10.661 -2.029 22.847 1.00 98.56 746 PHE A N 1
ATOM 5930 C CA . PHE A 1 746 ? 9.641 -1.174 23.461 1.00 98.56 746 PHE A CA 1
ATOM 5931 C C . PHE A 1 746 ? 10.299 -0.144 24.387 1.00 98.56 746 PHE A C 1
ATOM 5933 O O . PHE A 1 746 ? 11.138 -0.499 25.216 1.00 98.56 746 PHE A O 1
ATOM 5940 N N . ARG A 1 747 ? 9.959 1.141 24.204 1.00 97.25 747 ARG A N 1
ATOM 5941 C CA . ARG A 1 747 ? 10.520 2.302 24.938 1.00 97.25 747 ARG A CA 1
ATOM 5942 C C . ARG A 1 747 ? 12.050 2.263 25.108 1.00 97.25 747 ARG A C 1
ATOM 5944 O O . ARG A 1 747 ? 12.597 2.545 26.168 1.00 97.25 747 ARG A O 1
ATOM 5951 N N . GLY A 1 748 ? 12.746 1.892 24.031 1.00 96.44 748 GLY A N 1
ATOM 5952 C CA . GLY A 1 748 ? 14.209 1.819 23.969 1.00 96.44 748 GLY A CA 1
ATOM 5953 C C . GLY A 1 748 ? 14.842 0.562 24.579 1.00 96.44 748 GLY A C 1
ATOM 5954 O O . GLY A 1 748 ? 16.052 0.391 24.439 1.00 96.44 748 GLY A O 1
ATOM 5955 N N . ALA A 1 749 ? 14.073 -0.320 25.220 1.00 98.25 749 ALA A N 1
ATOM 5956 C CA . ALA A 1 749 ? 14.545 -1.611 25.718 1.00 98.25 749 ALA A CA 1
ATOM 5957 C C . ALA A 1 749 ? 14.160 -2.761 24.768 1.00 98.25 749 ALA A C 1
ATOM 5959 O O . ALA A 1 749 ? 13.326 -2.592 23.876 1.00 98.25 749 ALA A O 1
ATOM 5960 N N . THR A 1 750 ? 14.756 -3.937 24.969 1.00 98.62 750 THR A N 1
ATOM 5961 C CA . THR A 1 750 ? 14.408 -5.181 24.259 1.00 98.62 750 THR A CA 1
ATOM 5962 C C . THR A 1 750 ? 13.803 -6.187 25.232 1.00 98.62 750 THR A C 1
ATOM 5964 O O . THR A 1 750 ? 14.351 -6.426 26.302 1.00 98.62 750 THR A O 1
ATOM 5967 N N . PHE A 1 751 ? 12.697 -6.815 24.853 1.00 98.25 751 PHE A N 1
ATOM 5968 C CA . PHE A 1 751 ? 12.050 -7.889 25.600 1.00 98.25 751 PHE A CA 1
ATOM 5969 C C . PHE A 1 751 ? 12.124 -9.174 24.782 1.00 98.25 751 PHE A C 1
ATOM 5971 O O . PHE A 1 751 ? 11.692 -9.190 23.629 1.00 98.25 751 PHE A O 1
ATOM 5978 N N . ILE A 1 752 ? 12.666 -10.238 25.368 1.00 97.75 752 ILE A N 1
ATOM 5979 C CA . ILE A 1 752 ? 12.668 -11.587 24.797 1.00 97.75 752 ILE A CA 1
ATOM 5980 C C . ILE A 1 752 ? 11.662 -12.395 25.611 1.00 97.75 752 ILE A C 1
ATOM 5982 O O . ILE A 1 752 ? 11.901 -12.687 26.780 1.00 97.75 752 ILE A O 1
ATOM 5986 N N . VAL A 1 753 ? 10.512 -12.697 25.012 1.00 96.25 753 VAL A N 1
ATOM 5987 C CA . VAL A 1 753 ? 9.372 -13.329 25.683 1.00 96.25 753 VAL A CA 1
ATOM 5988 C C . VAL A 1 753 ? 9.195 -14.748 25.156 1.00 96.25 753 VAL A C 1
ATOM 5990 O O . VAL A 1 753 ? 8.870 -14.945 23.986 1.00 96.25 753 VAL A O 1
ATOM 5993 N N . ASP A 1 754 ? 9.397 -15.733 26.024 1.00 95.44 754 ASP A N 1
ATOM 5994 C CA . ASP A 1 754 ? 9.088 -17.144 25.782 1.00 95.44 754 ASP A CA 1
ATOM 5995 C C . ASP A 1 754 ? 7.683 -17.423 26.342 1.00 95.44 754 ASP A C 1
ATOM 5997 O O . ASP A 1 754 ? 7.481 -17.447 27.560 1.00 95.44 754 ASP A O 1
ATOM 6001 N N . VAL A 1 755 ? 6.692 -17.527 25.453 1.00 92.31 755 VAL A N 1
ATOM 6002 C CA . VAL A 1 755 ? 5.278 -17.736 25.794 1.00 92.31 755 VAL A CA 1
ATOM 6003 C C . VAL A 1 755 ? 4.964 -19.220 25.673 1.00 92.31 755 VAL A C 1
ATOM 6005 O O . VAL A 1 755 ? 5.033 -19.775 24.578 1.00 92.31 755 VAL A O 1
ATOM 6008 N N . ARG A 1 756 ? 4.565 -19.857 26.776 1.00 88.56 756 ARG A N 1
ATOM 6009 C CA . ARG A 1 756 ? 4.242 -21.289 26.837 1.00 88.56 756 ARG A CA 1
ATOM 6010 C C . ARG A 1 756 ? 2.863 -21.513 27.437 1.00 88.56 756 ARG A C 1
ATOM 6012 O O . ARG A 1 756 ? 2.521 -20.924 28.462 1.00 88.56 756 ARG A O 1
ATOM 6019 N N . LYS A 1 757 ? 2.093 -22.405 26.827 1.00 79.69 757 LYS A N 1
ATOM 6020 C CA . LYS A 1 757 ? 0.814 -22.905 27.329 1.00 79.69 757 LYS A CA 1
ATOM 6021 C C . LYS A 1 757 ? 1.090 -24.029 28.332 1.00 79.69 757 LYS A C 1
ATOM 6023 O O . LYS A 1 757 ? 1.709 -25.030 27.979 1.00 79.69 757 LYS A O 1
ATOM 6028 N N . VAL A 1 758 ? 0.678 -23.858 29.585 1.00 75.81 758 VAL A N 1
ATOM 6029 C CA . VAL A 1 758 ? 0.929 -24.816 30.680 1.00 75.81 758 VAL A CA 1
ATOM 6030 C C . VAL A 1 758 ? -0.253 -24.858 31.649 1.00 75.81 758 VAL A C 1
ATOM 6032 O O . VAL A 1 758 ? -1.032 -23.911 31.721 1.00 75.81 758 VAL A O 1
ATOM 6035 N N . ASP A 1 759 ? -0.405 -25.952 32.393 1.00 63.50 759 ASP A N 1
ATOM 6036 C CA . ASP A 1 759 ? -1.446 -26.067 33.423 1.00 63.50 759 ASP A CA 1
ATOM 6037 C C . ASP A 1 759 ? -1.133 -25.131 34.603 1.00 63.50 759 ASP A C 1
ATOM 6039 O O . ASP A 1 759 ? -0.253 -25.413 35.417 1.00 63.50 759 ASP A O 1
ATOM 6043 N N . VAL A 1 760 ? -1.829 -23.993 34.654 1.00 61.97 760 VAL A N 1
ATOM 6044 C CA . VAL A 1 760 ? -1.761 -22.980 35.718 1.00 61.97 760 VAL A CA 1
ATOM 6045 C C . VAL A 1 760 ? -3.132 -22.331 35.904 1.00 61.97 760 VAL A C 1
ATOM 6047 O O . VAL A 1 760 ? -3.792 -21.990 34.925 1.00 61.97 760 VAL A O 1
ATOM 6050 N N . ASP A 1 761 ? -3.542 -22.099 37.153 1.00 58.41 761 ASP A N 1
ATOM 6051 C CA . ASP A 1 761 ? -4.860 -21.523 37.491 1.00 58.41 761 ASP A CA 1
ATOM 6052 C C . ASP A 1 761 ? -5.007 -20.040 37.100 1.00 58.41 761 ASP A C 1
ATOM 6054 O O . ASP A 1 761 ? -6.107 -19.488 37.069 1.00 58.41 761 ASP A O 1
ATOM 6058 N N . LYS A 1 762 ? -3.882 -19.369 36.833 1.00 69.19 762 LYS A N 1
ATOM 6059 C CA . LYS A 1 762 ? -3.795 -17.960 36.441 1.00 69.19 762 LYS A CA 1
ATOM 6060 C C . LYS A 1 762 ? -2.634 -17.745 35.473 1.00 69.19 762 LYS A C 1
ATOM 6062 O O . LYS A 1 762 ? -1.660 -18.493 35.487 1.00 69.19 762 LYS A O 1
ATOM 6067 N N . VAL A 1 763 ? -2.696 -16.666 34.697 1.00 77.81 763 VAL A N 1
ATOM 6068 C CA . VAL A 1 763 ? -1.551 -16.178 33.915 1.00 77.81 763 VAL A CA 1
ATOM 6069 C C . VAL A 1 763 ? -0.387 -15.841 34.854 1.00 77.81 763 VAL A C 1
ATOM 6071 O O . VAL A 1 763 ? -0.560 -15.086 35.813 1.00 77.81 763 VAL A O 1
ATOM 6074 N N . VAL A 1 764 ? 0.804 -16.368 34.561 1.00 85.44 764 VAL A N 1
ATOM 6075 C CA . VAL A 1 764 ? 2.032 -16.124 35.335 1.00 85.44 764 VAL A CA 1
ATOM 6076 C C . VAL A 1 764 ? 3.130 -15.600 34.414 1.00 85.44 764 VAL A C 1
ATOM 6078 O O . VAL A 1 764 ? 3.551 -16.282 33.484 1.00 85.44 764 VAL A O 1
ATOM 6081 N N . VAL A 1 765 ? 3.649 -14.407 34.705 1.00 89.50 765 VAL A N 1
ATOM 6082 C CA . VAL A 1 765 ? 4.837 -13.850 34.037 1.00 89.50 765 VAL A CA 1
ATOM 6083 C C . VAL A 1 765 ? 6.014 -13.899 35.000 1.00 89.50 765 VAL A C 1
ATOM 6085 O O . VAL A 1 765 ? 5.880 -13.483 36.151 1.00 89.50 765 VAL A O 1
ATOM 6088 N N . LYS A 1 766 ? 7.171 -14.376 34.532 1.00 91.06 766 LYS A N 1
ATOM 6089 C CA . LYS A 1 766 ? 8.412 -14.400 35.312 1.00 91.06 766 LYS A CA 1
ATOM 6090 C C . LYS A 1 766 ? 9.529 -13.603 34.650 1.00 91.06 766 LYS A C 1
ATOM 6092 O O . LYS A 1 766 ? 9.714 -13.688 33.439 1.00 91.06 766 LYS A O 1
ATOM 6097 N N . TYR A 1 767 ? 10.293 -12.895 35.476 1.00 91.69 767 TYR A N 1
ATOM 6098 C CA . TYR A 1 767 ? 11.520 -12.173 35.138 1.00 91.69 767 TYR A CA 1
ATOM 6099 C C . TYR A 1 767 ? 12.628 -12.617 36.101 1.00 91.69 767 TYR A C 1
ATOM 6101 O O . TYR A 1 767 ? 12.381 -12.699 37.302 1.00 91.69 767 TYR A O 1
ATOM 6109 N N . GLU A 1 768 ? 13.821 -12.960 35.600 1.00 86.81 768 GLU A N 1
ATOM 6110 C CA . GLU A 1 768 ? 14.924 -13.518 36.420 1.00 86.81 768 GLU A CA 1
ATOM 6111 C C . GLU A 1 768 ? 14.480 -14.703 37.323 1.00 86.81 768 GLU A C 1
ATOM 6113 O O . GLU A 1 768 ? 14.974 -14.911 38.430 1.00 86.81 768 GLU A O 1
ATOM 6118 N N . GLY A 1 769 ? 13.492 -15.483 36.861 1.00 82.94 769 GLY A N 1
ATOM 6119 C CA . GLY A 1 769 ? 12.873 -16.592 37.602 1.00 82.94 769 GLY A CA 1
ATOM 6120 C C . GLY A 1 769 ? 11.839 -16.190 38.669 1.00 82.94 769 GLY A C 1
ATOM 6121 O O . GLY A 1 769 ? 11.108 -17.059 39.148 1.00 82.94 769 GLY A O 1
ATOM 6122 N N . GLN A 1 770 ? 11.725 -14.904 39.007 1.00 88.50 770 GLN A N 1
ATOM 6123 C CA . GLN A 1 770 ? 10.751 -14.369 39.964 1.00 88.50 770 GLN A CA 1
ATOM 6124 C C . GLN A 1 770 ? 9.424 -14.046 39.271 1.00 88.50 770 GLN A C 1
ATOM 6126 O O . GLN A 1 770 ? 9.410 -13.525 38.160 1.00 88.50 770 GLN A O 1
ATOM 6131 N N . GLU A 1 771 ? 8.303 -14.345 39.925 1.00 91.38 771 GLU A N 1
ATOM 6132 C CA . GLU A 1 771 ? 6.966 -14.003 39.429 1.00 91.38 771 GLU A CA 1
ATOM 6133 C C . GLU A 1 771 ? 6.674 -12.506 39.602 1.00 91.38 771 GLU A C 1
ATOM 6135 O O . GLU A 1 771 ? 6.927 -11.932 40.662 1.00 91.38 771 GLU A O 1
ATOM 6140 N N . LEU A 1 772 ? 6.143 -11.871 38.555 1.00 90.88 772 LEU A N 1
ATOM 6141 C CA . LEU A 1 772 ? 5.692 -10.483 38.612 1.00 90.88 772 LEU A CA 1
ATOM 6142 C C . LEU A 1 772 ? 4.326 -10.401 39.331 1.00 90.88 772 LEU A C 1
ATOM 6144 O O . LEU A 1 772 ? 3.467 -11.243 39.069 1.00 90.88 772 LEU A O 1
ATOM 6148 N N . PRO A 1 773 ? 4.070 -9.386 40.187 1.00 89.12 773 PRO A N 1
ATOM 6149 C CA . PRO A 1 773 ? 2.784 -9.240 40.890 1.00 89.12 773 PRO A CA 1
ATOM 6150 C C . PRO A 1 773 ? 1.568 -9.079 39.964 1.00 89.12 773 PRO A C 1
ATOM 6152 O O . PRO A 1 773 ? 0.445 -9.398 40.341 1.00 89.12 773 PRO A O 1
ATOM 6155 N N . GLU A 1 774 ? 1.807 -8.580 38.752 1.00 90.06 774 GLU A N 1
ATOM 6156 C CA . GLU A 1 774 ? 0.847 -8.381 37.669 1.00 90.06 774 GLU A CA 1
ATOM 6157 C C . GLU A 1 774 ? 1.462 -8.944 36.376 1.00 90.06 774 GLU A C 1
ATOM 6159 O O . GLU A 1 774 ? 2.686 -9.038 36.261 1.00 90.06 774 GLU A O 1
ATOM 6164 N N . ALA A 1 775 ? 0.651 -9.229 35.352 1.00 91.19 775 ALA A N 1
ATOM 6165 C CA . ALA A 1 775 ? 1.133 -9.564 34.003 1.00 91.19 775 ALA A CA 1
ATOM 6166 C C . ALA A 1 775 ? 1.655 -8.314 33.249 1.00 91.19 775 ALA A C 1
ATOM 6168 O O . ALA A 1 775 ? 1.196 -7.976 32.156 1.00 91.19 775 ALA A O 1
ATOM 6169 N N . ARG A 1 776 ? 2.578 -7.583 33.886 1.00 93.50 776 ARG A N 1
ATOM 6170 C CA . ARG A 1 776 ? 3.021 -6.235 33.525 1.00 93.50 776 ARG A CA 1
ATOM 6171 C C . ARG A 1 776 ? 4.469 -5.997 33.951 1.00 93.50 776 ARG A C 1
ATOM 6173 O O . ARG A 1 776 ? 4.824 -6.208 35.110 1.00 93.50 776 ARG A O 1
ATOM 6180 N N . PHE A 1 777 ? 5.281 -5.441 33.057 1.00 95.06 777 PHE A N 1
ATOM 6181 C CA . PHE A 1 777 ? 6.649 -5.017 33.344 1.00 95.06 777 PHE A CA 1
ATOM 6182 C C . PHE A 1 777 ? 6.763 -3.483 33.400 1.00 95.06 777 PHE A C 1
ATOM 6184 O O . PHE A 1 777 ? 6.554 -2.803 32.396 1.00 95.06 777 PHE A O 1
ATOM 6191 N N . ARG A 1 778 ? 7.098 -2.938 34.583 1.00 94.56 778 ARG A N 1
ATOM 6192 C CA . ARG A 1 778 ? 7.111 -1.482 34.869 1.00 94.56 778 ARG A CA 1
ATOM 6193 C C . ARG A 1 778 ? 8.506 -0.824 34.841 1.00 94.56 778 ARG A C 1
ATOM 6195 O O . ARG A 1 778 ? 8.628 0.358 34.548 1.00 94.56 778 ARG A O 1
ATOM 6202 N N . LYS A 1 779 ? 9.581 -1.557 35.165 1.00 91.88 779 LYS A N 1
ATOM 6203 C CA . LYS A 1 779 ? 10.936 -0.995 35.393 1.00 91.88 779 LYS A CA 1
ATOM 6204 C C . LYS A 1 779 ? 11.785 -0.958 34.116 1.00 91.88 779 LYS A C 1
ATOM 6206 O O . LYS A 1 779 ? 12.788 -1.660 34.019 1.00 91.88 779 LYS A O 1
ATOM 6211 N N . ILE A 1 780 ? 11.343 -0.187 33.126 1.00 95.81 780 ILE A N 1
ATOM 6212 C CA . ILE A 1 780 ? 11.936 -0.158 31.780 1.00 95.81 780 ILE A CA 1
ATOM 6213 C C . ILE A 1 780 ? 13.083 0.858 31.709 1.00 95.81 780 ILE A C 1
ATOM 6215 O O . ILE A 1 780 ? 12.891 2.040 31.978 1.00 95.81 780 ILE A O 1
ATOM 6219 N N . GLU A 1 781 ? 14.266 0.401 31.304 1.00 96.50 781 GLU A N 1
ATOM 6220 C CA . GLU A 1 781 ? 15.464 1.217 31.093 1.00 96.50 781 GLU A CA 1
ATOM 6221 C C . GLU A 1 781 ? 15.942 1.072 29.635 1.00 96.50 781 GLU A C 1
ATOM 6223 O O . GLU A 1 781 ? 16.194 -0.054 29.187 1.00 96.50 781 GLU A O 1
ATOM 6228 N N . PRO A 1 782 ? 16.104 2.175 28.878 1.00 96.50 782 PRO A N 1
ATOM 6229 C CA . PRO A 1 782 ? 16.615 2.124 27.512 1.00 96.50 782 PRO A CA 1
ATOM 6230 C C . PRO A 1 782 ? 17.974 1.419 27.407 1.00 96.50 782 PRO A C 1
ATOM 6232 O O . PRO A 1 782 ? 18.861 1.604 28.240 1.00 96.50 782 PRO A O 1
ATOM 6235 N N . GLY A 1 783 ? 18.145 0.607 26.365 1.00 96.00 783 GLY A N 1
ATOM 6236 C CA . GLY A 1 783 ? 19.351 -0.184 26.117 1.00 96.00 783 GLY A CA 1
ATOM 6237 C C . GLY A 1 783 ? 19.436 -1.512 26.881 1.00 96.00 783 GLY A C 1
ATOM 6238 O O . GLY A 1 783 ? 20.280 -2.337 26.528 1.00 96.00 783 GLY A O 1
ATOM 6239 N N . LYS A 1 784 ? 18.575 -1.776 27.877 1.00 97.38 784 LYS A N 1
ATOM 6240 C CA . LYS A 1 784 ? 18.519 -3.098 28.526 1.00 97.38 784 LYS A CA 1
ATOM 6241 C C . LYS A 1 784 ? 17.794 -4.135 27.668 1.00 97.38 784 LYS A C 1
ATOM 6243 O O . LYS A 1 784 ? 16.942 -3.811 26.841 1.00 97.38 784 LYS A O 1
ATOM 6248 N N . THR A 1 785 ? 18.144 -5.399 27.903 1.00 97.88 785 THR A N 1
ATOM 6249 C CA . THR A 1 785 ? 17.400 -6.567 27.420 1.00 97.88 785 THR A CA 1
ATOM 6250 C C . THR A 1 785 ? 16.809 -7.298 28.620 1.00 97.88 785 THR A C 1
ATOM 6252 O O . THR A 1 785 ? 17.512 -7.504 29.608 1.00 97.88 785 THR A O 1
ATOM 6255 N N . TYR A 1 786 ? 15.537 -7.677 28.533 1.00 96.19 786 TYR A N 1
ATOM 6256 C CA . TYR A 1 786 ? 14.799 -8.380 29.576 1.00 96.19 786 TYR A CA 1
ATOM 6257 C C . TYR A 1 786 ? 14.305 -9.727 29.044 1.00 96.19 786 TYR A C 1
ATOM 6259 O O . TYR A 1 786 ? 13.539 -9.771 28.080 1.00 96.19 786 TYR A O 1
ATOM 6267 N N . GLU A 1 787 ? 14.724 -10.821 29.677 1.00 94.50 787 GLU A N 1
ATOM 6268 C CA . GLU A 1 787 ? 14.216 -12.163 29.384 1.00 94.50 787 GLU A CA 1
ATOM 6269 C C . GLU A 1 787 ? 12.997 -12.462 30.264 1.00 94.50 787 GLU A C 1
ATOM 6271 O O . GLU A 1 787 ? 13.052 -12.356 31.493 1.00 94.50 787 GLU A O 1
ATOM 6276 N N . LEU A 1 788 ? 11.884 -12.814 29.623 1.00 91.44 788 LEU A N 1
ATOM 6277 C CA . LEU A 1 788 ? 10.599 -13.073 30.260 1.00 91.44 788 LEU A CA 1
ATOM 6278 C C . LEU A 1 788 ? 10.088 -14.458 29.871 1.00 91.44 788 LEU A C 1
ATOM 6280 O O . LEU A 1 788 ? 10.052 -14.811 28.694 1.00 91.44 788 LEU A O 1
ATOM 6284 N N . THR A 1 789 ? 9.621 -15.226 30.853 1.00 85.44 789 THR A N 1
ATOM 6285 C CA . THR A 1 789 ? 8.844 -16.447 30.598 1.00 85.44 789 THR A CA 1
ATOM 6286 C C . THR A 1 789 ? 7.392 -16.187 30.961 1.00 85.44 789 THR A C 1
ATOM 6288 O O . THR A 1 789 ? 7.090 -15.843 32.105 1.00 85.44 789 THR A O 1
ATOM 6291 N N . HIS A 1 790 ? 6.495 -16.343 29.995 1.00 77.19 790 HIS A N 1
ATOM 6292 C CA . HIS A 1 790 ? 5.057 -16.231 30.193 1.00 77.19 790 HIS A CA 1
ATOM 6293 C C . HIS A 1 790 ? 4.435 -17.628 30.175 1.00 77.19 790 HIS A C 1
ATOM 6295 O O . HIS A 1 790 ? 4.545 -18.357 29.191 1.00 77.19 790 HIS A O 1
ATOM 6301 N N . PHE A 1 791 ? 3.740 -17.971 31.250 1.00 69.12 791 PHE A N 1
ATOM 6302 C CA . PHE A 1 791 ? 2.972 -19.195 31.405 1.00 69.12 791 PHE A CA 1
ATOM 6303 C C . PHE A 1 791 ? 1.483 -18.860 31.264 1.00 69.12 791 PHE A C 1
ATOM 6305 O O . PHE A 1 791 ? 0.896 -18.213 32.137 1.00 69.12 791 PHE A O 1
ATOM 6312 N N . ASN A 1 792 ? 0.904 -19.258 30.131 1.00 59.78 792 ASN A N 1
ATOM 6313 C CA . ASN A 1 792 ? -0.494 -19.017 29.778 1.00 59.78 792 ASN A CA 1
ATOM 6314 C C . ASN A 1 792 ? -1.357 -20.234 30.141 1.00 59.78 792 ASN A C 1
ATOM 6316 O O . ASN A 1 792 ? -0.900 -21.373 30.020 1.00 59.78 792 ASN A O 1
ATOM 6320 N N . ILE A 1 793 ? -2.603 -19.982 30.541 1.00 55.12 793 ILE A N 1
ATOM 6321 C CA . ILE A 1 793 ? -3.532 -20.981 31.081 1.00 55.12 793 ILE A CA 1
ATOM 6322 C C . ILE A 1 793 ? -3.844 -22.049 30.025 1.00 55.12 793 ILE A C 1
ATOM 6324 O O . ILE A 1 793 ? -4.412 -21.764 28.963 1.00 55.12 793 ILE A O 1
ATOM 6328 N N . LEU A 1 794 ? -3.532 -23.306 30.336 1.00 47.59 794 LEU A N 1
ATOM 6329 C CA . LEU A 1 794 ? -3.978 -24.465 29.569 1.00 47.59 794 LEU A CA 1
ATOM 6330 C C . LEU A 1 794 ? -5.467 -24.703 29.848 1.00 47.59 794 LEU A C 1
ATOM 6332 O O . LEU A 1 794 ? -5.853 -25.498 30.696 1.00 47.59 794 LEU A O 1
ATOM 6336 N N . VAL A 1 795 ? -6.318 -23.990 29.106 1.00 45.44 795 VAL A N 1
ATOM 6337 C CA . VAL A 1 795 ? -7.771 -24.203 29.111 1.00 45.44 795 VAL A CA 1
ATOM 6338 C C . VAL A 1 795 ? -8.060 -25.615 28.594 1.00 45.44 795 VAL A C 1
ATOM 6340 O O . VAL A 1 795 ? -8.135 -25.859 27.386 1.00 45.44 795 VAL A O 1
ATOM 6343 N N . ARG A 1 796 ? -8.182 -26.565 29.524 1.00 43.78 796 ARG A N 1
ATOM 6344 C CA . ARG A 1 796 ? -8.624 -27.932 29.258 1.00 43.78 796 ARG A CA 1
ATOM 6345 C C . ARG A 1 796 ? -10.112 -27.897 28.896 1.00 43.78 796 ARG A C 1
ATOM 6347 O O . ARG A 1 796 ? -10.963 -27.937 29.780 1.00 43.78 796 ARG A O 1
ATOM 6354 N N . ASN A 1 797 ? -10.440 -27.865 27.602 1.00 41.66 797 ASN A N 1
ATOM 6355 C CA . ASN A 1 797 ? -11.811 -28.093 27.120 1.00 41.66 797 ASN A CA 1
ATOM 6356 C C . ASN A 1 797 ? -12.203 -29.570 27.327 1.00 41.66 797 ASN A C 1
ATOM 6358 O O . ASN A 1 797 ? -12.273 -30.357 26.379 1.00 41.66 797 ASN A O 1
ATOM 6362 N N . HIS A 1 798 ? -12.439 -29.944 28.587 1.00 39.88 798 HIS A N 1
ATOM 6363 C CA . HIS A 1 798 ? -12.842 -31.285 29.004 1.00 39.88 798 HIS A CA 1
ATOM 6364 C C . HIS A 1 798 ? -14.102 -31.745 28.263 1.00 39.88 798 HIS A C 1
ATOM 6366 O O . HIS A 1 798 ? -14.139 -32.872 27.781 1.00 39.88 798 HIS A O 1
ATOM 6372 N N . GLU A 1 799 ? -15.077 -30.854 28.081 1.00 39.88 799 GLU A N 1
ATOM 6373 C CA . GLU A 1 799 ? -16.317 -31.098 27.333 1.00 39.88 799 GLU A CA 1
ATOM 6374 C C . GLU A 1 799 ? -16.048 -31.520 25.879 1.00 39.88 799 GLU A C 1
ATOM 6376 O O . GLU A 1 799 ? -16.567 -32.536 25.422 1.00 39.88 799 GLU A O 1
ATOM 6381 N N . ALA A 1 800 ? -15.167 -30.809 25.164 1.00 38.50 800 ALA A N 1
ATOM 6382 C CA . ALA A 1 800 ? -14.808 -31.148 23.786 1.00 38.50 800 ALA A CA 1
ATOM 6383 C C . ALA A 1 800 ? -14.012 -32.464 23.694 1.00 38.50 800 ALA A C 1
ATOM 6385 O O . ALA A 1 800 ? -14.177 -33.225 22.737 1.00 38.50 800 ALA A O 1
ATOM 6386 N N . ALA A 1 801 ? -13.172 -32.761 24.692 1.00 40.09 801 ALA A N 1
ATOM 6387 C CA . ALA A 1 801 ? -12.452 -34.030 24.781 1.00 40.09 801 ALA A CA 1
ATOM 6388 C C . ALA A 1 801 ? -13.404 -35.212 25.050 1.00 40.09 801 ALA A C 1
ATOM 6390 O O . ALA A 1 801 ? -13.315 -36.232 24.364 1.00 40.09 801 ALA A O 1
ATOM 6391 N N . LEU A 1 802 ? -14.351 -35.058 25.982 1.00 38.72 802 LEU A N 1
ATOM 6392 C CA . LEU A 1 802 ? -15.405 -36.035 26.273 1.00 38.72 802 LEU A CA 1
ATOM 6393 C C . LEU A 1 802 ? -16.311 -36.260 25.059 1.00 38.72 802 LEU A C 1
ATOM 6395 O O . LEU A 1 802 ? -16.467 -37.404 24.636 1.00 38.72 802 LEU A O 1
ATOM 6399 N N . ALA A 1 803 ? -16.830 -35.197 24.439 1.00 37.50 803 ALA A N 1
ATOM 6400 C CA . ALA A 1 803 ? -17.658 -35.296 23.237 1.00 37.50 803 ALA A CA 1
ATOM 6401 C C . ALA A 1 803 ? -16.938 -36.060 22.114 1.00 37.50 803 ALA A C 1
ATOM 6403 O O . ALA A 1 803 ? -17.505 -36.975 21.515 1.00 37.50 803 ALA A O 1
ATOM 6404 N N . LYS A 1 804 ? -15.654 -35.759 21.876 1.00 38.03 804 LYS A N 1
ATOM 6405 C CA . LYS A 1 804 ? -14.839 -36.451 20.870 1.00 38.03 804 LYS A CA 1
ATOM 6406 C C . LYS A 1 804 ? -14.587 -37.922 21.222 1.00 38.03 804 LYS A C 1
ATOM 6408 O O . LYS A 1 804 ? -14.671 -38.761 20.333 1.00 38.03 804 LYS A O 1
ATOM 6413 N N . LEU A 1 805 ? -14.327 -38.256 22.489 1.00 42.56 805 LEU A N 1
ATOM 6414 C CA . LEU A 1 805 ? -14.151 -39.645 22.950 1.00 42.56 805 LEU A CA 1
ATOM 6415 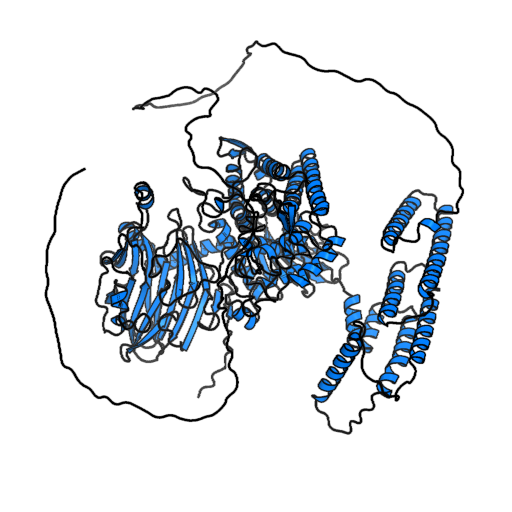C C . LEU A 1 805 ? -15.440 -40.477 22.863 1.00 42.56 805 LEU A C 1
ATOM 6417 O O . LEU A 1 805 ? -15.369 -41.669 22.553 1.00 42.56 805 LEU A O 1
ATOM 6421 N N . ILE A 1 806 ? -16.596 -39.853 23.106 1.00 39.62 806 ILE A N 1
ATOM 6422 C CA . ILE A 1 806 ? -17.925 -40.461 22.962 1.00 39.62 806 ILE A CA 1
ATOM 6423 C C . ILE A 1 806 ? -18.225 -40.735 21.480 1.00 39.62 806 ILE A C 1
ATOM 6425 O O . ILE A 1 806 ? -18.603 -41.853 21.137 1.00 39.62 806 ILE A O 1
ATOM 6429 N N . ILE A 1 807 ? -17.979 -39.762 20.593 1.00 39.34 807 ILE A N 1
ATOM 6430 C CA . ILE A 1 807 ? -18.170 -39.900 19.135 1.00 39.34 807 ILE A CA 1
ATOM 6431 C C . ILE A 1 807 ? -17.248 -40.976 18.532 1.00 39.34 807 ILE A C 1
ATOM 6433 O O . ILE A 1 807 ? -17.685 -41.756 17.688 1.00 39.34 807 ILE A O 1
ATOM 6437 N N . ASP A 1 808 ? -15.992 -41.059 18.978 1.00 38.09 808 ASP A N 1
ATOM 6438 C CA . ASP A 1 808 ? -15.013 -42.045 18.492 1.00 38.09 808 ASP A CA 1
ATOM 6439 C C . ASP A 1 808 ? -15.219 -43.472 19.060 1.00 38.09 808 ASP A C 1
ATOM 6441 O O . ASP A 1 808 ? -14.503 -44.397 18.667 1.00 38.09 808 ASP A O 1
ATOM 6445 N N . GLY A 1 809 ? -16.146 -43.676 20.007 1.00 35.81 809 GLY A N 1
ATOM 6446 C CA . GLY A 1 809 ? -16.512 -44.994 20.552 1.00 35.81 809 GLY A CA 1
ATOM 6447 C C . GLY A 1 809 ? -15.427 -45.719 21.370 1.00 35.81 809 GLY A C 1
ATOM 6448 O O . GLY A 1 809 ? -15.534 -46.921 21.630 1.00 35.81 809 GLY A O 1
ATOM 6449 N N . ARG A 1 810 ? -14.351 -45.037 21.786 1.00 44.22 810 ARG A N 1
ATOM 6450 C CA . ARG A 1 810 ? -13.158 -45.678 22.383 1.00 44.22 810 ARG A CA 1
ATOM 6451 C C . ARG A 1 810 ? -13.315 -45.946 23.887 1.00 44.22 810 ARG A C 1
ATOM 6453 O O . ARG A 1 810 ? -12.678 -45.278 24.705 1.00 44.22 810 ARG A O 1
ATOM 6460 N N . ARG A 1 811 ? -14.100 -46.974 24.252 1.00 41.62 811 ARG A N 1
ATOM 6461 C CA 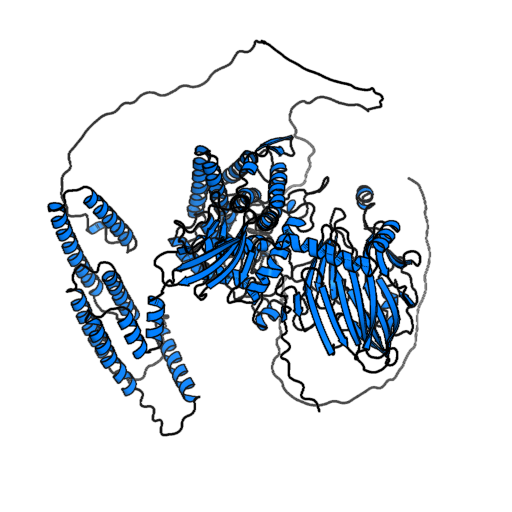. ARG A 1 811 ? -14.388 -47.401 25.649 1.00 41.62 811 ARG A CA 1
ATOM 6462 C C . ARG A 1 811 ? -13.159 -47.381 26.576 1.00 41.62 811 ARG A C 1
ATOM 6464 O O . ARG A 1 811 ? -13.258 -46.899 27.699 1.00 41.62 811 ARG A O 1
ATOM 6471 N N . SER A 1 812 ? -11.996 -47.852 26.116 1.00 39.62 812 SER A N 1
ATOM 6472 C CA . SER A 1 812 ? -10.771 -47.918 26.932 1.00 39.62 812 SER A CA 1
ATOM 6473 C C . SER A 1 812 ? -10.115 -46.564 27.231 1.00 39.62 812 SER A C 1
ATOM 6475 O O . SER A 1 812 ? -9.467 -46.438 28.264 1.00 39.62 812 SER A O 1
ATOM 6477 N N . HIS A 1 813 ? -10.266 -45.554 26.367 1.00 43.06 813 HIS A N 1
ATOM 6478 C CA . HIS A 1 813 ? -9.781 -44.196 26.649 1.00 43.06 813 HIS A CA 1
ATOM 6479 C C . HIS A 1 813 ? -10.791 -43.410 27.486 1.00 43.06 813 HIS A C 1
ATOM 6481 O O . HIS A 1 813 ? -10.389 -42.726 28.418 1.00 43.06 813 HIS A O 1
ATOM 6487 N N . LEU A 1 814 ? -12.094 -43.573 27.223 1.00 42.94 814 LEU A N 1
ATOM 6488 C CA . LEU A 1 814 ? -13.147 -42.933 28.016 1.00 42.94 814 LEU A CA 1
ATOM 6489 C C . LEU A 1 814 ? -13.034 -43.301 29.509 1.00 42.94 814 LEU A C 1
ATOM 6491 O O . LEU A 1 814 ? -13.069 -42.420 30.361 1.00 42.94 814 LEU A O 1
ATOM 6495 N N . VAL A 1 815 ? -12.817 -44.585 29.824 1.00 43.16 815 VAL A N 1
ATOM 6496 C CA . VAL A 1 815 ? -12.616 -45.052 31.210 1.00 43.16 815 VAL A CA 1
ATOM 6497 C C . VAL A 1 815 ? -11.320 -44.508 31.828 1.00 43.16 815 VAL A C 1
ATOM 6499 O O . VAL A 1 815 ? -11.322 -44.165 33.006 1.00 43.16 815 VAL A O 1
ATOM 6502 N N . ALA A 1 816 ? -10.234 -44.380 31.056 1.00 43.88 816 ALA A N 1
ATOM 6503 C CA . ALA A 1 816 ? -8.983 -43.803 31.553 1.00 43.88 816 ALA A CA 1
ATOM 6504 C C . ALA A 1 816 ? -9.145 -42.312 31.901 1.00 43.88 816 ALA A C 1
ATOM 6506 O O . ALA A 1 816 ? -8.815 -41.904 33.010 1.00 43.88 816 ALA A O 1
ATOM 6507 N N . THR A 1 817 ? -9.741 -41.518 31.006 1.00 44.00 817 THR A N 1
ATOM 6508 C CA . THR A 1 817 ? -9.991 -40.087 31.242 1.00 44.00 817 THR A CA 1
ATOM 6509 C C . THR A 1 817 ? -10.984 -39.847 32.385 1.00 44.00 817 THR A C 1
ATOM 6511 O O . THR A 1 817 ? -10.806 -38.907 33.150 1.00 44.00 817 THR A O 1
ATOM 6514 N N . LEU A 1 818 ? -11.992 -40.710 32.571 1.00 43.19 818 LEU A N 1
ATOM 6515 C CA . LEU A 1 818 ? -12.892 -40.637 33.733 1.00 43.19 818 LEU A CA 1
ATOM 6516 C C . LEU A 1 818 ? -12.194 -41.000 35.058 1.00 43.19 818 LEU A C 1
ATOM 6518 O O . LEU A 1 818 ? -12.541 -40.436 36.095 1.00 43.19 818 LEU A O 1
ATOM 6522 N N . ALA A 1 819 ? -11.198 -41.892 35.035 1.00 42.47 819 ALA A N 1
ATOM 6523 C CA . ALA A 1 819 ? -10.385 -42.216 36.209 1.00 42.47 819 ALA A CA 1
ATOM 6524 C C . ALA A 1 819 ? -9.383 -41.098 36.563 1.00 42.47 819 ALA A C 1
ATOM 6526 O O . ALA A 1 819 ? -9.172 -40.821 37.740 1.00 42.47 819 ALA A O 1
ATOM 6527 N N . GLU A 1 820 ? -8.815 -40.408 35.567 1.00 41.66 820 GLU A N 1
ATOM 6528 C CA . GLU A 1 820 ? -7.955 -39.224 35.765 1.00 41.66 820 GLU A CA 1
ATOM 6529 C C . GLU A 1 820 ? -8.712 -37.995 36.311 1.00 41.66 820 GLU A C 1
ATOM 6531 O O . GLU A 1 820 ? -8.085 -37.049 36.784 1.00 41.66 820 GLU A O 1
ATOM 6536 N N . LEU A 1 821 ? -10.049 -38.007 36.264 1.00 41.91 821 LEU A N 1
ATOM 6537 C CA . LEU A 1 821 ? -10.934 -36.957 36.787 1.00 41.91 821 LEU A CA 1
ATOM 6538 C C . LEU A 1 821 ? -11.441 -37.223 38.222 1.00 41.91 821 LEU A C 1
ATOM 6540 O O . LEU A 1 821 ? -12.296 -36.488 38.706 1.00 41.91 821 LEU A O 1
ATOM 6544 N N . ASP A 1 822 ? -10.939 -38.271 38.885 1.00 36.12 822 ASP A N 1
ATOM 6545 C CA . ASP A 1 822 ? -11.283 -38.689 40.258 1.00 36.12 822 ASP A CA 1
ATOM 6546 C C . ASP A 1 822 ? -12.795 -38.805 40.560 1.00 36.12 822 ASP A C 1
ATOM 6548 O O . ASP A 1 822 ? -13.277 -38.521 41.656 1.00 36.12 822 ASP A O 1
ATOM 6552 N N . PHE A 1 823 ? -13.571 -39.329 39.604 1.00 39.78 823 PHE A N 1
ATOM 6553 C CA . PHE A 1 823 ? -14.955 -39.778 39.837 1.00 39.78 823 PHE A CA 1
ATOM 6554 C C . PHE A 1 823 ? -15.023 -41.105 40.633 1.00 39.78 823 PHE A C 1
ATOM 6556 O O . PHE A 1 823 ? -15.903 -41.938 40.416 1.00 39.78 823 PHE A O 1
ATOM 6563 N N . SER A 1 824 ? -14.087 -41.327 41.560 1.00 34.56 824 SER A N 1
ATOM 6564 C CA . SER A 1 824 ? -13.876 -42.596 42.271 1.00 34.56 824 SER A CA 1
ATOM 6565 C C . SER A 1 824 ? -14.958 -42.942 43.309 1.00 34.56 824 SER A C 1
ATOM 6567 O O . SER A 1 824 ? -15.039 -44.090 43.743 1.00 34.56 824 SER A O 1
ATOM 6569 N N . GLY A 1 825 ? -15.798 -41.972 43.691 1.00 36.50 825 GLY A N 1
ATOM 6570 C CA . GLY A 1 825 ? -16.802 -42.094 44.758 1.00 36.50 825 GLY A CA 1
ATOM 6571 C C . GLY A 1 825 ? -18.275 -42.124 44.326 1.00 36.50 825 GLY A C 1
ATOM 6572 O O . GLY A 1 825 ? -19.138 -41.997 45.192 1.00 36.50 825 GLY A O 1
ATOM 6573 N N . LEU A 1 826 ? -18.593 -42.248 43.030 1.00 39.62 826 LEU A N 1
ATOM 6574 C CA . LEU A 1 826 ? -19.977 -42.235 42.521 1.00 39.62 826 LEU A CA 1
ATOM 6575 C C . LEU A 1 826 ? -20.287 -43.449 41.632 1.00 39.62 826 LEU A C 1
ATOM 6577 O O . LEU A 1 826 ? -19.518 -43.798 40.738 1.00 39.62 826 LEU A O 1
ATOM 6581 N N . ASP A 1 827 ? -21.481 -44.026 41.807 1.00 42.25 827 ASP A N 1
ATOM 6582 C CA . ASP A 1 827 ? -21.965 -45.239 41.109 1.00 42.25 827 ASP A CA 1
ATOM 6583 C C . ASP A 1 827 ? -22.180 -45.060 39.584 1.00 42.25 827 ASP A C 1
ATOM 6585 O O . ASP A 1 827 ? -22.562 -45.981 38.859 1.00 42.25 827 ASP A O 1
ATOM 6589 N N . ILE A 1 828 ? -21.869 -43.868 39.063 1.00 38.28 828 ILE A N 1
ATOM 6590 C CA . ILE A 1 828 ? -21.848 -43.518 37.637 1.00 38.28 828 ILE A CA 1
ATOM 6591 C C . ILE A 1 828 ? -20.994 -44.517 36.845 1.00 38.28 828 ILE A C 1
ATOM 6593 O O . ILE A 1 828 ? -21.385 -44.921 35.751 1.00 38.28 828 ILE A O 1
ATOM 6597 N N . LEU A 1 829 ? -19.865 -44.985 37.394 1.00 37.12 829 LEU A N 1
ATOM 6598 C CA . LEU A 1 829 ? -19.018 -45.966 36.705 1.00 37.12 829 LEU A CA 1
ATOM 6599 C C . LEU A 1 829 ? -19.710 -47.336 36.545 1.00 37.12 829 LEU A C 1
ATOM 6601 O O . LEU A 1 829 ? -19.458 -48.039 35.564 1.00 37.12 829 LEU A O 1
ATOM 6605 N N . ALA A 1 830 ? -20.605 -47.713 37.464 1.00 41.91 830 ALA A N 1
ATOM 6606 C CA . ALA A 1 830 ? -21.408 -48.931 37.361 1.00 41.91 830 ALA A CA 1
ATOM 6607 C C . ALA A 1 830 ? -22.626 -48.739 36.445 1.00 41.91 830 ALA A C 1
ATOM 6609 O O . ALA A 1 830 ? -22.971 -49.654 35.697 1.00 41.91 830 ALA A O 1
ATOM 6610 N N . ALA A 1 831 ? -23.249 -47.556 36.448 1.00 39.19 831 ALA A N 1
ATOM 6611 C CA . ALA A 1 831 ? -24.328 -47.209 35.520 1.00 39.19 831 ALA A CA 1
ATOM 6612 C C . ALA A 1 831 ? -23.836 -47.170 34.059 1.00 39.19 831 ALA A C 1
ATOM 6614 O O . ALA A 1 831 ? -24.442 -47.786 33.183 1.00 39.19 831 ALA A O 1
ATOM 6615 N N . VAL A 1 832 ? -22.688 -46.537 33.791 1.00 39.84 832 VAL A N 1
ATOM 6616 C CA . VAL A 1 832 ? -22.081 -46.468 32.448 1.00 39.84 832 VAL A CA 1
ATOM 6617 C C . VAL A 1 832 ? -21.598 -47.842 31.969 1.00 39.84 832 VAL A C 1
ATOM 6619 O O . VAL A 1 832 ? -21.744 -48.154 30.786 1.00 39.84 832 VAL A O 1
ATOM 6622 N N . ASN A 1 833 ? -21.087 -48.709 32.855 1.00 41.16 833 ASN A N 1
ATOM 6623 C CA . ASN A 1 833 ? -20.792 -50.094 32.470 1.00 41.16 833 ASN A CA 1
ATOM 6624 C C . ASN A 1 833 ? -22.068 -50.904 32.197 1.00 41.16 833 ASN A C 1
ATOM 6626 O O . ASN A 1 833 ? -22.116 -51.561 31.162 1.00 41.16 833 ASN A O 1
ATOM 6630 N N . ARG A 1 834 ? -23.126 -50.790 33.017 1.00 43.16 834 ARG A N 1
ATOM 6631 C CA . ARG A 1 834 ? -24.435 -51.418 32.735 1.00 43.16 834 ARG A CA 1
ATOM 6632 C C . ARG A 1 834 ? -25.018 -50.957 31.393 1.00 43.16 834 ARG A C 1
ATOM 6634 O O . ARG A 1 834 ? -25.450 -51.792 30.603 1.00 43.16 834 ARG A O 1
ATOM 6641 N N . PHE A 1 835 ? -24.944 -49.663 31.078 1.00 38.31 835 PHE A N 1
ATOM 6642 C CA . PHE A 1 835 ? -25.344 -49.125 29.773 1.00 38.31 835 PHE A CA 1
ATOM 6643 C C . PHE A 1 835 ? -24.487 -49.703 28.631 1.00 38.31 835 PHE A C 1
ATOM 6645 O O . PHE A 1 835 ? -25.020 -50.175 27.627 1.00 38.31 835 PHE A O 1
ATOM 6652 N N . SER A 1 836 ? -23.160 -49.756 28.799 1.00 38.50 836 SER A N 1
ATOM 6653 C CA . SER A 1 836 ? -22.246 -50.348 27.810 1.00 38.50 836 SER A CA 1
ATOM 6654 C C . SER A 1 836 ? -22.408 -51.865 27.641 1.00 38.50 836 SER A C 1
ATOM 6656 O O . SER A 1 836 ? -22.048 -52.383 26.585 1.00 38.50 836 SER A O 1
ATOM 6658 N N . GLU A 1 837 ? -22.900 -52.582 28.647 1.00 41.84 837 GLU A N 1
ATOM 6659 C CA . GLU A 1 837 ? -23.140 -54.030 28.595 1.00 41.84 837 GLU A CA 1
ATOM 6660 C C . GLU A 1 837 ? -24.530 -54.371 28.047 1.00 41.84 837 GLU A C 1
ATOM 6662 O O . GLU A 1 837 ? -24.682 -55.410 27.412 1.00 41.84 837 GLU A O 1
ATOM 6667 N N . ALA A 1 838 ? -25.514 -53.480 28.195 1.00 42.47 838 ALA A N 1
ATOM 6668 C CA . ALA A 1 838 ? -26.831 -53.630 27.580 1.00 42.47 838 ALA A CA 1
ATOM 6669 C C . ALA A 1 838 ? -26.849 -53.239 26.088 1.00 42.47 838 ALA A C 1
ATOM 6671 O O . ALA A 1 838 ? -27.468 -53.928 25.281 1.00 42.47 838 ALA A O 1
ATOM 6672 N N . PHE A 1 839 ? -26.178 -52.144 25.705 1.00 35.12 839 PHE A N 1
ATOM 6673 C CA . PHE A 1 839 ? -26.381 -51.509 24.392 1.00 35.12 839 PHE A CA 1
ATOM 6674 C C . PHE A 1 839 ? -25.541 -52.114 23.250 1.00 35.12 839 PHE A C 1
ATOM 6676 O O . PHE A 1 839 ? -25.978 -52.152 22.097 1.00 35.12 839 PHE A O 1
ATOM 6683 N N . PHE A 1 840 ? -24.331 -52.602 23.546 1.00 37.41 840 PHE A N 1
ATOM 6684 C CA . PHE A 1 840 ? -23.406 -53.112 22.524 1.00 37.41 840 PHE A CA 1
ATOM 6685 C C . PHE A 1 840 ? -23.751 -54.518 21.983 1.00 37.41 840 PHE A C 1
ATOM 6687 O O . PHE A 1 840 ? -23.695 -54.683 20.761 1.00 37.41 840 PHE A O 1
ATOM 6694 N N . PRO A 1 841 ? -24.163 -55.518 22.797 1.00 36.62 841 PRO A N 1
ATOM 6695 C CA . PRO A 1 841 ? -24.468 -56.861 22.285 1.00 36.62 841 PRO A CA 1
ATOM 6696 C C . PRO A 1 841 ? -25.621 -56.894 21.274 1.00 36.62 841 PRO A C 1
ATOM 6698 O O . PRO A 1 841 ? -25.630 -57.729 20.369 1.00 36.62 841 PRO A O 1
ATOM 6701 N N . THR A 1 842 ? -26.578 -55.969 21.386 1.00 39.81 842 THR A N 1
ATOM 6702 C CA . THR A 1 842 ? -27.690 -55.847 20.436 1.00 39.81 842 THR A CA 1
ATOM 6703 C C . THR A 1 842 ? -27.226 -55.470 19.026 1.00 39.81 842 THR A C 1
ATOM 6705 O O . THR A 1 842 ? -27.675 -56.104 18.073 1.00 39.81 842 THR A O 1
ATOM 6708 N N . MET A 1 843 ? -26.269 -54.542 18.866 1.00 33.47 843 MET A N 1
ATOM 6709 C CA . MET A 1 843 ? -25.762 -54.176 17.530 1.00 33.47 843 MET A CA 1
ATOM 6710 C C . MET A 1 843 ? -24.987 -55.314 16.847 1.00 33.47 843 MET A C 1
ATOM 6712 O O . MET A 1 843 ? -25.104 -55.477 15.633 1.00 33.47 843 MET A O 1
ATOM 6716 N N . GLU A 1 844 ? -24.242 -56.136 17.595 1.00 34.59 844 GLU A N 1
ATOM 6717 C CA . GLU A 1 844 ? -23.593 -57.325 17.017 1.00 34.59 844 GLU A CA 1
ATOM 6718 C C . GLU A 1 844 ? -24.601 -58.426 16.644 1.00 34.59 844 GLU A C 1
ATOM 6720 O O . GLU A 1 844 ? -24.352 -59.203 15.721 1.00 34.59 844 GLU A O 1
ATOM 6725 N N . SER A 1 845 ? -25.755 -58.495 17.320 1.00 35.56 845 SER A N 1
ATOM 6726 C CA . SER A 1 845 ? -26.764 -59.529 17.053 1.00 35.56 845 SER A CA 1
ATOM 6727 C C . SER A 1 845 ? -27.537 -59.327 15.741 1.00 35.56 845 SER A C 1
ATOM 6729 O O . SER A 1 845 ? -27.838 -60.316 15.065 1.00 35.56 845 SER A O 1
ATOM 6731 N N . ASP A 1 846 ? -27.784 -58.073 15.342 1.00 36.12 846 ASP A N 1
ATOM 6732 C CA . ASP A 1 846 ? -28.535 -57.727 14.124 1.00 36.12 846 ASP A CA 1
ATOM 6733 C C . ASP A 1 846 ? -27.651 -57.619 12.861 1.00 36.12 846 ASP A C 1
ATOM 6735 O O . ASP A 1 846 ? -28.150 -57.746 11.741 1.00 36.12 846 ASP A O 1
ATOM 6739 N N . MET A 1 847 ? -26.327 -57.460 12.995 1.00 33.47 847 MET A N 1
ATOM 6740 C CA . MET A 1 847 ? -25.390 -57.368 11.860 1.00 33.47 847 MET A CA 1
ATOM 6741 C C . MET A 1 847 ? -24.733 -58.706 11.473 1.00 33.47 847 MET A C 1
ATOM 6743 O O . MET A 1 847 ? -23.515 -58.797 11.299 1.00 33.47 847 MET A O 1
ATOM 6747 N N . LYS A 1 848 ? -25.536 -59.753 11.235 1.00 30.31 848 LYS A N 1
ATOM 6748 C CA . LYS A 1 848 ? -25.050 -61.000 10.606 1.00 30.31 848 LYS A CA 1
ATOM 6749 C C . LYS A 1 848 ? -24.819 -60.854 9.097 1.00 30.31 848 LYS A C 1
ATOM 6751 O O . LYS A 1 848 ? -25.541 -61.423 8.281 1.00 30.31 848 LYS A O 1
ATOM 6756 N N . LEU A 1 849 ? -23.761 -60.132 8.736 1.00 33.28 849 LEU A N 1
ATOM 6757 C CA . LEU A 1 849 ? -23.109 -60.274 7.434 1.00 33.28 849 LEU A CA 1
ATOM 6758 C C . LEU A 1 849 ? -22.168 -61.485 7.476 1.00 33.28 849 LEU A C 1
ATOM 6760 O O . LEU A 1 849 ? -21.235 -61.527 8.274 1.00 33.28 849 LEU A O 1
ATOM 6764 N N . ASP A 1 850 ? -22.426 -62.471 6.619 1.00 33.31 850 ASP A N 1
ATOM 6765 C CA . ASP A 1 850 ? -21.601 -63.675 6.502 1.00 33.31 850 ASP A CA 1
ATOM 6766 C C . ASP A 1 850 ? -20.319 -63.359 5.711 1.00 33.31 850 ASP A C 1
ATOM 6768 O O . ASP A 1 850 ? -20.363 -63.105 4.506 1.00 33.31 850 ASP A O 1
ATOM 6772 N N . VAL A 1 851 ? -19.177 -63.304 6.405 1.00 31.98 851 VAL A N 1
ATOM 6773 C CA . VAL A 1 851 ? -17.869 -62.934 5.835 1.00 31.98 851 VAL A CA 1
ATOM 6774 C C . VAL A 1 851 ? -16.857 -64.054 6.078 1.00 31.98 851 VAL A C 1
ATOM 6776 O O . VAL A 1 851 ? -15.967 -63.964 6.927 1.00 31.98 851 VAL A O 1
ATOM 6779 N N . SER A 1 852 ? -16.985 -65.131 5.305 1.00 30.77 852 SER A N 1
ATOM 6780 C CA . SER A 1 852 ? -16.006 -66.218 5.275 1.00 30.77 852 SER A CA 1
ATOM 6781 C C . SER A 1 852 ? -14.717 -65.802 4.544 1.00 30.77 852 SER A C 1
ATOM 6783 O O . SER A 1 852 ? -14.709 -65.644 3.325 1.00 30.77 852 SER A O 1
ATOM 6785 N N . GLU A 1 853 ? -13.625 -65.662 5.297 1.00 36.50 853 GLU A N 1
ATOM 6786 C CA . GLU A 1 853 ? -12.219 -65.768 4.860 1.00 36.50 853 GLU A CA 1
ATOM 6787 C C . GLU A 1 853 ? -11.814 -65.191 3.479 1.00 36.50 853 GLU A C 1
ATOM 6789 O O . GLU A 1 853 ? -11.529 -65.923 2.532 1.00 36.50 853 GLU A O 1
ATOM 6794 N N . SER A 1 854 ? -11.620 -63.870 3.382 1.00 31.84 854 SER A N 1
ATOM 6795 C CA . SER A 1 854 ? -10.372 -63.276 2.833 1.00 31.84 854 SER A CA 1
ATOM 6796 C C . SER A 1 854 ? -10.412 -61.742 2.859 1.00 31.84 854 SER A C 1
ATOM 6798 O O . SER A 1 854 ? -11.283 -61.114 2.273 1.00 31.84 854 SER A O 1
ATOM 6800 N N . GLY A 1 855 ? -9.462 -61.111 3.557 1.00 40.84 855 GLY A N 1
ATOM 6801 C CA . GLY A 1 855 ? -9.531 -59.674 3.851 1.00 40.84 855 GLY A CA 1
ATOM 6802 C C . GLY A 1 855 ? -8.935 -58.748 2.785 1.00 40.84 855 GLY A C 1
ATOM 6803 O O . GLY A 1 855 ? -7.825 -58.978 2.297 1.00 40.84 855 GLY A O 1
ATOM 6804 N N . ARG A 1 856 ? -9.615 -57.623 2.517 1.00 35.97 856 ARG A N 1
ATOM 6805 C CA . ARG A 1 856 ? -9.043 -56.408 1.906 1.00 35.97 856 ARG A CA 1
ATOM 6806 C C . ARG A 1 856 ? -9.522 -55.150 2.637 1.00 35.97 856 ARG A C 1
ATOM 6808 O O . ARG A 1 856 ? -10.594 -55.116 3.229 1.00 35.97 856 ARG A O 1
ATOM 6815 N N . ALA A 1 857 ? -8.708 -54.094 2.606 1.00 33.59 857 ALA A N 1
ATOM 6816 C CA . ALA A 1 857 ? -8.993 -52.847 3.328 1.00 33.59 857 ALA A CA 1
ATOM 6817 C C . ALA A 1 857 ? -10.130 -52.001 2.712 1.00 33.59 857 ALA A C 1
ATOM 6819 O O . ALA A 1 857 ? -10.626 -51.086 3.364 1.00 33.59 857 ALA A O 1
ATOM 6820 N N . SER A 1 858 ? -10.555 -52.314 1.483 1.00 35.12 858 SER A N 1
ATOM 6821 C CA . SER A 1 858 ? -11.681 -51.677 0.784 1.00 35.12 858 SER A CA 1
ATOM 6822 C C . SER A 1 858 ? -12.999 -51.797 1.547 1.00 35.12 858 SER A C 1
ATOM 6824 O O . SER A 1 858 ? -13.798 -50.863 1.576 1.00 35.12 858 SER A O 1
ATOM 6826 N N . ASP A 1 859 ? -13.216 -52.933 2.200 1.00 36.38 859 ASP A N 1
ATOM 6827 C CA . ASP A 1 859 ? -14.570 -53.354 2.566 1.00 36.38 859 ASP A CA 1
ATOM 6828 C C . ASP A 1 859 ? -15.004 -52.709 3.898 1.00 36.38 859 ASP A C 1
ATOM 6830 O O . ASP A 1 859 ? -16.175 -52.395 4.106 1.00 36.38 859 ASP A O 1
ATOM 6834 N N . ARG A 1 860 ? -14.025 -52.350 4.747 1.00 36.88 860 ARG A N 1
ATOM 6835 C CA . ARG A 1 860 ? -14.229 -51.458 5.902 1.00 36.88 860 ARG A CA 1
ATOM 6836 C C . ARG A 1 860 ? -14.630 -50.038 5.496 1.00 36.88 860 ARG A C 1
ATOM 6838 O O . ARG A 1 860 ? -15.408 -49.420 6.214 1.00 36.88 860 ARG A O 1
ATOM 6845 N N . ALA A 1 861 ? -14.130 -49.516 4.374 1.00 35.41 861 ALA A N 1
ATOM 6846 C CA . ALA A 1 861 ? -14.515 -48.181 3.911 1.00 35.41 861 ALA A CA 1
ATOM 6847 C C . ALA A 1 861 ? -15.982 -48.159 3.445 1.00 35.41 861 ALA A C 1
ATOM 6849 O O . ALA A 1 861 ? -16.720 -47.244 3.801 1.00 35.41 861 ALA A O 1
ATOM 6850 N N . ALA A 1 862 ? -16.425 -49.206 2.739 1.00 35.34 862 ALA A N 1
ATOM 6851 C CA . ALA A 1 862 ? -17.825 -49.369 2.345 1.00 35.34 862 ALA A CA 1
ATOM 6852 C C . ALA A 1 862 ? -18.769 -49.488 3.559 1.00 35.34 862 ALA A C 1
ATOM 6854 O O . ALA A 1 862 ? -19.817 -48.846 3.582 1.00 35.34 862 ALA A O 1
ATOM 6855 N N . ALA A 1 863 ? -18.383 -50.242 4.596 1.00 34.59 863 ALA A N 1
ATOM 6856 C CA . ALA A 1 863 ? -19.169 -50.359 5.828 1.00 34.59 863 ALA A CA 1
ATOM 6857 C C . ALA A 1 863 ? -19.303 -49.020 6.587 1.00 34.59 863 ALA A C 1
ATOM 6859 O O . ALA A 1 863 ? -20.396 -48.665 7.029 1.00 34.59 863 ALA A O 1
ATOM 6860 N N . MET A 1 864 ? -18.216 -48.247 6.696 1.00 35.34 864 MET A N 1
ATOM 6861 C CA . MET A 1 864 ? -18.229 -46.925 7.345 1.00 35.34 864 MET A CA 1
ATOM 6862 C C . MET A 1 864 ? -19.058 -45.891 6.569 1.00 35.34 864 MET A C 1
ATOM 6864 O O . MET A 1 864 ? -19.716 -45.048 7.176 1.00 35.34 864 MET A O 1
ATOM 6868 N N . GLU A 1 865 ? -19.064 -45.963 5.237 1.00 35.59 865 GLU A N 1
ATOM 6869 C CA . GLU A 1 865 ? -19.906 -45.103 4.399 1.00 35.59 865 GLU A CA 1
ATOM 6870 C C . GLU A 1 865 ? -21.394 -45.493 4.496 1.00 35.59 865 GLU A C 1
ATOM 6872 O O . GLU A 1 865 ? -22.253 -44.617 4.585 1.00 35.59 865 GLU A O 1
ATOM 6877 N N . GLY A 1 866 ? -21.712 -46.788 4.610 1.00 32.19 866 GLY A N 1
ATOM 6878 C CA . GLY A 1 866 ? -23.070 -47.255 4.916 1.00 32.19 866 GLY A CA 1
ATOM 6879 C C . GLY A 1 866 ? -23.601 -46.723 6.254 1.00 32.19 866 GLY A C 1
ATOM 6880 O O . GLY A 1 866 ? -24.730 -46.237 6.321 1.00 32.19 866 GLY A O 1
ATOM 6881 N N . LEU A 1 867 ? -22.768 -46.726 7.303 1.00 33.06 867 LEU A N 1
ATOM 6882 C CA . LEU A 1 867 ? -23.110 -46.139 8.609 1.00 33.06 867 LEU A CA 1
ATOM 6883 C C . LEU A 1 867 ? -23.358 -44.622 8.523 1.00 33.06 867 LEU A C 1
ATOM 6885 O O . LEU A 1 867 ? -24.313 -44.122 9.121 1.00 33.06 867 LEU A O 1
ATOM 6889 N N . ARG A 1 868 ? -22.559 -43.888 7.735 1.00 34.75 868 ARG A N 1
ATOM 6890 C CA . ARG A 1 868 ? -22.792 -42.455 7.471 1.00 34.75 868 ARG A CA 1
ATOM 6891 C C . ARG A 1 868 ? -24.126 -42.206 6.776 1.00 34.75 868 ARG A C 1
ATOM 6893 O O . ARG A 1 868 ? -24.873 -41.323 7.195 1.00 34.75 868 ARG A O 1
ATOM 6900 N N . GLN A 1 869 ? -24.446 -42.987 5.748 1.00 32.19 869 GLN A N 1
ATOM 6901 C CA . GLN A 1 869 ? -25.689 -42.825 4.992 1.00 32.19 869 GLN A CA 1
ATOM 6902 C C . GLN A 1 869 ? -26.925 -43.186 5.832 1.00 32.19 869 GLN A C 1
ATOM 6904 O O . GLN A 1 869 ? -27.944 -42.506 5.721 1.00 32.19 869 GLN A O 1
ATOM 6909 N N . PHE A 1 870 ? -26.824 -44.157 6.747 1.00 33.28 870 PHE A N 1
ATOM 6910 C CA . PHE A 1 870 ? -27.892 -44.463 7.706 1.00 33.28 870 PHE A CA 1
ATOM 6911 C C . PHE A 1 870 ? -28.128 -43.321 8.715 1.00 33.28 870 PHE A C 1
ATOM 6913 O O . PHE A 1 870 ? -29.273 -42.946 8.967 1.00 33.28 870 PHE A O 1
ATOM 6920 N N . GLY A 1 871 ? -27.058 -42.704 9.235 1.00 30.58 871 GLY A N 1
ATOM 6921 C CA . GLY A 1 871 ? -27.160 -41.536 10.123 1.00 30.58 871 GLY A CA 1
ATOM 6922 C C . GLY A 1 871 ? -27.794 -40.312 9.448 1.00 30.58 871 GLY A C 1
ATOM 6923 O O . GLY A 1 871 ? -28.655 -39.654 10.033 1.00 30.58 871 GLY A O 1
ATOM 6924 N N . VAL A 1 872 ? -27.432 -40.042 8.188 1.00 33.66 872 VAL A N 1
ATOM 6925 C CA . VAL A 1 872 ? -28.047 -38.972 7.377 1.00 33.66 872 VAL A CA 1
ATOM 6926 C C . VAL A 1 872 ? -29.522 -39.270 7.078 1.00 33.66 872 VAL A C 1
ATOM 6928 O O . VAL A 1 872 ? -30.347 -38.357 7.109 1.00 33.66 872 VAL A O 1
ATOM 6931 N N . TRP A 1 873 ? -29.882 -40.535 6.839 1.00 33.84 873 TRP A N 1
ATOM 6932 C CA . TRP A 1 873 ? -31.268 -40.944 6.592 1.00 33.84 873 TRP A CA 1
ATOM 6933 C C . TRP A 1 873 ? -32.176 -40.733 7.814 1.00 33.84 873 TRP A C 1
ATOM 6935 O O . TRP A 1 873 ? -33.278 -40.207 7.661 1.00 33.84 873 TRP A O 1
ATOM 6945 N N . TYR A 1 874 ? -31.705 -41.069 9.022 1.00 29.75 874 TYR A N 1
ATOM 6946 C CA . TYR A 1 874 ? -32.485 -40.908 10.257 1.00 29.75 874 TYR A CA 1
ATOM 6947 C C . TYR A 1 874 ? -32.747 -39.431 10.606 1.00 29.75 874 TYR A C 1
ATOM 6949 O O . TYR A 1 874 ? -33.869 -39.062 10.951 1.00 29.75 874 TYR A O 1
ATOM 6957 N N . MET A 1 875 ? -31.738 -38.566 10.454 1.00 31.83 875 MET A N 1
ATOM 6958 C CA . MET A 1 875 ? -31.868 -37.122 10.712 1.00 31.83 875 MET A CA 1
ATOM 6959 C C . MET A 1 875 ? -32.735 -36.399 9.663 1.00 31.83 875 MET A C 1
ATOM 6961 O O . MET A 1 875 ? -33.342 -35.373 9.960 1.00 31.83 875 MET A O 1
ATOM 6965 N N . GLY A 1 876 ? -32.820 -36.922 8.435 1.00 30.39 876 GLY A N 1
ATOM 6966 C CA . GLY A 1 876 ? -33.480 -36.264 7.301 1.00 30.39 876 GLY A CA 1
ATOM 6967 C C . GLY A 1 876 ? -35.011 -36.373 7.230 1.00 30.39 876 GLY A C 1
ATOM 6968 O O . GLY A 1 876 ? -35.575 -35.988 6.209 1.00 30.39 876 GLY A O 1
ATOM 6969 N N . GLN A 1 877 ? -35.690 -36.923 8.245 1.00 30.36 877 GLN A N 1
ATOM 6970 C CA . GLN A 1 877 ? -37.128 -37.267 8.188 1.00 30.36 877 GLN A CA 1
ATOM 6971 C C . GLN A 1 877 ? -38.043 -36.483 9.154 1.00 30.36 877 GLN A C 1
ATOM 6973 O O . GLN A 1 877 ? -39.235 -36.773 9.225 1.00 30.36 877 GLN A O 1
ATOM 6978 N N . GLN A 1 878 ? -37.538 -35.476 9.879 1.00 34.28 878 GLN A N 1
ATOM 6979 C CA . GLN A 1 878 ? -38.373 -34.622 10.750 1.00 34.28 878 GLN A CA 1
ATOM 6980 C C . GLN A 1 878 ? -38.954 -33.372 10.052 1.00 34.28 878 GLN A C 1
ATOM 6982 O O . GLN A 1 878 ? -39.906 -32.794 10.567 1.00 34.28 878 GLN A O 1
ATOM 6987 N N . GLU A 1 879 ? -38.461 -32.972 8.870 1.00 31.91 879 GLU A N 1
ATOM 6988 C CA . GLU A 1 879 ? -38.918 -31.754 8.174 1.00 31.91 879 GLU A CA 1
ATOM 6989 C C . GLU A 1 879 ? -39.400 -31.986 6.726 1.00 31.91 879 GLU A C 1
ATOM 6991 O O . GLU A 1 879 ? -38.624 -31.816 5.782 1.00 31.91 879 GLU A O 1
ATOM 6996 N N . ARG A 1 880 ? -40.702 -32.287 6.552 1.00 28.73 880 ARG A N 1
ATOM 6997 C CA . ARG A 1 880 ? -41.656 -31.724 5.546 1.00 28.73 880 ARG A CA 1
ATOM 6998 C C . ARG A 1 880 ? -42.888 -32.630 5.353 1.00 28.73 880 ARG A C 1
ATOM 7000 O O . ARG A 1 880 ? -42.797 -33.849 5.415 1.00 28.73 880 ARG A O 1
ATOM 7007 N N . HIS A 1 881 ? -44.046 -32.018 5.091 1.00 30.25 881 HIS A N 1
ATOM 7008 C CA . HIS A 1 881 ? -45.327 -32.701 4.834 1.00 30.25 881 HIS A CA 1
ATOM 7009 C C . HIS A 1 881 ? -45.521 -33.098 3.353 1.00 30.25 881 HIS A C 1
ATOM 7011 O O . HIS A 1 881 ? -45.049 -32.379 2.474 1.00 30.25 881 HIS A O 1
ATOM 7017 N N . GLY A 1 882 ? -46.361 -34.117 3.086 1.00 26.95 882 GLY A N 1
ATOM 7018 C CA . GLY A 1 882 ? -47.248 -34.120 1.902 1.00 26.95 882 GLY A CA 1
ATOM 7019 C C . GLY A 1 882 ? -47.287 -35.361 0.986 1.00 26.95 882 GLY A C 1
ATOM 7020 O O . GLY A 1 882 ? -46.773 -35.281 -0.119 1.00 26.95 882 GLY A O 1
ATOM 7021 N N . ASP A 1 883 ? -47.995 -36.417 1.419 1.00 27.59 883 ASP A N 1
ATOM 7022 C CA . ASP A 1 883 ? -48.754 -37.439 0.648 1.00 27.59 883 ASP A CA 1
ATOM 7023 C C . ASP A 1 883 ? -48.176 -38.234 -0.564 1.00 27.59 883 ASP A C 1
ATOM 7025 O O . ASP A 1 883 ? -47.462 -37.732 -1.423 1.00 27.59 883 ASP A O 1
ATOM 7029 N N . LEU A 1 884 ? -48.692 -39.479 -0.698 1.00 25.97 884 LEU A N 1
ATOM 7030 C CA . LEU A 1 884 ? -48.524 -40.474 -1.793 1.00 25.97 884 LEU A CA 1
ATOM 7031 C C . LEU A 1 884 ? -47.121 -41.139 -1.872 1.00 25.97 884 LEU A C 1
ATOM 7033 O O . LEU A 1 884 ? -46.108 -40.458 -1.871 1.00 25.97 884 LEU A O 1
ATOM 7037 N N . TRP A 1 885 ? -46.935 -42.464 -2.000 1.00 23.78 885 TRP A N 1
ATOM 7038 C CA . TRP A 1 885 ? -47.821 -43.647 -2.128 1.00 23.78 885 TRP A CA 1
ATOM 7039 C C . TRP A 1 885 ? -47.122 -44.866 -1.427 1.00 23.78 885 TRP A C 1
ATOM 7041 O O . TRP A 1 885 ? -46.196 -44.664 -0.647 1.00 23.78 885 TRP A O 1
ATOM 7051 N N . PRO A 1 886 ? -47.567 -46.122 -1.615 1.00 32.06 886 PRO A N 1
ATOM 7052 C CA . PRO A 1 886 ? -48.034 -47.030 -0.563 1.00 32.06 886 PRO A CA 1
ATOM 7053 C C . PRO A 1 886 ? -46.943 -47.812 0.217 1.00 32.06 886 PRO A C 1
ATOM 7055 O O . PRO A 1 886 ? -45.961 -48.286 -0.351 1.00 32.06 886 PRO A O 1
ATOM 7058 N N . ALA A 1 887 ? -47.199 -48.107 1.495 1.00 27.06 887 ALA A N 1
ATOM 7059 C CA . ALA A 1 887 ? -46.458 -49.132 2.243 1.00 27.06 887 ALA A CA 1
ATOM 7060 C C . ALA A 1 887 ? -47.199 -50.484 2.213 1.00 27.06 887 ALA A C 1
ATOM 7062 O O . ALA A 1 887 ? -48.404 -50.531 2.456 1.00 27.06 887 ALA A O 1
ATOM 7063 N N . THR A 1 888 ? -46.489 -51.585 1.948 1.00 26.78 888 THR A N 1
ATOM 7064 C CA . THR A 1 888 ? -47.015 -52.961 2.052 1.00 26.78 888 THR A CA 1
ATOM 7065 C C . THR A 1 888 ? -46.784 -53.555 3.444 1.00 26.78 888 THR A C 1
ATOM 7067 O O . THR A 1 888 ? -45.741 -53.332 4.055 1.00 26.78 888 THR A O 1
ATOM 7070 N N . GLU A 1 889 ? -47.736 -54.348 3.941 1.00 34.81 889 GLU A N 1
ATOM 7071 C CA . GLU A 1 889 ? -47.750 -54.885 5.311 1.00 34.81 889 GLU A CA 1
ATOM 7072 C C . GLU A 1 889 ? -46.777 -56.060 5.565 1.00 34.81 889 GLU A C 1
ATOM 7074 O O . GLU A 1 889 ? -47.215 -57.187 5.774 1.00 34.81 889 GLU A O 1
ATOM 7079 N N . THR A 1 890 ? -45.466 -55.810 5.646 1.00 33.41 890 THR A N 1
ATOM 7080 C CA . THR A 1 890 ? -44.514 -56.708 6.343 1.00 33.41 890 THR A CA 1
ATOM 7081 C C . THR A 1 890 ? -43.297 -55.943 6.874 1.00 33.41 890 THR A C 1
ATOM 7083 O O . THR A 1 890 ? -42.260 -55.935 6.226 1.00 33.41 890 THR A O 1
ATOM 7086 N N . ASP A 1 891 ? -43.439 -55.276 8.026 1.00 34.22 891 ASP A N 1
ATOM 7087 C CA . ASP A 1 891 ? -42.471 -55.305 9.147 1.00 34.22 891 ASP A CA 1
ATOM 7088 C C . ASP A 1 891 ? -42.828 -54.258 10.218 1.00 34.22 891 ASP A C 1
ATOM 7090 O O . ASP A 1 891 ? -42.397 -53.106 10.208 1.00 34.22 891 ASP A O 1
ATOM 7094 N N . ARG A 1 892 ? -43.636 -54.683 11.196 1.00 30.30 892 ARG A N 1
ATOM 7095 C CA . ARG A 1 892 ? -43.843 -53.966 12.460 1.00 30.30 892 ARG A CA 1
ATOM 7096 C C . ARG A 1 892 ? -43.554 -54.905 13.626 1.00 30.30 892 ARG A C 1
ATOM 7098 O O . ARG A 1 892 ? -44.439 -55.621 14.087 1.00 30.30 892 ARG A O 1
ATOM 7105 N N . ARG A 1 893 ? -42.319 -54.864 14.132 1.00 31.33 893 ARG A N 1
ATOM 7106 C CA . ARG A 1 893 ? -42.002 -55.248 15.519 1.00 31.33 893 ARG A CA 1
ATOM 7107 C C . ARG A 1 893 ? -41.843 -53.963 16.349 1.00 31.33 893 ARG A C 1
ATOM 7109 O O . ARG A 1 893 ? -41.473 -52.936 15.780 1.00 31.33 893 ARG A O 1
ATOM 7116 N N . PRO A 1 894 ? -42.240 -53.943 17.632 1.00 36.56 894 PRO A N 1
ATOM 7117 C CA . PRO A 1 894 ? -42.705 -52.695 18.228 1.00 36.56 894 PRO A CA 1
ATOM 7118 C C . PRO A 1 894 ? -41.600 -51.851 18.881 1.00 36.56 894 PRO A C 1
ATOM 7120 O O . PRO A 1 894 ? -40.868 -52.305 19.756 1.00 36.56 894 PRO A O 1
ATOM 7123 N N . ILE A 1 895 ? -41.609 -50.557 18.547 1.00 36.88 895 ILE A N 1
ATOM 7124 C CA . ILE A 1 895 ? -40.808 -49.473 19.156 1.00 36.88 895 ILE A CA 1
ATOM 7125 C C . ILE A 1 895 ? -41.034 -49.345 20.683 1.00 36.88 895 ILE A C 1
ATOM 7127 O O . ILE A 1 895 ? -40.244 -48.714 21.383 1.00 36.88 895 ILE A O 1
ATOM 7131 N N . SER A 1 896 ? -42.084 -49.969 21.231 1.00 35.97 896 SER A N 1
ATOM 7132 C CA . SER A 1 896 ? -42.413 -49.925 22.659 1.00 35.97 896 SER A CA 1
ATOM 7133 C C . SER A 1 896 ? -41.298 -50.445 23.568 1.00 35.97 896 SER A C 1
ATOM 7135 O O . SER A 1 896 ? -41.114 -49.884 24.639 1.00 35.97 896 SER A O 1
ATOM 7137 N N . HIS A 1 897 ? -40.533 -51.465 23.157 1.00 37.03 897 HIS A N 1
ATOM 7138 C CA . HIS A 1 897 ? -39.520 -52.076 24.031 1.00 37.03 897 HIS A CA 1
ATOM 7139 C C . HIS A 1 897 ? -38.379 -51.097 24.369 1.00 37.03 897 HIS A C 1
ATOM 7141 O O . HIS A 1 897 ? -38.007 -50.956 25.530 1.00 37.03 897 HIS A O 1
ATOM 7147 N N . TYR A 1 898 ? -37.907 -50.335 23.375 1.00 36.91 898 TYR A N 1
ATOM 7148 C CA . TYR A 1 898 ? -36.911 -49.278 23.579 1.00 36.91 898 TYR A CA 1
ATOM 7149 C C . TYR A 1 898 ? -37.466 -48.084 24.366 1.00 36.91 898 TYR A C 1
ATOM 7151 O O . TYR A 1 898 ? -36.726 -47.470 25.128 1.00 36.91 898 TYR A O 1
ATOM 7159 N N . ARG A 1 899 ? -38.764 -47.767 24.225 1.00 39.06 899 ARG A N 1
ATOM 7160 C CA . ARG A 1 899 ? -39.408 -46.721 25.038 1.00 39.06 899 ARG A CA 1
ATOM 7161 C C . ARG A 1 899 ? -39.473 -47.116 26.515 1.00 39.06 899 ARG A C 1
ATOM 7163 O O . ARG A 1 899 ? -39.063 -46.312 27.339 1.00 39.06 899 ARG A O 1
ATOM 7170 N N . THR A 1 900 ? -39.904 -48.335 26.843 1.00 41.72 900 THR A N 1
ATOM 7171 C CA . THR A 1 900 ? -39.962 -48.812 28.237 1.00 41.72 900 THR A CA 1
ATOM 7172 C C . THR A 1 900 ? -38.576 -48.857 28.883 1.00 41.72 900 THR A C 1
ATOM 7174 O O . THR A 1 900 ? -38.405 -48.318 29.969 1.00 41.72 900 THR A O 1
ATOM 7177 N N . PHE A 1 901 ? -37.557 -49.368 28.185 1.00 41.72 901 PHE A N 1
ATOM 7178 C CA . PHE A 1 901 ? -36.189 -49.382 28.716 1.00 41.72 901 PHE A CA 1
ATOM 7179 C C . PHE A 1 901 ? -35.615 -47.965 28.934 1.00 41.72 901 PHE A C 1
ATOM 7181 O O . PHE A 1 901 ? -34.948 -47.703 29.931 1.00 41.72 901 PHE A O 1
ATOM 7188 N N . ALA A 1 902 ? -35.917 -47.014 28.041 1.00 41.16 902 ALA A N 1
ATOM 7189 C CA . ALA A 1 902 ? -35.528 -45.613 28.223 1.00 41.16 902 ALA A CA 1
ATOM 7190 C C . ALA A 1 902 ? -36.274 -44.918 29.383 1.00 41.16 902 ALA A C 1
ATOM 7192 O O . ALA A 1 902 ? -35.732 -43.983 29.970 1.00 41.16 902 ALA A O 1
ATOM 7193 N N . GLN A 1 903 ? -37.487 -45.366 29.727 1.00 43.91 903 GLN A N 1
ATOM 7194 C CA . GLN A 1 903 ? -38.218 -44.906 30.913 1.00 43.91 903 GLN A CA 1
ATOM 7195 C C . GLN A 1 903 ? -37.560 -45.434 32.195 1.00 43.91 903 GLN A C 1
ATOM 7197 O O . GLN A 1 903 ? -37.218 -44.639 33.064 1.00 43.91 903 GLN A O 1
ATOM 7202 N N . GLU A 1 904 ? -37.289 -46.740 32.265 1.00 45.44 904 GLU A N 1
ATOM 7203 C CA . GLU A 1 904 ? -36.642 -47.393 33.416 1.00 45.44 904 GLU A CA 1
ATOM 7204 C C . GLU A 1 904 ? -35.273 -46.763 33.746 1.00 45.44 904 GLU A C 1
ATOM 7206 O O . GLU A 1 904 ? -34.999 -46.434 34.900 1.00 45.44 904 GLU A O 1
ATOM 7211 N N . VAL A 1 905 ? -34.438 -46.498 32.731 1.00 42.09 905 VAL A N 1
ATOM 7212 C CA . VAL A 1 905 ? -33.131 -45.833 32.911 1.00 42.09 905 VAL A CA 1
ATOM 7213 C C . VAL A 1 905 ? -33.274 -44.370 33.358 1.00 42.09 905 VAL A C 1
ATOM 7215 O O . VAL A 1 905 ? -32.472 -43.897 34.164 1.00 42.09 905 VAL A O 1
ATOM 7218 N N . ALA A 1 906 ? -34.282 -43.639 32.872 1.00 43.97 906 ALA A N 1
ATOM 7219 C CA . ALA A 1 906 ? -34.526 -42.262 33.305 1.00 43.97 906 ALA A CA 1
ATOM 7220 C C . ALA A 1 906 ? -35.017 -42.196 34.764 1.00 43.97 906 ALA A C 1
ATOM 7222 O O . ALA A 1 906 ? -34.600 -41.308 35.508 1.00 43.97 906 ALA A O 1
ATOM 7223 N N . GLU A 1 907 ? -35.851 -43.147 35.189 1.00 46.22 907 GLU A N 1
ATOM 7224 C CA . GLU A 1 907 ? -36.323 -43.264 36.573 1.00 46.22 907 GLU A CA 1
ATOM 7225 C C . GLU A 1 907 ? -35.186 -43.669 37.533 1.00 46.22 907 GLU A C 1
ATOM 7227 O O . GLU A 1 907 ? -35.052 -43.057 38.596 1.00 46.22 907 GLU A O 1
ATOM 7232 N N . GLU A 1 908 ? -34.299 -44.603 37.151 1.00 44.56 908 GLU A N 1
ATOM 7233 C CA . GLU A 1 908 ? -33.117 -44.962 37.959 1.00 44.56 908 GLU A CA 1
ATOM 7234 C C . GLU A 1 908 ? -32.154 -43.764 38.117 1.00 44.56 908 GLU A C 1
ATOM 7236 O O . GLU A 1 908 ? -31.709 -43.468 39.228 1.00 44.56 908 GLU A O 1
ATOM 7241 N N . LEU A 1 909 ? -31.889 -43.006 37.043 1.00 42.03 909 LEU A N 1
ATOM 7242 C CA . LEU A 1 909 ? -31.047 -41.799 37.095 1.00 42.03 909 LEU A CA 1
ATOM 7243 C C . LEU A 1 909 ? -31.649 -40.686 37.968 1.00 42.03 909 LEU A C 1
ATOM 7245 O O . LEU A 1 909 ? -30.930 -40.076 38.764 1.00 42.03 909 LEU A O 1
ATOM 7249 N N . LEU A 1 910 ? -32.959 -40.436 37.865 1.00 45.50 910 LEU A N 1
ATOM 7250 C CA . LEU A 1 910 ? -33.650 -39.456 38.711 1.00 45.50 910 LEU A CA 1
ATOM 7251 C C . LEU A 1 910 ? -33.665 -39.880 40.188 1.00 45.50 910 LEU A C 1
ATOM 7253 O O . LEU A 1 910 ? -33.510 -39.025 41.062 1.00 45.50 910 LEU A O 1
ATOM 7257 N N . SER A 1 911 ? -33.772 -41.182 40.475 1.00 45.47 911 SER A N 1
ATOM 7258 C CA . SER A 1 911 ? -33.632 -41.714 41.837 1.00 45.47 911 SER A CA 1
ATOM 7259 C C . SER A 1 911 ? -32.225 -41.481 42.395 1.00 45.47 911 SER A C 1
ATOM 7261 O O . SER A 1 911 ? -32.091 -41.017 43.524 1.00 45.47 911 SER A O 1
ATOM 7263 N N . ILE A 1 912 ? -31.172 -41.736 41.609 1.00 43.62 912 ILE A N 1
ATOM 7264 C CA . ILE A 1 912 ? -29.777 -41.494 42.023 1.00 43.62 912 ILE A CA 1
ATOM 7265 C C . ILE A 1 912 ? -29.540 -40.003 42.322 1.00 43.62 912 ILE A C 1
ATOM 7267 O O . ILE A 1 912 ? -28.823 -39.668 43.262 1.00 43.62 912 ILE A O 1
ATOM 7271 N N . MET A 1 913 ? -30.170 -39.098 41.567 1.00 42.56 913 MET A N 1
ATOM 7272 C CA . MET A 1 913 ? -30.070 -37.649 41.782 1.00 42.56 913 MET A CA 1
ATOM 7273 C C . MET A 1 913 ? -30.809 -37.137 43.032 1.00 42.56 913 MET A C 1
ATOM 7275 O O . MET A 1 913 ? -30.494 -36.042 43.502 1.00 42.56 913 MET A O 1
ATOM 7279 N N . HIS A 1 914 ? -31.768 -37.890 43.582 1.00 40.19 914 HIS A N 1
ATOM 7280 C CA . HIS A 1 914 ? -32.517 -37.486 44.779 1.00 40.19 914 HIS A CA 1
ATOM 7281 C C . HIS A 1 914 ? -31.673 -37.571 46.065 1.00 40.19 914 HIS A C 1
ATOM 7283 O O . HIS A 1 914 ? -31.810 -36.720 46.946 1.00 40.19 914 HIS A O 1
ATOM 7289 N N . ASP A 1 915 ? -30.765 -38.549 46.150 1.00 38.62 915 ASP A N 1
ATOM 7290 C CA . ASP A 1 915 ? -30.072 -38.917 47.395 1.00 38.62 915 ASP A CA 1
ATOM 7291 C C . ASP A 1 915 ? -28.648 -38.321 47.530 1.00 38.62 915 ASP A C 1
ATOM 7293 O O . ASP A 1 915 ? -27.898 -38.672 48.443 1.00 38.62 915 ASP A O 1
ATOM 7297 N N . VAL A 1 916 ? -28.254 -37.390 46.647 1.00 38.12 916 VAL A N 1
ATOM 7298 C CA . VAL A 1 916 ? -26.917 -36.757 46.657 1.00 38.12 916 VAL A CA 1
ATOM 7299 C C . VAL A 1 916 ? -26.809 -35.653 47.733 1.00 38.12 916 VAL A C 1
ATOM 7301 O O . VAL A 1 916 ? -27.572 -34.681 47.682 1.00 38.12 916 VAL A O 1
ATOM 7304 N N . PRO A 1 917 ? -25.836 -35.718 48.670 1.00 34.22 917 PRO A N 1
ATOM 7305 C CA . PRO A 1 917 ? -25.622 -34.675 49.680 1.00 34.22 917 PRO A CA 1
ATOM 7306 C C . PRO A 1 917 ? -25.214 -33.302 49.112 1.00 34.22 917 PRO A C 1
ATOM 7308 O O . PRO A 1 917 ? -24.605 -33.184 48.051 1.00 34.22 917 PRO A O 1
ATOM 7311 N N . VAL A 1 918 ? -25.515 -32.241 49.867 1.00 39.88 918 VAL A N 1
ATOM 7312 C CA . VAL A 1 918 ? -25.531 -30.838 49.394 1.00 39.88 918 VAL A CA 1
ATOM 7313 C C . VAL A 1 918 ? -24.145 -30.246 49.058 1.00 39.88 918 VAL A C 1
ATOM 7315 O O . VAL A 1 918 ? -24.060 -29.255 48.339 1.00 39.88 918 VAL A O 1
ATOM 7318 N N . SER A 1 919 ? -23.035 -30.855 49.485 1.00 34.38 919 SER A N 1
ATOM 7319 C CA . SER A 1 919 ? -21.678 -30.278 49.378 1.00 34.38 919 SER A CA 1
ATOM 7320 C C . SER A 1 919 ? -21.116 -30.093 47.949 1.00 34.38 919 SER A C 1
ATOM 7322 O O . SER A 1 919 ? -20.038 -29.523 47.791 1.00 34.38 919 SER A O 1
ATOM 7324 N N . GLY A 1 920 ? -21.823 -30.528 46.898 1.00 35.62 920 GLY A N 1
ATOM 7325 C CA . GLY A 1 920 ? -21.374 -30.527 45.493 1.00 35.62 920 GLY A CA 1
ATOM 7326 C C . GLY A 1 920 ? -21.914 -29.395 44.598 1.00 35.62 920 GLY A C 1
ATOM 7327 O O . GLY A 1 920 ? -22.301 -29.655 43.458 1.00 35.62 920 GLY A O 1
ATOM 7328 N N . HIS A 1 921 ? -21.960 -28.146 45.078 1.00 38.75 921 HIS A N 1
ATOM 7329 C CA . HIS A 1 921 ? -22.786 -27.047 44.526 1.00 38.75 921 HIS A CA 1
ATOM 7330 C C . HIS A 1 921 ? -22.658 -26.653 43.031 1.00 38.75 921 HIS A C 1
ATOM 7332 O O . HIS A 1 921 ? -23.517 -25.906 42.556 1.00 38.75 921 HIS A O 1
ATOM 7338 N N . LYS A 1 922 ? -21.645 -27.107 42.272 1.00 34.44 922 LYS A N 1
ATOM 7339 C CA . LYS A 1 922 ? -21.508 -26.792 40.828 1.00 34.44 922 LYS A CA 1
ATOM 7340 C C . LYS A 1 922 ? -21.859 -27.953 39.890 1.00 34.44 922 LYS A C 1
ATOM 7342 O O . LYS A 1 922 ? -22.653 -27.754 38.977 1.00 34.44 922 LYS A O 1
ATOM 7347 N N . TYR A 1 923 ? -21.323 -29.154 40.108 1.00 31.77 923 TYR A N 1
ATOM 7348 C CA . TYR A 1 923 ? -21.413 -30.238 39.115 1.00 31.77 923 TYR A CA 1
ATOM 7349 C C . TYR A 1 923 ? -22.816 -30.849 38.968 1.00 31.77 923 TYR A C 1
ATOM 7351 O O . TYR A 1 923 ? -23.244 -31.129 37.851 1.00 31.77 923 TYR A O 1
ATOM 7359 N N . VAL A 1 924 ? -23.587 -30.975 40.055 1.00 34.72 924 VAL A N 1
ATOM 7360 C CA . VAL A 1 924 ? -24.952 -31.549 40.002 1.00 34.72 924 VAL A CA 1
ATOM 7361 C C . VAL A 1 924 ? -25.921 -30.683 39.172 1.00 34.72 924 VAL A C 1
ATOM 7363 O O . VAL A 1 924 ? -26.894 -31.190 38.611 1.00 34.72 924 VAL A O 1
ATOM 7366 N N . ARG A 1 925 ? -25.634 -29.378 39.042 1.00 35.09 925 ARG A N 1
ATOM 7367 C CA . ARG A 1 925 ? -26.427 -28.415 38.255 1.00 35.09 925 ARG A CA 1
ATOM 7368 C C . ARG A 1 925 ? -26.175 -28.489 36.741 1.00 35.09 925 ARG A C 1
ATOM 7370 O O . ARG A 1 925 ? -27.018 -28.012 35.994 1.00 35.09 925 ARG A O 1
ATOM 7377 N N . ALA A 1 926 ? -25.061 -29.081 36.299 1.00 30.94 926 ALA A N 1
ATOM 7378 C CA . ALA A 1 926 ? -24.806 -29.345 34.879 1.00 30.94 926 ALA A CA 1
ATOM 7379 C C . ALA A 1 926 ? -25.524 -30.631 34.442 1.00 30.94 926 ALA A C 1
ATOM 7381 O O . ALA A 1 926 ? -26.466 -30.575 33.655 1.00 30.94 926 ALA A O 1
ATOM 7382 N N . CYS A 1 927 ? -25.204 -31.762 35.087 1.00 33.75 927 CYS A N 1
ATOM 7383 C CA . CYS A 1 927 ? -25.736 -33.083 34.731 1.00 33.75 927 CYS A CA 1
ATOM 7384 C C . CYS A 1 927 ? -27.275 -33.148 34.681 1.00 33.75 927 CYS A C 1
ATOM 7386 O O . CYS A 1 927 ? -27.837 -33.883 33.873 1.00 33.75 927 CYS A O 1
ATOM 7388 N N . SER A 1 928 ? -27.965 -32.382 35.533 1.00 37.09 928 SER A N 1
ATOM 7389 C CA . SER A 1 928 ? -29.432 -32.285 35.540 1.00 37.09 928 SER A CA 1
ATOM 7390 C C . SER A 1 928 ? -30.006 -31.621 34.281 1.00 37.09 928 SER A C 1
ATOM 7392 O O . SER A 1 928 ? -31.066 -32.029 33.807 1.00 37.09 928 SER A O 1
ATOM 7394 N N . TRP A 1 929 ? -29.303 -30.639 33.713 1.00 35.41 929 TRP A N 1
ATOM 7395 C CA . TRP A 1 929 ? -29.660 -29.990 32.449 1.00 35.41 929 TRP A CA 1
ATOM 7396 C C . TRP A 1 929 ? -29.238 -30.847 31.248 1.00 35.41 929 TRP A C 1
ATOM 7398 O O . TRP A 1 929 ? -30.037 -31.076 30.339 1.00 35.41 929 TRP A O 1
ATOM 7408 N N . ASP A 1 930 ? -28.026 -31.407 31.285 1.00 37.62 930 ASP A N 1
ATOM 7409 C CA . ASP A 1 930 ? -27.475 -32.230 30.202 1.00 37.62 930 ASP A CA 1
ATOM 7410 C C . ASP A 1 930 ? -28.313 -33.491 29.942 1.00 37.62 930 ASP A C 1
ATOM 7412 O O . ASP A 1 930 ? -28.612 -33.809 28.790 1.00 37.62 930 ASP A O 1
ATOM 7416 N N . VAL A 1 931 ? -28.776 -34.181 30.993 1.00 38.19 931 VAL A N 1
ATOM 7417 C CA . VAL A 1 931 ? -29.676 -35.342 30.856 1.00 38.19 931 VAL A CA 1
ATOM 7418 C C . VAL A 1 931 ? -31.013 -34.940 30.220 1.00 38.19 931 VAL A C 1
ATOM 7420 O O . VAL A 1 931 ? -31.507 -35.652 29.344 1.00 38.19 931 VAL A O 1
ATOM 7423 N N . ALA A 1 932 ? -31.580 -33.783 30.577 1.00 40.34 932 ALA A N 1
ATOM 7424 C CA . ALA A 1 932 ? -32.808 -33.285 29.953 1.00 40.34 932 ALA A CA 1
ATOM 7425 C C . ALA A 1 932 ? -32.606 -32.932 28.464 1.00 40.34 932 ALA A C 1
ATOM 7427 O O . ALA A 1 932 ? -33.476 -33.217 27.633 1.00 40.34 932 ALA A O 1
ATOM 7428 N N . CYS A 1 933 ? -31.445 -32.377 28.102 1.00 39.78 933 CYS A N 1
ATOM 7429 C CA . CYS A 1 933 ? -31.060 -32.126 26.713 1.00 39.78 933 CYS A CA 1
ATOM 7430 C C . CYS A 1 933 ? -30.861 -33.425 25.915 1.00 39.78 933 CYS A C 1
ATOM 7432 O O . CYS A 1 933 ? -31.414 -33.547 24.822 1.00 39.78 933 CYS A O 1
ATOM 7434 N N . ILE A 1 934 ? -30.156 -34.419 26.464 1.00 39.16 934 ILE A N 1
ATOM 7435 C CA . ILE A 1 934 ? -29.939 -35.728 25.822 1.00 39.16 934 ILE A CA 1
ATOM 7436 C C . ILE A 1 934 ? -31.277 -36.446 25.583 1.00 39.16 934 ILE A C 1
ATOM 7438 O O . ILE A 1 934 ? -31.536 -36.914 24.472 1.00 39.16 934 ILE A O 1
ATOM 7442 N N . LEU A 1 935 ? -32.177 -36.461 26.573 1.00 40.50 935 LEU A N 1
ATOM 7443 C CA . LEU A 1 935 ? -33.506 -37.069 26.435 1.00 40.50 935 LEU A CA 1
ATOM 7444 C C . LEU A 1 935 ? -34.392 -36.341 25.404 1.00 40.50 935 LEU A C 1
ATOM 7446 O O . LEU A 1 935 ? -35.155 -36.999 24.691 1.00 40.50 935 LEU A O 1
ATOM 7450 N N . ARG A 1 936 ? -34.258 -35.011 25.251 1.00 40.19 936 ARG A N 1
ATOM 7451 C CA . ARG A 1 936 ? -34.876 -34.267 24.133 1.00 40.19 936 ARG A CA 1
ATOM 7452 C C . ARG A 1 936 ? -34.263 -34.648 22.781 1.00 40.19 936 ARG A C 1
ATOM 7454 O O . ARG A 1 936 ? -35.012 -34.900 21.839 1.00 40.19 936 ARG A O 1
ATOM 7461 N N . MET A 1 937 ? -32.935 -34.740 22.678 1.00 36.62 937 MET A N 1
ATOM 7462 C CA . MET A 1 937 ? -32.237 -35.117 21.437 1.00 36.62 937 MET A CA 1
ATOM 7463 C C . MET A 1 937 ? -32.567 -36.541 20.961 1.00 36.62 937 MET A C 1
ATOM 7465 O O . MET A 1 937 ? -32.480 -36.818 19.768 1.00 36.62 937 MET A O 1
ATOM 7469 N N . TRP A 1 938 ? -32.985 -37.438 21.858 1.00 37.53 938 TRP A N 1
ATOM 7470 C CA . TRP A 1 938 ? -33.426 -38.797 21.511 1.00 37.53 938 TRP A CA 1
ATOM 7471 C C . TRP A 1 938 ? -34.908 -38.900 21.098 1.00 37.53 938 TRP A C 1
ATOM 7473 O O . TRP A 1 938 ? -35.404 -40.000 20.853 1.00 37.53 938 TRP A O 1
ATOM 7483 N N . GLY A 1 939 ? -35.627 -37.776 20.968 1.00 32.97 939 GLY A N 1
ATOM 7484 C CA . GLY A 1 939 ? -36.951 -37.731 20.331 1.00 32.97 939 GLY A CA 1
ATOM 7485 C C . GLY A 1 939 ? -38.069 -38.448 21.099 1.00 32.97 939 GLY A C 1
ATOM 7486 O O . GLY A 1 939 ? -39.060 -38.882 20.502 1.00 32.97 939 GLY A O 1
ATOM 7487 N N . VAL A 1 940 ? -37.928 -38.604 22.420 1.00 37.12 940 VAL A N 1
ATOM 7488 C CA . VAL A 1 940 ? -38.887 -39.342 23.255 1.00 37.12 940 VAL A CA 1
ATOM 7489 C C . VAL A 1 940 ? -40.148 -38.504 23.499 1.00 37.12 940 VAL A C 1
ATOM 7491 O O . VAL A 1 940 ? -40.284 -37.814 24.505 1.00 37.12 940 VAL A O 1
ATOM 7494 N N . SER A 1 941 ? -41.102 -38.569 22.568 1.00 35.00 941 SER A N 1
ATOM 7495 C CA . SER A 1 941 ? -42.423 -37.949 22.718 1.00 35.00 941 SER A CA 1
ATOM 7496 C C . SER A 1 941 ? -43.334 -38.754 23.655 1.00 35.00 941 SER A C 1
ATOM 7498 O O . SER A 1 941 ? -43.713 -39.892 23.352 1.00 35.00 941 SER A O 1
ATOM 7500 N N . TRP A 1 942 ? -43.709 -38.143 24.780 1.00 39.66 942 TRP A N 1
ATOM 7501 C CA . TRP A 1 942 ? -44.689 -38.662 25.741 1.00 39.66 942 TRP A CA 1
ATOM 7502 C C . TRP A 1 942 ? -46.076 -38.044 25.493 1.00 39.66 942 TRP A C 1
ATOM 7504 O O . TRP A 1 942 ? -46.147 -36.859 25.159 1.00 39.66 942 TRP A O 1
ATOM 7514 N N . PRO A 1 943 ? -47.177 -38.792 25.686 1.00 31.00 943 PRO A N 1
ATOM 7515 C CA . PRO A 1 943 ? -48.493 -38.186 25.861 1.00 31.00 943 PRO A CA 1
ATOM 7516 C C . PRO A 1 943 ? -48.587 -37.454 27.215 1.00 31.00 943 PRO A C 1
ATOM 7518 O O . PRO A 1 943 ? -47.913 -37.814 28.179 1.00 31.00 943 PRO A O 1
ATOM 7521 N N . ASP A 1 944 ? -49.459 -36.448 27.271 1.00 35.38 944 ASP A N 1
ATOM 7522 C CA . ASP A 1 944 ? -50.032 -35.860 28.490 1.00 35.38 944 ASP A CA 1
ATOM 7523 C C . ASP A 1 944 ? -49.056 -35.265 29.530 1.00 35.38 944 ASP A C 1
ATOM 7525 O O . ASP A 1 944 ? -49.112 -35.577 30.717 1.00 35.38 944 ASP A O 1
ATOM 7529 N N . GLY A 1 945 ? -48.193 -34.334 29.094 1.00 37.66 945 GLY A N 1
ATOM 7530 C CA . GLY A 1 945 ? -47.656 -33.229 29.922 1.00 37.66 945 GLY A CA 1
ATOM 7531 C C . GLY A 1 945 ? -46.755 -33.568 31.123 1.00 37.66 945 GLY A C 1
ATOM 7532 O O . GLY A 1 945 ? -46.267 -32.660 31.795 1.00 37.66 945 GLY A O 1
ATOM 7533 N N . GLY A 1 946 ? -46.513 -34.850 31.404 1.00 38.66 946 GLY A N 1
ATOM 7534 C CA . GLY A 1 946 ? -45.962 -35.300 32.684 1.00 38.66 946 GLY A CA 1
ATOM 7535 C C . GLY A 1 946 ? -44.560 -34.789 33.021 1.00 38.66 946 GLY A C 1
ATOM 7536 O O . GLY A 1 946 ? -44.283 -34.558 34.193 1.00 38.66 946 GLY A O 1
ATOM 7537 N N . VAL A 1 947 ? -43.687 -34.583 32.026 1.00 38.75 947 VAL A N 1
ATOM 7538 C CA . VAL A 1 947 ? -42.281 -34.197 32.263 1.00 38.75 947 VAL A CA 1
ATOM 7539 C C . VAL A 1 947 ? -42.181 -32.825 32.926 1.00 38.75 947 VAL A C 1
ATOM 7541 O O . VAL A 1 947 ? -41.495 -32.713 33.938 1.00 38.75 947 VAL A O 1
ATOM 7544 N N . THR A 1 948 ? -42.890 -31.810 32.420 1.00 38.53 948 THR A N 1
ATOM 7545 C CA . THR A 1 948 ? -42.881 -30.462 33.012 1.00 38.53 948 THR A CA 1
ATOM 7546 C C . THR A 1 948 ? -43.378 -30.532 34.452 1.00 38.53 948 THR A C 1
ATOM 7548 O O . THR A 1 948 ? -42.624 -30.225 35.366 1.00 38.53 948 THR A O 1
ATOM 7551 N N . ALA A 1 949 ? -44.555 -31.125 34.673 1.00 40.50 949 ALA A N 1
ATOM 7552 C CA . ALA A 1 949 ? -45.149 -31.256 36.001 1.00 40.50 949 ALA A CA 1
ATOM 7553 C C . ALA A 1 949 ? -44.357 -32.153 36.975 1.00 40.50 949 ALA A C 1
ATOM 7555 O O . ALA A 1 949 ? -44.617 -32.114 38.179 1.00 40.50 949 ALA A O 1
ATOM 7556 N N . LEU A 1 950 ? -43.446 -33.016 36.513 1.00 39.53 950 LEU A N 1
ATOM 7557 C CA . LEU A 1 950 ? -42.570 -33.814 37.381 1.00 39.53 950 LEU A CA 1
ATOM 7558 C C . LEU A 1 950 ? -41.276 -33.058 37.710 1.00 39.53 950 LEU A C 1
ATOM 7560 O O . LEU A 1 950 ? -40.867 -33.031 38.870 1.00 39.53 950 LEU A O 1
ATOM 7564 N N . VAL A 1 951 ? -40.679 -32.395 36.716 1.00 40.19 951 VAL A N 1
ATOM 7565 C CA . VAL A 1 951 ? -39.489 -31.546 36.878 1.00 40.19 951 VAL A CA 1
ATOM 7566 C C . VAL A 1 951 ? -39.813 -30.320 37.734 1.00 40.19 951 VAL A C 1
ATOM 7568 O O . VAL A 1 951 ? -39.062 -30.025 38.655 1.00 40.19 951 VAL A O 1
ATOM 7571 N N . GLU A 1 952 ? -40.964 -29.677 37.533 1.00 43.28 952 GLU A N 1
ATOM 7572 C CA . GLU A 1 952 ? -41.481 -28.599 38.387 1.00 43.28 952 GLU A CA 1
ATOM 7573 C C . GLU A 1 952 ? -41.648 -29.060 39.836 1.00 43.28 952 GLU A C 1
ATOM 7575 O O . GLU A 1 952 ? -41.194 -28.374 40.741 1.00 43.28 952 GLU A O 1
ATOM 7580 N N . ARG A 1 953 ? -42.215 -30.250 40.091 1.00 45.09 953 ARG A N 1
ATOM 7581 C CA . ARG A 1 953 ? -42.333 -30.783 41.463 1.00 45.09 953 ARG A CA 1
ATOM 7582 C C . ARG A 1 953 ? -40.985 -31.159 42.081 1.00 45.09 953 ARG A C 1
ATOM 7584 O O . ARG A 1 953 ? -40.817 -30.984 43.286 1.00 45.09 953 ARG A O 1
ATOM 7591 N N . ALA A 1 954 ? -40.025 -31.637 41.290 1.00 43.00 954 ALA A N 1
ATOM 7592 C CA . ALA A 1 954 ? -38.666 -31.900 41.762 1.00 43.00 954 ALA A CA 1
ATOM 7593 C C . ALA A 1 954 ? -37.914 -30.597 42.090 1.00 43.00 954 ALA A C 1
ATOM 7595 O O . ALA A 1 954 ? -37.264 -30.514 43.130 1.00 43.00 954 ALA A O 1
ATOM 7596 N N . ILE A 1 955 ? -38.049 -29.569 41.245 1.00 43.62 955 ILE A N 1
ATOM 7597 C CA . ILE A 1 955 ? -37.481 -28.231 41.454 1.00 43.62 955 ILE A CA 1
ATOM 7598 C C . ILE A 1 955 ? -38.152 -27.545 42.647 1.00 43.62 955 ILE A C 1
ATOM 7600 O O . ILE A 1 955 ? -37.442 -27.055 43.515 1.00 43.62 955 ILE A O 1
ATOM 7604 N N . GLN A 1 956 ? -39.481 -27.584 42.766 1.00 43.75 956 GLN A N 1
ATOM 7605 C CA . GLN A 1 956 ? -40.205 -27.009 43.902 1.00 43.75 956 GLN A CA 1
ATOM 7606 C C . GLN A 1 956 ? -39.828 -27.713 45.212 1.00 43.75 956 GLN A C 1
ATOM 7608 O O . GLN A 1 956 ? -39.414 -27.053 46.152 1.00 43.75 956 GLN A O 1
ATOM 7613 N N . SER A 1 957 ? -39.811 -29.053 45.257 1.00 44.34 957 SER A N 1
ATOM 7614 C CA . SER A 1 957 ? -39.357 -29.803 46.445 1.00 44.34 957 SER A CA 1
ATOM 7615 C C . SER A 1 957 ? -37.874 -29.577 46.791 1.00 44.34 957 SER A C 1
ATOM 7617 O O . SER A 1 957 ? -37.448 -29.876 47.914 1.00 44.34 957 SER A O 1
ATOM 7619 N N . LYS A 1 958 ? -37.079 -29.064 45.840 1.00 42.22 958 LYS A N 1
ATOM 7620 C CA . LYS A 1 958 ? -35.713 -28.589 46.073 1.00 42.22 958 LYS A CA 1
ATOM 7621 C C . LYS A 1 958 ? -35.710 -27.156 46.612 1.00 42.22 958 LYS A C 1
ATOM 7623 O O . LYS A 1 958 ? -35.084 -26.944 47.640 1.00 42.22 958 LYS A O 1
ATOM 7628 N N . LEU A 1 959 ? -36.448 -26.223 46.000 1.00 44.06 959 LEU A N 1
ATOM 7629 C CA . LEU A 1 959 ? -36.621 -24.850 46.494 1.00 44.06 959 LEU A CA 1
ATOM 7630 C C . LEU A 1 959 ? -37.174 -24.821 47.913 1.00 44.06 959 LEU A C 1
ATOM 7632 O O . LEU A 1 959 ? -36.597 -24.155 48.757 1.00 44.06 959 LEU A O 1
ATOM 7636 N N . ASP A 1 960 ? -38.241 -25.566 48.195 1.00 45.22 960 ASP A N 1
ATOM 7637 C CA . ASP A 1 960 ? -38.862 -25.608 49.518 1.00 45.22 960 ASP A CA 1
ATOM 7638 C C . ASP A 1 960 ? -37.837 -26.064 50.574 1.00 45.22 960 ASP A C 1
ATOM 7640 O O . ASP A 1 960 ? -37.772 -25.499 51.664 1.00 45.22 960 ASP A O 1
ATOM 7644 N N . ARG A 1 961 ? -36.973 -27.037 50.246 1.00 47.09 961 ARG A N 1
ATOM 7645 C CA . ARG A 1 961 ? -35.878 -27.483 51.128 1.00 47.09 961 ARG A CA 1
ATOM 7646 C C . ARG A 1 961 ? -34.748 -26.459 51.240 1.00 47.09 961 ARG A C 1
ATOM 7648 O O . ARG A 1 961 ? -34.308 -26.182 52.354 1.00 47.09 961 ARG A O 1
ATOM 7655 N N . ASP A 1 962 ? -34.294 -25.889 50.129 1.00 44.03 962 ASP A N 1
ATOM 7656 C CA . ASP A 1 962 ? -33.226 -24.885 50.105 1.00 44.03 962 ASP A CA 1
ATOM 7657 C C . ASP A 1 962 ? -33.670 -23.581 50.825 1.00 44.03 962 ASP A C 1
ATOM 7659 O O . ASP A 1 962 ? -32.848 -22.938 51.476 1.00 44.03 962 ASP A O 1
ATOM 7663 N N . LEU A 1 963 ? -34.968 -23.240 50.804 1.00 43.44 963 LEU A N 1
ATOM 7664 C CA . LEU A 1 963 ? -35.583 -22.124 51.541 1.00 43.44 963 LEU A CA 1
ATOM 7665 C C . LEU A 1 963 ? -35.709 -22.404 53.045 1.00 43.44 963 LEU A C 1
ATOM 7667 O O . LEU A 1 963 ? -35.249 -21.585 53.833 1.00 43.44 963 LEU A O 1
ATOM 7671 N N . ASN A 1 964 ? -36.241 -23.563 53.459 1.00 43.34 964 ASN A N 1
ATOM 7672 C CA . ASN A 1 964 ? -36.269 -23.937 54.887 1.00 43.34 964 ASN A CA 1
ATOM 7673 C C . ASN A 1 964 ? -34.839 -23.972 55.474 1.00 43.34 964 ASN A C 1
ATOM 7675 O O . ASN A 1 964 ? -34.605 -23.492 56.578 1.00 43.34 964 ASN A O 1
ATOM 7679 N N . THR A 1 965 ? -33.856 -24.449 54.698 1.00 45.06 965 THR A N 1
ATOM 7680 C CA . THR A 1 965 ? -32.436 -24.432 55.104 1.00 45.06 965 THR A CA 1
ATOM 7681 C C . THR A 1 965 ? -31.882 -23.002 55.217 1.00 45.06 965 THR A C 1
ATOM 7683 O O . THR A 1 965 ? -30.992 -22.748 56.025 1.00 45.06 965 THR A O 1
ATOM 7686 N N . ALA A 1 966 ? -32.393 -22.046 54.433 1.00 39.59 966 ALA A N 1
ATOM 7687 C CA . ALA A 1 966 ? -32.028 -20.635 54.557 1.00 39.59 966 ALA A CA 1
ATOM 7688 C C . ALA A 1 966 ? -32.666 -19.967 55.791 1.00 39.59 966 ALA A C 1
ATOM 7690 O O . ALA A 1 966 ? -32.031 -19.103 56.394 1.00 39.59 966 ALA A O 1
ATOM 7691 N N . GLU A 1 967 ? -33.867 -20.381 56.207 1.00 40.56 967 GLU A N 1
ATOM 7692 C CA . GLU A 1 967 ? -34.484 -19.927 57.464 1.00 40.56 967 GLU A CA 1
ATOM 7693 C C . GLU A 1 967 ? -33.721 -20.458 58.695 1.00 40.56 967 GLU A C 1
ATOM 7695 O O . GLU A 1 967 ? -33.377 -19.663 59.571 1.00 40.56 967 GLU A O 1
ATOM 7700 N N . ASP A 1 968 ? -33.317 -21.737 58.708 1.00 41.22 968 ASP A N 1
ATOM 7701 C CA . ASP A 1 968 ? -32.432 -22.313 59.745 1.00 41.22 968 ASP A CA 1
ATOM 7702 C C . ASP A 1 968 ? -31.087 -21.553 59.869 1.00 41.22 968 ASP A C 1
ATOM 7704 O O . ASP A 1 968 ? -30.550 -21.358 60.967 1.00 41.22 968 ASP A O 1
ATOM 7708 N N . VAL A 1 969 ? -30.526 -21.092 58.743 1.00 41.00 969 VAL A N 1
ATOM 7709 C CA . VAL A 1 969 ? -29.305 -20.261 58.714 1.00 41.00 969 VAL A CA 1
ATOM 7710 C C . VAL A 1 969 ? -29.569 -18.837 59.224 1.00 41.00 969 VAL A C 1
ATOM 7712 O O . VAL A 1 969 ? -28.725 -18.269 59.919 1.00 41.00 969 VAL A O 1
ATOM 7715 N N . LEU A 1 970 ? -30.741 -18.259 58.947 1.00 40.09 970 LEU A N 1
ATOM 7716 C CA . LEU A 1 970 ? -31.123 -16.930 59.442 1.00 40.09 970 LEU A CA 1
ATOM 7717 C C . LEU A 1 970 ? -31.407 -16.906 60.954 1.00 40.09 970 LEU A C 1
ATOM 7719 O O . LEU A 1 970 ? -31.157 -15.877 61.586 1.00 40.09 970 LEU A O 1
ATOM 7723 N N . GLU A 1 971 ? -31.859 -18.012 61.556 1.00 44.28 971 GLU A N 1
ATOM 7724 C CA . GLU A 1 971 ? -31.950 -18.134 63.021 1.00 44.28 971 GLU A CA 1
ATOM 7725 C C . GLU A 1 971 ? -30.580 -18.328 63.704 1.00 44.28 971 GLU A C 1
ATOM 7727 O O . GLU A 1 971 ? -30.450 -18.050 64.900 1.00 44.28 971 GLU A O 1
ATOM 7732 N N . THR A 1 972 ? -29.544 -18.773 62.977 1.00 43.31 972 THR A N 1
ATOM 7733 C CA . THR A 1 972 ? -28.237 -19.134 63.561 1.00 43.31 972 THR A CA 1
ATOM 7734 C C . THR A 1 972 ? -27.097 -18.139 63.296 1.00 43.31 972 THR A C 1
ATOM 7736 O O . THR A 1 972 ? -26.256 -17.968 64.182 1.00 43.31 972 THR A O 1
ATOM 7739 N N . GLU A 1 973 ? -27.070 -17.416 62.168 1.00 42.72 973 GLU A N 1
ATOM 7740 C CA . GLU A 1 973 ? -26.049 -16.392 61.865 1.00 42.72 973 GLU A CA 1
ATOM 7741 C C . GLU A 1 973 ? -26.642 -14.983 61.664 1.00 42.72 973 GLU A C 1
ATOM 7743 O O . GLU A 1 973 ? -26.879 -14.503 60.553 1.00 42.72 973 GLU A O 1
ATOM 7748 N N . GLY A 1 974 ? -26.831 -14.261 62.773 1.00 40.94 974 GLY A N 1
ATOM 7749 C CA . GLY A 1 974 ? -27.319 -12.879 62.768 1.00 40.94 974 GLY A CA 1
ATOM 7750 C C . GLY A 1 974 ? -26.302 -11.854 62.240 1.00 40.94 974 GLY A C 1
ATOM 7751 O O . GLY A 1 974 ? -25.604 -11.218 63.031 1.00 40.94 974 GLY A O 1
ATOM 7752 N N . GLY A 1 975 ? -26.260 -11.633 60.921 1.00 40.88 975 GLY A N 1
ATOM 7753 C CA . GLY A 1 975 ? -25.446 -10.588 60.283 1.00 40.88 975 GLY A CA 1
ATOM 7754 C C . GLY A 1 975 ? -25.933 -10.174 58.886 1.00 40.88 975 GLY A C 1
ATOM 7755 O O . GLY A 1 975 ? -26.429 -10.993 58.114 1.00 40.88 975 GLY A O 1
ATOM 7756 N N . ASP A 1 976 ? -25.779 -8.893 58.526 1.00 40.19 976 ASP A N 1
ATOM 7757 C CA . ASP A 1 976 ? -26.312 -8.339 57.262 1.00 40.19 976 ASP A CA 1
ATOM 7758 C C . ASP A 1 976 ? -25.681 -8.926 55.982 1.00 40.19 976 ASP A C 1
ATOM 7760 O O . ASP A 1 976 ? -26.264 -8.816 54.902 1.00 40.19 976 ASP A O 1
ATOM 7764 N N . SER A 1 977 ? -24.547 -9.626 56.090 1.00 40.06 977 SER A N 1
ATOM 7765 C CA . SER A 1 977 ? -23.941 -10.388 54.989 1.00 40.06 977 SER A CA 1
ATOM 7766 C C . SER A 1 977 ? -24.867 -11.470 54.415 1.00 40.06 977 SER A C 1
ATOM 7768 O O . SER A 1 977 ? -24.842 -11.697 53.205 1.00 40.06 977 SER A O 1
ATOM 7770 N N . GLY A 1 978 ? -25.719 -12.096 55.237 1.00 38.12 978 GLY A N 1
ATOM 7771 C CA . GLY A 1 978 ? -26.666 -13.118 54.769 1.00 38.12 978 GLY A CA 1
ATOM 7772 C C . GLY A 1 978 ? -27.741 -12.559 53.829 1.00 38.12 978 GLY A C 1
ATOM 7773 O O . GLY A 1 978 ? -28.093 -13.184 52.829 1.00 38.12 978 GLY A O 1
ATOM 7774 N N . LYS A 1 979 ? -28.212 -11.331 54.087 1.00 36.66 979 LYS A N 1
ATOM 7775 C CA . LYS A 1 979 ? -29.280 -10.682 53.303 1.00 36.66 979 LYS A CA 1
ATOM 7776 C C . LYS A 1 979 ? -28.822 -10.304 51.893 1.00 36.66 979 LYS A C 1
ATOM 7778 O O . LYS A 1 979 ? -29.601 -10.416 50.950 1.00 36.66 979 LYS A O 1
ATOM 7783 N N . ALA A 1 980 ? -27.562 -9.889 51.744 1.00 34.78 980 ALA A N 1
ATOM 7784 C CA . ALA A 1 980 ? -26.982 -9.542 50.447 1.00 34.78 980 ALA A CA 1
ATOM 7785 C C . ALA A 1 980 ? -26.834 -10.772 49.532 1.00 34.78 980 ALA A C 1
ATOM 7787 O O . ALA A 1 980 ? -27.148 -10.698 48.345 1.00 34.78 980 ALA A O 1
ATOM 7788 N N . ALA A 1 981 ? -26.420 -11.917 50.086 1.00 36.00 981 ALA A N 1
ATOM 7789 C CA . ALA A 1 981 ? -26.335 -13.172 49.338 1.00 36.00 981 ALA A CA 1
ATOM 7790 C C . ALA A 1 981 ? -27.717 -13.661 48.863 1.00 36.00 981 ALA A C 1
ATOM 7792 O O . ALA A 1 981 ? -27.843 -14.142 47.737 1.00 36.00 981 ALA A O 1
ATOM 7793 N N . LEU A 1 982 ? -28.755 -13.488 49.692 1.00 35.59 982 LEU A N 1
ATOM 7794 C CA . LEU A 1 982 ? -30.130 -13.848 49.341 1.00 35.59 982 LEU A CA 1
ATOM 7795 C C . LEU A 1 982 ? -30.678 -12.987 48.188 1.00 35.59 982 LEU A C 1
ATOM 7797 O O . LEU A 1 982 ? -31.282 -13.526 47.264 1.00 35.59 982 LEU A O 1
ATOM 7801 N N . TRP A 1 983 ? -30.414 -11.674 48.202 1.00 34.34 983 TRP A N 1
ATOM 7802 C CA . TRP A 1 983 ? -30.825 -10.752 47.132 1.00 34.34 983 TRP A CA 1
ATOM 7803 C C . TRP A 1 983 ? -30.210 -11.107 45.775 1.00 34.34 983 TRP A C 1
ATOM 7805 O O . TRP A 1 983 ? -30.943 -11.274 44.804 1.00 34.34 983 TRP A O 1
ATOM 7815 N N . VAL A 1 984 ? -28.892 -11.331 45.721 1.00 36.38 984 VAL A N 1
ATOM 7816 C CA . VAL A 1 984 ? -28.203 -11.743 44.481 1.00 36.38 984 VAL A CA 1
ATOM 7817 C C . VAL A 1 984 ? -28.714 -13.104 43.978 1.00 36.38 984 VAL A C 1
ATOM 7819 O O . VAL A 1 984 ? -28.789 -13.332 42.772 1.00 36.38 984 VAL A O 1
ATOM 7822 N N . GLY A 1 985 ? -29.106 -14.008 44.884 1.00 33.50 985 GLY A N 1
ATOM 7823 C CA . GLY A 1 985 ? -29.739 -15.281 44.526 1.00 33.50 985 GLY A CA 1
ATOM 7824 C C . GLY A 1 985 ? -31.149 -15.136 43.937 1.00 33.50 985 GLY A C 1
ATOM 7825 O O . GLY A 1 985 ? -31.510 -15.909 43.049 1.00 33.50 985 GLY A O 1
ATOM 7826 N N . LEU A 1 986 ? -31.923 -14.152 44.406 1.00 31.64 986 LEU A N 1
ATOM 7827 C CA . LEU A 1 986 ? -33.287 -13.861 43.952 1.00 31.64 986 LEU A CA 1
ATOM 7828 C C . LEU A 1 986 ? -33.319 -13.094 42.623 1.00 31.64 986 LEU A C 1
ATOM 7830 O O . LEU A 1 986 ? -34.079 -13.480 41.738 1.00 31.64 986 LEU A O 1
ATOM 7834 N N . GLU A 1 987 ? -32.465 -12.084 42.431 1.00 31.31 987 GLU A N 1
ATOM 7835 C CA . GLU A 1 987 ? -32.329 -11.393 41.135 1.00 31.31 987 GLU A CA 1
ATOM 7836 C C . GLU A 1 987 ? -31.916 -12.379 40.028 1.00 31.31 987 GLU A C 1
ATOM 7838 O O . GLU A 1 987 ? -32.569 -12.453 38.987 1.00 31.31 987 GLU A O 1
ATOM 7843 N N . TYR A 1 988 ? -30.931 -13.248 40.301 1.00 34.84 988 TYR A N 1
ATOM 7844 C CA . TYR A 1 988 ? -30.503 -14.298 39.365 1.00 34.84 988 TYR A CA 1
ATOM 7845 C C . TYR A 1 988 ? -31.611 -15.319 39.034 1.00 34.84 988 TYR A C 1
ATOM 7847 O O . TYR A 1 988 ? -31.558 -15.972 37.990 1.00 34.84 988 TYR A O 1
ATOM 7855 N N . TRP A 1 989 ? -32.613 -15.477 39.906 1.00 31.25 989 TRP A N 1
ATOM 7856 C CA . TRP A 1 989 ? -33.787 -16.317 39.648 1.00 31.25 989 TRP A CA 1
ATOM 7857 C C . TRP A 1 989 ? -34.848 -15.599 38.811 1.00 31.25 989 TRP A C 1
ATOM 7859 O O . TRP A 1 989 ? -35.375 -16.195 37.872 1.00 31.25 989 TRP A O 1
ATOM 7869 N N . CYS A 1 990 ? -35.131 -14.328 39.103 1.00 32.06 990 CYS A N 1
ATOM 7870 C CA . CYS A 1 990 ? -36.093 -13.519 38.351 1.00 32.06 990 CYS A CA 1
ATOM 7871 C C . CYS A 1 990 ? -35.681 -13.341 36.882 1.00 32.06 990 CYS A C 1
ATOM 7873 O O . CYS A 1 990 ? -36.495 -13.605 35.993 1.00 32.06 990 CYS A O 1
ATOM 7875 N N . ASP A 1 991 ? -34.422 -12.978 36.618 1.00 32.19 991 ASP A N 1
ATOM 7876 C CA . ASP A 1 991 ? -33.905 -12.790 35.253 1.00 32.19 991 ASP A CA 1
ATOM 7877 C C . ASP A 1 991 ? -34.021 -14.079 34.422 1.00 32.19 991 ASP A C 1
ATOM 7879 O O . ASP A 1 991 ? -34.482 -14.066 33.282 1.00 32.19 991 ASP A O 1
ATOM 7883 N N . ARG A 1 992 ? -33.678 -15.227 35.025 1.00 32.84 992 ARG A N 1
ATOM 7884 C CA . ARG A 1 992 ? -33.762 -16.555 34.391 1.00 32.84 992 ARG A CA 1
ATOM 7885 C C . ARG A 1 992 ? -35.189 -17.017 34.096 1.00 32.84 992 ARG A C 1
ATOM 7887 O O . ARG A 1 992 ? -35.357 -17.884 33.241 1.00 32.84 992 ARG A O 1
ATOM 7894 N N . TRP A 1 993 ? -36.195 -16.502 34.805 1.00 29.64 993 TRP A N 1
ATOM 7895 C CA . TRP A 1 993 ? -37.594 -16.904 34.615 1.00 29.64 993 TRP A CA 1
ATOM 7896 C C . TRP A 1 993 ? -38.338 -16.010 33.612 1.00 29.64 993 TRP A C 1
ATOM 7898 O O . TRP A 1 993 ? -39.256 -16.485 32.951 1.00 29.64 993 TRP A O 1
ATOM 7908 N N . GLN A 1 994 ? -37.908 -14.756 33.408 1.00 29.72 994 GLN A N 1
ATOM 7909 C CA . GLN A 1 994 ? -38.460 -13.902 32.342 1.00 29.72 994 GLN A CA 1
ATOM 7910 C C . GLN A 1 994 ? -38.132 -14.400 30.923 1.00 29.72 994 GLN A C 1
ATOM 7912 O O . GLN A 1 994 ? -38.865 -14.086 29.986 1.00 29.72 994 GLN A O 1
ATOM 7917 N N . GLU A 1 995 ? -37.084 -15.211 30.747 1.00 33.47 995 GLU A N 1
ATOM 7918 C CA . GLU A 1 995 ? -36.748 -15.825 29.451 1.00 33.47 995 GLU A CA 1
ATOM 7919 C C . GLU A 1 995 ? -37.670 -17.009 29.058 1.00 33.47 995 GLU A C 1
ATOM 7921 O O . GLU A 1 995 ? -37.517 -17.560 27.966 1.00 33.47 995 GLU A O 1
ATOM 7926 N N . ALA A 1 996 ? -38.641 -17.398 29.900 1.00 29.02 996 ALA A N 1
ATOM 7927 C CA . ALA A 1 996 ? -39.531 -18.544 29.679 1.00 29.02 996 ALA A CA 1
ATOM 7928 C C . ALA A 1 996 ? -41.032 -18.163 29.662 1.00 29.02 996 ALA A C 1
ATOM 7930 O O . ALA A 1 996 ? -41.697 -18.144 30.689 1.00 29.02 996 ALA A O 1
ATOM 7931 N N . GLU A 1 997 ? -41.561 -17.922 28.456 1.00 29.02 997 GLU A N 1
ATOM 7932 C CA . GLU A 1 997 ? -42.995 -17.831 28.099 1.00 29.02 997 GLU A CA 1
ATOM 7933 C C . GLU A 1 997 ? -43.909 -16.949 28.989 1.00 29.02 997 GLU A C 1
ATOM 7935 O O . GLU A 1 997 ? -44.557 -17.395 29.939 1.00 29.02 997 GLU A O 1
ATOM 7940 N N . CYS A 1 998 ? -44.105 -15.691 28.573 1.00 29.03 998 CYS A N 1
ATOM 7941 C CA . CYS A 1 998 ? -45.146 -14.808 29.112 1.00 29.03 998 CYS A CA 1
ATOM 7942 C C . CYS A 1 998 ? -46.568 -15.378 28.908 1.00 29.03 998 CYS A C 1
ATOM 7944 O O . CYS A 1 998 ? -47.196 -15.136 27.875 1.00 29.03 998 CYS A O 1
ATOM 7946 N N . GLY A 1 999 ? -47.101 -16.079 29.915 1.00 30.66 999 GLY A N 1
ATOM 7947 C CA . GLY A 1 999 ? -48.491 -16.562 29.913 1.00 30.66 999 GLY A CA 1
ATOM 7948 C C . GLY A 1 999 ? -49.117 -16.883 31.279 1.00 30.66 999 GLY A C 1
ATOM 7949 O O . GLY A 1 999 ? -50.334 -16.801 31.409 1.00 30.66 999 GLY A O 1
ATOM 7950 N N . ALA A 1 1000 ? -48.328 -17.215 32.309 1.00 29.02 1000 ALA A N 1
ATOM 7951 C CA . ALA A 1 1000 ? -48.854 -17.755 33.576 1.00 29.02 1000 ALA A CA 1
ATOM 7952 C C . ALA A 1 1000 ? -49.067 -16.731 34.720 1.00 29.02 1000 ALA A C 1
ATOM 7954 O O . ALA A 1 1000 ? -49.625 -17.076 35.764 1.00 29.02 1000 ALA A O 1
ATOM 7955 N N . LEU A 1 1001 ? -48.634 -15.475 34.558 1.00 26.42 1001 LEU A N 1
ATOM 7956 C CA . LEU A 1 1001 ? -48.535 -14.514 35.671 1.00 26.42 1001 LEU A CA 1
ATOM 7957 C C . LEU A 1 1001 ? -49.879 -14.002 36.230 1.00 26.42 1001 LEU A C 1
ATOM 7959 O O . LEU A 1 1001 ? -49.925 -13.608 37.394 1.00 26.42 1001 LEU A O 1
ATOM 7963 N N . GLU A 1 1002 ? -50.981 -14.056 35.473 1.00 28.47 1002 GLU A N 1
ATOM 7964 C CA . GLU A 1 1002 ? -52.297 -13.587 35.953 1.00 28.47 1002 GLU A CA 1
ATOM 7965 C C . GLU A 1 1002 ? -52.980 -14.528 36.967 1.00 28.47 1002 GLU A C 1
ATOM 7967 O O . GLU A 1 1002 ? -53.958 -14.127 37.596 1.00 28.47 1002 GLU A O 1
ATOM 7972 N N . GLN A 1 1003 ? -52.489 -15.761 37.169 1.00 31.09 1003 GLN A N 1
ATOM 7973 C CA . GLN A 1 1003 ? -53.094 -16.713 38.120 1.00 31.09 1003 GLN A CA 1
ATOM 7974 C C . GLN A 1 1003 ? -52.327 -16.873 39.443 1.00 31.09 1003 GLN A C 1
ATOM 7976 O O . GLN A 1 1003 ? -52.902 -17.358 40.416 1.00 31.09 1003 GLN A O 1
ATOM 7981 N N . LEU A 1 1004 ? -51.062 -16.443 39.520 1.00 27.53 1004 LEU A N 1
ATOM 7982 C CA . LEU A 1 1004 ? -50.207 -16.662 40.698 1.00 27.53 1004 LEU A CA 1
ATOM 7983 C C . LEU A 1 1004 ? -50.328 -15.585 41.792 1.00 27.53 1004 LEU A C 1
ATOM 7985 O O . LEU A 1 1004 ? -50.083 -15.878 42.957 1.00 27.53 1004 LEU A O 1
ATOM 7989 N N . PHE A 1 1005 ? -50.770 -14.368 41.458 1.00 29.66 1005 PHE A N 1
ATOM 7990 C CA . PHE A 1 1005 ? -50.912 -13.259 42.421 1.00 29.66 1005 PHE A CA 1
ATOM 7991 C C . PHE A 1 1005 ? -52.312 -13.128 43.055 1.00 29.66 1005 PHE A C 1
ATOM 7993 O O . PHE A 1 1005 ? -52.616 -12.127 43.698 1.00 29.66 1005 PHE A O 1
ATOM 8000 N N . GLY A 1 1006 ? -53.179 -14.133 42.903 1.00 28.70 1006 GLY A N 1
ATOM 8001 C CA . GLY A 1 1006 ? -54.580 -14.063 43.340 1.00 28.70 1006 GLY A CA 1
ATOM 8002 C C . GLY A 1 1006 ? -54.875 -14.396 44.812 1.00 28.70 1006 GLY A C 1
ATOM 8003 O O . GLY A 1 1006 ? -56.053 -14.427 45.164 1.00 28.70 1006 GLY A O 1
ATOM 8004 N N . ALA A 1 1007 ? -53.878 -14.724 45.651 1.00 28.33 1007 ALA A N 1
ATOM 8005 C CA . ALA A 1 1007 ? -54.138 -15.406 46.932 1.00 28.33 1007 ALA A CA 1
ATOM 8006 C C . ALA A 1 1007 ? -53.117 -15.182 48.081 1.00 28.33 1007 ALA A C 1
ATOM 8008 O O . ALA A 1 1007 ? -52.763 -16.140 48.767 1.00 28.33 1007 ALA A O 1
ATOM 8009 N N . VAL A 1 1008 ? -52.673 -13.943 48.351 1.00 24.66 1008 VAL A N 1
ATOM 8010 C CA . VAL A 1 1008 ? -51.978 -13.601 49.618 1.00 24.66 1008 VAL A CA 1
ATOM 8011 C C . VAL A 1 1008 ? -52.463 -12.250 50.167 1.00 24.66 1008 VAL A C 1
ATOM 8013 O O . VAL A 1 1008 ? -52.235 -11.216 49.548 1.00 24.66 1008 VAL A O 1
ATOM 8016 N N . ASP A 1 1009 ? -53.093 -12.259 51.347 1.00 25.22 1009 ASP A N 1
ATOM 8017 C CA . ASP A 1 1009 ? -53.542 -11.066 52.090 1.00 25.22 1009 ASP A CA 1
ATOM 8018 C C . ASP A 1 1009 ? -52.543 -10.700 53.208 1.00 25.22 1009 ASP A C 1
ATOM 8020 O O . ASP A 1 1009 ? -52.416 -11.435 54.190 1.00 25.22 1009 ASP A O 1
ATOM 8024 N N . VAL A 1 1010 ? -51.873 -9.544 53.106 1.00 23.28 1010 VAL A N 1
ATOM 8025 C CA . VAL A 1 1010 ? -51.077 -8.912 54.187 1.00 23.28 1010 VAL A CA 1
ATOM 8026 C C . VAL A 1 1010 ? -51.273 -7.378 54.102 1.00 23.28 1010 VAL A C 1
ATOM 8028 O O . VAL A 1 1010 ? -51.296 -6.846 52.992 1.00 23.28 1010 VAL A O 1
ATOM 8031 N N . PRO A 1 1011 ? -51.501 -6.641 55.215 1.00 25.41 1011 PRO A N 1
ATOM 8032 C CA . PRO A 1 1011 ? -52.310 -5.415 55.160 1.00 25.41 1011 PRO A CA 1
ATOM 8033 C C . PRO A 1 1011 ? -51.569 -4.085 54.920 1.00 25.41 1011 PRO A C 1
ATOM 8035 O O . PRO A 1 1011 ? -50.429 -3.878 55.328 1.00 25.41 1011 PRO A O 1
ATOM 8038 N N . MET A 1 1012 ? -52.319 -3.133 54.353 1.00 20.95 1012 MET A N 1
ATOM 8039 C CA . MET A 1 1012 ? -51.983 -1.707 54.215 1.00 20.95 1012 MET A CA 1
ATOM 8040 C C . MET A 1 1012 ? -52.012 -0.943 55.552 1.00 20.95 1012 MET A C 1
ATOM 8042 O O . MET A 1 1012 ? -52.863 -1.204 56.402 1.00 20.95 1012 MET A O 1
ATOM 8046 N N . VAL A 1 1013 ? -51.167 0.090 55.682 1.00 24.05 1013 VAL A N 1
ATOM 8047 C CA . VAL A 1 1013 ? -51.241 1.133 56.729 1.00 24.05 1013 VAL A CA 1
ATOM 8048 C C . VAL A 1 1013 ? -50.987 2.513 56.099 1.00 24.05 1013 VAL A C 1
ATOM 8050 O O . VAL A 1 1013 ? -50.105 2.659 55.257 1.00 24.05 1013 VAL A O 1
ATOM 8053 N N . GLU A 1 1014 ? -51.772 3.524 56.482 1.00 22.59 1014 GLU A N 1
ATOM 8054 C CA . GLU A 1 1014 ? -51.757 4.877 55.894 1.00 22.59 1014 GLU A CA 1
ATOM 8055 C C . GLU A 1 1014 ? -50.702 5.820 56.525 1.00 22.59 1014 GLU A C 1
ATOM 8057 O O . GLU A 1 1014 ? -50.342 5.668 57.691 1.00 22.59 1014 GLU A O 1
ATOM 8062 N N . GLY A 1 1015 ? -50.235 6.840 55.779 1.00 23.22 1015 GLY A N 1
ATOM 8063 C CA . GLY A 1 1015 ? -49.118 7.721 56.191 1.00 23.22 1015 GLY A CA 1
ATOM 8064 C C . GLY A 1 1015 ? -49.078 9.115 55.531 1.00 23.22 1015 GLY A C 1
ATOM 8065 O O . GLY A 1 1015 ? -48.073 9.513 54.960 1.00 23.22 1015 GLY A O 1
ATOM 8066 N N . SER A 1 1016 ? -50.195 9.838 55.583 1.00 22.58 1016 SER A N 1
ATOM 8067 C CA . SER A 1 1016 ? -50.507 11.144 54.957 1.00 22.58 1016 SER A CA 1
ATOM 8068 C C . SER A 1 1016 ? -49.487 12.320 55.018 1.00 22.58 1016 SER A C 1
ATOM 8070 O O . SER A 1 1016 ? -48.823 12.497 56.036 1.00 22.58 1016 SER A O 1
ATOM 8072 N N . LEU A 1 1017 ? -49.632 13.265 54.057 1.00 22.61 1017 LEU A N 1
ATOM 8073 C CA . LEU A 1 1017 ? -49.187 14.693 54.041 1.00 22.61 1017 LEU A CA 1
ATOM 8074 C C . LEU A 1 1017 ? -47.683 14.953 53.723 1.00 22.61 1017 LEU A C 1
ATOM 8076 O O . LEU A 1 1017 ? -46.843 14.112 53.998 1.00 22.61 1017 LEU A O 1
ATOM 8080 N N . ARG A 1 1018 ? -47.263 16.097 53.136 1.00 23.19 1018 ARG A N 1
ATOM 8081 C CA . ARG A 1 1018 ? -47.944 17.403 52.917 1.00 23.19 1018 ARG A CA 1
ATOM 8082 C C . ARG A 1 1018 ? -47.469 18.155 51.649 1.00 23.19 1018 ARG A C 1
ATOM 8084 O O . ARG A 1 1018 ? -46.410 17.862 51.115 1.00 23.19 1018 ARG A O 1
ATOM 8091 N N . VAL A 1 1019 ? -48.249 19.156 51.222 1.00 21.97 1019 VAL A N 1
ATOM 8092 C CA . VAL A 1 1019 ? -47.998 20.070 50.081 1.00 21.97 1019 VAL A CA 1
ATOM 8093 C C . VAL A 1 1019 ? -47.167 21.300 50.486 1.00 21.97 1019 VAL A C 1
ATOM 8095 O O . VAL A 1 1019 ? -47.342 21.808 51.595 1.00 21.97 1019 VAL A O 1
ATOM 8098 N N . SER A 1 1020 ? -46.379 21.838 49.548 1.00 24.03 1020 SER A N 1
ATOM 8099 C CA . SER A 1 1020 ? -46.059 23.274 49.459 1.00 24.03 1020 SER A CA 1
ATOM 8100 C C . SER A 1 1020 ? -45.952 23.714 47.991 1.00 24.03 1020 SER A C 1
ATOM 8102 O O . SER A 1 1020 ? -45.062 23.257 47.275 1.00 24.03 1020 SER A O 1
ATOM 8104 N N . GLU A 1 1021 ? -46.856 24.586 47.552 1.00 24.84 1021 GLU A N 1
ATOM 8105 C CA . GLU A 1 1021 ? -46.766 25.332 46.287 1.00 24.84 1021 GLU A CA 1
ATOM 8106 C C . GLU A 1 1021 ? -45.965 26.627 46.509 1.00 24.84 1021 GLU A C 1
ATOM 8108 O O . GLU A 1 1021 ? -45.986 27.140 47.625 1.00 24.84 1021 GLU A O 1
ATOM 8113 N N . ASP A 1 1022 ? -45.341 27.193 45.464 1.00 24.56 1022 ASP A N 1
ATOM 8114 C CA . ASP A 1 1022 ? -45.436 28.645 45.214 1.00 24.56 1022 ASP A CA 1
ATOM 8115 C C . ASP A 1 1022 ? -44.963 29.074 43.801 1.00 24.56 1022 ASP A C 1
ATOM 8117 O O . ASP A 1 1022 ? -43.931 28.630 43.304 1.00 24.56 1022 ASP A O 1
ATOM 8121 N N . LEU A 1 1023 ? -45.781 29.941 43.185 1.00 24.50 1023 LEU A N 1
ATOM 8122 C CA . LEU A 1 1023 ? -45.535 31.024 42.200 1.00 24.50 1023 LEU A CA 1
ATOM 8123 C C . LEU A 1 1023 ? -44.310 30.932 41.246 1.00 24.50 1023 LEU A C 1
ATOM 8125 O O . LEU A 1 1023 ? -43.166 30.939 41.678 1.00 24.50 1023 LEU A O 1
ATOM 8129 N N . GLN A 1 1024 ? -44.441 30.838 39.912 1.00 25.09 1024 GLN A N 1
ATOM 8130 C CA . GLN A 1 1024 ? -45.086 31.710 38.894 1.00 25.09 1024 GLN A CA 1
ATOM 8131 C C . GLN A 1 1024 ? -44.397 33.051 38.526 1.00 25.09 1024 GLN A C 1
ATOM 8133 O O . GLN A 1 1024 ? -44.303 33.967 39.335 1.00 25.09 1024 GLN A O 1
ATOM 8138 N N . SER A 1 1025 ? -44.204 33.218 37.204 1.00 26.02 1025 SER A N 1
ATOM 8139 C CA . SER A 1 1025 ? -44.144 34.475 36.415 1.00 26.02 1025 SER A CA 1
ATOM 8140 C C . SER A 1 1025 ? -42.887 35.369 36.478 1.00 26.02 1025 SER A C 1
ATOM 8142 O O . SER A 1 1025 ? -42.186 35.423 37.480 1.00 26.02 1025 SER A O 1
ATOM 8144 N N . GLY A 1 1026 ? -42.627 36.097 35.377 1.00 24.58 1026 GLY A N 1
ATOM 8145 C CA . GLY A 1 1026 ? -41.584 37.133 35.271 1.00 24.58 1026 GLY A CA 1
ATOM 8146 C C . GLY A 1 1026 ? -41.003 37.288 33.855 1.00 24.58 1026 GLY A C 1
ATOM 8147 O O . GLY A 1 1026 ? -40.176 36.483 33.441 1.00 24.58 1026 GLY A O 1
ATOM 8148 N N . THR A 1 1027 ? -41.413 38.322 33.112 1.00 24.61 1027 THR A N 1
ATOM 8149 C CA . THR A 1 1027 ? -40.970 38.614 31.730 1.00 24.61 1027 THR A CA 1
ATOM 8150 C C . THR A 1 1027 ? -40.293 39.984 31.590 1.00 24.61 1027 THR A C 1
ATOM 8152 O O . THR A 1 1027 ? -40.794 40.958 32.139 1.00 24.61 1027 THR A O 1
ATOM 8155 N N . GLU A 1 1028 ? -39.265 40.037 30.729 1.00 26.31 1028 GLU A N 1
ATOM 8156 C CA . GLU A 1 1028 ? -38.761 41.206 29.965 1.00 26.31 1028 GLU A CA 1
ATOM 8157 C C . GLU A 1 1028 ? -38.038 42.395 30.664 1.00 26.31 1028 GLU A C 1
ATOM 8159 O O . GLU A 1 1028 ? -38.280 42.739 31.813 1.00 26.31 1028 GLU A O 1
ATOM 8164 N N . MET A 1 1029 ? -37.202 43.071 29.846 1.00 24.14 1029 MET A N 1
ATOM 8165 C CA . MET A 1 1029 ? -36.572 44.410 29.990 1.00 24.14 1029 MET A CA 1
ATOM 8166 C C . MET A 1 1029 ? -35.476 44.639 31.070 1.00 24.14 1029 MET A C 1
ATOM 8168 O O . MET A 1 1029 ? -35.489 44.011 32.117 1.00 24.14 1029 MET A O 1
ATOM 8172 N N . ALA A 1 1030 ? -34.522 45.586 30.931 1.00 24.06 1030 ALA A N 1
ATOM 8173 C CA . ALA A 1 1030 ? -33.843 46.176 29.749 1.00 24.06 1030 ALA A CA 1
ATOM 8174 C C . ALA A 1 1030 ? -32.633 47.082 30.150 1.00 24.06 1030 ALA A C 1
ATOM 8176 O O . ALA A 1 1030 ? -32.734 47.824 31.116 1.00 24.06 1030 ALA A O 1
ATOM 8177 N N . GLN A 1 1031 ? -31.578 47.092 29.311 1.00 24.61 1031 GLN A N 1
ATOM 8178 C CA . GLN A 1 1031 ? -30.652 48.206 28.944 1.00 24.61 1031 GLN A CA 1
ATOM 8179 C C . GLN A 1 1031 ? -29.782 49.014 29.957 1.00 24.61 1031 GLN A C 1
ATOM 8181 O O . GLN A 1 1031 ? -30.246 49.478 30.988 1.00 24.61 1031 GLN A O 1
ATOM 8186 N N . ALA A 1 1032 ? -28.571 49.361 29.460 1.00 24.58 1032 ALA A N 1
ATOM 8187 C CA . ALA A 1 1032 ? -27.659 50.476 29.830 1.00 24.58 1032 ALA A CA 1
ATOM 8188 C C . ALA A 1 1032 ? -26.964 50.421 31.220 1.00 24.58 1032 ALA A C 1
ATOM 8190 O O . ALA A 1 1032 ? -27.468 49.786 32.137 1.00 24.58 1032 ALA A O 1
ATOM 8191 N N . ALA A 1 1033 ? -25.790 51.027 31.469 1.00 23.22 1033 ALA A N 1
ATOM 8192 C CA . ALA A 1 1033 ? -24.821 51.812 30.667 1.00 23.22 1033 ALA A CA 1
ATOM 8193 C C . ALA A 1 1033 ? -23.384 51.374 31.098 1.00 23.22 1033 ALA A C 1
ATOM 8195 O O . ALA A 1 1033 ? -23.222 50.908 32.221 1.00 23.22 1033 ALA A O 1
ATOM 8196 N N . GLU A 1 1034 ? -22.362 51.252 30.244 1.00 25.30 1034 GLU A N 1
ATOM 8197 C CA . GLU A 1 1034 ? -21.538 52.279 29.562 1.00 25.30 1034 GLU A CA 1
ATOM 8198 C C . GLU A 1 1034 ? -20.495 53.006 30.461 1.00 25.30 1034 GLU A C 1
ATOM 8200 O O . GLU A 1 1034 ? -20.839 53.698 31.413 1.00 25.30 1034 GLU A O 1
ATOM 8205 N N . ASP A 1 1035 ? -19.225 52.863 30.048 1.00 24.72 1035 ASP A N 1
ATOM 8206 C CA . ASP A 1 1035 ? -18.041 53.722 30.256 1.00 24.72 1035 ASP A CA 1
ATOM 8207 C C . ASP A 1 1035 ? -17.161 53.771 31.537 1.00 24.72 1035 ASP A C 1
ATOM 8209 O O . ASP A 1 1035 ? -17.580 53.606 32.679 1.00 24.72 1035 ASP A O 1
ATOM 8213 N N . ALA A 1 1036 ? -15.888 54.103 31.242 1.00 23.97 1036 ALA A N 1
ATOM 8214 C CA . ALA A 1 1036 ? -14.747 54.512 32.081 1.00 23.97 1036 ALA A CA 1
ATOM 8215 C C . ALA A 1 1036 ? -14.061 53.494 33.037 1.00 23.97 1036 ALA A C 1
ATOM 8217 O O . ALA A 1 1036 ? -14.708 52.716 33.722 1.00 23.97 1036 ALA A O 1
ATOM 8218 N N . SER A 1 1037 ? -12.731 53.512 33.256 1.00 23.88 1037 SER A N 1
ATOM 8219 C CA . SER A 1 1037 ? -11.559 53.907 32.432 1.00 23.88 1037 SER A CA 1
ATOM 8220 C C . SER A 1 1037 ? -10.247 53.646 33.209 1.00 23.88 1037 SER A C 1
ATOM 8222 O O . SER A 1 1037 ? -10.224 53.822 34.421 1.00 23.88 1037 SER A O 1
ATOM 8224 N N . ALA A 1 1038 ? -9.141 53.414 32.491 1.00 26.64 1038 ALA A N 1
ATOM 8225 C CA . ALA A 1 1038 ? -7.760 53.786 32.861 1.00 26.64 1038 ALA A CA 1
ATOM 8226 C C . ALA A 1 1038 ? -7.060 53.190 34.121 1.00 26.64 1038 ALA A C 1
ATOM 8228 O O . ALA A 1 1038 ? -7.228 53.643 35.246 1.00 26.64 1038 ALA A O 1
ATOM 8229 N N . SER A 1 1039 ? -6.058 52.344 33.837 1.00 25.69 1039 SER A N 1
ATOM 8230 C CA . SER A 1 1039 ? -4.680 52.369 34.388 1.00 25.69 1039 SER A CA 1
ATOM 8231 C C . SER A 1 1039 ? -4.385 52.247 35.897 1.00 25.69 1039 SER A C 1
ATOM 8233 O O . SER A 1 1039 ? -4.725 53.113 36.697 1.00 25.69 1039 SER A O 1
ATOM 8235 N N . SER A 1 1040 ? -3.425 51.371 36.212 1.00 25.48 1040 SER A N 1
ATOM 8236 C CA . SER A 1 1040 ? -2.178 51.814 36.863 1.00 25.48 1040 SER A CA 1
ATOM 8237 C C . SER A 1 1040 ? -0.980 50.965 36.400 1.00 25.48 1040 SER A C 1
ATOM 8239 O O . SER A 1 1040 ? -1.150 49.862 35.885 1.00 25.48 1040 SER A O 1
ATOM 8241 N N . THR A 1 1041 ? 0.233 51.515 36.496 1.00 24.86 1041 THR A N 1
ATOM 8242 C CA . THR A 1 1041 ? 1.499 50.913 36.033 1.00 24.86 1041 THR A CA 1
ATOM 8243 C C . THR A 1 1041 ? 2.483 50.745 37.193 1.00 24.86 1041 THR A C 1
ATOM 8245 O O . THR A 1 1041 ? 2.443 51.536 38.133 1.00 24.86 1041 THR A O 1
ATOM 8248 N N . SER A 1 1042 ? 3.409 49.776 37.113 1.00 25.28 1042 SER A N 1
ATOM 8249 C CA . SER A 1 1042 ? 4.840 49.903 37.508 1.00 25.28 1042 SER A CA 1
ATOM 8250 C C . SER A 1 1042 ? 5.578 48.541 37.381 1.00 25.28 1042 SER A C 1
ATOM 8252 O O . SER A 1 1042 ? 5.004 47.525 37.747 1.00 25.28 1042 SER A O 1
ATOM 8254 N N . LYS A 1 1043 ? 6.687 48.425 36.615 1.00 26.50 1043 LYS A N 1
ATOM 8255 C CA . LYS A 1 1043 ? 8.131 48.671 36.936 1.00 26.50 1043 LYS A CA 1
ATOM 8256 C C . LYS A 1 1043 ? 8.808 47.498 37.689 1.00 26.50 1043 LYS A C 1
ATOM 8258 O O . LYS A 1 1043 ? 8.150 46.865 38.498 1.00 26.50 1043 LYS A O 1
ATOM 8263 N N . ASP A 1 1044 ? 10.104 47.182 37.540 1.00 26.19 1044 ASP A N 1
ATOM 8264 C CA . ASP A 1 1044 ? 11.194 47.660 36.648 1.00 26.19 1044 ASP A CA 1
ATOM 8265 C C . ASP A 1 1044 ? 12.382 46.648 36.653 1.00 26.19 1044 ASP A C 1
ATOM 8267 O O . ASP A 1 1044 ? 12.360 45.694 37.429 1.00 26.19 1044 ASP A O 1
ATOM 8271 N N . SER A 1 1045 ? 13.453 46.949 35.889 1.00 24.86 1045 SER A N 1
ATOM 8272 C CA . SER A 1 1045 ? 14.803 46.317 35.767 1.00 24.86 1045 SER A CA 1
ATOM 8273 C C . SER A 1 1045 ? 14.966 45.295 34.617 1.00 24.86 1045 SER A C 1
ATOM 8275 O O . SER A 1 1045 ? 14.158 44.384 34.505 1.00 24.86 1045 SER A O 1
ATOM 8277 N N . CYS A 1 1046 ? 15.843 45.467 33.603 1.00 22.67 1046 CYS A N 1
ATOM 8278 C CA . CYS A 1 1046 ? 17.291 45.821 33.492 1.00 22.67 1046 CYS A CA 1
ATOM 8279 C C . CYS A 1 1046 ? 18.220 44.597 33.675 1.00 22.67 1046 CYS A C 1
ATOM 8281 O O . CYS A 1 1046 ? 18.005 43.843 34.614 1.00 22.67 1046 CYS A O 1
ATOM 8283 N N . THR A 1 1047 ? 19.268 44.331 32.871 1.00 25.05 1047 THR A N 1
ATOM 8284 C CA . THR A 1 1047 ? 20.020 45.075 31.808 1.00 25.05 1047 THR A CA 1
ATOM 8285 C C . THR A 1 1047 ? 20.249 44.187 30.550 1.00 25.05 1047 THR A C 1
ATOM 8287 O O . THR A 1 1047 ? 20.248 42.971 30.697 1.00 25.05 1047 THR A O 1
ATOM 8290 N N . VAL A 1 1048 ? 20.310 44.668 29.286 1.00 26.25 1048 VAL A N 1
ATOM 8291 C CA . VAL A 1 1048 ? 21.393 45.433 28.572 1.00 26.25 1048 VAL A CA 1
ATOM 8292 C C . VAL A 1 1048 ? 22.734 44.661 28.611 1.00 26.25 1048 VAL A C 1
ATOM 8294 O O . VAL A 1 1048 ? 23.095 44.199 29.689 1.00 26.25 1048 VAL A O 1
ATOM 8297 N N . HIS A 1 1049 ? 23.485 44.368 27.532 1.00 26.61 1049 HIS A N 1
ATOM 8298 C CA . HIS A 1 1049 ? 23.960 45.092 26.314 1.00 26.61 1049 HIS A CA 1
ATOM 8299 C C . HIS A 1 1049 ? 23.785 44.217 25.010 1.00 26.61 1049 HIS A C 1
ATOM 8301 O O . HIS A 1 1049 ? 23.305 43.098 25.163 1.00 26.61 1049 HIS A O 1
ATOM 8307 N N . GLU A 1 1050 ? 24.110 44.532 23.727 1.00 27.20 1050 GLU A N 1
ATOM 8308 C CA . GLU A 1 1050 ? 24.652 45.697 22.956 1.00 27.20 1050 GLU A CA 1
ATOM 8309 C C . GLU A 1 1050 ? 24.404 45.562 21.406 1.00 27.20 1050 GLU A C 1
ATOM 8311 O O . GLU A 1 1050 ? 23.937 44.512 20.977 1.00 27.20 1050 GLU A O 1
ATOM 8316 N N . LEU A 1 1051 ? 24.743 46.614 20.620 1.00 24.95 1051 LEU A N 1
ATOM 8317 C CA . LEU A 1 1051 ? 25.111 46.760 19.166 1.00 24.95 1051 LEU A CA 1
ATOM 8318 C C . LEU A 1 1051 ? 24.535 45.787 18.090 1.00 24.95 1051 LEU A C 1
ATOM 8320 O O . LEU A 1 1051 ? 24.747 44.583 18.186 1.00 24.95 1051 LEU A O 1
ATOM 8324 N N . GLU A 1 1052 ? 23.832 46.152 16.996 1.00 26.50 1052 GLU A N 1
ATOM 8325 C CA . GLU A 1 1052 ? 23.734 47.325 16.064 1.00 26.50 1052 GLU A CA 1
ATOM 8326 C C . GLU A 1 1052 ? 24.702 47.371 14.849 1.00 26.50 1052 GLU A C 1
ATOM 8328 O O . GLU A 1 1052 ? 25.912 47.412 15.043 1.00 26.50 1052 GLU A O 1
ATOM 8333 N N . ASP A 1 1053 ? 24.153 47.437 13.609 1.00 26.88 1053 ASP A N 1
ATOM 8334 C CA . ASP A 1 1053 ? 24.410 48.536 12.629 1.00 26.88 1053 ASP A CA 1
ATOM 8335 C C . ASP A 1 1053 ? 23.530 48.513 11.324 1.00 26.88 1053 ASP A C 1
ATOM 8337 O O . ASP A 1 1053 ? 23.608 47.604 10.502 1.00 26.88 1053 ASP A O 1
ATOM 8341 N N . VAL A 1 1054 ? 22.696 49.559 11.156 1.00 26.86 1054 VAL A N 1
ATOM 8342 C CA . VAL A 1 1054 ? 22.333 50.378 9.950 1.00 26.86 1054 VAL A CA 1
ATOM 8343 C C . VAL A 1 1054 ? 22.018 49.773 8.536 1.00 26.86 1054 VAL A C 1
ATOM 8345 O O . VAL A 1 1054 ? 22.919 49.404 7.795 1.00 26.86 1054 VAL A O 1
ATOM 8348 N N . LEU A 1 1055 ? 20.721 49.843 8.135 1.00 24.94 1055 LEU A N 1
ATOM 8349 C CA . LEU A 1 1055 ? 20.042 50.517 6.961 1.00 24.94 1055 LEU A CA 1
ATOM 8350 C C . LEU A 1 1055 ? 20.761 50.818 5.596 1.00 24.94 1055 LEU A C 1
ATOM 8352 O O . LEU A 1 1055 ? 21.986 50.884 5.582 1.00 24.94 1055 LEU A O 1
ATOM 8356 N N . PRO A 1 1056 ? 20.058 51.195 4.474 1.00 49.62 1056 PRO A N 1
ATOM 8357 C CA . PRO A 1 1056 ? 18.600 51.251 4.153 1.00 49.62 1056 PRO A CA 1
ATOM 8358 C C . PRO A 1 1056 ? 18.172 50.663 2.759 1.00 49.62 1056 PRO A C 1
ATOM 8360 O O . PRO A 1 1056 ? 19.009 50.219 1.983 1.00 49.62 1056 PRO A O 1
ATOM 8363 N N . ASP A 1 1057 ? 16.858 50.717 2.442 1.00 27.58 1057 ASP A N 1
ATOM 8364 C CA . ASP A 1 1057 ? 16.214 51.331 1.234 1.00 27.58 1057 ASP A CA 1
ATOM 8365 C C . ASP A 1 1057 ? 14.970 50.626 0.613 1.00 27.58 1057 ASP A C 1
ATOM 8367 O O . ASP A 1 1057 ? 14.715 49.436 0.780 1.00 27.58 1057 ASP A O 1
ATOM 8371 N N . LEU A 1 1058 ? 14.148 51.448 -0.059 1.00 25.03 1058 LEU A N 1
ATOM 8372 C CA . LEU A 1 1058 ? 12.808 51.217 -0.655 1.00 25.03 1058 LEU A CA 1
ATOM 8373 C C . LEU A 1 1058 ? 12.900 50.810 -2.160 1.00 25.03 1058 LEU A C 1
ATOM 8375 O O . LEU A 1 1058 ? 13.950 51.091 -2.743 1.00 25.03 1058 LEU A O 1
ATOM 8379 N N . PRO A 1 1059 ? 11.861 50.241 -2.855 1.00 36.12 1059 PRO A N 1
ATOM 8380 C CA . PRO A 1 1059 ? 10.585 50.962 -3.068 1.00 36.12 1059 PRO A CA 1
ATOM 8381 C C . PRO A 1 1059 ? 9.260 50.211 -3.429 1.00 36.12 1059 PRO A C 1
ATOM 8383 O O . PRO A 1 1059 ? 9.232 49.091 -3.922 1.00 36.12 1059 PRO A O 1
ATOM 8386 N N . LEU A 1 1060 ? 8.172 50.998 -3.339 1.00 26.08 1060 LEU A N 1
ATOM 8387 C CA . LEU A 1 1060 ? 6.927 51.007 -4.148 1.00 26.08 1060 LEU A CA 1
ATOM 8388 C C . LEU A 1 1060 ? 5.850 49.898 -4.026 1.00 26.08 1060 LEU A C 1
ATOM 8390 O O . LEU A 1 1060 ? 5.921 48.824 -4.612 1.00 26.08 1060 LEU A O 1
ATOM 8394 N N . LEU A 1 1061 ? 4.728 50.313 -3.422 1.00 26.34 1061 LEU A N 1
ATOM 8395 C CA . LEU A 1 1061 ? 3.360 49.833 -3.679 1.00 26.34 1061 LEU A CA 1
ATOM 8396 C C . LEU A 1 1061 ? 2.838 50.307 -5.056 1.00 26.34 1061 LEU A C 1
ATOM 8398 O O . LEU A 1 1061 ? 3.335 51.293 -5.605 1.00 26.34 1061 LEU A O 1
ATOM 8402 N N . PRO A 1 1062 ? 1.705 49.747 -5.511 1.00 28.72 1062 PRO A N 1
ATOM 8403 C CA . PRO A 1 1062 ? 0.549 50.605 -5.784 1.00 28.72 1062 PRO A CA 1
ATOM 8404 C C . PRO A 1 1062 ? -0.612 50.329 -4.819 1.00 28.72 1062 PRO A C 1
ATOM 8406 O O . PRO A 1 1062 ? -0.885 49.196 -4.431 1.00 28.72 1062 PRO A O 1
ATOM 8409 N N . SER A 1 1063 ? -1.305 51.393 -4.424 1.00 25.66 1063 SER A N 1
ATOM 8410 C CA . SER A 1 1063 ? -2.500 51.335 -3.581 1.00 25.66 1063 SER A CA 1
ATOM 8411 C C . SER A 1 1063 ? -3.758 51.007 -4.391 1.00 25.66 1063 SER A C 1
ATOM 8413 O O . SER A 1 1063 ? -3.822 51.296 -5.584 1.00 25.66 1063 SER A O 1
ATOM 8415 N N . HIS A 1 1064 ? -4.784 50.480 -3.721 1.00 26.38 1064 HIS A N 1
ATOM 8416 C CA . HIS A 1 1064 ? -6.096 51.126 -3.531 1.00 26.38 1064 HIS A CA 1
ATOM 8417 C C . HIS A 1 1064 ? -6.869 50.339 -2.459 1.00 26.38 1064 HIS A C 1
ATOM 8419 O O . HIS A 1 1064 ? -6.720 49.125 -2.356 1.00 26.38 1064 HIS A O 1
ATOM 8425 N N . GLY A 1 1065 ? -7.692 51.012 -1.657 1.00 22.30 1065 GLY A N 1
ATOM 8426 C CA . GLY A 1 1065 ? -8.540 50.357 -0.658 1.00 22.30 1065 GLY A CA 1
ATOM 8427 C C . GLY A 1 1065 ? -9.859 51.097 -0.481 1.00 22.30 1065 GLY A C 1
ATOM 8428 O O . GLY A 1 1065 ? -9.919 52.307 -0.707 1.00 22.30 1065 GLY A O 1
ATOM 8429 N N . MET A 1 1066 ? -10.911 50.385 -0.073 1.00 23.48 1066 MET A N 1
ATOM 8430 C CA . MET A 1 1066 ? -12.132 51.004 0.445 1.00 23.48 1066 MET A CA 1
ATOM 8431 C C . MET A 1 1066 ? -12.900 50.061 1.389 1.00 23.48 1066 MET A C 1
ATOM 8433 O O . MET A 1 1066 ? -12.625 48.866 1.446 1.00 23.48 1066 MET A O 1
ATOM 8437 N N . LEU A 1 1067 ? -13.794 50.652 2.184 1.00 23.34 1067 LEU A N 1
ATOM 8438 C CA . LEU A 1 1067 ? -14.383 50.100 3.407 1.00 23.34 1067 LEU A CA 1
ATOM 8439 C C . LEU A 1 1067 ? -15.404 48.962 3.191 1.00 23.34 1067 LEU A C 1
ATOM 8441 O O . LEU A 1 1067 ? -16.014 48.833 2.133 1.00 23.34 1067 LEU A O 1
ATOM 8445 N N . HIS A 1 1068 ? -15.680 48.228 4.276 1.00 24.59 1068 HIS A N 1
ATOM 8446 C CA . HIS A 1 1068 ? -16.918 47.461 4.470 1.00 24.59 1068 HIS A CA 1
ATOM 8447 C C . HIS A 1 1068 ? -18.169 48.364 4.385 1.00 24.59 1068 HIS A C 1
ATOM 8449 O O . HIS A 1 1068 ? -18.107 49.498 4.855 1.00 24.59 1068 HIS A O 1
ATOM 8455 N N . TYR A 1 1069 ? -19.324 47.830 3.955 1.00 22.17 1069 TYR A N 1
ATOM 8456 C CA . TYR A 1 1069 ? -20.547 47.820 4.787 1.00 22.17 1069 TYR A CA 1
ATOM 8457 C C . TYR A 1 1069 ? -21.643 46.852 4.274 1.00 22.17 1069 TYR A C 1
ATOM 8459 O O . TYR A 1 1069 ? -21.691 46.453 3.117 1.00 22.17 1069 TYR A O 1
ATOM 8467 N N . VAL A 1 1070 ? -22.488 46.464 5.224 1.00 21.81 1070 VAL A N 1
ATOM 8468 C CA . VAL A 1 1070 ? -23.448 45.349 5.325 1.00 21.81 1070 VAL A CA 1
ATOM 8469 C C . VAL A 1 1070 ? -24.810 45.572 4.607 1.00 21.81 1070 VAL A C 1
ATOM 8471 O O . VAL A 1 1070 ? -25.468 46.557 4.914 1.00 21.81 1070 VAL A O 1
ATOM 8474 N N . LEU A 1 1071 ? -25.282 44.577 3.814 1.00 20.53 1071 LEU A N 1
ATOM 8475 C CA . LEU A 1 1071 ? -26.704 44.233 3.468 1.00 20.53 1071 LEU A CA 1
ATOM 8476 C C . LEU A 1 1071 ? -27.604 45.280 2.729 1.00 20.53 1071 LEU A C 1
ATOM 8478 O O . LEU A 1 1071 ? -27.238 46.447 2.639 1.00 20.53 1071 LEU A O 1
ATOM 8482 N N . PRO A 1 1072 ? -28.855 44.948 2.295 1.00 39.16 1072 PRO A N 1
ATOM 8483 C CA . PRO A 1 1072 ? -29.427 43.707 1.716 1.00 39.16 1072 PRO A CA 1
ATOM 8484 C C . PRO A 1 1072 ? -30.226 43.977 0.390 1.00 39.16 1072 PRO A C 1
ATOM 8486 O O . PRO A 1 1072 ? -30.005 44.977 -0.282 1.00 39.16 1072 PRO A O 1
ATOM 8489 N N . PHE A 1 1073 ? -31.222 43.120 0.080 1.00 22.50 1073 PHE A N 1
ATOM 8490 C CA . PHE A 1 1073 ? -32.246 43.168 -0.995 1.00 22.50 1073 PHE A CA 1
ATOM 8491 C C . PHE A 1 1073 ? -31.874 42.616 -2.385 1.00 22.50 1073 PHE A C 1
ATOM 8493 O O . PHE A 1 1073 ? -30.717 42.425 -2.739 1.00 22.50 1073 PHE A O 1
ATOM 8500 N N . GLY A 1 1074 ? -32.919 42.303 -3.163 1.00 21.58 1074 GLY A N 1
ATOM 8501 C CA . GLY A 1 1074 ? -32.849 41.778 -4.527 1.00 21.58 1074 GLY A CA 1
ATOM 8502 C C . GLY A 1 1074 ? -34.232 41.726 -5.192 1.00 21.58 1074 GLY A C 1
ATOM 8503 O O . GLY A 1 1074 ? -35.139 42.460 -4.802 1.00 21.58 1074 GLY A O 1
ATOM 8504 N N . SER A 1 1075 ? -34.400 40.781 -6.124 1.00 24.38 1075 SER A N 1
ATOM 8505 C CA . SER A 1 1075 ? -35.600 40.492 -6.938 1.00 24.38 1075 SER A CA 1
ATOM 8506 C C . SER A 1 1075 ? -35.854 41.383 -8.172 1.00 24.38 1075 SER A C 1
ATOM 8508 O O . SER A 1 1075 ? -35.783 42.601 -8.103 1.00 24.38 1075 SER A O 1
ATOM 8510 N N . GLN A 1 1076 ? -36.256 40.706 -9.264 1.00 24.98 1076 GLN A N 1
ATOM 8511 C CA . GLN A 1 1076 ? -36.966 41.223 -10.453 1.00 24.98 1076 GLN A CA 1
ATOM 8512 C C . GLN A 1 1076 ? -36.184 42.186 -11.392 1.00 24.98 1076 GLN A C 1
ATOM 8514 O O . GLN A 1 1076 ? -35.323 42.937 -10.968 1.00 24.98 1076 GLN A O 1
ATOM 8519 N N . HIS A 1 1077 ? -36.406 42.202 -12.715 1.00 25.09 1077 HIS A N 1
ATOM 8520 C CA . HIS A 1 1077 ? -37.299 41.390 -13.556 1.00 25.09 1077 HIS A CA 1
ATOM 8521 C C . HIS A 1 1077 ? -36.779 41.322 -15.007 1.00 25.09 1077 HIS A C 1
ATOM 8523 O O . HIS A 1 1077 ? -36.396 42.344 -15.566 1.00 25.09 1077 HIS A O 1
ATOM 8529 N N . LEU A 1 1078 ? -36.936 40.172 -15.674 1.00 23.50 1078 LEU A N 1
ATOM 8530 C CA . LEU A 1 1078 ? -37.513 40.139 -17.026 1.00 23.50 1078 LEU A CA 1
ATOM 8531 C C . LEU A 1 1078 ? -38.171 38.774 -17.283 1.00 23.50 1078 LEU A C 1
ATOM 8533 O O . LEU A 1 1078 ? -37.674 37.740 -16.844 1.00 23.50 1078 LEU A O 1
ATOM 8537 N N . VAL A 1 1079 ? -39.346 38.786 -17.914 1.00 23.66 1079 VAL A N 1
ATOM 8538 C CA . VAL A 1 1079 ? -40.256 37.636 -18.060 1.00 23.66 1079 VAL A CA 1
ATOM 8539 C C . VAL A 1 1079 ? -40.957 37.723 -19.410 1.00 23.66 1079 VAL A C 1
ATOM 8541 O O . VAL A 1 1079 ? -41.461 38.791 -19.744 1.00 23.66 1079 VAL A O 1
ATOM 8544 N N . SER A 1 1080 ? -41.053 36.604 -20.139 1.00 24.44 1080 SER A N 1
ATOM 8545 C CA . SER A 1 1080 ? -42.221 36.164 -20.944 1.00 24.44 1080 SER A CA 1
ATOM 8546 C C . SER A 1 1080 ? -41.824 35.110 -21.992 1.00 24.44 1080 SER A C 1
ATOM 8548 O O . SER A 1 1080 ? -40.677 35.069 -22.416 1.00 24.44 1080 SER A O 1
ATOM 8550 N N . LEU A 1 1081 ? -42.721 34.251 -22.492 1.00 24.03 1081 LEU A N 1
ATOM 8551 C CA . LEU A 1 1081 ? -43.784 33.478 -21.822 1.00 24.03 1081 LEU A CA 1
ATOM 8552 C C . LEU A 1 1081 ? -44.167 32.304 -22.756 1.00 24.03 1081 LEU A C 1
ATOM 8554 O O . LEU A 1 1081 ? -44.121 32.460 -23.971 1.00 24.03 1081 LEU A O 1
ATOM 8558 N N . GLY A 1 1082 ? -44.595 31.153 -22.223 1.00 22.05 1082 GLY A N 1
ATOM 8559 C CA . GLY A 1 1082 ? -45.037 30.017 -23.051 1.00 22.05 1082 GLY A CA 1
ATOM 8560 C C . GLY A 1 1082 ? -45.428 28.787 -22.229 1.00 22.05 1082 GLY A C 1
ATOM 8561 O O . GLY A 1 1082 ? -44.648 27.850 -22.108 1.00 22.05 1082 GLY A O 1
ATOM 8562 N N . ARG A 1 1083 ? -46.610 28.809 -21.601 1.00 23.38 1083 ARG A N 1
ATOM 8563 C CA . ARG A 1 1083 ? -47.107 27.759 -20.685 1.00 23.38 1083 ARG A CA 1
ATOM 8564 C C . ARG A 1 1083 ? -48.349 27.039 -21.232 1.00 23.38 1083 ARG A C 1
ATOM 8566 O O . ARG A 1 1083 ? -49.087 27.626 -22.013 1.00 23.38 1083 ARG A O 1
ATOM 8573 N N . LEU A 1 1084 ? -48.631 25.880 -20.611 1.00 24.44 1084 LEU A N 1
ATOM 8574 C CA . LEU A 1 1084 ? -49.860 25.053 -20.660 1.00 24.44 1084 LEU A CA 1
ATOM 8575 C C . LEU A 1 1084 ? -49.950 24.105 -21.876 1.00 24.44 1084 LEU A C 1
ATOM 8577 O O . LEU A 1 1084 ? -49.461 24.428 -22.948 1.00 24.44 1084 LEU A O 1
ATOM 8581 N N . LEU A 1 1085 ? -50.499 22.887 -21.752 1.00 23.94 1085 LEU A N 1
ATOM 8582 C CA . LEU A 1 1085 ? -51.578 22.413 -20.857 1.00 23.94 1085 LEU A CA 1
ATOM 8583 C C . LEU A 1 1085 ? -51.268 21.117 -20.063 1.00 23.94 1085 LEU A C 1
ATOM 8585 O O . LEU A 1 1085 ? -50.265 20.449 -20.289 1.00 23.94 1085 LEU A O 1
ATOM 8589 N N . ARG A 1 1086 ? -52.182 20.758 -19.144 1.00 25.11 1086 ARG A N 1
ATOM 8590 C CA . ARG A 1 1086 ? -52.392 19.396 -18.600 1.00 25.11 1086 ARG A CA 1
ATOM 8591 C C . ARG A 1 1086 ? -53.684 18.830 -19.219 1.00 25.11 1086 ARG A C 1
ATOM 8593 O O . ARG A 1 1086 ? -54.579 19.628 -19.489 1.00 25.11 1086 ARG A O 1
ATOM 8600 N N . GLY A 1 1087 ? -53.837 17.513 -19.376 1.00 21.98 1087 GLY A N 1
ATOM 8601 C CA . GLY A 1 1087 ? -55.112 16.926 -19.825 1.00 21.98 1087 GLY A CA 1
ATOM 8602 C C . GLY A 1 1087 ? -55.071 15.414 -20.064 1.00 21.98 1087 GLY A C 1
ATOM 8603 O O . GLY A 1 1087 ? -54.159 14.906 -20.701 1.00 21.98 1087 GLY A O 1
ATOM 8604 N N . GLU A 1 1088 ? -56.055 14.710 -19.522 1.00 25.03 1088 GLU A N 1
ATOM 8605 C CA . GLU A 1 1088 ? -56.138 13.258 -19.354 1.00 25.03 1088 GLU A CA 1
ATOM 8606 C C . GLU A 1 1088 ? -56.523 12.450 -20.616 1.00 25.03 1088 GLU A C 1
ATOM 8608 O O . GLU A 1 1088 ? -57.505 12.753 -21.284 1.00 25.03 1088 GLU A O 1
ATOM 8613 N N . SER A 1 1089 ? -55.894 11.274 -20.756 1.00 23.61 1089 SER A N 1
ATOM 8614 C CA . SER A 1 1089 ? -56.531 9.988 -21.124 1.00 23.61 1089 SER A CA 1
ATOM 8615 C C . SER A 1 1089 ? -56.957 9.638 -22.572 1.00 23.61 1089 SER A C 1
ATOM 8617 O O . SER A 1 1089 ? -57.314 10.461 -23.404 1.00 23.61 1089 SER A O 1
ATOM 8619 N N . THR A 1 1090 ? -57.034 8.314 -22.775 1.00 23.12 1090 THR A N 1
ATOM 8620 C CA . THR A 1 1090 ? -57.689 7.539 -23.852 1.00 23.12 1090 THR A CA 1
ATOM 8621 C C . THR A 1 1090 ? -57.030 7.425 -25.246 1.00 23.12 1090 THR A C 1
ATOM 8623 O O . THR A 1 1090 ? -56.663 8.381 -25.914 1.00 23.12 1090 THR A O 1
ATOM 8626 N N . SER A 1 1091 ? -56.930 6.150 -25.643 1.00 24.05 1091 SER A N 1
ATOM 8627 C CA . SER A 1 1091 ? -56.689 5.487 -26.942 1.00 24.05 1091 SER A CA 1
ATOM 8628 C C . SER A 1 1091 ? -57.258 6.166 -28.206 1.00 24.05 1091 SER A C 1
ATOM 8630 O O . SER A 1 1091 ? -58.271 6.847 -28.111 1.00 24.05 1091 SER A O 1
ATOM 8632 N N . ALA A 1 1092 ? -56.795 5.904 -29.440 1.00 23.86 1092 ALA A N 1
ATOM 8633 C CA . ALA A 1 1092 ? -56.084 4.730 -30.002 1.00 23.86 1092 ALA A CA 1
ATOM 8634 C C . ALA A 1 1092 ? -55.144 5.153 -31.188 1.00 23.86 1092 ALA A C 1
ATOM 8636 O O . ALA A 1 1092 ? -54.946 6.348 -31.365 1.00 23.86 1092 ALA A O 1
ATOM 8637 N N . LEU A 1 1093 ? -54.518 4.324 -32.051 1.00 23.09 1093 LEU A N 1
ATOM 8638 C CA . LEU A 1 1093 ? -54.724 2.919 -32.466 1.00 23.09 1093 LEU A CA 1
ATOM 8639 C C . LEU A 1 1093 ? -53.436 2.351 -33.151 1.00 23.09 1093 LEU A C 1
ATOM 8641 O O . LEU A 1 1093 ? -52.783 3.058 -33.909 1.00 23.09 1093 LEU A O 1
ATOM 8645 N N . GLU A 1 1094 ? -53.094 1.082 -32.886 1.00 25.61 1094 GLU A N 1
ATOM 8646 C CA . GLU A 1 1094 ? -52.187 0.155 -33.622 1.00 25.61 1094 GLU A CA 1
ATOM 8647 C C . GLU A 1 1094 ? -51.019 0.653 -34.522 1.00 25.61 1094 GLU A C 1
ATOM 8649 O O . GLU A 1 1094 ? -51.199 0.964 -35.704 1.00 25.61 1094 GLU A O 1
ATOM 8654 N N . ARG A 1 1095 ? -49.780 0.337 -34.101 1.00 26.70 1095 ARG A N 1
ATOM 8655 C CA . ARG A 1 1095 ? -49.110 -0.928 -34.510 1.00 26.70 1095 ARG A CA 1
ATOM 8656 C C . ARG A 1 1095 ? -47.846 -1.214 -33.686 1.00 26.70 1095 ARG A C 1
ATOM 8658 O O . ARG A 1 1095 ? -47.126 -0.294 -33.320 1.00 26.70 1095 ARG A O 1
ATOM 8665 N N . ALA A 1 1096 ? -47.561 -2.489 -33.417 1.00 24.55 1096 ALA A N 1
ATOM 8666 C CA . ALA A 1 1096 ? -46.406 -2.916 -32.623 1.00 24.55 1096 ALA A CA 1
ATOM 8667 C C . ALA A 1 1096 ? -45.837 -4.255 -33.111 1.00 24.55 1096 ALA A C 1
ATOM 8669 O O . ALA A 1 1096 ? -46.596 -5.102 -33.576 1.00 24.55 1096 ALA A O 1
ATOM 8670 N N . LEU A 1 1097 ? -44.530 -4.470 -32.914 1.00 22.95 1097 LEU A N 1
ATOM 8671 C CA . LEU A 1 1097 ? -43.988 -5.735 -32.400 1.00 22.95 1097 LEU A CA 1
ATOM 8672 C C . LEU A 1 1097 ? -42.525 -5.582 -31.950 1.00 22.95 1097 LEU A C 1
ATOM 8674 O O . LEU A 1 1097 ? -41.776 -4.756 -32.465 1.00 22.95 1097 LEU A O 1
ATOM 8678 N N . VAL A 1 1098 ? -42.145 -6.384 -30.955 1.00 23.88 1098 VAL A N 1
ATOM 8679 C CA . VAL A 1 1098 ? -40.827 -6.398 -30.303 1.00 23.88 1098 VAL A CA 1
ATOM 8680 C C . VAL A 1 1098 ? -39.991 -7.546 -30.861 1.00 23.88 1098 VAL A C 1
ATOM 8682 O O . VAL A 1 1098 ? -40.520 -8.636 -31.066 1.00 23.88 1098 VAL A O 1
ATOM 8685 N N . PHE A 1 1099 ? -38.676 -7.353 -30.997 1.00 22.53 1099 PHE A N 1
ATOM 8686 C CA . PHE A 1 1099 ? -37.728 -8.465 -31.105 1.00 22.53 1099 PHE A CA 1
ATOM 8687 C C . PHE A 1 1099 ? -36.905 -8.604 -29.821 1.00 22.53 1099 PHE A C 1
ATOM 8689 O O . PHE A 1 1099 ? -36.116 -7.728 -29.471 1.00 22.53 1099 PHE A O 1
ATOM 8696 N N . ARG A 1 1100 ? -37.092 -9.726 -29.116 1.00 24.48 1100 ARG A N 1
ATOM 8697 C CA . ARG A 1 1100 ? -36.189 -10.185 -28.050 1.00 24.48 1100 ARG A CA 1
ATOM 8698 C C . ARG A 1 1100 ? -35.066 -11.032 -28.649 1.00 24.48 1100 ARG A C 1
ATOM 8700 O O . ARG A 1 1100 ? -35.226 -11.646 -29.700 1.00 24.48 1100 ARG A O 1
ATOM 8707 N N . SER A 1 1101 ? -33.944 -11.091 -27.942 1.00 24.47 1101 SER A N 1
ATOM 8708 C CA . SER A 1 1101 ? -32.831 -11.985 -28.252 1.00 24.47 1101 SER A CA 1
ATOM 8709 C C . SER A 1 1101 ? -33.205 -13.457 -28.036 1.00 24.47 1101 SER A C 1
ATOM 8711 O O . SER A 1 1101 ? -33.915 -13.803 -27.092 1.00 24.47 1101 SER A O 1
ATOM 8713 N N . ALA A 1 1102 ? -32.676 -14.335 -28.890 1.00 24.17 1102 ALA A N 1
ATOM 8714 C CA . ALA A 1 1102 ? -32.782 -15.783 -28.747 1.00 24.17 1102 ALA A CA 1
ATOM 8715 C C . ALA A 1 1102 ? -31.382 -16.397 -28.616 1.00 24.17 1102 ALA A C 1
ATOM 8717 O O . ALA A 1 1102 ? -30.554 -16.277 -29.518 1.00 24.17 1102 ALA A O 1
ATOM 8718 N N . ARG A 1 1103 ? -31.118 -17.080 -27.496 1.00 24.62 1103 ARG A N 1
ATOM 8719 C CA . ARG A 1 1103 ? -30.005 -18.037 -27.402 1.00 24.62 1103 ARG A CA 1
ATOM 8720 C C . ARG A 1 1103 ? -30.419 -19.321 -28.121 1.00 24.62 1103 ARG A C 1
ATOM 8722 O O . ARG A 1 1103 ? -31.509 -19.824 -27.867 1.00 24.62 1103 ARG A O 1
ATOM 8729 N N . VAL A 1 1104 ? -29.522 -19.899 -28.914 1.00 25.23 1104 VAL A N 1
ATOM 8730 C CA . VAL A 1 1104 ? -29.614 -21.300 -29.349 1.00 25.23 1104 VAL A CA 1
ATOM 8731 C C . VAL A 1 1104 ? -28.402 -22.035 -28.792 1.00 25.23 1104 VAL A C 1
ATOM 8733 O O . VAL A 1 1104 ? -27.266 -21.624 -29.017 1.00 25.23 1104 VAL A O 1
ATOM 8736 N N . GLY A 1 1105 ? -28.646 -23.096 -28.026 1.00 24.23 1105 GLY A N 1
ATOM 8737 C CA . GLY A 1 1105 ? -27.607 -24.016 -27.569 1.00 24.23 1105 GLY A CA 1
ATOM 8738 C C . GLY A 1 1105 ? -27.488 -25.213 -28.510 1.00 24.23 1105 GLY A C 1
ATOM 8739 O O . GLY A 1 1105 ? -28.480 -25.641 -29.095 1.00 24.23 1105 GLY A O 1
ATOM 8740 N N . LEU A 1 1106 ? -26.288 -25.783 -28.618 1.00 23.66 1106 LEU A N 1
ATOM 8741 C CA . LEU A 1 1106 ? -26.033 -27.036 -29.330 1.00 23.66 1106 LEU A CA 1
ATOM 8742 C C . LEU A 1 1106 ? -25.219 -27.989 -28.449 1.00 23.66 1106 LEU A C 1
ATOM 8744 O O . LEU A 1 1106 ? -24.254 -27.586 -27.799 1.00 23.66 1106 LEU A O 1
ATOM 8748 N N . ARG A 1 1107 ? -25.609 -29.266 -28.440 1.00 24.12 1107 ARG A N 1
ATOM 8749 C CA . ARG A 1 1107 ? -24.863 -30.381 -27.838 1.00 24.12 1107 ARG A CA 1
ATOM 8750 C C . ARG A 1 1107 ? -25.143 -31.673 -28.611 1.00 24.12 1107 ARG A C 1
ATOM 8752 O O . ARG A 1 1107 ? -26.216 -31.828 -29.184 1.00 24.12 1107 ARG A O 1
ATOM 8759 N N . SER A 1 1108 ? -24.209 -32.619 -28.487 1.00 27.00 1108 SER A N 1
ATOM 8760 C CA . SER A 1 1108 ? -24.192 -33.976 -29.070 1.00 27.00 1108 SER A CA 1
ATOM 8761 C C . SER A 1 1108 ? -23.853 -34.075 -30.569 1.00 27.00 1108 SER A C 1
ATOM 8763 O O . SER A 1 1108 ? -24.147 -33.174 -31.346 1.00 27.00 1108 SER A O 1
ATOM 8765 N N . GLY A 1 1109 ? -23.180 -35.176 -30.936 1.00 23.28 1109 GLY A N 1
ATOM 8766 C CA . GLY A 1 1109 ? -22.655 -35.453 -32.282 1.00 23.28 1109 GLY A CA 1
ATOM 8767 C C . GLY A 1 1109 ? -21.147 -35.750 -32.294 1.00 23.28 1109 GLY A C 1
ATOM 8768 O O . GLY A 1 1109 ? -20.341 -34.846 -32.484 1.00 23.28 1109 GLY A O 1
ATOM 8769 N N . ARG A 1 1110 ? -20.753 -37.018 -32.096 1.00 26.28 1110 ARG A N 1
ATOM 8770 C CA . ARG A 1 1110 ? -19.396 -37.514 -32.421 1.00 26.28 1110 ARG A CA 1
ATOM 8771 C C . ARG A 1 1110 ? -19.394 -38.042 -33.857 1.00 26.28 1110 ARG A C 1
ATOM 8773 O O . ARG A 1 1110 ? -20.301 -38.810 -34.154 1.00 26.28 1110 ARG A O 1
ATOM 8780 N N . THR A 1 1111 ? -18.340 -37.781 -34.637 1.00 26.50 1111 THR A N 1
ATOM 8781 C CA . THR A 1 1111 ? -17.652 -38.797 -35.475 1.00 26.50 1111 THR A CA 1
ATOM 8782 C C . THR A 1 1111 ? -16.306 -38.276 -36.000 1.00 26.50 1111 THR A C 1
ATOM 8784 O O . THR A 1 1111 ? -15.946 -37.125 -35.771 1.00 26.50 1111 THR A O 1
ATOM 8787 N N . GLU A 1 1112 ? -15.532 -39.171 -36.611 1.00 27.27 1112 GLU A N 1
ATOM 8788 C CA . GLU A 1 1112 ? -14.079 -39.102 -36.807 1.00 27.27 1112 GLU A CA 1
ATOM 8789 C C . GLU A 1 1112 ? -13.632 -38.592 -38.201 1.00 27.27 1112 GLU A C 1
ATOM 8791 O O . GLU A 1 1112 ? -14.444 -38.376 -39.095 1.00 27.27 1112 GLU A O 1
ATOM 8796 N N . ASN A 1 1113 ? -12.302 -38.576 -38.384 1.00 25.98 1113 ASN A N 1
ATOM 8797 C CA . ASN A 1 1113 ? -11.527 -38.733 -39.630 1.00 25.98 1113 ASN A CA 1
ATOM 8798 C C . ASN A 1 1113 ? -11.122 -37.515 -40.502 1.00 25.98 1113 ASN A C 1
ATOM 8800 O O . ASN A 1 1113 ? -11.892 -36.947 -41.262 1.00 25.98 1113 ASN A O 1
ATOM 8804 N N . GLN A 1 1114 ? -9.802 -37.275 -40.475 1.00 26.61 1114 GLN A N 1
ATOM 8805 C CA . GLN A 1 1114 ? -8.877 -37.185 -41.624 1.00 26.61 1114 GLN A CA 1
ATOM 8806 C C . GLN A 1 1114 ? -9.178 -36.237 -42.813 1.00 26.61 1114 GLN A C 1
ATOM 8808 O O . GLN A 1 1114 ? -9.736 -36.649 -43.821 1.00 26.61 1114 GLN A O 1
ATOM 8813 N N . GLY A 1 1115 ? -8.506 -35.077 -42.809 1.00 24.12 1115 GLY A N 1
ATOM 8814 C CA . GLY A 1 1115 ? -7.242 -34.943 -43.563 1.00 24.12 1115 GLY A CA 1
ATOM 8815 C C . GLY A 1 1115 ? -7.230 -34.351 -44.992 1.00 24.12 1115 GLY A C 1
ATOM 8816 O O . GLY A 1 1115 ? -8.247 -34.163 -45.640 1.00 24.12 1115 GLY A O 1
ATOM 8817 N N . TRP A 1 1116 ? -5.992 -34.122 -45.458 1.00 24.52 1116 TRP A N 1
ATOM 8818 C CA . TRP A 1 1116 ? -5.529 -33.878 -46.842 1.00 24.52 1116 TRP A CA 1
ATOM 8819 C C . TRP A 1 1116 ? -5.835 -32.543 -47.575 1.00 24.52 1116 TRP A C 1
ATOM 8821 O O . TRP A 1 1116 ? -6.833 -32.374 -48.258 1.00 24.52 1116 TRP A O 1
ATOM 8831 N N . LEU A 1 1117 ? -4.792 -31.696 -47.563 1.00 24.38 1117 LEU A N 1
ATOM 8832 C CA . LEU A 1 1117 ? -4.128 -31.041 -48.713 1.00 24.38 1117 LEU A CA 1
ATOM 8833 C C . LEU A 1 1117 ? -4.801 -29.943 -49.584 1.00 24.38 1117 LEU A C 1
ATOM 8835 O O . LEU A 1 1117 ? -5.739 -30.162 -50.333 1.00 24.38 1117 LEU A O 1
ATOM 8839 N N . HIS A 1 1118 ? -4.095 -28.802 -49.622 1.00 25.52 1118 HIS A N 1
ATOM 8840 C CA . HIS A 1 1118 ? -3.583 -28.095 -50.817 1.00 25.52 1118 HIS A CA 1
ATOM 8841 C C . HIS A 1 1118 ? -4.500 -27.742 -52.022 1.00 25.52 1118 HIS A C 1
ATOM 8843 O O . HIS A 1 1118 ? -4.793 -28.568 -52.874 1.00 25.52 1118 HIS A O 1
ATOM 8849 N N . GLN A 1 1119 ? -4.671 -26.420 -52.211 1.00 25.91 1119 GLN A N 1
ATOM 8850 C CA . GLN A 1 1119 ? -4.040 -25.639 -53.307 1.00 25.91 1119 GLN A CA 1
ATOM 8851 C C . GLN A 1 1119 ? -4.416 -25.954 -54.786 1.00 25.91 1119 GLN A C 1
ATOM 8853 O O . GLN A 1 1119 ? -4.111 -27.024 -55.288 1.00 25.91 1119 GLN A O 1
ATOM 8858 N N . VAL A 1 1120 ? -4.911 -24.946 -55.538 1.00 24.69 1120 VAL A N 1
ATOM 8859 C CA . VAL A 1 1120 ? -4.297 -24.388 -56.787 1.00 24.69 1120 VAL A CA 1
ATOM 8860 C C . VAL A 1 1120 ? -5.243 -23.437 -57.573 1.00 24.69 1120 VAL A C 1
ATOM 8862 O O . VAL A 1 1120 ? -6.242 -23.826 -58.163 1.00 24.69 1120 VAL A O 1
ATOM 8865 N N . VAL A 1 1121 ? -4.844 -22.160 -57.605 1.00 24.06 1121 VAL A N 1
ATOM 8866 C CA . VAL A 1 1121 ? -4.837 -21.158 -58.705 1.00 24.06 1121 VAL A CA 1
ATOM 8867 C C . VAL A 1 1121 ? -5.602 -21.440 -60.033 1.00 24.06 1121 VAL A C 1
ATOM 8869 O O . VAL A 1 1121 ? -5.203 -22.343 -60.764 1.00 24.06 1121 VAL A O 1
ATOM 8872 N N . ARG A 1 1122 ? -6.479 -20.507 -60.492 1.00 23.22 1122 ARG A N 1
ATOM 8873 C CA . ARG A 1 1122 ? -6.300 -19.710 -61.755 1.00 23.22 1122 ARG A CA 1
ATOM 8874 C C . ARG A 1 1122 ? -7.350 -18.607 -62.064 1.00 23.22 1122 ARG A C 1
ATOM 8876 O O . ARG A 1 1122 ? -8.490 -18.641 -61.633 1.00 23.22 1122 ARG A O 1
ATOM 8883 N N . ARG A 1 1123 ? -6.854 -17.599 -62.806 1.00 24.91 1123 ARG A N 1
ATOM 8884 C CA . ARG A 1 1123 ? -7.420 -16.317 -63.323 1.00 24.91 1123 ARG A CA 1
ATOM 8885 C C . ARG A 1 1123 ? -8.042 -16.490 -64.755 1.00 24.91 1123 ARG A C 1
ATOM 8887 O O . ARG A 1 1123 ? -7.908 -17.600 -65.264 1.00 24.91 1123 ARG A O 1
ATOM 8894 N N . PRO A 1 1124 ? -8.400 -15.436 -65.555 1.00 47.31 1124 PRO A N 1
ATOM 8895 C CA . PRO A 1 1124 ? -9.211 -14.199 -65.335 1.00 47.31 1124 PRO A CA 1
ATOM 8896 C C . PRO A 1 1124 ? -10.166 -13.758 -66.506 1.00 47.31 1124 PRO A C 1
ATOM 8898 O O . PRO A 1 1124 ? -9.938 -14.105 -67.661 1.00 47.31 1124 PRO A O 1
ATOM 8901 N N . ALA A 1 1125 ? -11.083 -12.800 -66.241 1.00 25.20 1125 ALA A N 1
ATOM 8902 C CA . ALA A 1 1125 ? -11.613 -11.760 -67.175 1.00 25.20 1125 ALA A CA 1
ATOM 8903 C C . ALA A 1 1125 ? -12.248 -10.583 -66.360 1.00 25.20 1125 ALA A C 1
ATOM 8905 O O . ALA A 1 1125 ? -12.690 -10.863 -65.251 1.00 25.20 1125 ALA A O 1
ATOM 8906 N N . LYS A 1 1126 ? -12.326 -9.269 -66.693 1.00 26.36 1126 LYS A N 1
ATOM 8907 C CA . LYS A 1 1126 ? -11.812 -8.332 -67.745 1.00 26.36 1126 LYS A CA 1
ATOM 8908 C C . LYS A 1 1126 ? -12.856 -7.778 -68.766 1.00 26.36 1126 LYS A C 1
ATOM 8910 O O . LYS A 1 1126 ? -13.571 -8.573 -69.351 1.00 26.36 1126 LYS A O 1
ATOM 8915 N N . ILE A 1 1127 ? -12.788 -6.451 -69.061 1.00 26.33 1127 ILE A N 1
ATOM 8916 C CA . ILE A 1 1127 ? -13.546 -5.621 -70.069 1.00 26.33 1127 ILE A CA 1
ATOM 8917 C C . ILE A 1 1127 ? -14.976 -5.195 -69.607 1.00 26.33 1127 ILE A C 1
ATOM 8919 O O . ILE A 1 1127 ? -15.708 -6.053 -69.142 1.00 26.33 1127 ILE A O 1
ATOM 8923 N N . SER A 1 1128 ? -15.456 -3.928 -69.680 1.00 26.19 1128 SER A N 1
ATOM 8924 C CA . SER A 1 1128 ? -14.840 -2.604 -70.000 1.00 26.19 1128 SER A CA 1
ATOM 8925 C C . SER A 1 1128 ? -15.637 -1.364 -69.498 1.00 26.19 1128 SER A C 1
ATOM 8927 O O . SER A 1 1128 ? -16.805 -1.463 -69.151 1.00 26.19 1128 SER A O 1
ATOM 8929 N N . LYS A 1 1129 ? -14.979 -0.187 -69.540 1.00 28.31 1129 LYS A N 1
ATOM 8930 C CA . LYS A 1 1129 ? -15.424 1.191 -69.194 1.00 28.31 1129 LYS A CA 1
ATOM 8931 C C . LYS A 1 1129 ? -16.698 1.715 -69.897 1.00 28.31 1129 LYS A C 1
ATOM 8933 O O . LYS A 1 1129 ? -16.862 1.433 -71.081 1.00 28.31 1129 LYS A O 1
ATOM 8938 N N . HIS A 1 1130 ? -17.424 2.628 -69.232 1.00 26.47 1130 HIS A N 1
ATOM 8939 C CA . HIS A 1 1130 ? -17.725 4.057 -69.564 1.00 26.47 1130 HIS A CA 1
ATOM 8940 C C . HIS A 1 1130 ? -18.444 4.682 -68.327 1.00 26.47 1130 HIS A C 1
ATOM 8942 O O . HIS A 1 1130 ? -18.966 3.916 -67.524 1.00 26.47 1130 HIS A O 1
ATOM 8948 N N . ALA A 1 1131 ? -18.491 5.994 -68.041 1.00 25.39 1131 ALA A N 1
ATOM 8949 C CA . ALA A 1 1131 ? -18.059 7.208 -68.757 1.00 25.39 1131 ALA A CA 1
ATOM 8950 C C . ALA A 1 1131 ? -17.280 8.194 -67.827 1.00 25.39 1131 ALA A C 1
ATOM 8952 O O . ALA A 1 1131 ? -16.735 7.765 -66.812 1.00 25.39 1131 ALA A O 1
ATOM 8953 N N . LEU A 1 1132 ? -17.171 9.479 -68.202 1.00 25.86 1132 LEU A N 1
ATOM 8954 C CA . LEU A 1 1132 ? -16.361 10.547 -67.572 1.00 25.86 1132 LEU A CA 1
ATOM 8955 C C . LEU A 1 1132 ? -17.059 11.929 -67.726 1.00 25.86 1132 LEU A C 1
ATOM 8957 O O . LEU A 1 1132 ? -18.097 11.976 -68.383 1.00 25.86 1132 LEU A O 1
ATOM 8961 N N . ALA A 1 1133 ? -16.428 13.001 -67.208 1.00 27.83 1133 ALA A N 1
ATOM 8962 C CA . ALA A 1 1133 ? -16.835 14.427 -67.184 1.00 27.83 1133 ALA A CA 1
ATOM 8963 C C . ALA A 1 1133 ? -17.910 14.822 -66.139 1.00 27.83 1133 ALA A C 1
ATOM 8965 O O . ALA A 1 1133 ? -18.855 14.065 -65.934 1.00 27.83 1133 ALA A O 1
ATOM 8966 N N . ASP A 1 1134 ? -17.875 15.987 -65.465 1.00 27.58 1134 ASP A N 1
ATOM 8967 C CA . ASP A 1 1134 ? -16.839 17.029 -65.184 1.00 27.58 1134 ASP A CA 1
ATOM 8968 C C . ASP A 1 1134 ? -17.363 17.893 -63.978 1.00 27.58 1134 ASP A C 1
ATOM 8970 O O . ASP A 1 1134 ? -18.412 17.547 -63.434 1.00 27.58 1134 ASP A O 1
ATOM 8974 N N . GLU A 1 1135 ? -16.766 18.960 -63.410 1.00 25.02 1135 GLU A N 1
ATOM 8975 C CA . GLU A 1 1135 ? -15.650 19.863 -63.782 1.00 25.02 1135 GLU A CA 1
ATOM 8976 C C . GLU A 1 1135 ? -14.819 20.306 -62.526 1.00 25.02 1135 GLU A C 1
ATOM 8978 O O . GLU A 1 1135 ? -14.589 19.489 -61.634 1.00 25.02 1135 GLU A O 1
ATOM 8983 N N . VAL A 1 1136 ? -14.316 21.559 -62.435 1.00 27.20 1136 VAL A N 1
ATOM 8984 C CA . VAL A 1 1136 ? -13.338 22.056 -61.422 1.00 27.20 1136 VAL A CA 1
ATOM 8985 C C . VAL A 1 1136 ? -13.647 23.515 -60.968 1.00 27.20 1136 VAL A C 1
ATOM 8987 O O . VAL A 1 1136 ? -14.474 24.183 -61.574 1.00 27.20 1136 VAL A O 1
ATOM 8990 N N . PHE A 1 1137 ? -12.922 24.021 -59.948 1.00 25.28 1137 PHE A N 1
ATOM 8991 C CA . PHE A 1 1137 ? -12.950 25.360 -59.293 1.00 25.28 1137 PHE A CA 1
ATOM 8992 C C . PHE A 1 1137 ? -14.022 25.543 -58.191 1.00 25.28 1137 PHE A C 1
ATOM 8994 O O . PHE A 1 1137 ? -15.110 24.994 -58.268 1.00 25.28 1137 PHE A O 1
ATOM 9001 N N . LEU A 1 1138 ? -13.761 26.259 -57.084 1.00 22.66 1138 LEU A N 1
ATOM 9002 C CA . LEU A 1 1138 ? -12.896 27.443 -56.903 1.00 22.66 1138 LEU A CA 1
ATOM 9003 C C . LEU A 1 1138 ? -12.144 27.449 -55.545 1.00 22.66 1138 LEU A C 1
ATOM 9005 O O . LEU A 1 1138 ? -12.439 26.650 -54.662 1.00 22.66 1138 LEU A O 1
ATOM 9009 N N . SER A 1 1139 ? -11.189 28.371 -55.345 1.00 25.05 1139 SER A N 1
ATOM 9010 C CA . SER A 1 1139 ? -10.532 28.593 -54.039 1.00 25.05 1139 SER A CA 1
ATOM 9011 C C . SER A 1 1139 ? -10.205 30.071 -53.773 1.00 25.05 1139 SER A C 1
ATOM 9013 O O . SER A 1 1139 ? -10.113 30.858 -54.711 1.00 25.05 1139 SER A O 1
ATOM 9015 N N . ARG A 1 1140 ? -9.957 30.396 -52.492 1.00 27.98 1140 ARG A N 1
ATOM 9016 C CA . ARG A 1 1140 ? -9.570 31.706 -51.916 1.00 27.98 1140 ARG A CA 1
ATOM 9017 C C . ARG A 1 1140 ? -10.637 32.811 -51.883 1.00 27.98 1140 ARG A C 1
ATOM 9019 O O . ARG A 1 1140 ? -10.990 33.399 -52.898 1.00 27.98 1140 ARG A O 1
ATOM 9026 N N . LEU A 1 1141 ? -10.918 33.263 -50.663 1.00 24.52 1141 LEU A N 1
ATOM 9027 C CA . LEU A 1 1141 ? -10.868 34.686 -50.319 1.00 24.52 1141 LEU A CA 1
ATOM 9028 C C . LEU A 1 1141 ? -10.146 34.812 -48.965 1.00 24.52 1141 LEU A C 1
ATOM 9030 O O . LEU A 1 1141 ? -10.262 33.924 -48.124 1.00 24.52 1141 LEU A O 1
ATOM 9034 N N . LEU A 1 1142 ? -9.327 35.851 -48.801 1.00 31.39 1142 LEU A N 1
ATOM 9035 C CA . LEU A 1 1142 ? -8.440 36.065 -47.650 1.00 31.39 1142 LEU A CA 1
ATOM 9036 C C . LEU A 1 1142 ? -8.717 37.430 -47.020 1.00 31.39 1142 LEU A C 1
ATOM 9038 O O . LEU A 1 1142 ? -8.940 38.398 -47.744 1.00 31.39 1142 LEU A O 1
ATOM 9042 N N . GLY A 1 1143 ? -8.560 37.507 -45.698 1.00 26.48 1143 GLY A N 1
ATOM 9043 C CA . GLY A 1 1143 ? -8.357 38.754 -44.959 1.00 26.48 1143 GLY A CA 1
ATOM 9044 C C . GLY A 1 1143 ? -9.322 38.961 -43.783 1.00 26.48 1143 GLY A C 1
ATOM 9045 O O . GLY A 1 1143 ? -10.466 38.531 -43.844 1.00 26.48 1143 GLY A O 1
ATOM 9046 N N . SER A 1 1144 ? -8.912 39.618 -42.694 1.00 27.81 1144 SER A N 1
ATOM 9047 C CA . SER A 1 1144 ? -7.537 39.979 -42.295 1.00 27.81 1144 SER A CA 1
ATOM 9048 C C . SER A 1 1144 ? -7.511 40.499 -40.854 1.00 27.81 1144 SER A C 1
ATOM 9050 O O . SER A 1 1144 ? -8.322 41.358 -40.533 1.00 27.81 1144 SER A O 1
ATOM 9052 N N . ALA A 1 1145 ? -6.521 40.057 -40.072 1.00 30.92 1145 ALA A N 1
ATOM 9053 C CA . ALA A 1 1145 ? -5.975 40.714 -38.877 1.00 30.92 1145 ALA A CA 1
ATOM 9054 C C . ALA A 1 1145 ? -6.959 41.311 -37.844 1.00 30.92 1145 ALA A C 1
ATOM 9056 O O . ALA A 1 1145 ? -7.315 42.486 -37.923 1.00 30.92 1145 ALA A O 1
ATOM 9057 N N . MET A 1 1146 ? -7.215 40.551 -36.776 1.00 30.59 1146 MET A N 1
ATOM 9058 C CA . MET A 1 1146 ? -6.746 40.901 -35.424 1.00 30.59 1146 MET A CA 1
ATOM 9059 C C . MET A 1 1146 ? -6.525 39.629 -34.603 1.00 30.59 1146 MET A C 1
ATOM 9061 O O . MET A 1 1146 ? -7.140 38.604 -34.974 1.00 30.59 1146 MET A O 1
#

Organism: NCBI:txid933095

pLDDT: mean 76.65, std 30.4, range [20.53, 98.94]